Protein AF-A0A498K0Y7-F1 (afdb_monomer_lite)

InterPro domains:
  IPR000209 Peptidase S8/S53 domain [PF00082] (403-867)
  IPR002902 Gnk2-homologous domain [PF01657] (31-124)
  IPR002902 Gnk2-homologous domain [PF01657] (146-235)
  IPR002902 Gnk2-homologous domain [PS51473] (25-127)
  IPR002902 Gnk2-homologous domain [PS51473] (133-243)
  IPR010259 Peptidase S8 propeptide/proteinase inhibitor I9 [PF05922] (298-377)
  IPR015500 Peptidase S8, subtilisin-related [PR00723] (402-421)
  IPR015500 Peptidase S8, subtilisin-related [PR00723] (482-495)
  IPR015500 Peptidase S8, subtilisin-related [PR00723] (827-843)
  IPR023828 Peptidase S8, subtilisin, Ser-active site [PS00138] (828-838)
  IPR034197 Cucumisin-like catalytic domain [cd04852] (374-864)
  IPR036852 Peptidase S8/S53 domain superfamily [G3DSA:3.40.50.200] (405-912)
  IPR036852 Peptidase S8/S53 domain superfamily [SSF52743] (376-903)
  IPR037045 Peptidase S8 propeptide/proteinase inhibitor I9 superfamily [G3DSA:3.30.70.80] (294-377)
  IPR038408 Gnk2-homologous domain superfamily [G3DSA:3.30.430.20] (24-127)
  IPR038408 Gnk2-homologous domain superfamily [G3DSA:3.30.430.20] (133-245)
  IPR041469 Subtilisin-like protease, fibronectin type-III domain [PF17766] (945-1033)
  IPR045051 Subtilisin-like protease [PTHR10795] (299-1032)

Foldseek 3Di:
DDDDDDDDPPPPPPVPDDDDDDADDFPDKDQDDPDFADCPDLLVVQLVVQLVQCLVPCLVQQWDWDWGDDDQSIKTKIKGFAPPDHSVVSSRNSVVQSVVQCVVRPRGQWMKIHDPTMIMTMHPDDQFQAAAFDDKDKDFAPDFDPCLPLVLVVLLVVLLVQLCVLLPDDQQSKDKDWDASDQWKIKIKIFHAHNRYHSVSSSVQSVFCSVVCCVPHGRTQWMWIAFYGHDDDDDDDDDDDDDDDDDDDDDDDDDDDGTTMTMHMGTHHDDDDDDDDDDDDCPVVVVVVVVQFPDWFKKKFFQWAAPDQDQVVLQVVQLVLLCVLVVHSVVSVVQFPAADRHGGHITIGTGTPVSLVVSQPTPRGPHMGTDDDDDFAELFFCVLLVLDPVPCQFLCNLLVLLALAEEEEEEQAAALPFQQQDQPPADAHPPQFDAAADDWFVGDRVSQDRAAPHAEEFCPLVCVPPNDDDCPPQVWIPHSHHSPWLSHFLSQQQAGAWDAQFAFLNASGGIGGHLRPNYHYHYYRQATPVDDGGLVSLLVSLVNVLSRPHQEYFAADFDWPPADDLLPGSLSLSLLVCLQSQHAAFYEQFQADPDEQGGTPQAQRYQYEFAWAAQKFWFKWKAKPVRDIQPPDPPDLPDPDSGWGAQAPDDPQPDKFFEDAQLVFFDPPAHSQCSLQQAAPGGALVVQARHEYEHEHDPVDPDCARSLVSSVVSNHQEYEYAYDDFRAHDHRPDNHTYTYGHVVVSVVLVVQVVVDPGIIMGIHRIHMDGPSHWDTAGGGSTHFDDHPLQSFRFPNAFYGHFGQDKGATDQSVPPPPPDGRRIGGHGGSSSRSSNLSSLLSSLCSSPVPDRSQQLSFLFLFPADQATPVRHGHWYDYVVTGRDDCRRGNSHYGNSRLSSALQKGLDAHSVLSLLLCLQSPDDQVSSCVSVVHRDDRDHDVLSSQARQHLEGEDEEQAFKDKYKHKMFGPHDQWFKWAKDKDAWPQKDKDKPPRMDTGHPVRGMDMMMIMIGGNDQAWADKTKMWIFIDRPPDTRTIYIYIYTYHHDPPPD

pLDDT: mean 77.14, std 20.38, range [18.56, 98.62]

Secondary structure (DSSP, 8-state):
----------STTSSSS-----PPPPSEEE---S-B--TTSHHHHHHHHHHHHHHHHSTTTTEEEEEES-GGG-EEEEEEE-TTS-HHHHHHHHHHHHHHHHHHSTTBS-EEEE-SSEEEEEESS---S--------EEE-SPBPTTHHHHHHHHHHHHHHHHHHHHHT-TT-EEEEEEEEETTEEEEEEEE--TTS-HHHHHHHHHHHHTTHHHHSTTBS-EEEE---------------------------------EEEEEEEE-----------SSSHHHHHHHHTTTTT--EEEEEE--S-S-SSHHHHHHHHHHHHHHHHSSTTHHHHTEEEEE-SSS-EEEEEE-HHHHHHHHTSTT--EEEE----PPPB-SHHHHTT--SSSTTSHHHHTGGGTT-EEEEEES-B-TTSGGG--TT--PPPTT----B--BTTB-GGG--SSEEEEEE--HHHHHHH-S--SSSS---SSSB-SSSHHHHHHHHHH---EEEEEETTEEEEEE--S-TTSEEEEEE-EETTTEE-HHHHHHHHHHHHHHT-SEEEE---PPSSPPPTTT-HHHHHHHHHHHTT-EEEEE--S--SSTT---S--TTSEEEEEE--SEE-EE-EEETTS-BS---S--TTS--SSEE-----S-TT--EEEEESGGGB-TTS-HHHHHTT-TT-B-HHHHTTSEEEEE--SS--SSHHHHHHHHHTT-SEEEEEES--S--PPPSSS--EEEEEHHHHHHHHHHHHH-SS-EEEEPPP--EESSS----B-TTS-----SS-TTS-SS-EEEE-SSEEEE--GGGGTTSSS---EEEE-SHHHHHHHHHHHHHHHHHH-TT--HHHHHHHHHHT-BSB-TTSPBPEE-SSS-EE--HHHHTT-B--TTGGG--SEE----HHHHHHHHHHHT--HHHHHHHTTS-------TTHHHHS--SSEEEEEE-SEEEEEEEEEE-S-SS-EEEEEEEPPTTEEEEEESSEEE--SS--EEEEEEEEEE--SS---EEEEEEEEE-SS-EEEEEEEEEEE---S---

Radius of gyration: 35.61 Å; chains: 1; bounding box: 75×100×107 Å

Structure (mmCIF, N/CA/C/O backbone):
data_AF-A0A498K0Y7-F1
#
_entry.id   AF-A0A498K0Y7-F1
#
loop_
_atom_site.group_PDB
_atom_site.id
_atom_site.type_symbol
_atom_site.label_atom_id
_atom_site.label_alt_id
_atom_site.label_comp_id
_atom_site.label_asym_id
_atom_site.label_entity_id
_atom_site.label_seq_id
_atom_site.pdbx_PDB_ins_code
_atom_site.Cartn_x
_atom_site.Cartn_y
_atom_site.Cartn_z
_atom_site.occupancy
_atom_site.B_iso_or_equiv
_atom_site.auth_seq_id
_atom_site.auth_comp_id
_atom_site.auth_asym_id
_atom_site.auth_atom_id
_atom_site.pdbx_PDB_model_num
ATOM 1 N N . MET A 1 1 ? 33.750 -39.625 -64.091 1.00 29.88 1 MET A N 1
ATOM 2 C CA . MET A 1 1 ? 34.997 -39.099 -63.482 1.00 29.88 1 MET A CA 1
ATOM 3 C C . MET A 1 1 ? 34.675 -38.848 -62.012 1.00 29.88 1 MET A C 1
ATOM 5 O O . MET A 1 1 ? 33.605 -38.325 -61.750 1.00 29.88 1 MET A O 1
ATOM 9 N N . PHE A 1 2 ? 35.334 -39.535 -61.072 1.00 26.09 2 PHE A N 1
ATOM 10 C CA . PHE A 1 2 ? 36.527 -39.044 -60.348 1.00 26.09 2 PHE A CA 1
ATOM 11 C C . PHE A 1 2 ? 36.270 -37.694 -59.649 1.00 26.09 2 PHE A C 1
ATOM 13 O O . PHE A 1 2 ? 36.005 -36.724 -60.343 1.00 26.09 2 PHE A O 1
ATOM 20 N N . PHE A 1 3 ? 36.364 -37.548 -58.323 1.00 25.59 3 PHE A N 1
ATOM 21 C CA . PHE A 1 3 ? 36.657 -38.496 -57.231 1.00 25.59 3 PHE A CA 1
ATOM 22 C C . PHE A 1 3 ? 35.920 -38.017 -55.966 1.00 25.59 3 PHE A C 1
ATOM 24 O O . PHE A 1 3 ? 35.870 -36.817 -55.726 1.00 25.59 3 PHE A O 1
ATOM 31 N N . PHE A 1 4 ? 35.496 -38.934 -55.094 1.00 26.14 4 PHE A N 1
ATOM 32 C CA . PHE A 1 4 ? 35.422 -38.662 -53.654 1.00 26.14 4 PHE A CA 1
ATOM 33 C C . PHE A 1 4 ? 36.081 -39.826 -52.908 1.00 26.14 4 PHE A C 1
ATOM 35 O O . PHE A 1 4 ? 35.745 -40.987 -53.138 1.00 26.14 4 PHE A O 1
ATOM 42 N N . LYS A 1 5 ? 37.080 -39.514 -52.076 1.00 30.06 5 LYS A N 1
ATOM 43 C CA . LYS A 1 5 ? 37.794 -40.468 -51.214 1.00 30.06 5 LYS A CA 1
ATOM 44 C C . LYS A 1 5 ? 37.426 -40.210 -49.752 1.00 30.06 5 LYS A C 1
ATOM 46 O O . LYS A 1 5 ? 37.139 -39.080 -49.373 1.00 30.06 5 LYS A O 1
ATOM 51 N N . SER A 1 6 ? 37.452 -41.275 -48.960 1.00 37.88 6 SER A N 1
ATOM 52 C CA . SER A 1 6 ? 37.119 -41.310 -47.533 1.00 37.88 6 SER A CA 1
ATOM 53 C C . SER A 1 6 ? 38.068 -40.480 -46.660 1.00 37.88 6 SER A C 1
ATOM 55 O O . SER A 1 6 ? 39.248 -40.413 -46.991 1.00 37.88 6 SER A O 1
ATOM 57 N N . ILE A 1 7 ? 37.568 -39.971 -45.520 1.00 33.25 7 ILE A N 1
ATOM 58 C CA . ILE A 1 7 ? 38.236 -39.775 -44.202 1.00 33.25 7 ILE A CA 1
ATOM 59 C C . ILE A 1 7 ? 37.309 -38.924 -43.293 1.00 33.25 7 ILE A C 1
ATOM 61 O O . ILE A 1 7 ? 36.809 -37.911 -43.775 1.00 33.25 7 ILE A O 1
ATOM 65 N N . PRO A 1 8 ? 37.124 -39.222 -41.985 1.00 34.16 8 PRO A N 1
ATOM 66 C CA . PRO A 1 8 ? 37.206 -40.508 -41.286 1.00 34.16 8 PRO A CA 1
ATOM 67 C C . PRO A 1 8 ? 35.927 -40.834 -40.463 1.00 34.16 8 PRO A C 1
ATOM 69 O O . PRO A 1 8 ? 34.994 -40.040 -40.350 1.00 34.16 8 PRO A O 1
ATOM 72 N N . LEU A 1 9 ? 35.900 -42.008 -39.826 1.00 39.91 9 LEU A N 1
ATOM 73 C CA . LEU A 1 9 ? 34.802 -42.500 -38.979 1.00 39.91 9 LEU A CA 1
ATOM 74 C C . LEU A 1 9 ? 34.799 -41.841 -37.573 1.00 39.91 9 LEU A C 1
ATOM 76 O O . LEU A 1 9 ? 35.062 -42.509 -36.579 1.00 39.91 9 LEU A O 1
ATOM 80 N N . GLY A 1 10 ? 34.574 -40.521 -37.492 1.00 37.38 10 GLY A N 1
ATOM 81 C CA . GLY A 1 10 ? 34.816 -39.732 -36.264 1.00 37.38 10 GLY A CA 1
ATOM 82 C C . GLY A 1 10 ? 33.599 -39.209 -35.482 1.00 37.38 10 GLY A C 1
ATOM 83 O O . GLY A 1 10 ? 33.723 -38.968 -34.287 1.00 37.38 10 GLY A O 1
ATOM 84 N N . LEU A 1 11 ? 32.434 -39.020 -36.115 1.00 33.66 11 LEU A N 1
ATOM 85 C CA . LEU A 1 11 ? 31.285 -38.304 -35.512 1.00 33.66 11 LEU A CA 1
ATOM 86 C C . LEU A 1 11 ? 30.051 -39.175 -35.213 1.00 33.66 11 LEU A C 1
ATOM 88 O O . LEU A 1 11 ? 29.025 -38.673 -34.767 1.00 33.66 11 LEU A O 1
ATOM 92 N N . LEU A 1 12 ? 30.160 -40.495 -35.373 1.00 31.75 12 LEU A N 1
ATOM 93 C CA . LEU A 1 12 ? 29.065 -41.459 -35.169 1.00 31.75 12 LEU A CA 1
ATOM 94 C C . LEU A 1 12 ? 28.855 -41.857 -33.684 1.00 31.75 12 LEU A C 1
ATOM 96 O O . LEU A 1 12 ? 28.314 -42.918 -33.396 1.00 31.75 12 LEU A O 1
ATOM 100 N N . VAL A 1 13 ? 29.327 -41.032 -32.739 1.00 36.72 13 VAL A N 1
ATOM 101 C CA . VAL A 1 13 ? 29.420 -41.362 -31.297 1.00 36.72 13 VAL A CA 1
ATOM 102 C C . VAL A 1 13 ? 28.811 -40.279 -30.382 1.00 36.72 13 VAL A C 1
ATOM 104 O O . VAL A 1 13 ? 28.588 -40.533 -29.205 1.00 36.72 13 VAL A O 1
ATOM 107 N N . LEU A 1 14 ? 28.482 -39.085 -30.898 1.00 31.36 14 LEU A N 1
ATOM 108 C CA . LEU A 1 14 ? 28.089 -37.919 -30.078 1.00 31.36 14 LEU A CA 1
ATOM 109 C C . LEU A 1 14 ? 26.620 -37.467 -30.217 1.00 31.36 14 LEU A C 1
ATOM 111 O O . LEU A 1 14 ? 26.250 -36.424 -29.689 1.00 31.36 14 LEU A O 1
ATOM 115 N N . CYS A 1 15 ? 25.765 -38.279 -30.849 1.00 28.17 15 CYS A N 1
ATOM 116 C CA . CYS A 1 15 ? 24.301 -38.098 -30.854 1.00 28.17 15 CYS A CA 1
ATOM 117 C C . CYS A 1 15 ? 23.550 -39.146 -30.003 1.00 28.17 15 CYS A C 1
ATOM 119 O O . CYS A 1 15 ? 22.348 -39.334 -30.165 1.00 28.17 15 CYS A O 1
ATOM 121 N N . LEU A 1 16 ? 24.251 -39.811 -29.077 1.00 32.88 16 LEU A N 1
ATOM 122 C CA . LEU A 1 16 ? 23.660 -40.604 -27.996 1.00 32.88 16 LEU A CA 1
ATOM 123 C C . LEU A 1 16 ? 24.097 -40.038 -26.640 1.00 32.88 16 LEU A C 1
ATOM 125 O O . LEU A 1 16 ? 24.936 -40.628 -25.970 1.00 32.88 16 LEU A O 1
ATOM 129 N N . LEU A 1 17 ? 23.544 -38.879 -26.264 1.00 30.31 17 LEU A N 1
ATOM 130 C CA . LEU A 1 17 ? 23.423 -38.370 -24.887 1.00 30.31 17 LEU A CA 1
ATOM 131 C C . LEU A 1 17 ? 22.598 -37.064 -24.885 1.00 30.31 17 LEU A C 1
ATOM 133 O O . LEU A 1 17 ? 22.541 -36.372 -25.897 1.00 30.31 17 LEU A O 1
ATOM 137 N N . HIS A 1 18 ? 21.990 -36.731 -23.742 1.00 27.86 18 HIS A N 1
ATOM 138 C CA . HIS A 1 18 ? 21.143 -35.544 -23.505 1.00 27.86 18 HIS A CA 1
ATOM 139 C C . HIS A 1 18 ? 19.787 -35.505 -24.236 1.00 27.86 18 HIS A C 1
ATOM 141 O O . HIS A 1 18 ? 19.483 -34.618 -25.031 1.00 27.86 18 HIS A O 1
ATOM 147 N N . HIS A 1 19 ? 18.909 -36.425 -23.830 1.00 28.73 19 HIS A N 1
ATOM 148 C CA . HIS A 1 19 ? 17.475 -36.148 -23.736 1.00 28.73 19 HIS A CA 1
ATOM 149 C C . HIS A 1 19 ? 17.040 -36.366 -22.278 1.00 28.73 19 HIS A C 1
ATOM 151 O O . HIS A 1 19 ? 17.062 -37.491 -21.785 1.00 28.73 19 HIS A O 1
ATOM 157 N N . SER A 1 20 ? 16.689 -35.284 -21.586 1.00 28.64 20 SER A N 1
ATOM 158 C CA . SER A 1 20 ? 16.148 -35.273 -20.219 1.00 28.64 20 SER A CA 1
ATOM 159 C C . SER A 1 20 ? 15.420 -33.934 -20.037 1.00 28.64 20 SER A C 1
ATOM 161 O O . SER A 1 20 ? 16.067 -32.892 -20.048 1.00 28.64 20 SER A O 1
ATOM 163 N N . ALA A 1 21 ? 14.096 -33.886 -20.175 1.00 29.91 21 ALA A N 1
ATOM 164 C CA . ALA A 1 21 ? 13.083 -34.340 -19.210 1.00 29.91 21 ALA A CA 1
ATOM 165 C C . ALA A 1 21 ? 12.764 -33.242 -18.180 1.00 29.91 21 ALA A C 1
ATOM 167 O O . ALA A 1 21 ? 13.532 -32.994 -17.255 1.00 29.91 21 ALA A O 1
ATOM 168 N N . ILE A 1 22 ? 11.609 -32.599 -18.369 1.00 34.94 22 ILE A N 1
ATOM 169 C CA . ILE A 1 22 ? 10.950 -31.765 -17.362 1.00 34.94 22 ILE A CA 1
ATOM 170 C C . ILE A 1 22 ? 9.987 -32.700 -16.628 1.00 34.94 22 ILE A C 1
ATOM 172 O O . ILE A 1 22 ? 9.025 -33.170 -17.235 1.00 34.94 22 ILE A O 1
ATOM 176 N N . GLY A 1 23 ? 10.291 -33.014 -15.371 1.00 41.38 23 GLY A N 1
ATOM 177 C CA . GLY A 1 23 ? 9.438 -33.856 -14.534 1.00 41.38 23 GLY A CA 1
ATOM 178 C C . GLY A 1 23 ? 8.201 -33.111 -14.032 1.00 41.38 23 GLY A C 1
ATOM 179 O O . GLY A 1 23 ? 8.179 -31.879 -13.976 1.00 41.38 23 GLY A O 1
ATOM 180 N N . ALA A 1 24 ? 7.168 -33.863 -13.659 1.00 55.28 24 ALA A N 1
ATOM 181 C CA . ALA A 1 24 ? 6.011 -33.314 -12.954 1.00 55.28 24 ALA A CA 1
ATOM 182 C C . ALA A 1 24 ? 6.334 -33.057 -11.467 1.00 55.28 24 ALA A C 1
ATOM 184 O O . ALA A 1 24 ? 7.291 -33.608 -10.921 1.00 55.28 24 ALA A O 1
ATOM 185 N N . SER A 1 25 ? 5.503 -32.264 -10.788 1.00 63.34 25 SER A N 1
ATOM 186 C CA . SER A 1 25 ? 5.531 -32.167 -9.321 1.00 63.34 25 SER A CA 1
ATOM 187 C C . SER A 1 25 ? 4.765 -33.338 -8.687 1.00 63.34 25 SER A C 1
ATOM 189 O O . SER A 1 25 ? 3.727 -33.728 -9.226 1.00 63.34 25 SER A O 1
ATOM 191 N N . PRO A 1 26 ? 5.207 -33.876 -7.536 1.00 74.25 26 PRO A N 1
ATOM 192 C CA . PRO A 1 26 ? 4.404 -34.817 -6.761 1.00 74.25 26 PRO A CA 1
ATOM 193 C C . PRO A 1 26 ? 3.184 -34.122 -6.141 1.00 74.25 26 PRO A C 1
ATOM 195 O O . PRO A 1 26 ? 3.250 -32.949 -5.769 1.00 74.25 26 PRO A O 1
ATOM 198 N N . LEU A 1 27 ? 2.098 -34.875 -5.968 1.00 68.44 27 LEU A N 1
ATOM 199 C CA . LEU A 1 27 ? 0.889 -34.440 -5.261 1.00 68.44 27 LEU A CA 1
ATOM 200 C C . LEU A 1 27 ? 1.128 -34.388 -3.749 1.00 68.44 27 LEU A C 1
ATOM 202 O O . LEU A 1 27 ? 0.809 -33.398 -3.093 1.00 68.44 27 LEU A O 1
ATOM 206 N N . TYR A 1 28 ? 1.716 -35.455 -3.199 1.00 76.62 28 TYR A N 1
ATOM 207 C CA . TYR A 1 28 ? 2.037 -35.564 -1.778 1.00 76.62 28 TYR A CA 1
ATOM 208 C C . TYR A 1 28 ? 3.153 -36.581 -1.512 1.00 76.62 28 TYR A C 1
ATOM 210 O O . TYR A 1 28 ? 3.575 -37.314 -2.409 1.00 76.62 28 TYR A O 1
ATOM 218 N N . HIS A 1 29 ? 3.642 -36.625 -0.270 1.00 83.94 29 HIS A N 1
ATOM 219 C CA . HIS A 1 29 ? 4.622 -37.607 0.201 1.00 83.94 29 HIS A CA 1
ATOM 220 C C . HIS A 1 29 ? 4.586 -37.753 1.732 1.00 83.94 29 HIS A C 1
ATOM 222 O O . HIS A 1 29 ? 4.242 -36.807 2.434 1.00 83.94 29 HIS A O 1
ATOM 228 N N . PHE A 1 30 ? 5.010 -38.909 2.249 1.00 82.31 30 PHE A N 1
ATOM 229 C CA . PHE A 1 30 ? 5.313 -39.113 3.672 1.00 82.31 30 PHE A CA 1
ATOM 230 C C . PHE A 1 30 ? 6.666 -39.801 3.847 1.00 82.31 30 PHE A C 1
ATOM 232 O O . PHE A 1 30 ? 7.024 -40.694 3.079 1.00 82.31 30 PHE A O 1
ATOM 239 N N . CYS A 1 31 ? 7.377 -39.449 4.919 1.00 89.94 31 CYS A N 1
ATOM 240 C CA . CYS A 1 31 ? 8.630 -40.083 5.320 1.00 89.94 31 CYS A CA 1
ATOM 241 C C . CYS A 1 31 ? 8.420 -40.884 6.620 1.00 89.94 31 CYS A C 1
ATOM 243 O O . CYS A 1 31 ? 8.503 -40.326 7.714 1.00 89.94 31 CYS A O 1
ATOM 245 N N . PHE A 1 32 ? 8.142 -42.186 6.515 1.00 72.75 32 PHE A N 1
ATOM 246 C CA . PHE A 1 32 ? 7.728 -43.042 7.633 1.00 72.75 32 PHE A CA 1
ATOM 247 C C . PHE A 1 32 ? 8.776 -44.118 7.992 1.00 72.75 32 PHE A C 1
ATOM 249 O O . PHE A 1 32 ? 8.643 -45.298 7.684 1.00 72.75 32 PHE A O 1
ATOM 256 N N . SER A 1 33 ? 9.834 -43.727 8.705 1.00 75.62 33 SER A N 1
ATOM 257 C CA . SER A 1 33 ? 10.588 -44.651 9.572 1.00 75.62 33 SER A CA 1
ATOM 258 C C . SER A 1 33 ? 11.322 -43.864 10.667 1.00 75.62 33 SER A C 1
ATOM 260 O O . SER A 1 33 ? 11.847 -42.778 10.376 1.00 75.62 33 SER A O 1
ATOM 262 N N . PRO A 1 34 ? 11.358 -44.361 11.923 1.00 64.31 34 PRO A N 1
ATOM 263 C CA . PRO A 1 34 ? 12.116 -43.730 13.003 1.00 64.31 34 PRO A CA 1
ATOM 264 C C . PRO A 1 34 ? 13.631 -43.864 12.799 1.00 64.31 34 PRO A C 1
ATOM 266 O O . PRO A 1 34 ? 14.384 -43.026 13.292 1.00 64.31 34 PRO A O 1
ATOM 269 N N . GLU A 1 35 ? 14.080 -44.884 12.062 1.00 76.06 35 GLU A N 1
ATOM 270 C CA . GLU A 1 35 ? 15.493 -45.092 11.761 1.00 76.06 35 GLU A CA 1
ATOM 271 C C . GLU A 1 35 ? 15.915 -44.415 10.450 1.00 76.06 35 GLU A C 1
ATOM 273 O O . GLU A 1 35 ? 15.239 -44.493 9.418 1.00 76.06 35 GLU A O 1
ATOM 278 N N . ASN A 1 36 ? 17.104 -43.811 10.489 1.00 86.50 36 ASN A N 1
ATOM 279 C CA . ASN A 1 36 ? 17.774 -43.265 9.316 1.00 86.50 36 ASN A CA 1
ATOM 280 C C . ASN A 1 36 ? 18.911 -44.190 8.842 1.00 86.50 36 ASN A C 1
ATOM 282 O O . ASN A 1 36 ? 19.478 -44.960 9.619 1.00 86.50 36 ASN A O 1
ATOM 286 N N . TYR A 1 37 ? 19.275 -44.084 7.566 1.00 88.94 37 TYR A N 1
ATOM 287 C CA . TYR A 1 37 ? 20.422 -44.746 6.945 1.00 88.94 37 TYR A CA 1
ATOM 288 C C . TYR A 1 37 ? 21.415 -43.698 6.414 1.00 88.94 37 TYR A C 1
ATOM 290 O O . TYR A 1 37 ? 21.006 -42.666 5.892 1.00 88.94 37 TYR A O 1
ATOM 298 N N . THR A 1 38 ? 22.727 -43.931 6.516 1.00 86.19 38 THR A N 1
ATOM 299 C CA . THR A 1 38 ? 23.733 -43.025 5.922 1.00 86.19 38 THR A CA 1
ATOM 300 C C . THR A 1 38 ? 23.900 -43.294 4.425 1.00 86.19 38 THR A C 1
ATOM 302 O O . THR A 1 38 ? 23.662 -44.419 3.981 1.00 86.19 38 THR A O 1
ATOM 305 N N . ALA A 1 39 ? 24.326 -42.291 3.645 1.00 75.06 39 ALA A N 1
ATOM 306 C CA . ALA A 1 39 ? 24.490 -42.395 2.187 1.00 75.06 39 ALA A CA 1
ATOM 307 C C . ALA A 1 39 ? 25.242 -43.671 1.756 1.00 75.06 39 ALA A C 1
ATOM 309 O O . ALA A 1 39 ? 24.734 -44.451 0.952 1.00 75.06 39 ALA A O 1
ATOM 310 N N . ASP A 1 40 ? 26.395 -43.918 2.380 1.00 84.19 40 ASP A N 1
ATOM 311 C CA . ASP A 1 40 ? 27.311 -45.027 2.079 1.00 84.19 40 ASP A CA 1
ATOM 312 C C . ASP A 1 40 ? 26.958 -46.341 2.803 1.00 84.19 40 ASP A C 1
ATOM 314 O O . ASP A 1 40 ? 27.718 -47.310 2.775 1.00 84.19 40 ASP A O 1
ATOM 318 N N . SER A 1 41 ? 25.816 -46.398 3.499 1.00 89.06 41 SER A N 1
ATOM 319 C CA . SER A 1 41 ? 25.379 -47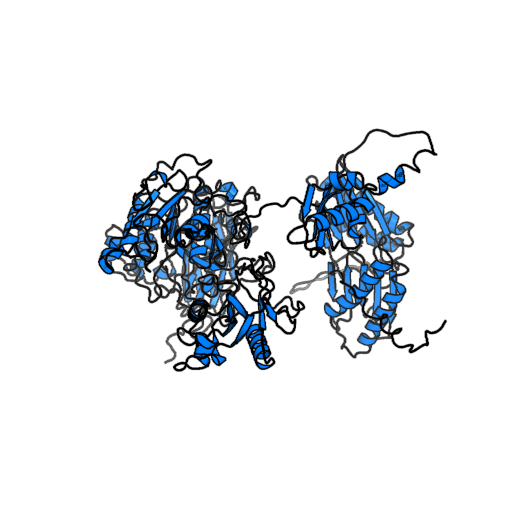.624 4.170 1.00 89.06 41 SER A CA 1
ATOM 320 C C . SER A 1 41 ? 24.922 -48.693 3.166 1.00 89.06 41 SER A C 1
ATOM 322 O O . SER A 1 41 ? 24.378 -48.367 2.105 1.00 89.06 41 SER A O 1
ATOM 324 N N . PRO A 1 42 ? 25.010 -49.992 3.521 1.00 89.88 42 PRO A N 1
ATOM 325 C CA . PRO A 1 42 ? 24.453 -51.058 2.691 1.00 89.88 42 PRO A CA 1
ATOM 326 C C . PRO A 1 42 ? 22.949 -50.888 2.421 1.00 89.88 42 PRO A C 1
ATOM 328 O O . PRO A 1 42 ? 22.475 -51.293 1.365 1.00 89.88 42 PRO A O 1
ATOM 331 N N . TYR A 1 43 ? 22.204 -50.249 3.332 1.00 91.31 43 TYR A N 1
ATOM 332 C CA . TYR A 1 43 ? 20.796 -49.902 3.118 1.00 91.31 43 TYR A CA 1
ATOM 333 C C . TYR A 1 43 ? 20.617 -48.919 1.949 1.00 91.31 43 TYR A C 1
ATOM 335 O O . TYR A 1 43 ? 19.789 -49.156 1.073 1.00 91.31 43 TYR A O 1
ATOM 343 N N . GLY A 1 44 ? 21.430 -47.858 1.881 1.00 89.88 44 GLY A N 1
ATOM 344 C CA . GLY A 1 44 ? 21.402 -46.889 0.778 1.00 89.88 44 GLY A CA 1
ATOM 345 C C . GLY A 1 44 ? 21.751 -47.520 -0.574 1.00 89.88 44 GLY A C 1
ATOM 346 O O . GLY A 1 44 ? 21.071 -47.278 -1.574 1.00 89.88 44 GLY A O 1
ATOM 347 N N . ALA A 1 45 ? 22.750 -48.408 -0.600 1.00 90.50 45 ALA A N 1
ATOM 348 C CA . ALA A 1 45 ? 23.100 -49.186 -1.790 1.00 90.50 45 ALA A CA 1
ATOM 349 C C . ALA A 1 45 ? 21.957 -50.122 -2.243 1.00 90.50 45 ALA A C 1
ATOM 351 O O . ALA A 1 45 ? 21.646 -50.203 -3.437 1.00 90.50 45 ALA A O 1
ATOM 352 N N . ASN A 1 46 ? 21.286 -50.784 -1.296 1.00 93.19 46 ASN A N 1
ATOM 353 C CA . ASN A 1 46 ? 20.143 -51.654 -1.575 1.00 93.19 46 ASN A CA 1
ATOM 354 C C . ASN A 1 46 ? 18.906 -50.866 -2.043 1.00 93.19 46 ASN A C 1
ATOM 356 O O . ASN A 1 46 ? 18.211 -51.335 -2.941 1.00 93.19 46 ASN A O 1
ATOM 360 N N . LEU A 1 47 ? 18.664 -49.658 -1.517 1.00 93.44 47 LEU A N 1
ATOM 361 C CA . LEU A 1 47 ? 17.573 -48.768 -1.940 1.00 93.44 47 LEU A CA 1
ATOM 362 C C . LEU A 1 47 ? 17.761 -48.280 -3.386 1.00 93.44 47 LEU A C 1
ATOM 364 O O . LEU A 1 47 ? 16.837 -48.365 -4.192 1.00 93.44 47 LEU A O 1
ATOM 368 N N . ASN A 1 48 ? 18.972 -47.849 -3.752 1.00 90.56 48 ASN A N 1
ATOM 369 C CA . ASN A 1 48 ? 19.285 -47.487 -5.140 1.00 90.56 48 ASN A CA 1
ATOM 370 C C . ASN A 1 48 ? 19.100 -48.687 -6.090 1.00 90.56 48 ASN A C 1
ATOM 372 O O . ASN A 1 48 ? 18.526 -48.553 -7.169 1.00 90.56 48 ASN A O 1
ATOM 376 N N . SER A 1 49 ? 19.528 -49.878 -5.664 1.00 91.12 49 SER A N 1
ATOM 377 C CA . SER A 1 49 ? 19.364 -51.124 -6.426 1.00 91.12 49 SER A CA 1
ATOM 378 C C . SER A 1 49 ? 17.890 -51.537 -6.577 1.00 91.12 49 SER A C 1
ATOM 380 O O . SER A 1 49 ? 17.480 -52.022 -7.630 1.00 91.12 49 SER A O 1
ATOM 382 N N . LEU A 1 50 ? 17.073 -51.308 -5.545 1.00 93.62 50 LEU A N 1
ATOM 383 C CA . LEU A 1 50 ? 15.623 -51.508 -5.559 1.00 93.62 50 LEU A CA 1
ATOM 384 C C . LEU A 1 50 ? 14.915 -50.556 -6.535 1.00 93.62 50 LEU A C 1
ATOM 386 O O . LEU A 1 50 ? 14.041 -51.002 -7.273 1.00 93.62 50 LEU A O 1
ATOM 390 N N . PHE A 1 51 ? 15.298 -49.280 -6.605 1.00 94.31 51 PHE A N 1
ATOM 391 C CA . PHE A 1 51 ? 14.715 -48.360 -7.589 1.00 94.31 51 PHE A CA 1
ATOM 392 C C . PHE A 1 51 ? 15.054 -48.759 -9.031 1.00 94.31 51 PHE A C 1
ATOM 394 O O . PHE A 1 51 ? 14.166 -48.743 -9.879 1.00 94.31 51 PHE A O 1
ATOM 401 N N . SER A 1 52 ? 16.266 -49.253 -9.304 1.00 89.56 52 SER A N 1
ATOM 402 C CA . SER A 1 52 ? 16.606 -49.862 -10.604 1.00 89.56 52 SER A CA 1
ATOM 403 C C . SER A 1 52 ? 15.759 -51.110 -10.926 1.00 89.56 52 SER A C 1
ATOM 405 O O . SER A 1 52 ? 15.403 -51.355 -12.083 1.00 89.56 52 SER A O 1
ATOM 407 N N . LEU A 1 53 ? 15.392 -51.895 -9.907 1.00 88.25 53 LEU A N 1
ATOM 408 C CA . LEU A 1 53 ? 14.511 -53.061 -10.044 1.00 88.25 53 LEU A CA 1
ATOM 409 C C . LEU A 1 53 ? 13.041 -52.667 -10.289 1.00 88.25 53 LEU A C 1
ATOM 411 O O . LEU A 1 53 ? 12.351 -53.333 -11.056 1.00 88.25 53 LEU A O 1
ATOM 415 N N . LEU A 1 54 ? 12.553 -51.586 -9.674 1.00 88.94 54 LEU A N 1
ATOM 416 C CA . LEU A 1 54 ? 11.213 -51.051 -9.941 1.00 88.94 54 LEU A CA 1
ATOM 417 C C . LEU A 1 54 ? 11.144 -50.399 -11.330 1.00 88.94 54 LEU A C 1
ATOM 419 O O . LEU A 1 54 ? 10.243 -50.723 -12.100 1.00 88.94 54 LEU A O 1
ATOM 423 N N . TYR A 1 55 ? 12.138 -49.587 -11.696 1.00 84.19 55 TYR A N 1
ATOM 424 C CA . TYR A 1 55 ? 12.272 -48.976 -13.025 1.00 84.19 55 TYR A CA 1
ATOM 425 C C . TYR A 1 55 ? 12.172 -49.996 -14.170 1.00 84.19 55 TYR A C 1
ATOM 427 O O . TYR A 1 55 ? 11.538 -49.732 -15.185 1.00 84.19 55 TYR A O 1
ATOM 435 N N . THR A 1 56 ? 12.746 -51.190 -14.005 1.00 82.06 56 THR A N 1
ATOM 436 C CA . THR A 1 56 ? 12.683 -52.248 -15.029 1.00 82.06 56 THR A CA 1
ATOM 437 C C . THR A 1 56 ? 11.387 -53.066 -15.001 1.00 82.06 56 THR A C 1
ATOM 439 O O . THR A 1 56 ? 10.970 -53.568 -16.045 1.00 82.06 56 THR A O 1
ATOM 442 N N . LYS A 1 57 ? 10.723 -53.201 -13.844 1.00 83.94 57 LYS A N 1
ATOM 443 C CA . LYS A 1 57 ? 9.488 -53.997 -13.697 1.00 83.94 57 LYS A CA 1
ATOM 444 C C . LYS A 1 57 ? 8.195 -53.242 -13.998 1.00 83.94 57 LYS A C 1
ATOM 446 O O . LYS A 1 57 ? 7.256 -53.855 -14.495 1.00 83.94 57 LYS A O 1
ATOM 451 N N . VAL A 1 58 ? 8.111 -51.962 -13.637 1.00 84.12 58 VAL A N 1
ATOM 452 C CA . VAL A 1 58 ? 6.838 -51.219 -13.583 1.00 84.12 58 VAL A CA 1
ATOM 453 C C . VAL A 1 58 ? 6.339 -50.750 -14.964 1.00 84.12 58 VAL A C 1
ATOM 455 O O . VAL A 1 58 ? 5.150 -50.920 -15.220 1.00 84.12 58 VAL A O 1
ATOM 458 N N . PRO A 1 59 ? 7.165 -50.224 -15.894 1.00 76.75 59 PRO A N 1
ATOM 459 C CA . PRO A 1 59 ? 6.681 -49.697 -17.178 1.00 76.75 59 PRO A CA 1
ATOM 460 C C . PRO A 1 59 ? 5.893 -50.666 -18.086 1.00 76.75 59 PRO A C 1
ATOM 462 O O . PRO A 1 59 ? 4.872 -50.240 -18.632 1.00 76.75 59 PRO A O 1
ATOM 465 N N . PRO A 1 60 ? 6.290 -51.944 -18.285 1.00 73.19 60 PRO A N 1
ATOM 466 C CA . PRO A 1 60 ? 5.584 -52.838 -19.212 1.00 73.19 60 PRO A CA 1
ATOM 467 C C . PRO A 1 60 ? 4.233 -53.344 -18.678 1.00 73.19 60 PRO A C 1
ATOM 469 O O . PRO A 1 60 ? 3.425 -53.859 -19.445 1.00 73.19 60 PRO A O 1
ATOM 472 N N . THR A 1 61 ? 3.979 -53.217 -17.374 1.00 76.19 61 THR A N 1
ATOM 473 C CA . THR A 1 61 ? 2.780 -53.734 -16.689 1.00 76.19 61 THR A CA 1
ATOM 474 C C . THR A 1 61 ? 1.911 -52.625 -16.085 1.00 76.19 61 THR A C 1
ATOM 476 O O . THR A 1 61 ? 0.712 -52.822 -15.871 1.00 76.19 61 THR A O 1
ATOM 479 N N . GLY A 1 62 ? 2.503 -51.478 -15.752 1.00 81.44 62 GLY A N 1
ATOM 480 C CA . GLY A 1 62 ? 1.959 -50.469 -14.843 1.00 81.44 62 GLY A CA 1
ATOM 481 C C . GLY A 1 62 ? 2.067 -50.830 -13.352 1.00 81.44 62 GLY A C 1
ATOM 482 O O . GLY A 1 62 ? 1.423 -50.173 -12.540 1.00 81.44 62 GLY A O 1
ATOM 483 N N . PHE A 1 63 ? 2.807 -51.880 -12.969 1.00 86.56 63 PHE A N 1
ATOM 484 C CA . PHE A 1 63 ? 2.978 -52.297 -11.567 1.00 86.56 63 PHE A CA 1
ATOM 485 C C . PHE A 1 63 ? 4.245 -53.133 -11.335 1.00 86.56 63 PHE A C 1
ATOM 487 O O . PHE A 1 63 ? 4.537 -54.057 -12.095 1.00 86.56 63 PHE A O 1
ATOM 494 N N . GLY A 1 64 ? 4.957 -52.885 -10.237 1.00 86.19 64 GLY A N 1
ATOM 495 C CA . GLY A 1 64 ? 6.107 -53.696 -9.847 1.00 86.19 64 GLY A CA 1
ATOM 496 C C . GLY A 1 64 ? 6.411 -53.642 -8.355 1.00 86.19 64 GLY A C 1
ATOM 497 O O . GLY A 1 64 ? 6.180 -52.633 -7.695 1.00 86.19 64 GLY A O 1
ATOM 498 N N . LEU A 1 65 ? 6.971 -54.742 -7.848 1.00 91.38 65 LEU A N 1
ATOM 499 C CA . LEU A 1 65 ? 7.461 -54.888 -6.477 1.00 91.38 65 LEU A CA 1
ATOM 500 C C . LEU A 1 65 ? 8.836 -55.568 -6.446 1.00 91.38 65 LEU A C 1
ATOM 502 O O . LEU A 1 65 ? 9.212 -56.298 -7.377 1.00 91.38 65 LEU A O 1
ATOM 506 N N . GLY A 1 66 ? 9.587 -55.368 -5.368 1.00 89.94 66 GLY A N 1
ATOM 507 C CA . GLY A 1 66 ? 10.865 -56.042 -5.151 1.00 89.94 66 GLY A CA 1
ATOM 508 C C . GLY A 1 66 ? 11.450 -55.827 -3.760 1.00 89.94 66 GLY A C 1
ATOM 509 O O . GLY A 1 66 ? 11.168 -54.832 -3.099 1.00 89.94 66 GLY A O 1
ATOM 510 N N . SER A 1 67 ? 12.307 -56.758 -3.346 1.00 92.88 67 SER A N 1
ATOM 511 C CA . SER A 1 67 ? 13.151 -56.627 -2.157 1.00 92.88 67 SER A CA 1
ATOM 512 C C . SER A 1 67 ? 14.617 -56.698 -2.569 1.00 92.88 67 SER A C 1
ATOM 514 O O . SER A 1 67 ? 14.968 -57.504 -3.432 1.00 92.88 67 SER A O 1
ATOM 516 N N . THR A 1 68 ? 15.472 -55.908 -1.923 1.00 91.88 68 THR A N 1
ATOM 517 C CA . THR A 1 68 ? 16.925 -55.930 -2.135 1.00 91.88 68 THR A CA 1
ATOM 518 C C . THR A 1 68 ? 17.655 -55.876 -0.798 1.00 91.88 68 THR A C 1
ATOM 520 O O . THR A 1 68 ? 17.247 -55.150 0.105 1.00 91.88 68 THR A O 1
ATOM 523 N N . GLY A 1 69 ? 18.748 -56.628 -0.660 1.00 89.75 69 GLY A N 1
ATOM 524 C CA . GLY A 1 69 ? 19.469 -56.778 0.607 1.00 89.75 69 GLY A CA 1
ATOM 525 C C . GLY A 1 69 ? 18.950 -57.923 1.479 1.00 89.75 69 GLY A C 1
ATOM 526 O O . GLY A 1 69 ? 18.095 -58.703 1.068 1.00 89.75 69 GLY A O 1
ATOM 527 N N . GLN A 1 70 ? 19.505 -58.037 2.687 1.00 83.06 70 GLN A N 1
ATOM 528 C CA . GLN A 1 70 ? 19.166 -59.072 3.670 1.00 83.06 70 GLN A CA 1
ATOM 529 C C . GLN A 1 70 ? 19.206 -58.504 5.097 1.00 83.06 70 GLN A C 1
ATOM 531 O O . GLN A 1 70 ? 19.981 -57.584 5.390 1.00 83.06 70 GLN A O 1
ATOM 536 N N . ALA A 1 71 ? 18.404 -59.095 5.991 1.00 81.81 71 ALA A N 1
ATOM 537 C CA . ALA A 1 71 ? 18.311 -58.739 7.410 1.00 81.81 71 ALA A CA 1
ATOM 538 C C . ALA A 1 71 ? 18.150 -57.215 7.618 1.00 81.81 71 ALA A C 1
ATOM 540 O O . ALA A 1 71 ? 17.391 -56.572 6.900 1.00 81.81 71 ALA A O 1
ATOM 541 N N . LYS A 1 72 ? 18.891 -56.608 8.557 1.00 78.88 72 LYS A N 1
ATOM 542 C CA . LYS A 1 72 ? 18.808 -55.171 8.907 1.00 78.88 72 LYS A CA 1
ATOM 543 C C . LYS A 1 72 ? 19.118 -54.171 7.775 1.00 78.88 72 LYS A C 1
ATOM 545 O O . LYS A 1 72 ? 19.019 -52.967 7.994 1.00 78.88 72 LYS A O 1
ATOM 550 N N . ASN A 1 73 ? 19.550 -54.656 6.608 1.00 87.19 73 ASN A N 1
ATOM 551 C CA . ASN A 1 73 ? 19.827 -53.855 5.414 1.00 87.19 73 ASN A CA 1
ATOM 552 C C . ASN A 1 73 ? 18.853 -54.159 4.258 1.00 87.19 73 ASN A C 1
ATOM 554 O O . ASN A 1 73 ? 19.088 -53.691 3.145 1.00 87.19 73 ASN A O 1
ATOM 558 N N . GLN A 1 74 ? 17.823 -54.981 4.480 1.00 90.69 74 GLN A N 1
ATOM 559 C CA . GLN A 1 74 ? 16.812 -55.287 3.474 1.00 90.69 74 GLN A CA 1
ATOM 560 C C . GLN A 1 74 ? 15.897 -54.080 3.251 1.00 90.69 74 GLN A C 1
ATOM 562 O O . GLN A 1 74 ? 15.439 -53.455 4.202 1.00 90.69 74 GLN A O 1
ATOM 567 N N . VAL A 1 75 ? 15.624 -53.785 1.985 1.00 93.56 75 VAL A N 1
ATOM 568 C CA . VAL A 1 75 ? 14.724 -52.726 1.530 1.00 93.56 75 VAL A CA 1
ATOM 569 C C . VAL A 1 75 ? 13.646 -53.375 0.678 1.00 93.56 75 VAL A C 1
ATOM 571 O O . VAL A 1 75 ? 13.964 -54.162 -0.213 1.00 93.56 75 VAL A O 1
ATOM 574 N N . ASN A 1 76 ? 12.385 -53.049 0.928 1.00 92.50 76 ASN A N 1
ATOM 575 C CA . ASN A 1 76 ? 11.231 -53.534 0.178 1.00 92.50 76 ASN A CA 1
ATOM 576 C C . ASN A 1 76 ? 10.569 -52.329 -0.495 1.00 92.50 76 ASN A C 1
ATOM 578 O O . ASN A 1 76 ? 10.433 -51.281 0.133 1.00 92.50 76 ASN A O 1
ATOM 582 N N . GLY A 1 77 ? 10.173 -52.450 -1.761 1.00 92.44 77 GLY A N 1
ATOM 583 C CA . GLY A 1 77 ? 9.544 -51.356 -2.498 1.00 92.44 77 GLY A CA 1
ATOM 584 C C . GLY A 1 77 ? 8.527 -51.810 -3.529 1.00 92.44 77 GLY A C 1
ATOM 585 O O . GLY A 1 77 ? 8.577 -52.933 -4.033 1.00 92.44 77 GLY A O 1
ATOM 586 N N . LEU A 1 78 ? 7.612 -50.896 -3.831 1.00 91.81 78 LEU A N 1
ATOM 587 C CA . LEU A 1 78 ? 6.483 -51.065 -4.734 1.00 91.81 78 LEU A CA 1
ATOM 588 C C . LEU A 1 78 ? 6.267 -49.756 -5.491 1.00 91.81 78 LEU A C 1
ATOM 590 O O . LEU A 1 78 ? 6.335 -48.681 -4.896 1.00 91.81 78 LEU A O 1
ATOM 594 N N . ALA A 1 79 ? 5.953 -49.848 -6.780 1.00 90.06 79 ALA A N 1
ATOM 595 C CA . ALA A 1 79 ? 5.416 -48.726 -7.538 1.00 90.06 79 ALA A CA 1
ATOM 596 C C . ALA A 1 79 ? 4.251 -49.178 -8.428 1.00 90.06 79 ALA A C 1
ATOM 598 O O . ALA A 1 79 ? 4.246 -50.286 -8.976 1.00 90.06 79 ALA A O 1
ATOM 599 N N . LEU A 1 80 ? 3.249 -48.311 -8.542 1.00 85.31 80 LEU A N 1
ATOM 600 C CA . LEU A 1 80 ? 1.992 -48.546 -9.248 1.00 85.31 80 LEU A CA 1
ATOM 601 C C . LEU A 1 80 ? 1.695 -47.325 -10.117 1.00 85.31 80 LEU A C 1
ATOM 603 O O . LEU A 1 80 ? 1.704 -46.207 -9.615 1.00 85.31 80 LEU A O 1
ATOM 607 N N . CYS A 1 81 ? 1.392 -47.544 -11.392 1.00 83.56 81 CYS A N 1
ATOM 608 C CA . CYS A 1 81 ? 0.863 -46.519 -12.286 1.00 83.56 81 CYS A CA 1
ATOM 609 C C . CYS A 1 81 ? -0.666 -46.613 -12.363 1.00 83.56 81 CYS A C 1
ATOM 611 O O . CYS A 1 81 ? -1.244 -47.699 -12.206 1.00 83.56 81 CYS A O 1
ATOM 613 N N . ARG A 1 82 ? -1.326 -45.480 -12.619 1.00 82.38 82 ARG A N 1
ATOM 614 C CA . ARG A 1 82 ? -2.784 -45.422 -12.786 1.00 82.38 82 ARG A CA 1
ATOM 615 C C . ARG A 1 82 ? -3.207 -46.271 -13.995 1.00 82.38 82 ARG A C 1
ATOM 617 O O . ARG A 1 82 ? -2.473 -46.350 -14.980 1.00 82.38 82 ARG A O 1
ATOM 624 N N . GLY A 1 83 ? -4.329 -46.986 -13.904 1.00 69.00 83 GLY A N 1
ATOM 625 C CA . GLY A 1 83 ? -4.646 -48.086 -14.831 1.00 69.00 83 GLY A CA 1
ATOM 626 C C . GLY A 1 83 ? -4.813 -47.710 -16.313 1.00 69.00 83 GLY A C 1
ATOM 627 O O . GLY A 1 83 ? -4.693 -48.585 -17.175 1.00 69.00 83 GLY A O 1
ATOM 628 N N . ASP A 1 84 ? -5.043 -46.436 -16.611 1.00 74.12 84 ASP A N 1
ATOM 629 C CA . ASP A 1 84 ? -5.178 -45.808 -17.931 1.00 74.12 84 ASP A CA 1
ATOM 630 C C . ASP A 1 84 ? -3.870 -45.217 -18.498 1.00 74.12 84 ASP A C 1
ATOM 632 O O . ASP A 1 84 ? -3.784 -44.952 -19.696 1.00 74.12 84 ASP A O 1
ATOM 636 N N . VAL A 1 85 ? -2.842 -45.023 -17.667 1.00 76.00 85 VAL A N 1
ATOM 637 C CA . VAL A 1 85 ? -1.594 -44.336 -18.042 1.00 76.00 85 VAL A CA 1
ATOM 638 C C . VAL A 1 85 ? -0.747 -45.180 -19.002 1.00 76.00 85 VAL A C 1
ATOM 640 O O . VAL A 1 85 ? -0.601 -46.394 -18.838 1.00 76.00 85 VAL A O 1
ATOM 643 N N . SER A 1 86 ? -0.139 -44.529 -20.002 1.00 84.31 86 SER A N 1
ATOM 644 C CA . SER A 1 86 ? 0.722 -45.207 -20.977 1.00 84.31 86 SER A CA 1
ATOM 645 C C . SER A 1 86 ? 2.022 -45.716 -20.338 1.00 84.31 86 SER A C 1
ATOM 647 O O . SER A 1 86 ? 2.577 -45.089 -19.435 1.00 84.31 86 SER A O 1
ATOM 649 N N . SER A 1 87 ? 2.585 -46.813 -20.857 1.00 80.88 87 SER A N 1
ATOM 650 C CA . SER A 1 87 ? 3.883 -47.336 -20.397 1.00 80.88 87 SER A CA 1
ATOM 651 C C . SER A 1 87 ? 5.028 -46.320 -20.482 1.00 80.88 87 SER A C 1
ATOM 653 O O . SER A 1 87 ? 5.984 -46.428 -19.718 1.00 80.88 87 SER A O 1
ATOM 655 N N . LYS A 1 88 ? 4.945 -45.324 -21.377 1.00 83.44 88 LYS A N 1
ATOM 656 C CA . LYS A 1 88 ? 5.945 -44.253 -21.488 1.00 83.44 88 LYS A CA 1
ATOM 657 C C . LYS A 1 88 ? 5.839 -43.280 -20.313 1.00 83.44 88 LYS A C 1
ATOM 659 O O . LYS A 1 88 ? 6.840 -43.006 -19.661 1.00 83.44 88 LYS A O 1
ATOM 664 N N . ASP A 1 89 ? 4.634 -42.804 -20.024 1.00 79.50 89 ASP A N 1
ATOM 665 C CA . ASP A 1 89 ? 4.406 -41.772 -19.005 1.00 79.50 89 ASP A CA 1
ATOM 666 C C . ASP A 1 89 ? 4.474 -42.371 -17.591 1.00 79.50 89 ASP A C 1
ATOM 668 O O . ASP A 1 89 ? 4.983 -41.743 -16.664 1.00 79.50 89 ASP A O 1
ATOM 672 N N . CYS A 1 90 ? 4.079 -43.642 -17.454 1.00 80.69 90 CYS A N 1
ATOM 673 C CA . CYS A 1 90 ? 4.347 -44.483 -16.291 1.00 80.69 90 CYS A CA 1
ATOM 674 C C . CYS A 1 90 ? 5.857 -44.612 -16.014 1.00 80.69 90 CYS A C 1
ATOM 676 O O . CYS A 1 90 ? 6.284 -44.460 -14.872 1.00 80.69 90 CYS A O 1
ATOM 678 N N . ASN A 1 91 ? 6.681 -44.829 -17.049 1.00 85.12 91 ASN A N 1
ATOM 679 C CA . ASN A 1 91 ? 8.137 -44.897 -16.896 1.00 85.12 91 ASN A CA 1
ATOM 680 C C . ASN A 1 91 ? 8.722 -43.576 -16.379 1.00 85.12 91 ASN A C 1
ATOM 682 O O . ASN A 1 91 ? 9.456 -43.579 -15.394 1.00 85.12 91 ASN A O 1
ATOM 686 N N . THR A 1 92 ? 8.359 -42.451 -17.005 1.00 87.44 92 THR A N 1
ATOM 687 C CA . THR A 1 92 ? 8.781 -41.112 -16.562 1.00 87.44 92 THR A CA 1
ATOM 688 C C . THR A 1 92 ? 8.378 -40.861 -15.110 1.00 87.44 92 THR A C 1
ATOM 690 O O . THR A 1 92 ? 9.232 -40.540 -14.290 1.00 87.44 92 THR A O 1
ATOM 693 N N . CYS A 1 93 ? 7.114 -41.118 -14.763 1.00 82.62 93 CYS A N 1
ATOM 694 C CA . CYS A 1 93 ? 6.601 -40.921 -13.409 1.00 82.62 93 CYS A CA 1
ATOM 695 C C . CYS A 1 93 ? 7.367 -41.743 -12.355 1.00 82.62 93 CYS A C 1
ATOM 697 O O . CYS A 1 93 ? 7.724 -41.217 -11.304 1.00 82.62 93 CYS A O 1
ATOM 699 N N . VAL A 1 94 ? 7.682 -43.014 -12.633 1.00 86.69 94 VAL A N 1
ATOM 700 C CA . VAL A 1 94 ? 8.418 -43.881 -11.693 1.00 86.69 94 VAL A CA 1
ATOM 701 C C . VAL A 1 94 ? 9.888 -43.461 -11.549 1.00 86.69 94 VAL A C 1
ATOM 703 O O . VAL A 1 94 ? 10.443 -43.579 -10.453 1.00 86.69 94 VAL A O 1
ATOM 706 N N . VAL A 1 95 ? 10.520 -42.939 -12.608 1.00 89.12 95 VAL A N 1
ATOM 707 C CA . VAL A 1 95 ? 11.869 -42.341 -12.535 1.00 89.12 95 VAL A CA 1
ATOM 708 C C . VAL A 1 95 ? 11.857 -41.085 -11.668 1.00 89.12 95 VAL A C 1
ATOM 710 O O . VAL A 1 95 ? 12.650 -40.994 -10.728 1.00 89.12 95 VAL A O 1
ATOM 713 N N . ASP A 1 96 ? 10.943 -40.156 -11.951 1.00 90.69 96 ASP A N 1
ATOM 714 C CA . ASP A 1 96 ? 10.829 -38.884 -11.237 1.00 90.69 96 ASP A CA 1
ATOM 715 C C . ASP A 1 96 ? 10.520 -39.133 -9.755 1.00 90.69 96 ASP A C 1
ATOM 717 O O . ASP A 1 96 ? 11.260 -38.667 -8.891 1.00 90.69 96 ASP A O 1
ATOM 721 N N . ALA A 1 97 ? 9.543 -39.993 -9.449 1.00 86.50 97 ALA A N 1
ATOM 722 C CA . ALA A 1 97 ? 9.228 -40.424 -8.088 1.00 86.50 97 ALA A CA 1
ATOM 723 C C . ALA A 1 97 ? 10.434 -41.050 -7.361 1.00 86.50 97 ALA A C 1
ATOM 725 O O . ALA A 1 97 ? 10.674 -40.745 -6.193 1.00 86.50 97 ALA A O 1
ATOM 726 N N . SER A 1 98 ? 11.238 -41.878 -8.043 1.00 88.81 98 SER A N 1
ATOM 727 C CA . SER A 1 98 ? 12.457 -42.487 -7.474 1.00 88.81 98 SER A CA 1
ATOM 728 C C . SER A 1 98 ? 13.578 -41.471 -7.209 1.00 88.81 98 SER A C 1
ATOM 730 O O . SER A 1 98 ? 14.477 -41.726 -6.401 1.00 88.81 98 SER A O 1
ATOM 732 N N . LYS A 1 99 ? 13.587 -40.327 -7.899 1.00 89.06 99 LYS A N 1
ATOM 733 C CA . LYS A 1 99 ? 14.503 -39.206 -7.640 1.00 89.06 99 LYS A CA 1
ATOM 734 C C . LYS A 1 99 ? 13.963 -38.340 -6.500 1.00 89.06 99 LYS A C 1
ATOM 736 O O . LYS A 1 99 ? 14.587 -38.264 -5.443 1.00 89.06 99 LYS A O 1
ATOM 741 N N . GLU A 1 100 ? 12.771 -37.793 -6.690 1.00 91.06 100 GLU A N 1
ATOM 742 C CA . GLU A 1 100 ? 12.106 -36.831 -5.812 1.00 91.06 100 GLU A CA 1
ATOM 743 C C . GLU A 1 100 ? 11.940 -37.354 -4.375 1.00 91.06 100 GLU A C 1
ATOM 745 O O . GLU A 1 100 ? 12.193 -36.627 -3.415 1.00 91.06 100 GLU A O 1
ATOM 750 N N . ILE A 1 101 ? 11.611 -38.641 -4.192 1.00 89.06 101 ILE A N 1
ATOM 751 C CA . ILE A 1 101 ? 11.448 -39.228 -2.852 1.00 89.06 101 ILE A CA 1
ATOM 752 C C . ILE A 1 101 ? 12.748 -39.236 -2.031 1.00 89.06 101 ILE A C 1
ATOM 754 O O . ILE A 1 101 ? 12.692 -39.156 -0.807 1.00 89.06 101 ILE A O 1
ATOM 758 N N . ARG A 1 102 ? 13.927 -39.287 -2.672 1.00 87.12 102 ARG A N 1
ATOM 759 C CA . ARG A 1 102 ? 15.232 -39.213 -1.980 1.00 87.12 102 ARG A CA 1
ATOM 760 C C . ARG A 1 102 ? 15.614 -37.783 -1.617 1.00 87.12 102 ARG A C 1
ATOM 762 O O . ARG A 1 102 ? 16.301 -37.581 -0.622 1.00 87.12 102 ARG A O 1
ATOM 769 N N . GLU A 1 103 ? 15.163 -36.815 -2.408 1.00 87.88 103 GLU A N 1
ATOM 770 C CA . GLU A 1 103 ? 15.380 -35.386 -2.163 1.00 87.88 103 GLU A CA 1
ATOM 771 C C . GLU A 1 103 ? 14.436 -34.866 -1.063 1.00 87.88 103 GLU A C 1
ATOM 773 O O . GLU A 1 103 ? 14.856 -34.068 -0.228 1.00 87.88 103 GLU A O 1
ATOM 778 N N . ARG A 1 104 ? 13.202 -35.392 -0.985 1.00 87.38 104 ARG A N 1
ATOM 779 C CA . ARG A 1 104 ? 12.209 -35.034 0.048 1.00 87.38 104 ARG A CA 1
ATOM 780 C C . ARG A 1 104 ? 12.288 -35.850 1.340 1.00 87.38 104 ARG A C 1
ATOM 782 O O . ARG A 1 104 ? 12.077 -35.295 2.414 1.00 87.38 104 ARG A O 1
ATOM 789 N N . CYS A 1 105 ? 12.629 -37.139 1.268 1.00 88.50 105 CYS A N 1
ATOM 790 C CA . CYS A 1 105 ? 12.830 -38.010 2.434 1.00 88.50 105 CYS A CA 1
ATOM 791 C C . CYS A 1 105 ? 14.301 -38.457 2.581 1.00 88.50 105 CYS A C 1
ATOM 793 O O . CYS A 1 105 ? 14.575 -39.663 2.634 1.00 88.50 105 CYS A O 1
ATOM 795 N N . PRO A 1 106 ? 15.273 -37.524 2.662 1.00 90.00 106 PRO A N 1
ATOM 796 C CA . PRO A 1 106 ? 16.685 -37.874 2.714 1.00 90.00 106 PRO A CA 1
ATOM 797 C C . PRO A 1 106 ? 16.984 -38.748 3.934 1.00 90.00 106 PRO A C 1
ATOM 799 O O . PRO A 1 106 ? 16.534 -38.472 5.048 1.00 90.00 106 PRO A O 1
ATOM 802 N N . TYR A 1 107 ? 17.762 -39.809 3.715 1.00 89.81 107 TYR A N 1
ATOM 803 C CA . TYR A 1 107 ? 18.240 -40.735 4.751 1.00 89.81 107 TYR A CA 1
ATOM 804 C C . TYR A 1 107 ? 17.155 -41.535 5.492 1.00 89.81 107 TYR A C 1
ATOM 806 O O . TYR A 1 107 ? 17.483 -42.257 6.429 1.00 89.81 107 TYR A O 1
ATOM 814 N N . ARG A 1 108 ? 15.878 -41.475 5.093 1.00 91.50 108 ARG A N 1
ATOM 815 C CA . ARG A 1 108 ? 14.771 -42.180 5.768 1.00 91.50 108 ARG A CA 1
ATOM 816 C C . ARG A 1 108 ? 14.634 -43.618 5.282 1.00 91.50 108 ARG A C 1
ATOM 818 O O . ARG A 1 108 ? 14.555 -43.847 4.075 1.00 91.50 108 ARG A O 1
ATOM 825 N N . LYS A 1 109 ? 14.545 -44.596 6.194 1.00 90.50 109 LYS A N 1
ATOM 826 C CA . LYS A 1 109 ? 14.384 -46.009 5.795 1.00 90.50 109 LYS A CA 1
ATOM 827 C C . LYS A 1 109 ? 13.024 -46.347 5.170 1.00 90.50 109 LYS A C 1
ATOM 829 O O . LYS A 1 109 ? 12.963 -47.305 4.404 1.00 90.50 109 LYS A O 1
ATOM 834 N N . GLY A 1 110 ? 11.977 -45.564 5.423 1.00 89.75 110 GLY A N 1
ATOM 835 C CA . GLY A 1 110 ? 10.666 -45.729 4.791 1.00 89.75 110 GLY A CA 1
ATOM 836 C C . GLY A 1 110 ? 10.097 -44.405 4.293 1.00 89.75 110 GLY A C 1
ATOM 837 O O . GLY A 1 110 ? 10.247 -43.381 4.964 1.00 89.75 110 GLY A O 1
ATOM 838 N N . ALA A 1 111 ? 9.470 -44.425 3.116 1.00 91.56 111 ALA A N 1
ATOM 839 C CA . ALA A 1 111 ? 8.790 -43.277 2.519 1.00 91.56 111 ALA A CA 1
ATOM 840 C C . ALA A 1 111 ? 7.784 -43.695 1.429 1.00 91.56 111 ALA A C 1
ATOM 842 O O . ALA A 1 111 ? 7.859 -44.795 0.876 1.00 91.56 111 ALA A O 1
ATOM 843 N N . ILE A 1 112 ? 6.845 -42.802 1.114 1.00 87.50 112 ILE A N 1
ATOM 844 C CA . ILE A 1 112 ? 5.898 -42.908 -0.005 1.00 87.50 112 ILE A CA 1
ATOM 845 C C . ILE A 1 112 ? 5.746 -41.550 -0.699 1.00 87.50 112 ILE A C 1
ATOM 847 O O . ILE A 1 112 ? 5.819 -40.513 -0.042 1.00 87.50 112 ILE A O 1
ATOM 851 N N . ILE A 1 113 ? 5.540 -41.561 -2.017 1.00 83.81 113 ILE A N 1
ATOM 852 C CA . ILE A 1 113 ? 5.273 -40.386 -2.855 1.00 83.81 113 ILE A CA 1
ATOM 853 C C . ILE A 1 113 ? 4.162 -40.696 -3.869 1.00 83.81 113 ILE A C 1
ATOM 855 O O . ILE A 1 113 ? 4.075 -41.825 -4.362 1.00 83.81 113 ILE A O 1
ATOM 859 N N . TRP A 1 114 ? 3.346 -39.691 -4.194 1.00 81.19 114 TRP A N 1
ATOM 860 C CA . TRP A 1 114 ? 2.236 -39.780 -5.150 1.00 81.19 114 TRP A CA 1
ATOM 861 C C . TRP A 1 114 ? 2.330 -38.708 -6.236 1.00 81.19 114 TRP A C 1
ATOM 863 O O . TRP A 1 114 ? 2.792 -37.595 -5.993 1.00 81.19 114 TRP A O 1
ATOM 873 N N . TYR A 1 115 ? 1.845 -39.051 -7.424 1.00 79.38 115 TYR A N 1
ATOM 874 C CA . TYR A 1 115 ? 1.751 -38.238 -8.634 1.00 79.38 115 TYR A CA 1
ATOM 875 C C . TYR A 1 115 ? 0.424 -38.553 -9.341 1.00 79.38 115 TYR A C 1
ATOM 877 O O . TYR A 1 115 ? -0.149 -39.623 -9.148 1.00 79.38 115 TYR A O 1
ATOM 885 N N . ASP A 1 116 ? -0.021 -37.697 -10.265 1.00 64.12 116 ASP A N 1
ATOM 886 C CA . ASP A 1 116 ? -1.225 -37.962 -11.070 1.00 64.12 116 ASP A CA 1
ATOM 887 C C . ASP A 1 116 ? -1.194 -39.274 -11.865 1.00 64.12 116 ASP A C 1
ATOM 889 O O . ASP A 1 116 ? -2.246 -39.848 -12.158 1.00 64.12 116 ASP A O 1
ATOM 893 N N . HIS A 1 117 ? 0.002 -39.751 -12.212 1.00 78.75 117 HIS A N 1
ATOM 894 C CA . HIS A 1 117 ? 0.203 -40.932 -13.048 1.00 78.75 117 HIS A CA 1
ATOM 895 C C . HIS A 1 117 ? 0.689 -42.176 -12.289 1.00 78.75 117 HIS A C 1
ATOM 897 O O . HIS A 1 117 ? 0.565 -43.282 -12.823 1.00 78.75 117 HIS A O 1
ATOM 903 N N . CYS A 1 118 ? 1.251 -42.035 -11.084 1.00 80.62 118 CYS A N 1
ATOM 904 C CA . CYS A 1 118 ? 1.827 -43.151 -10.331 1.00 80.62 118 CYS A CA 1
ATOM 905 C C . CYS A 1 118 ? 2.035 -42.849 -8.838 1.00 80.62 118 CYS A C 1
ATOM 907 O O . CYS A 1 118 ? 2.022 -41.701 -8.405 1.00 80.62 118 CYS A O 1
ATOM 909 N N . LEU A 1 119 ? 2.307 -43.896 -8.060 1.00 87.44 119 LEU A N 1
ATOM 910 C CA . LEU A 1 119 ? 2.842 -43.812 -6.702 1.00 87.44 119 LEU A CA 1
ATOM 911 C C . LEU A 1 119 ? 4.054 -44.735 -6.533 1.00 87.44 119 LEU A C 1
ATOM 913 O O . LEU A 1 119 ? 4.217 -45.708 -7.279 1.00 87.44 119 LEU A O 1
ATOM 917 N N . LEU A 1 120 ? 4.884 -44.449 -5.530 1.00 90.81 120 LEU A N 1
ATOM 918 C CA . LEU A 1 120 ? 6.042 -45.261 -5.151 1.00 90.81 120 LEU A CA 1
ATOM 919 C C . LEU A 1 120 ? 6.201 -45.278 -3.622 1.00 90.81 120 LEU A C 1
ATOM 921 O O . LEU A 1 120 ? 6.252 -44.223 -2.996 1.00 90.81 120 LEU A O 1
ATOM 925 N N . LYS A 1 121 ? 6.297 -46.476 -3.028 1.00 90.88 121 LYS A N 1
ATOM 926 C CA . LYS A 1 121 ? 6.457 -46.742 -1.580 1.00 90.88 121 LYS A CA 1
ATOM 927 C C . LYS A 1 121 ? 7.710 -47.597 -1.366 1.00 90.88 121 LYS A C 1
ATOM 929 O O . LYS A 1 121 ? 7.930 -48.550 -2.114 1.00 90.88 121 LYS A O 1
ATOM 934 N N . TYR A 1 122 ? 8.503 -47.313 -0.334 1.00 93.88 122 TYR A N 1
ATOM 935 C CA . TYR A 1 122 ? 9.554 -48.215 0.154 1.00 93.88 122 TYR A CA 1
ATOM 936 C C . TYR A 1 122 ? 9.625 -48.244 1.687 1.00 93.88 122 TYR A C 1
ATOM 938 O O . TYR A 1 122 ? 9.221 -47.290 2.350 1.00 93.88 122 TYR A O 1
ATOM 946 N N . SER A 1 123 ? 10.119 -49.348 2.254 1.00 91.06 123 SER A N 1
ATOM 947 C CA . SER A 1 123 ? 10.367 -49.523 3.692 1.00 91.06 123 SER A CA 1
ATOM 948 C C . SER A 1 123 ? 11.328 -50.687 3.963 1.00 91.06 123 SER A C 1
ATOM 950 O O . SER A 1 123 ? 11.416 -51.656 3.205 1.00 91.06 123 SER A O 1
ATOM 952 N N . ASP A 1 124 ? 12.022 -50.592 5.089 1.00 89.75 124 ASP A N 1
ATOM 953 C CA . ASP A 1 124 ? 12.779 -51.647 5.760 1.00 89.75 124 ASP A CA 1
ATOM 954 C C . ASP A 1 124 ? 11.896 -52.828 6.201 1.00 89.75 124 ASP A C 1
ATOM 956 O O . ASP A 1 124 ? 12.336 -53.979 6.206 1.00 89.75 124 ASP A O 1
ATOM 960 N N . VAL A 1 125 ? 10.620 -52.568 6.496 1.00 86.31 125 VAL A N 1
ATOM 961 C CA . VAL A 1 125 ? 9.603 -53.590 6.774 1.00 86.31 125 VAL A CA 1
ATOM 962 C C . VAL A 1 125 ? 8.956 -54.049 5.460 1.00 86.31 125 VAL A C 1
ATOM 964 O O . VAL A 1 125 ? 8.743 -53.250 4.548 1.00 86.31 125 VAL A O 1
ATOM 967 N N . SER A 1 126 ? 8.642 -55.342 5.332 1.00 83.94 126 SER A N 1
ATOM 968 C CA . SER A 1 126 ? 7.942 -55.867 4.148 1.00 83.94 126 SER A CA 1
ATOM 969 C C . SER A 1 126 ? 6.448 -55.548 4.200 1.00 83.94 126 SER A C 1
ATOM 971 O O . SER A 1 126 ? 5.815 -55.755 5.234 1.00 83.94 126 SER A O 1
ATOM 973 N N . PHE A 1 127 ? 5.893 -55.080 3.078 1.00 82.94 127 PHE A N 1
ATOM 974 C CA . PHE A 1 127 ? 4.494 -54.663 2.957 1.00 82.94 127 PHE A CA 1
ATOM 975 C C . PHE A 1 127 ? 3.782 -55.225 1.703 1.00 82.94 127 PHE A C 1
ATOM 977 O O . PHE A 1 127 ? 2.866 -54.594 1.192 1.00 82.94 127 PHE A O 1
ATOM 984 N N . PHE A 1 128 ? 4.171 -56.410 1.195 1.00 83.81 128 PHE A N 1
ATOM 985 C CA . PHE A 1 128 ? 3.574 -57.026 -0.019 1.00 83.81 128 PHE A CA 1
ATOM 986 C C . PHE A 1 128 ? 2.452 -58.052 0.250 1.00 83.81 128 PHE A C 1
ATOM 988 O O . PHE A 1 128 ? 2.622 -58.939 1.093 1.00 83.81 128 PHE A O 1
ATOM 995 N N . GLY A 1 129 ? 1.309 -57.900 -0.436 1.00 73.12 129 GLY A N 1
ATOM 996 C CA . GLY A 1 129 ? 0.101 -58.746 -0.368 1.00 73.12 129 GLY A CA 1
ATOM 997 C C . GLY A 1 129 ? -0.863 -58.445 0.791 1.00 73.12 129 GLY A C 1
ATOM 998 O O . GLY A 1 129 ? -1.070 -59.309 1.648 1.00 73.12 129 GLY A O 1
ATOM 999 N N . GLN A 1 130 ? -1.312 -57.189 0.937 1.00 72.12 130 GLN A N 1
ATOM 1000 C CA . GLN A 1 130 ? -1.567 -56.578 2.256 1.00 72.12 130 GLN A CA 1
ATOM 1001 C C . GLN A 1 130 ? -2.772 -55.527 2.237 1.00 72.12 130 GLN A C 1
ATOM 1003 O O . GLN A 1 130 ? -2.920 -54.834 1.238 1.00 72.12 130 GLN A O 1
ATOM 1008 N N . ILE A 1 131 ? -3.592 -55.351 3.334 1.00 65.75 131 ILE A N 1
ATOM 1009 C CA . ILE A 1 131 ? -4.409 -54.139 3.808 1.00 65.75 131 ILE A CA 1
ATOM 1010 C C . ILE A 1 131 ? -4.213 -53.144 5.203 1.00 65.75 131 ILE A C 1
ATOM 1012 O O . ILE A 1 131 ? -5.159 -53.217 5.973 1.00 65.75 131 ILE A O 1
ATOM 1016 N N . ASP A 1 132 ? -3.286 -52.306 5.912 1.00 63.06 132 ASP A N 1
ATOM 1017 C CA . ASP A 1 132 ? -2.041 -51.306 6.069 1.00 63.06 132 ASP A CA 1
ATOM 1018 C C . ASP A 1 132 ? -2.172 -49.783 5.872 1.00 63.06 132 ASP A C 1
ATOM 1020 O O . ASP A 1 132 ? -1.776 -49.180 4.882 1.00 63.06 132 ASP A O 1
ATOM 1024 N N . SER A 1 133 ? -2.516 -49.107 6.937 1.00 56.88 133 SER A N 1
ATOM 1025 C CA . SER A 1 133 ? -3.173 -47.821 6.904 1.00 56.88 133 SER A CA 1
ATOM 1026 C C . SER A 1 133 ? -2.304 -46.564 7.060 1.00 56.88 133 SER A C 1
ATOM 1028 O O . SER A 1 133 ? -2.802 -45.450 6.998 1.00 56.88 133 SER A O 1
ATOM 1030 N N . ARG A 1 134 ? -0.992 -46.690 7.273 1.00 56.84 134 ARG A N 1
ATOM 1031 C CA . ARG A 1 134 ? -0.215 -45.679 8.032 1.00 56.84 134 ARG A CA 1
ATOM 1032 C C . ARG A 1 134 ? 0.077 -44.293 7.402 1.00 56.84 134 ARG A C 1
ATOM 1034 O O . ARG A 1 134 ? 0.782 -43.517 8.037 1.00 56.84 134 ARG A O 1
ATOM 1041 N N . ASN A 1 135 ? -0.341 -43.965 6.176 1.00 65.00 135 ASN A N 1
ATOM 1042 C CA . ASN A 1 135 ? 0.166 -42.780 5.435 1.00 65.00 135 ASN A CA 1
ATOM 1043 C C . ASN A 1 135 ? -0.909 -42.082 4.570 1.00 65.00 135 ASN A C 1
ATOM 1045 O O . ASN A 1 135 ? -0.888 -42.218 3.346 1.00 65.00 135 ASN A O 1
ATOM 1049 N N . ARG A 1 136 ? -1.895 -41.405 5.174 1.00 63.19 136 ARG A N 1
ATOM 1050 C CA . ARG A 1 136 ? -3.119 -40.990 4.456 1.00 63.19 136 ARG A CA 1
ATOM 1051 C C . ARG A 1 136 ? -3.053 -39.591 3.867 1.00 63.19 136 ARG A C 1
ATOM 1053 O O . ARG A 1 136 ? -2.670 -38.652 4.555 1.00 63.19 136 ARG A O 1
ATOM 1060 N N . PHE A 1 137 ? -3.498 -39.447 2.622 1.00 57.75 137 PHE A N 1
ATOM 1061 C CA . PHE A 1 137 ? -3.658 -38.152 1.973 1.00 57.75 137 PHE A CA 1
ATOM 1062 C C . PHE A 1 137 ? -5.012 -38.056 1.268 1.00 57.75 137 PHE A C 1
ATOM 1064 O O . PHE A 1 137 ? -5.454 -39.002 0.618 1.00 57.75 137 PHE A O 1
ATOM 1071 N N . TYR A 1 138 ? -5.642 -36.891 1.409 1.00 58.81 138 TYR A N 1
ATOM 1072 C CA . TYR A 1 138 ? -6.924 -36.545 0.810 1.00 58.81 138 TYR A CA 1
ATOM 1073 C C . TYR A 1 138 ? -6.789 -35.204 0.079 1.00 58.81 138 TYR A C 1
ATOM 1075 O O . TYR A 1 138 ? -6.133 -34.288 0.578 1.00 58.81 138 TYR A O 1
ATOM 1083 N N . MET A 1 139 ? -7.481 -35.053 -1.047 1.00 50.91 139 MET A N 1
ATOM 1084 C CA . MET A 1 139 ? -7.716 -33.766 -1.703 1.00 50.91 139 MET A CA 1
ATOM 1085 C C . MET A 1 139 ? -9.214 -33.593 -1.931 1.00 50.91 139 MET A C 1
ATOM 1087 O O . MET A 1 139 ? -9.891 -34.537 -2.330 1.00 50.91 139 MET A O 1
ATOM 1091 N N . TRP A 1 140 ? -9.734 -32.383 -1.754 1.00 51.59 140 TRP A N 1
ATOM 1092 C CA . TRP A 1 140 ? -11.128 -32.064 -2.055 1.00 51.59 140 TRP A CA 1
ATOM 1093 C C . TRP A 1 140 ? -11.257 -30.690 -2.704 1.00 51.59 140 TRP A C 1
ATOM 1095 O O . TRP A 1 140 ? -10.429 -29.799 -2.509 1.00 51.59 140 TRP A O 1
ATOM 1105 N N . ASN A 1 141 ? -12.316 -30.513 -3.488 1.00 50.44 141 ASN A N 1
ATOM 1106 C CA . ASN A 1 141 ? -12.683 -29.212 -4.025 1.00 50.44 141 ASN A CA 1
ATOM 1107 C C . ASN A 1 141 ? -13.178 -28.310 -2.881 1.00 50.44 141 ASN A C 1
ATOM 1109 O O . ASN A 1 141 ? -13.964 -28.741 -2.039 1.00 50.44 141 ASN A O 1
ATOM 1113 N N . VAL A 1 142 ? -12.747 -27.048 -2.854 1.00 45.53 142 VAL A N 1
ATOM 1114 C CA . VAL A 1 142 ? -13.216 -26.060 -1.865 1.00 45.53 142 VAL A CA 1
ATOM 1115 C C . VAL A 1 142 ? -14.691 -25.678 -2.053 1.00 45.53 142 VAL A C 1
ATOM 1117 O O . VAL A 1 142 ? -15.304 -25.155 -1.128 1.00 45.53 142 VAL A O 1
ATOM 1120 N N . GLN A 1 143 ? -15.270 -25.938 -3.230 1.00 45.91 143 GLN A N 1
ATOM 1121 C CA . GLN A 1 143 ? -16.679 -25.675 -3.530 1.00 45.91 143 GLN A CA 1
ATOM 1122 C C . GLN A 1 143 ? -17.595 -26.841 -3.133 1.00 45.91 143 GLN A C 1
ATOM 1124 O O . GLN A 1 143 ? -17.288 -28.005 -3.396 1.00 45.91 143 GLN A O 1
ATOM 1129 N N . GLU A 1 144 ? -18.776 -26.510 -2.613 1.00 53.28 144 GLU A N 1
ATOM 1130 C CA . GLU A 1 144 ? -19.841 -27.455 -2.252 1.00 53.28 144 GLU A CA 1
ATOM 1131 C C . GLU A 1 144 ? -20.943 -27.558 -3.323 1.00 53.28 144 GLU A C 1
ATOM 1133 O O . GLU A 1 144 ? -21.125 -26.666 -4.161 1.00 53.28 144 GLU A O 1
ATOM 1138 N N . VAL A 1 145 ? -21.678 -28.670 -3.322 1.00 58.69 145 VAL A N 1
ATOM 1139 C CA . VAL A 1 145 ? -22.905 -28.869 -4.106 1.00 58.69 145 VAL A CA 1
ATOM 1140 C C . VAL A 1 145 ? -24.149 -28.445 -3.327 1.00 58.69 145 VAL A C 1
ATOM 1142 O O . VAL A 1 145 ? -24.209 -28.549 -2.107 1.00 58.69 145 VAL A O 1
ATOM 1145 N N . GLU A 1 146 ? -25.183 -28.010 -4.046 1.00 65.94 146 GLU A N 1
ATOM 1146 C CA . GLU A 1 146 ? -26.417 -27.481 -3.442 1.00 65.94 146 GLU A CA 1
ATOM 1147 C C . GLU A 1 146 ? -27.290 -28.566 -2.781 1.00 65.94 146 GLU A C 1
ATOM 1149 O O . GLU A 1 146 ? -28.083 -28.266 -1.893 1.00 65.94 146 GLU A O 1
ATOM 1154 N N . ASN A 1 147 ? -27.122 -29.835 -3.174 1.00 71.75 147 ASN A N 1
ATOM 1155 C CA . ASN A 1 147 ? -27.780 -30.991 -2.561 1.00 71.75 147 ASN A CA 1
ATOM 1156 C C . ASN A 1 147 ? -26.739 -32.057 -2.185 1.00 71.75 147 ASN A C 1
ATOM 1158 O O . ASN A 1 147 ? -26.571 -33.062 -2.879 1.00 71.75 147 ASN A O 1
ATOM 1162 N N . GLY A 1 148 ? -26.025 -31.805 -1.082 1.00 68.69 148 GLY A N 1
ATOM 1163 C CA . GLY A 1 148 ? -24.995 -32.699 -0.548 1.00 68.69 148 GLY A CA 1
ATOM 1164 C C . GLY A 1 148 ? -25.481 -34.132 -0.328 1.00 68.69 148 GLY A C 1
ATOM 1165 O O . GLY A 1 148 ? -24.791 -35.066 -0.716 1.00 68.69 148 GLY A O 1
ATOM 1166 N N . THR A 1 149 ? -26.695 -34.326 0.198 1.00 77.00 149 THR A N 1
ATOM 1167 C CA . THR A 1 149 ? -27.249 -35.662 0.475 1.00 77.00 149 THR A CA 1
ATOM 1168 C C . THR A 1 149 ? -27.364 -36.514 -0.791 1.00 77.00 149 THR A C 1
ATOM 1170 O O . THR A 1 149 ? -26.784 -37.596 -0.849 1.00 77.00 149 THR A O 1
ATOM 1173 N N . LEU A 1 150 ? -28.039 -36.007 -1.832 1.00 72.19 150 LEU A N 1
ATOM 1174 C CA . LEU A 1 150 ? -28.208 -36.726 -3.103 1.00 72.19 150 LEU A CA 1
ATOM 1175 C C . LEU A 1 150 ? -26.864 -36.966 -3.808 1.00 72.19 150 LEU A C 1
ATOM 1177 O O . LEU A 1 150 ? -26.645 -38.017 -4.411 1.00 72.19 150 LEU A O 1
ATOM 1181 N N . PHE A 1 151 ? -25.955 -35.996 -3.721 1.00 71.00 151 PHE A N 1
ATOM 1182 C CA . PHE A 1 151 ? -24.613 -36.106 -4.280 1.00 71.00 151 PHE A CA 1
ATOM 1183 C C . PHE A 1 151 ? -23.792 -37.191 -3.583 1.00 71.00 151 PHE A C 1
ATOM 1185 O O . PHE A 1 151 ? -23.237 -38.051 -4.258 1.00 71.00 151 PHE A O 1
ATOM 1192 N N . ASN A 1 152 ? -23.769 -37.211 -2.249 1.00 71.44 152 ASN A N 1
ATOM 1193 C CA . ASN A 1 152 ? -23.075 -38.225 -1.457 1.00 71.44 152 ASN A CA 1
ATOM 1194 C C . ASN A 1 152 ? -23.656 -39.630 -1.698 1.00 71.44 152 ASN A C 1
ATOM 1196 O O . ASN A 1 152 ? -22.900 -40.597 -1.791 1.00 71.44 152 ASN A O 1
ATOM 1200 N N . GLU A 1 153 ? -24.980 -39.752 -1.841 1.00 79.31 153 GLU A N 1
ATOM 1201 C CA . GLU A 1 153 ? -25.642 -41.005 -2.224 1.00 79.31 153 GLU A CA 1
ATOM 1202 C C . GLU A 1 153 ? -25.176 -41.487 -3.607 1.00 79.31 153 GLU A C 1
ATOM 1204 O O . GLU A 1 153 ? -24.750 -42.635 -3.737 1.00 79.31 153 GLU A O 1
ATOM 1209 N N . LYS A 1 154 ? -25.162 -40.606 -4.618 1.00 72.56 154 LYS A N 1
ATOM 1210 C CA . LYS A 1 154 ? -24.714 -40.936 -5.984 1.00 72.56 154 LYS A CA 1
ATOM 1211 C C . LYS A 1 154 ? -23.210 -41.203 -6.091 1.00 72.56 154 LYS A C 1
ATOM 1213 O O . LYS A 1 154 ? -22.801 -42.098 -6.827 1.00 72.56 154 LYS A O 1
ATOM 1218 N N . VAL A 1 155 ? -22.392 -40.490 -5.318 1.00 71.81 155 VAL A N 1
ATOM 1219 C CA . VAL A 1 155 ? -20.957 -40.758 -5.135 1.00 71.81 155 VAL A CA 1
ATOM 1220 C C . VAL A 1 155 ? -20.746 -42.156 -4.560 1.00 71.81 155 VAL A C 1
ATOM 1222 O O . VAL A 1 155 ? -19.961 -42.933 -5.101 1.00 71.81 155 VAL A O 1
ATOM 1225 N N . LYS A 1 156 ? -21.478 -42.511 -3.499 1.00 77.81 156 LYS A N 1
ATOM 1226 C CA . LYS A 1 156 ? -21.387 -43.829 -2.866 1.00 77.81 156 LYS A CA 1
ATOM 1227 C C . LYS A 1 156 ? -21.853 -44.946 -3.801 1.00 77.81 156 LYS A C 1
ATOM 1229 O O . LYS A 1 156 ? -21.183 -45.968 -3.887 1.00 77.81 156 LYS A O 1
ATOM 1234 N N . GLU A 1 157 ? -22.949 -44.744 -4.529 1.00 81.50 157 GLU A N 1
ATOM 1235 C CA . GLU A 1 157 ? -23.461 -45.675 -5.545 1.00 81.50 157 GLU A CA 1
ATOM 1236 C C . GLU A 1 157 ? -22.417 -45.956 -6.637 1.00 81.50 157 GLU A C 1
ATOM 1238 O O . GLU A 1 157 ? -22.068 -47.116 -6.866 1.00 81.50 157 GLU A O 1
ATOM 1243 N N . LEU A 1 158 ? -21.862 -44.902 -7.252 1.00 75.88 158 LEU A N 1
ATOM 1244 C CA . LEU A 1 158 ? -20.842 -45.017 -8.297 1.00 75.88 158 LEU A CA 1
ATOM 1245 C C . LEU A 1 158 ? -19.593 -45.744 -7.787 1.00 75.88 158 LEU A C 1
ATOM 1247 O O . LEU A 1 158 ? -19.146 -46.715 -8.397 1.00 75.88 158 LEU A O 1
ATOM 1251 N N . LEU A 1 159 ? -19.038 -45.308 -6.655 1.00 77.12 159 LEU A N 1
ATOM 1252 C CA . LEU A 1 159 ? -17.796 -45.878 -6.139 1.00 77.12 159 LEU A CA 1
ATOM 1253 C C . LEU A 1 159 ? -17.972 -47.301 -5.606 1.00 77.12 159 LEU A C 1
ATOM 1255 O O . LEU A 1 159 ? -17.073 -48.115 -5.795 1.00 77.12 159 LEU A O 1
ATOM 1259 N N . SER A 1 160 ? -19.113 -47.649 -5.002 1.00 81.19 160 SER A N 1
ATOM 1260 C CA . SER A 1 160 ? -19.401 -49.046 -4.650 1.00 81.19 160 SER A CA 1
ATOM 1261 C C . SER A 1 160 ? -19.538 -49.921 -5.899 1.00 81.19 160 SER A C 1
ATOM 1263 O O . SER A 1 160 ? -19.084 -51.062 -5.882 1.00 81.19 160 SER A O 1
ATOM 1265 N N . GLY A 1 161 ? -20.076 -49.396 -7.007 1.00 81.62 161 GLY A N 1
ATOM 1266 C CA . GLY A 1 161 ? -20.033 -50.059 -8.315 1.00 81.62 161 GLY A CA 1
ATOM 1267 C C . GLY A 1 161 ? -18.599 -50.358 -8.767 1.00 81.62 161 GLY A C 1
ATOM 1268 O O . GLY A 1 161 ? -18.257 -51.515 -9.019 1.00 81.62 161 GLY A O 1
ATOM 1269 N N . LEU A 1 162 ? -17.742 -49.333 -8.776 1.00 79.75 162 LEU A N 1
ATOM 1270 C CA . LEU A 1 162 ? -16.332 -49.447 -9.168 1.00 79.75 162 LEU A CA 1
ATOM 1271 C C . LEU A 1 162 ? -15.497 -50.300 -8.195 1.00 79.75 162 LEU A C 1
ATOM 1273 O O . LEU A 1 162 ? -14.542 -50.943 -8.627 1.00 79.75 162 LEU A O 1
ATOM 1277 N N . SER A 1 163 ? -15.878 -50.372 -6.914 1.00 81.19 163 SER A N 1
ATOM 1278 C CA . SER A 1 163 ? -15.297 -51.291 -5.924 1.00 81.19 163 SER A CA 1
ATOM 1279 C C . SER A 1 163 ? -15.496 -52.751 -6.334 1.00 81.19 163 SER A C 1
ATOM 1281 O O . SER A 1 163 ? -14.533 -53.521 -6.365 1.00 81.19 163 SER A O 1
ATOM 1283 N N . ASN A 1 164 ? -16.717 -53.128 -6.740 1.00 84.06 164 ASN A N 1
ATOM 1284 C CA . ASN A 1 164 ? -16.994 -54.467 -7.272 1.00 84.06 164 ASN A CA 1
ATOM 1285 C C . ASN A 1 164 ? -16.175 -54.729 -8.551 1.00 84.06 164 ASN A C 1
ATOM 1287 O O . ASN A 1 164 ? -15.456 -55.721 -8.632 1.00 84.06 164 ASN A O 1
ATOM 1291 N N . GLU A 1 165 ? -16.224 -53.823 -9.533 1.00 82.94 165 GLU A N 1
ATOM 1292 C CA . GLU A 1 165 ? -15.568 -54.025 -10.835 1.00 82.94 165 GLU A CA 1
ATOM 1293 C C . GLU A 1 165 ? -14.036 -54.153 -10.722 1.00 82.94 165 GLU A C 1
ATOM 1295 O O . GLU A 1 165 ? -13.435 -55.068 -11.296 1.00 82.94 165 GLU A O 1
ATOM 1300 N N . ALA A 1 166 ? -13.398 -53.279 -9.935 1.00 73.81 166 ALA A N 1
ATOM 1301 C CA . ALA A 1 166 ? -11.954 -53.307 -9.723 1.00 73.81 166 ALA A CA 1
ATOM 1302 C C . ALA A 1 166 ? -11.488 -54.548 -8.941 1.00 73.81 166 ALA A C 1
ATOM 1304 O O . ALA A 1 166 ? -10.335 -54.950 -9.100 1.00 73.81 166 ALA A O 1
ATOM 1305 N N . SER A 1 167 ? -12.354 -55.162 -8.125 1.00 77.94 167 SER A N 1
ATOM 1306 C CA . SER A 1 167 ? -12.009 -56.319 -7.288 1.00 77.94 167 SER A CA 1
ATOM 1307 C C . SER A 1 167 ? -12.363 -57.686 -7.886 1.00 77.94 167 SER A C 1
ATOM 1309 O O . SER A 1 167 ? -11.716 -58.674 -7.532 1.00 77.94 167 SER A O 1
ATOM 1311 N N . GLU A 1 168 ? -13.346 -57.771 -8.789 1.00 71.06 168 GLU A N 1
ATOM 1312 C CA . GLU A 1 168 ? -13.916 -59.058 -9.225 1.00 71.06 168 GLU A CA 1
ATOM 1313 C C . GLU A 1 168 ? -13.382 -59.594 -10.567 1.00 71.06 168 GLU A C 1
ATOM 1315 O O . GLU A 1 168 ? -13.416 -60.810 -10.766 1.00 71.06 168 GLU A O 1
ATOM 1320 N N . ALA A 1 169 ? -12.868 -58.751 -11.480 1.00 54.31 169 ALA A N 1
ATOM 1321 C CA . ALA A 1 169 ? -12.567 -59.200 -12.855 1.00 54.31 169 ALA A CA 1
ATOM 1322 C C . ALA A 1 169 ? -11.272 -58.686 -13.528 1.00 54.31 169 ALA A C 1
ATOM 1324 O O . ALA A 1 169 ? -10.830 -59.289 -14.510 1.00 54.31 169 ALA A O 1
ATOM 1325 N N . ASN A 1 170 ? -10.645 -57.595 -13.070 1.00 61.06 170 ASN A N 1
ATOM 1326 C CA . ASN A 1 170 ? -9.594 -56.922 -13.854 1.00 61.06 170 ASN A CA 1
ATOM 1327 C C . ASN A 1 170 ? -8.153 -57.272 -13.417 1.00 61.06 170 ASN A C 1
ATOM 1329 O O . ASN A 1 170 ? -7.754 -56.983 -12.293 1.00 61.06 170 ASN A O 1
ATOM 1333 N N . GLN A 1 171 ? -7.303 -57.748 -14.341 1.00 66.44 171 GLN A N 1
ATOM 1334 C CA . GLN A 1 171 ? -5.854 -57.939 -14.110 1.00 66.44 171 GLN A CA 1
ATOM 1335 C C . GLN A 1 171 ? -5.097 -56.654 -13.710 1.00 66.44 171 GLN A C 1
ATOM 1337 O O . GLN A 1 171 ? -3.969 -56.732 -13.222 1.00 66.44 171 GLN A O 1
ATOM 1342 N N . LYS A 1 172 ? -5.677 -55.465 -13.928 1.00 70.56 172 LYS A N 1
ATOM 1343 C CA . LYS A 1 172 ? -5.127 -54.182 -13.466 1.00 70.56 172 LYS A CA 1
ATOM 1344 C C . LYS A 1 172 ? -5.559 -53.778 -12.046 1.00 70.56 172 LYS A C 1
ATOM 1346 O O . LYS A 1 172 ? -4.960 -52.841 -11.525 1.00 70.56 172 LYS A O 1
ATOM 1351 N N . LEU A 1 173 ? -6.562 -54.450 -11.463 1.00 75.94 173 LEU A N 1
ATOM 1352 C CA . LEU A 1 173 ? -7.341 -54.025 -10.285 1.00 75.94 173 LEU A CA 1
ATOM 1353 C C . LEU A 1 173 ? -7.725 -52.533 -10.334 1.00 75.94 173 LEU A C 1
ATOM 1355 O O . LEU A 1 173 ? -7.369 -51.746 -9.458 1.00 75.94 173 LEU A O 1
ATOM 1359 N N . TYR A 1 174 ? -8.385 -52.145 -11.425 1.00 78.06 174 TYR A N 1
ATOM 1360 C CA . TYR A 1 174 ? -8.705 -50.765 -11.795 1.00 78.06 174 TYR A CA 1
ATOM 1361 C C . TYR A 1 174 ? -10.085 -50.712 -12.451 1.00 78.06 174 TYR A C 1
ATOM 1363 O O . TYR A 1 174 ? -10.373 -51.556 -13.304 1.00 78.06 174 TYR A O 1
ATOM 1371 N N . ALA A 1 175 ? -10.898 -49.720 -12.100 1.00 73.00 175 ALA A N 1
ATOM 1372 C CA . ALA A 1 175 ? -12.190 -49.459 -12.727 1.00 73.00 175 ALA A CA 1
ATOM 1373 C C . ALA A 1 175 ? -12.439 -47.950 -12.863 1.00 73.00 175 ALA A C 1
ATOM 1375 O O . ALA A 1 175 ? -11.970 -47.151 -12.047 1.00 73.00 175 ALA A O 1
ATOM 1376 N N . THR A 1 176 ? -13.195 -47.573 -13.892 1.00 76.56 176 THR A N 1
ATOM 1377 C CA . THR A 1 176 ? -13.602 -46.190 -14.179 1.00 76.56 176 THR A CA 1
ATOM 1378 C C . THR A 1 176 ? -15.039 -46.174 -14.663 1.00 76.56 176 THR A C 1
ATOM 1380 O O . THR A 1 176 ? -15.391 -46.985 -15.516 1.00 76.56 176 THR A O 1
ATOM 1383 N N . GLY A 1 177 ? -15.840 -45.220 -14.206 1.00 67.56 177 GLY A N 1
ATOM 1384 C CA . GLY A 1 177 ? -17.229 -45.108 -14.638 1.00 67.56 177 GLY A CA 1
ATOM 1385 C C . GLY A 1 177 ? -17.815 -43.733 -14.378 1.00 67.56 177 GLY A C 1
ATOM 1386 O O . GLY A 1 177 ? -17.168 -42.854 -13.809 1.00 67.56 177 GLY A O 1
ATOM 1387 N N . GLU A 1 178 ? -19.064 -43.567 -14.789 1.00 74.25 178 GLU A N 1
ATOM 1388 C CA . GLU A 1 178 ? -19.821 -42.333 -14.637 1.00 74.25 178 GLU A CA 1
ATOM 1389 C C . GLU A 1 178 ? -21.239 -42.623 -14.127 1.00 74.25 178 GLU A C 1
ATOM 1391 O O . GLU A 1 178 ? -21.802 -43.685 -14.396 1.00 74.25 178 GLU A O 1
ATOM 1396 N N . VAL A 1 179 ? -21.827 -41.682 -13.384 1.00 67.38 179 VAL A N 1
ATOM 1397 C CA . VAL A 1 179 ? -23.262 -41.695 -13.068 1.00 67.38 179 VAL A CA 1
ATOM 1398 C C . VAL A 1 179 ? -23.841 -40.297 -13.233 1.00 67.38 179 VAL A C 1
ATOM 1400 O O . VAL A 1 179 ? -23.258 -39.302 -12.800 1.00 67.38 179 VAL A O 1
ATOM 1403 N N . GLN A 1 180 ? -25.006 -40.214 -13.868 1.00 66.62 180 GLN A N 1
ATOM 1404 C CA . GLN A 1 180 ? -25.708 -38.952 -14.045 1.00 66.62 180 GLN A CA 1
ATOM 1405 C C . GLN A 1 180 ? -26.378 -38.534 -12.722 1.00 66.62 180 GLN A C 1
ATOM 1407 O O . GLN A 1 180 ? -27.128 -39.305 -12.121 1.00 66.62 180 GLN A O 1
ATOM 1412 N N . LEU A 1 181 ? -26.067 -37.321 -12.260 1.00 61.28 181 LEU A N 1
ATOM 1413 C CA . LEU A 1 181 ? -26.594 -36.701 -11.041 1.00 61.28 181 LEU A CA 1
ATOM 1414 C C . LEU A 1 181 ? -27.940 -36.009 -11.317 1.00 61.28 181 LEU A C 1
ATOM 1416 O O . LEU A 1 181 ? -28.881 -36.153 -10.540 1.00 61.28 181 LEU A O 1
ATOM 1420 N N . ASP A 1 182 ? -28.033 -35.290 -12.440 1.00 59.81 182 ASP A N 1
ATOM 1421 C CA . ASP A 1 182 ? -29.241 -34.609 -12.917 1.00 59.81 182 ASP A CA 1
ATOM 1422 C C . ASP A 1 182 ? -29.224 -34.455 -14.457 1.00 59.81 182 ASP A C 1
ATOM 1424 O O . ASP A 1 182 ? -28.281 -34.880 -15.126 1.00 59.81 182 ASP A O 1
ATOM 1428 N N . THR A 1 183 ? -30.267 -33.858 -15.047 1.00 49.53 183 THR A N 1
ATOM 1429 C CA . THR A 1 183 ? -30.430 -33.710 -16.512 1.00 49.53 183 THR A CA 1
ATOM 1430 C C . THR A 1 183 ? -29.333 -32.911 -17.217 1.00 49.53 183 THR A C 1
ATOM 1432 O O . THR A 1 183 ? -29.285 -32.938 -18.452 1.00 49.53 183 THR A O 1
ATOM 1435 N N . PHE A 1 184 ? -28.486 -32.221 -16.454 1.00 47.22 184 PHE A N 1
ATOM 1436 C CA . PHE A 1 184 ? -27.324 -31.485 -16.911 1.00 47.22 184 PHE A CA 1
ATOM 1437 C C . PHE A 1 184 ? -26.004 -31.978 -16.305 1.00 47.22 184 PHE A C 1
ATOM 1439 O O . PHE A 1 184 ? -24.994 -31.471 -16.758 1.00 47.22 184 PHE A O 1
ATOM 1446 N N . THR A 1 185 ? -25.940 -32.899 -15.334 1.00 53.50 185 THR A N 1
ATOM 1447 C CA . THR A 1 185 ? -24.705 -33.145 -14.545 1.00 53.50 185 THR A CA 1
ATOM 1448 C C . THR A 1 185 ? -24.283 -34.612 -14.486 1.00 53.50 185 THR A C 1
ATOM 1450 O O . THR A 1 185 ? -25.072 -35.465 -14.085 1.00 53.50 185 THR A O 1
ATOM 1453 N N . THR A 1 186 ? -23.004 -34.897 -14.754 1.00 55.00 186 THR A N 1
ATOM 1454 C CA . THR A 1 186 ? -22.403 -36.242 -14.681 1.00 55.00 186 THR A CA 1
ATOM 1455 C C . THR A 1 186 ? -21.236 -36.287 -13.689 1.00 55.00 186 THR A C 1
ATOM 1457 O O . THR A 1 186 ? -20.287 -35.506 -13.794 1.00 55.00 186 THR A O 1
ATOM 1460 N N . LEU A 1 187 ? -21.302 -37.225 -12.736 1.00 59.38 187 LEU A N 1
ATOM 1461 C CA . LEU A 1 187 ? -20.188 -37.634 -11.876 1.00 59.38 187 LEU A CA 1
ATOM 1462 C C . LEU A 1 187 ? -19.300 -38.632 -12.624 1.00 59.38 187 LEU A C 1
ATOM 1464 O O . LEU A 1 187 ? -19.816 -39.582 -13.205 1.00 59.38 187 LEU A O 1
ATOM 1468 N N . TYR A 1 188 ? -17.986 -38.479 -12.515 1.00 59.41 188 TYR A N 1
ATOM 1469 C CA . TYR A 1 188 ? -16.964 -39.406 -13.004 1.00 59.41 188 TYR A CA 1
ATOM 1470 C C . TYR A 1 188 ? -16.183 -39.964 -11.820 1.00 59.41 188 TYR A C 1
ATOM 1472 O O . TYR A 1 188 ? -15.774 -39.194 -10.952 1.00 59.41 188 TYR A O 1
ATOM 1480 N N . GLY A 1 189 ? -15.950 -41.275 -11.795 1.00 63.06 189 GLY A N 1
ATOM 1481 C CA . GLY A 1 189 ? -15.289 -41.982 -10.701 1.00 63.06 189 GLY A CA 1
ATOM 1482 C C . GLY A 1 189 ? -14.187 -42.919 -11.188 1.00 63.06 189 GLY A C 1
ATOM 1483 O O . GLY A 1 189 ? -14.288 -43.517 -12.261 1.00 63.06 189 GLY A O 1
ATOM 1484 N N . ILE A 1 190 ? -13.143 -43.069 -10.373 1.00 73.31 190 ILE A N 1
ATOM 1485 C CA . ILE A 1 190 ? -12.041 -44.022 -10.563 1.00 73.31 190 ILE A CA 1
ATOM 1486 C C . ILE A 1 190 ? -11.799 -44.762 -9.244 1.00 73.31 190 ILE A C 1
ATOM 1488 O O . ILE A 1 190 ? -11.755 -44.114 -8.198 1.00 73.31 190 ILE A O 1
ATOM 1492 N N . ALA A 1 191 ? -11.584 -46.079 -9.298 1.00 72.69 191 ALA A N 1
ATOM 1493 C CA . ALA A 1 191 ? -11.143 -46.898 -8.164 1.00 72.69 191 ALA A CA 1
ATOM 1494 C C . ALA A 1 191 ? -9.939 -47.776 -8.555 1.00 72.69 191 ALA A C 1
ATOM 1496 O O . ALA A 1 191 ? -9.910 -48.331 -9.659 1.00 72.69 191 ALA A O 1
ATOM 1497 N N . GLN A 1 192 ? -8.937 -47.911 -7.674 1.00 78.19 192 GLN A N 1
ATOM 1498 C CA . GLN A 1 192 ? -7.746 -48.728 -7.952 1.00 78.19 192 GLN A CA 1
ATOM 1499 C C . GLN A 1 192 ? -7.125 -49.383 -6.704 1.00 78.19 192 GLN A C 1
ATOM 1501 O O . GLN A 1 192 ? -7.053 -48.779 -5.637 1.00 78.19 192 GLN A O 1
ATOM 1506 N N . CYS A 1 193 ? -6.596 -50.598 -6.867 1.00 74.81 193 CYS A N 1
ATOM 1507 C CA . CYS A 1 193 ? -5.773 -51.301 -5.876 1.00 74.81 193 CYS A CA 1
ATOM 1508 C C . CYS A 1 193 ? -4.334 -51.517 -6.378 1.00 74.81 193 CYS A C 1
ATOM 1510 O O . CYS A 1 193 ? -4.062 -51.515 -7.583 1.00 74.81 193 CYS A O 1
ATOM 1512 N N . THR A 1 194 ? -3.395 -51.783 -5.464 1.00 80.12 194 THR A N 1
ATOM 1513 C CA . THR A 1 194 ? -2.108 -52.392 -5.837 1.00 80.12 194 THR A CA 1
ATOM 1514 C C . THR A 1 194 ? -2.303 -53.863 -6.185 1.00 80.12 194 THR A C 1
ATOM 1516 O O . THR A 1 194 ? -3.130 -54.550 -5.595 1.00 80.12 194 THR A O 1
ATOM 1519 N N . ARG A 1 195 ? -1.559 -54.365 -7.176 1.00 82.00 195 ARG A N 1
ATOM 1520 C CA . ARG A 1 195 ? -1.837 -55.676 -7.798 1.00 82.00 195 ARG A CA 1
ATOM 1521 C C . ARG A 1 195 ? -1.174 -56.863 -7.099 1.00 82.00 195 ARG A C 1
ATOM 1523 O O . ARG A 1 195 ? -1.083 -57.947 -7.662 1.00 82.00 195 ARG A O 1
ATOM 1530 N N . ASP A 1 196 ? -0.683 -56.636 -5.889 1.00 79.88 196 ASP A N 1
ATOM 1531 C CA . ASP A 1 196 ? -0.299 -57.655 -4.920 1.00 79.88 196 ASP A CA 1
ATOM 1532 C C . ASP A 1 196 ? -1.456 -58.029 -3.971 1.00 79.88 196 ASP A C 1
ATOM 1534 O O . ASP A 1 196 ? -1.400 -59.082 -3.340 1.00 79.88 196 ASP A O 1
ATOM 1538 N N . LEU A 1 197 ? -2.518 -57.216 -3.896 1.00 77.94 197 LEU A N 1
ATOM 1539 C CA . LEU A 1 197 ? -3.757 -57.547 -3.186 1.00 77.94 197 LEU A CA 1
ATOM 1540 C C . LEU A 1 197 ? -4.517 -58.707 -3.849 1.00 77.94 197 LEU A C 1
ATOM 1542 O O . LEU A 1 197 ? -4.580 -58.811 -5.074 1.00 77.94 197 LEU A O 1
ATOM 1546 N N . SER A 1 198 ? -5.181 -59.536 -3.035 1.00 81.94 198 SER A N 1
ATOM 1547 C CA . SER A 1 198 ? -6.230 -60.434 -3.535 1.00 81.94 198 SER A CA 1
ATOM 1548 C C . SER A 1 198 ? -7.468 -59.620 -3.938 1.00 81.94 198 SER A C 1
ATOM 1550 O O . SER A 1 198 ? -7.675 -58.528 -3.414 1.00 81.94 198 SER A O 1
ATOM 1552 N N . GLY A 1 199 ? -8.339 -60.141 -4.810 1.00 78.50 199 GLY A N 1
ATOM 1553 C CA . GLY A 1 199 ? -9.598 -59.456 -5.152 1.00 78.50 199 GLY A CA 1
ATOM 1554 C C . GLY A 1 199 ? -10.467 -59.170 -3.919 1.00 78.50 199 GLY A C 1
ATOM 1555 O O . GLY A 1 199 ? -10.955 -58.061 -3.733 1.00 78.50 199 GLY A O 1
ATOM 1556 N N . VAL A 1 200 ? -10.556 -60.128 -2.991 1.00 80.69 200 VAL A N 1
ATOM 1557 C CA . VAL A 1 200 ? -11.291 -59.982 -1.722 1.00 80.69 200 VAL A CA 1
ATOM 1558 C C . VAL A 1 200 ? -10.696 -58.878 -0.838 1.00 80.69 200 VAL A C 1
ATOM 1560 O O . VAL A 1 200 ? -11.430 -58.148 -0.175 1.00 80.69 200 VAL A O 1
ATOM 1563 N N . ASP A 1 201 ? -9.373 -58.740 -0.826 1.00 77.25 201 ASP A N 1
ATOM 1564 C CA . ASP A 1 201 ? -8.668 -57.749 -0.011 1.00 77.25 201 ASP A CA 1
ATOM 1565 C C . ASP A 1 201 ? -8.621 -56.371 -0.679 1.00 77.25 201 ASP A C 1
ATOM 1567 O O . ASP A 1 201 ? -8.702 -55.354 0.003 1.00 77.25 201 ASP A O 1
ATOM 1571 N N . CYS A 1 202 ? -8.606 -56.333 -2.011 1.00 75.94 202 CYS A N 1
ATOM 1572 C CA . CYS A 1 202 ? -8.889 -55.145 -2.802 1.00 75.94 202 CYS A CA 1
ATOM 1573 C C . CYS A 1 202 ? -10.313 -54.642 -2.525 1.00 75.94 202 CYS A C 1
ATOM 1575 O O . CYS A 1 202 ? -10.485 -53.469 -2.236 1.00 75.94 202 CYS A O 1
ATOM 1577 N N . LYS A 1 203 ? -11.326 -55.513 -2.472 1.00 80.00 203 LYS A N 1
ATOM 1578 C CA . LYS A 1 203 ? -12.699 -55.103 -2.135 1.00 80.00 203 LYS A CA 1
ATOM 1579 C C . LYS A 1 203 ? -12.818 -54.526 -0.718 1.00 80.00 203 LYS A C 1
ATOM 1581 O O . LYS A 1 203 ? -13.297 -53.413 -0.540 1.00 80.00 203 LYS A O 1
ATOM 1586 N N . LYS A 1 204 ? -12.283 -55.241 0.285 1.00 75.31 204 LYS A N 1
ATOM 1587 C CA . LYS A 1 204 ? -12.189 -54.767 1.685 1.00 75.31 204 LYS A CA 1
ATOM 1588 C C . LYS A 1 204 ? -11.436 -53.438 1.812 1.00 75.31 204 LYS A C 1
ATOM 1590 O O . LYS A 1 204 ? -11.775 -52.648 2.684 1.00 75.31 204 LYS A O 1
ATOM 1595 N N . CYS A 1 205 ? -10.396 -53.241 0.997 1.00 65.62 205 CYS A N 1
ATOM 1596 C CA . CYS A 1 205 ? -9.711 -51.966 0.833 1.00 65.62 205 CYS A CA 1
ATOM 1597 C C . CYS A 1 205 ? -10.723 -50.936 0.318 1.00 65.62 205 CYS A C 1
ATOM 1599 O O . CYS A 1 205 ? -11.177 -50.123 1.117 1.00 65.62 205 CYS A O 1
ATOM 1601 N N . LEU A 1 206 ? -11.138 -51.025 -0.955 1.00 72.00 206 LEU A N 1
ATOM 1602 C CA . LEU A 1 206 ? -11.968 -50.039 -1.664 1.00 72.00 206 LEU A CA 1
ATOM 1603 C C . LEU A 1 206 ? -13.229 -49.619 -0.882 1.00 72.00 206 LEU A C 1
ATOM 1605 O O . LEU A 1 206 ? -13.508 -48.426 -0.765 1.00 72.00 206 LEU A O 1
ATOM 1609 N N . ASP A 1 207 ? -13.944 -50.562 -0.266 1.00 75.62 207 ASP A N 1
ATOM 1610 C CA . ASP A 1 207 ? -15.140 -50.272 0.537 1.00 75.62 207 ASP A CA 1
ATOM 1611 C C . ASP A 1 207 ? -14.837 -49.435 1.802 1.00 75.62 207 ASP A C 1
ATOM 1613 O O . ASP A 1 207 ? -15.681 -48.654 2.252 1.00 75.62 207 ASP A O 1
ATOM 1617 N N . SER A 1 208 ? -13.629 -49.552 2.369 1.00 66.88 208 SER A N 1
ATOM 1618 C CA . SER A 1 208 ? -13.243 -48.885 3.620 1.00 66.88 208 SER A CA 1
ATOM 1619 C C . SER A 1 208 ? -13.146 -47.364 3.467 1.00 66.88 208 SER A C 1
ATOM 1621 O O . SER A 1 208 ? -13.723 -46.639 4.277 1.00 66.88 208 SER A O 1
ATOM 1623 N N . ALA A 1 209 ? -12.519 -46.832 2.409 1.00 65.38 209 ALA A N 1
ATOM 1624 C CA . ALA A 1 209 ? -12.522 -45.376 2.213 1.00 65.38 209 ALA A CA 1
ATOM 1625 C C . ALA A 1 209 ? -13.809 -44.831 1.598 1.00 65.38 209 ALA A C 1
ATOM 1627 O O . ALA A 1 209 ? -14.136 -43.677 1.858 1.00 65.38 209 ALA A O 1
ATOM 1628 N N . ILE A 1 210 ? -14.588 -45.632 0.861 1.00 69.50 210 ILE A N 1
ATOM 1629 C CA . ILE A 1 210 ? -15.952 -45.219 0.480 1.00 69.50 210 ILE A CA 1
ATOM 1630 C C . ILE A 1 210 ? -16.773 -44.904 1.746 1.00 69.50 210 ILE A C 1
ATOM 1632 O O . ILE A 1 210 ? -17.605 -43.997 1.730 1.00 69.50 210 ILE A O 1
ATOM 1636 N N . SER A 1 211 ? -16.494 -45.581 2.869 1.00 68.75 211 SER A N 1
ATOM 1637 C CA . SER A 1 211 ? -17.082 -45.252 4.177 1.00 68.75 211 SER A CA 1
ATOM 1638 C C . SER A 1 211 ? -16.508 -43.991 4.854 1.00 68.75 211 SER A C 1
ATOM 1640 O O . SER A 1 211 ? -17.147 -43.447 5.751 1.00 68.75 211 SER A O 1
ATOM 1642 N N . GLU A 1 212 ? -15.350 -43.496 4.407 1.00 61.97 212 GLU A N 1
ATOM 1643 C CA . GLU A 1 212 ? -14.628 -42.343 4.973 1.00 61.97 212 GLU A CA 1
ATOM 1644 C C . GLU A 1 212 ? -14.832 -41.040 4.196 1.00 61.97 212 GLU A C 1
ATOM 1646 O O . GLU A 1 212 ? -14.644 -39.967 4.764 1.00 61.97 212 GLU A O 1
ATOM 1651 N N . LEU A 1 213 ? -15.254 -41.099 2.928 1.00 63.41 213 LEU A N 1
ATOM 1652 C CA . LEU A 1 213 ? -15.558 -39.905 2.127 1.00 63.41 213 LEU A CA 1
ATOM 1653 C C . LEU A 1 213 ? -16.507 -38.905 2.822 1.00 63.41 213 LEU A C 1
ATOM 1655 O O . LEU A 1 213 ? -16.237 -37.709 2.715 1.00 63.41 213 LEU A O 1
ATOM 1659 N N . PRO A 1 214 ? -17.544 -39.313 3.587 1.00 64.69 214 PRO A N 1
ATOM 1660 C CA . PRO A 1 214 ? -18.369 -38.371 4.352 1.00 64.69 214 PRO A CA 1
ATOM 1661 C C . PRO A 1 214 ? -17.623 -37.625 5.474 1.00 64.69 214 PRO A C 1
ATOM 1663 O O . PRO A 1 214 ? -18.129 -36.628 5.969 1.00 64.69 214 PRO A O 1
ATOM 1666 N N . ASN A 1 215 ? -16.434 -38.079 5.886 1.00 59.53 215 ASN A N 1
ATOM 1667 C CA . ASN A 1 215 ? -15.631 -37.428 6.927 1.00 59.53 215 ASN A CA 1
ATOM 1668 C C . ASN A 1 215 ? -14.658 -36.373 6.364 1.00 59.53 215 ASN A C 1
ATOM 1670 O O . ASN A 1 215 ? -14.213 -35.506 7.114 1.00 59.53 215 ASN A O 1
ATOM 1674 N N . CYS A 1 216 ? -14.296 -36.446 5.075 1.00 52.56 216 CYS A N 1
ATOM 1675 C CA . CYS A 1 216 ? -13.294 -35.564 4.451 1.00 52.56 216 CYS A CA 1
ATOM 1676 C C . CYS A 1 216 ? -13.791 -34.796 3.213 1.00 52.56 216 CYS A C 1
ATOM 1678 O O . CYS A 1 216 ? -13.268 -33.727 2.912 1.00 52.56 216 CYS A O 1
ATOM 1680 N N . CYS A 1 217 ? -14.793 -35.314 2.500 1.00 55.41 217 CYS A N 1
ATOM 1681 C CA . CYS A 1 217 ? -15.272 -34.803 1.211 1.00 55.41 217 CYS A CA 1
ATOM 1682 C C . CYS A 1 217 ? -16.786 -34.510 1.195 1.00 55.41 217 CYS A C 1
ATOM 1684 O O . CYS A 1 217 ? -17.366 -34.414 0.112 1.00 55.41 217 CYS A O 1
ATOM 1686 N N . ASP A 1 218 ? -17.427 -34.364 2.363 1.00 70.19 218 ASP A N 1
ATOM 1687 C CA . ASP A 1 218 ? -18.875 -34.128 2.473 1.00 70.19 218 ASP A CA 1
ATOM 1688 C C . ASP A 1 218 ? -19.343 -32.964 1.584 1.00 70.19 218 ASP A C 1
ATOM 1690 O O . ASP A 1 218 ? -18.815 -31.849 1.662 1.00 70.19 218 ASP A O 1
ATOM 1694 N N . ALA A 1 219 ? -20.303 -33.254 0.701 1.00 58.50 219 ALA A N 1
ATOM 1695 C CA . ALA A 1 219 ? -20.900 -32.327 -0.255 1.00 58.50 219 ALA A CA 1
ATOM 1696 C C . ALA A 1 219 ? -19.913 -31.579 -1.184 1.00 58.50 219 ALA A C 1
ATOM 1698 O O . ALA A 1 219 ? -20.313 -30.612 -1.834 1.00 58.50 219 ALA A O 1
ATOM 1699 N N . LYS A 1 220 ? -18.638 -31.979 -1.299 1.00 57.38 220 LYS A N 1
ATOM 1700 C CA . LYS A 1 220 ? -17.646 -31.267 -2.132 1.00 57.38 220 LYS A CA 1
ATOM 1701 C C . LYS A 1 220 ? -17.792 -31.615 -3.614 1.00 57.38 220 LYS A C 1
ATOM 1703 O O . LYS A 1 220 ? -17.932 -32.778 -3.969 1.00 57.38 220 LYS A O 1
ATOM 1708 N N . ARG A 1 221 ? -17.646 -30.628 -4.511 1.00 52.94 221 ARG A N 1
ATOM 1709 C CA . ARG A 1 221 ? -17.762 -30.761 -5.991 1.00 52.94 221 ARG A CA 1
ATOM 1710 C C . ARG A 1 221 ? -16.698 -31.649 -6.673 1.00 52.94 221 ARG A C 1
ATOM 1712 O O . ARG A 1 221 ? -16.536 -31.594 -7.889 1.00 52.94 221 ARG A O 1
ATOM 1719 N N . GLY A 1 222 ? -15.933 -32.419 -5.911 1.00 46.06 222 GLY A N 1
ATOM 1720 C CA . GLY A 1 222 ? -14.858 -33.298 -6.364 1.00 46.06 222 GLY A CA 1
ATOM 1721 C C . GLY A 1 222 ? -13.955 -33.669 -5.190 1.00 46.06 222 GLY A C 1
ATOM 1722 O O . GLY A 1 222 ? -13.775 -32.863 -4.273 1.00 46.06 222 GLY A O 1
ATOM 1723 N N . GLY A 1 223 ? -13.394 -34.876 -5.210 1.00 40.28 223 GLY A N 1
ATOM 1724 C CA . GLY A 1 223 ? -12.603 -35.420 -4.103 1.00 40.28 223 GLY A CA 1
ATOM 1725 C C . GLY A 1 223 ? -11.714 -36.586 -4.528 1.00 40.28 223 GLY A C 1
ATOM 1726 O O . GLY A 1 223 ? -11.985 -37.243 -5.534 1.00 40.28 223 GLY A O 1
ATOM 1727 N N . ARG A 1 224 ? -10.634 -36.818 -3.779 1.00 40.75 224 ARG A N 1
ATOM 1728 C CA . ARG A 1 224 ? -9.608 -37.833 -4.048 1.00 40.75 224 ARG A CA 1
ATOM 1729 C C . ARG A 1 224 ? -9.005 -38.345 -2.732 1.00 40.75 224 ARG A C 1
ATOM 1731 O O . ARG A 1 224 ? -8.606 -37.537 -1.900 1.00 40.75 224 ARG A O 1
ATOM 1738 N N . ASP A 1 225 ? -8.925 -39.663 -2.563 1.00 37.25 225 ASP A N 1
ATOM 1739 C CA . ASP A 1 225 ? -8.205 -40.376 -1.483 1.00 37.25 225 ASP A CA 1
ATOM 1740 C C . ASP A 1 225 ? -7.208 -41.327 -2.171 1.00 37.25 225 ASP A C 1
ATOM 1742 O O . ASP A 1 225 ? -7.541 -41.887 -3.215 1.00 37.25 225 ASP A O 1
ATOM 1746 N N . GLU A 1 226 ? -5.976 -41.472 -1.673 1.00 41.09 226 GLU A N 1
ATOM 1747 C CA . GLU A 1 226 ? -4.895 -42.169 -2.399 1.00 41.09 226 GLU A CA 1
ATOM 1748 C C . GLU A 1 226 ? -4.079 -43.152 -1.541 1.00 41.09 226 GLU A C 1
ATOM 1750 O O . GLU A 1 226 ? -2.972 -42.837 -1.107 1.00 41.09 226 GLU A O 1
ATOM 1755 N N . THR A 1 227 ? -4.573 -44.365 -1.276 1.00 36.78 227 THR A N 1
ATOM 1756 C CA . THR A 1 227 ? -4.033 -45.162 -0.157 1.00 36.78 227 THR A CA 1
ATOM 1757 C C . THR A 1 227 ? -3.947 -46.728 -0.327 1.00 36.78 227 THR A C 1
ATOM 1759 O O . THR A 1 227 ? -4.527 -47.281 -1.260 1.00 36.78 227 THR A O 1
ATOM 1762 N N . LEU A 1 228 ? -3.077 -47.432 0.463 1.00 32.84 228 LEU A N 1
ATOM 1763 C CA . LEU A 1 228 ? -2.268 -48.669 0.120 1.00 32.84 228 LEU A CA 1
ATOM 1764 C C . LEU A 1 228 ? -1.691 -49.579 1.316 1.00 32.84 228 LEU A C 1
ATOM 1766 O O . LEU A 1 228 ? -0.793 -49.114 2.022 1.00 32.84 228 LEU A O 1
ATOM 1770 N N . VAL A 1 229 ? -2.054 -50.884 1.512 1.00 29.55 229 VAL A N 1
ATOM 1771 C CA . VAL A 1 229 ? -2.441 -51.505 2.849 1.00 29.55 229 VAL A CA 1
ATOM 1772 C C . VAL A 1 229 ? -1.723 -52.980 3.239 1.00 29.55 229 VAL A C 1
ATOM 1774 O O . VAL A 1 229 ? -0.989 -53.361 2.348 1.00 29.55 229 VAL A O 1
ATOM 1777 N N . ARG A 1 230 ? -1.638 -53.683 4.501 1.00 27.16 230 ARG A N 1
ATOM 1778 C CA . ARG A 1 230 ? -1.777 -55.069 5.309 1.00 27.16 230 ARG A CA 1
ATOM 1779 C C . ARG A 1 230 ? -2.982 -55.336 6.324 1.00 27.16 230 ARG A C 1
ATOM 1781 O O . ARG A 1 230 ? -2.998 -54.731 7.391 1.00 27.16 230 ARG A O 1
ATOM 1788 N N . LYS A 1 231 ? -3.866 -56.356 6.117 1.00 25.12 231 LYS A N 1
ATOM 1789 C CA . LYS A 1 231 ? -4.817 -56.948 7.113 1.00 25.12 231 LYS A CA 1
ATOM 1790 C C . LYS A 1 231 ? -4.630 -58.469 7.226 1.00 25.12 231 LYS A C 1
ATOM 1792 O O . LYS A 1 231 ? -4.537 -59.125 6.199 1.00 25.12 231 LYS A O 1
ATOM 1797 N N . GLU A 1 232 ? -4.653 -58.968 8.462 1.00 26.22 232 GLU A N 1
ATOM 1798 C CA . GLU A 1 232 ? -5.028 -60.300 9.001 1.00 26.22 232 GLU A CA 1
ATOM 1799 C C . GLU A 1 232 ? -4.811 -60.174 10.535 1.00 26.22 232 GLU A C 1
ATOM 1801 O O . GLU A 1 232 ? -3.965 -59.383 10.945 1.00 26.22 232 GLU A O 1
ATOM 1806 N N . ASP A 1 233 ? -5.543 -60.802 11.457 1.00 23.81 233 ASP A N 1
ATOM 1807 C CA . ASP A 1 233 ? -6.534 -61.883 11.354 1.00 23.81 233 ASP A CA 1
ATOM 1808 C C . ASP A 1 233 ? -7.704 -61.674 12.362 1.00 23.81 233 ASP A C 1
ATOM 1810 O O . ASP A 1 233 ? -7.809 -60.604 12.968 1.00 23.81 233 ASP A O 1
ATOM 1814 N N . CYS A 1 234 ? -8.618 -62.642 12.539 1.00 19.42 234 CYS A N 1
ATOM 1815 C CA . CYS A 1 234 ? -9.833 -62.479 13.367 1.00 19.42 234 CYS A CA 1
ATOM 1816 C C . CYS A 1 234 ? -9.920 -63.318 14.668 1.00 19.42 234 CYS A C 1
ATOM 1818 O O . CYS A 1 234 ? -9.611 -64.502 14.676 1.00 19.42 234 CYS A O 1
ATOM 1820 N N . LEU A 1 235 ? -10.587 -62.712 15.671 1.00 21.41 235 LEU A N 1
ATOM 1821 C CA . LEU A 1 235 ? -11.358 -63.307 16.789 1.00 21.41 235 LEU A CA 1
ATOM 1822 C C . LEU A 1 235 ? -10.644 -63.937 18.010 1.00 21.41 235 LEU A C 1
ATOM 1824 O O . LEU A 1 235 ? -9.686 -64.690 17.899 1.00 21.41 235 LEU A O 1
ATOM 1828 N N . ASN A 1 236 ? -11.306 -63.723 19.162 1.00 21.00 236 ASN A N 1
ATOM 1829 C CA . ASN A 1 236 ? -11.103 -64.306 20.502 1.00 21.00 236 ASN A CA 1
ATOM 1830 C C . ASN A 1 236 ? -9.841 -63.825 21.264 1.00 21.00 236 ASN A C 1
ATOM 1832 O O . ASN A 1 236 ? -8.832 -63.495 20.661 1.00 21.00 236 ASN A O 1
ATOM 1836 N N . GLU A 1 237 ? -9.848 -63.701 22.599 1.00 20.97 237 GLU A N 1
ATOM 1837 C CA . GLU A 1 237 ? -10.797 -64.225 23.604 1.00 20.97 237 GLU A CA 1
ATOM 1838 C C . GLU A 1 237 ? -11.536 -63.153 24.441 1.00 20.97 237 GLU A C 1
ATOM 1840 O O . GLU A 1 237 ? -11.130 -61.999 24.539 1.00 20.97 237 GLU A O 1
ATOM 1845 N N . PHE A 1 238 ? -12.625 -63.577 25.096 1.00 23.59 238 PHE A N 1
ATOM 1846 C CA . PHE A 1 238 ? -13.409 -62.812 26.075 1.00 23.59 238 PHE A CA 1
ATOM 1847 C C . PHE A 1 238 ? -13.154 -63.365 27.490 1.00 23.59 238 PHE A C 1
ATOM 1849 O O . PHE A 1 238 ? -13.517 -64.507 27.761 1.00 23.59 238 PHE A O 1
ATOM 1856 N N . THR A 1 239 ? -12.653 -62.559 28.431 1.00 22.02 239 THR A N 1
ATOM 1857 C CA . THR A 1 239 ? -12.798 -62.812 29.884 1.00 22.02 239 THR A CA 1
ATOM 1858 C C . THR A 1 239 ? -12.996 -61.503 30.660 1.00 22.02 239 THR A C 1
ATOM 1860 O O . THR A 1 239 ? -12.663 -60.422 30.177 1.00 22.02 239 THR A O 1
ATOM 1863 N N . LYS A 1 240 ? -13.611 -61.591 31.847 1.00 25.47 240 LYS A N 1
ATOM 1864 C CA . LYS A 1 240 ? -13.897 -60.467 32.758 1.00 25.47 240 LYS A CA 1
ATOM 1865 C C . LYS A 1 240 ? -12.985 -60.549 33.987 1.00 25.47 240 LYS A C 1
ATOM 1867 O O . LYS A 1 240 ? -12.774 -61.659 34.463 1.00 25.47 240 LYS A O 1
ATOM 1872 N N . ASP A 1 241 ? -12.547 -59.415 34.542 1.00 23.64 241 ASP A N 1
ATOM 1873 C CA . ASP A 1 241 ? -13.037 -58.890 35.840 1.00 23.64 241 ASP A CA 1
ATOM 1874 C C . ASP A 1 241 ? -12.259 -57.632 36.329 1.00 23.64 241 ASP A C 1
ATOM 1876 O O . ASP A 1 241 ? -11.320 -57.163 35.692 1.00 23.64 241 ASP A O 1
ATOM 1880 N N . TYR A 1 242 ? -12.744 -57.028 37.423 1.00 22.33 242 TYR A N 1
ATOM 1881 C CA . TYR A 1 242 ? -12.287 -55.792 38.110 1.00 22.33 242 TYR A CA 1
ATOM 1882 C C . TYR A 1 242 ? -10.990 -55.993 38.965 1.00 22.33 242 TYR A C 1
ATOM 1884 O O . TYR A 1 242 ? -10.603 -57.151 39.114 1.00 22.33 242 TYR A O 1
ATOM 1892 N N . PRO A 1 243 ? -10.340 -54.968 39.614 1.00 32.41 243 PRO A N 1
ATOM 1893 C CA . PRO A 1 243 ? -10.799 -53.598 39.944 1.00 32.41 243 PRO A CA 1
ATOM 1894 C C . PRO A 1 243 ? -9.791 -52.403 39.825 1.00 32.41 243 PRO A C 1
ATOM 1896 O O . PRO A 1 243 ? -8.610 -52.544 39.541 1.00 32.41 243 PRO A O 1
ATOM 1899 N N . LYS A 1 244 ? -10.322 -51.204 40.137 1.00 31.30 244 LYS A N 1
ATOM 1900 C CA . LYS A 1 244 ? -9.724 -49.864 40.405 1.00 31.30 244 LYS A CA 1
ATOM 1901 C C . LYS A 1 244 ? -8.228 -49.750 40.804 1.00 31.30 244 LYS A C 1
ATOM 1903 O O . LYS A 1 244 ? -7.827 -50.348 41.799 1.00 31.30 244 LYS A O 1
ATOM 1908 N N . ASN A 1 245 ? -7.520 -48.761 40.226 1.00 24.39 245 ASN A N 1
ATOM 1909 C CA . ASN A 1 245 ? -6.966 -47.567 40.924 1.00 24.39 245 ASN A CA 1
ATOM 1910 C C . ASN A 1 245 ? -6.327 -46.539 39.942 1.00 24.39 245 ASN A C 1
ATOM 1912 O O . ASN A 1 245 ? -5.982 -46.886 38.821 1.00 24.39 245 ASN A O 1
ATOM 1916 N N . THR A 1 246 ? -6.215 -45.270 40.362 1.00 22.80 246 THR A N 1
ATOM 1917 C CA . THR A 1 246 ? -5.709 -44.071 39.623 1.00 22.80 246 THR A CA 1
ATOM 1918 C C . THR A 1 246 ? -4.245 -43.715 40.001 1.00 22.80 246 THR A C 1
ATOM 1920 O O . THR A 1 246 ? -3.782 -44.323 40.971 1.00 22.80 246 THR A O 1
ATOM 1923 N N . PRO A 1 247 ? -3.520 -42.728 39.386 1.00 32.72 247 PRO A N 1
ATOM 1924 C CA . PRO A 1 247 ? -3.960 -41.635 38.477 1.00 32.72 247 PRO A CA 1
ATOM 1925 C C . PRO A 1 247 ? -3.028 -41.260 37.274 1.00 32.72 247 PRO A C 1
ATOM 1927 O O . PRO A 1 247 ? -1.922 -41.777 37.188 1.00 32.72 247 PRO A O 1
ATOM 1930 N N . LEU A 1 248 ? -3.454 -40.256 36.473 1.00 22.80 248 LEU A N 1
ATOM 1931 C CA . LEU A 1 248 ? -2.707 -39.400 35.506 1.00 22.80 248 LEU A CA 1
ATOM 1932 C C . LEU A 1 248 ? -1.937 -40.071 34.334 1.00 22.80 248 LEU A C 1
ATOM 1934 O O . LEU A 1 248 ? -1.172 -41.000 34.556 1.00 22.80 248 LEU A O 1
ATOM 1938 N N . ASP A 1 249 ? -1.922 -39.555 33.096 1.00 21.20 249 ASP A N 1
ATOM 1939 C CA . ASP A 1 249 ? -2.883 -38.779 32.270 1.00 21.20 249 ASP A CA 1
ATOM 1940 C C . ASP A 1 249 ? -2.363 -38.775 30.797 1.00 21.20 249 ASP A C 1
ATOM 1942 O O . ASP A 1 249 ? -1.189 -39.060 30.567 1.00 21.20 249 ASP A O 1
ATOM 1946 N N . ASP A 1 250 ? -3.225 -38.406 29.836 1.00 21.14 250 ASP A N 1
ATOM 1947 C CA . ASP A 1 250 ? -2.941 -37.963 28.444 1.00 21.14 250 ASP A CA 1
ATOM 1948 C C . ASP A 1 250 ? -2.424 -38.917 27.312 1.00 21.14 250 ASP A C 1
ATOM 1950 O O . ASP A 1 250 ? -1.349 -39.506 27.373 1.00 21.14 250 ASP A O 1
ATOM 1954 N N . ILE A 1 251 ? -3.149 -38.837 26.170 1.00 20.61 251 ILE A N 1
ATOM 1955 C CA . ILE A 1 251 ? -2.711 -38.898 24.740 1.00 20.61 251 ILE A CA 1
ATOM 1956 C C . ILE A 1 251 ? -2.572 -40.255 23.972 1.00 20.61 251 ILE A C 1
ATOM 1958 O O . ILE A 1 251 ? -2.087 -41.257 24.479 1.00 20.61 251 ILE A O 1
ATOM 1962 N N . ALA A 1 252 ? -2.937 -40.180 22.669 1.00 19.14 252 ALA A N 1
ATOM 1963 C CA . ALA A 1 252 ? -2.822 -41.129 21.528 1.00 19.14 252 ALA A CA 1
ATOM 1964 C C . ALA A 1 252 ? -3.781 -42.356 21.504 1.00 19.14 252 ALA A C 1
ATOM 1966 O O . ALA A 1 252 ? -3.901 -43.045 22.508 1.00 19.14 252 ALA A O 1
ATOM 1967 N N . VAL A 1 253 ? -4.577 -42.696 20.464 1.00 23.12 253 VAL A N 1
ATOM 1968 C CA . VAL A 1 253 ? -4.588 -42.577 18.966 1.00 23.12 253 VAL A CA 1
ATOM 1969 C C . VAL A 1 253 ? -4.184 -43.876 18.235 1.00 23.12 253 VAL A C 1
ATOM 1971 O O . VAL A 1 253 ? -3.100 -44.393 18.478 1.00 23.12 253 VAL A O 1
ATOM 1974 N N . CYS A 1 254 ? -5.073 -44.342 17.337 1.00 18.56 254 CYS A N 1
ATOM 1975 C CA . CYS A 1 254 ? -4.933 -45.205 16.132 1.00 18.56 254 CYS A CA 1
ATOM 1976 C C . CYS A 1 254 ? -6.380 -45.395 15.595 1.00 18.56 254 CYS A C 1
ATOM 1978 O O . CYS A 1 254 ? -7.195 -45.974 16.310 1.00 18.56 254 CYS A O 1
ATOM 1980 N N . ASP A 1 255 ? -6.869 -44.792 14.503 1.00 20.41 255 ASP A N 1
ATOM 1981 C CA . ASP A 1 255 ? -6.485 -44.876 13.072 1.00 20.41 255 ASP A CA 1
ATOM 1982 C C . ASP A 1 255 ? -6.430 -46.331 12.547 1.00 20.41 255 ASP A C 1
ATOM 1984 O O . ASP A 1 255 ? -5.594 -47.106 13.007 1.00 20.41 255 ASP A O 1
ATOM 1988 N N . LYS A 1 256 ? -7.441 -46.846 11.806 1.00 27.80 256 LYS A N 1
ATOM 1989 C CA . LYS A 1 256 ? -7.940 -46.566 10.414 1.00 27.80 256 LYS A CA 1
ATOM 1990 C C . LYS A 1 256 ? -7.201 -47.450 9.356 1.00 27.80 256 LYS A C 1
ATOM 1992 O O . LYS A 1 256 ? -6.501 -48.358 9.802 1.00 27.80 256 LYS A O 1
ATOM 1997 N N . ASP A 1 257 ? -7.372 -47.483 8.010 1.00 25.53 257 ASP A N 1
ATOM 1998 C CA . ASP A 1 257 ? -7.808 -46.547 6.929 1.00 25.53 257 ASP A CA 1
ATOM 1999 C C . ASP A 1 257 ? -8.441 -47.291 5.682 1.00 25.53 257 ASP A C 1
ATOM 2001 O O . ASP A 1 257 ? -9.405 -48.003 5.938 1.00 25.53 257 ASP A O 1
ATOM 2005 N N . PHE A 1 258 ? -8.109 -47.308 4.355 1.00 28.52 258 PHE A N 1
ATOM 2006 C CA . PHE A 1 258 ? -7.125 -46.734 3.372 1.00 28.52 258 PHE A CA 1
ATOM 2007 C C . PHE A 1 258 ? -7.525 -47.255 1.912 1.00 28.52 258 PHE A C 1
ATOM 2009 O O . PHE A 1 258 ? -7.790 -48.453 1.824 1.00 28.52 258 PHE A O 1
ATOM 2016 N N . VAL A 1 259 ? -7.571 -46.464 0.802 1.00 27.17 259 VAL A N 1
ATOM 2017 C CA . VAL A 1 259 ? -7.982 -46.754 -0.635 1.00 27.17 259 VAL A CA 1
ATOM 2018 C C . VAL A 1 259 ? -7.498 -45.732 -1.709 1.00 27.17 259 VAL A C 1
ATOM 2020 O O . VAL A 1 259 ? -7.359 -44.560 -1.389 1.00 27.17 259 VAL A O 1
ATOM 2023 N N . PHE A 1 260 ? -7.404 -46.076 -3.015 1.00 29.22 260 PHE A N 1
ATOM 2024 C CA . PHE A 1 260 ? -7.396 -45.085 -4.130 1.00 29.22 260 PHE A CA 1
ATOM 2025 C C . PHE A 1 260 ? -8.787 -44.809 -4.764 1.00 29.22 260 PHE A C 1
ATOM 2027 O O . PHE A 1 260 ? -9.362 -45.697 -5.402 1.00 29.22 260 PHE A O 1
ATOM 2034 N N . ILE A 1 261 ? -9.284 -43.567 -4.662 1.00 34.12 261 ILE A N 1
ATOM 2035 C CA . ILE A 1 261 ? -10.528 -43.028 -5.260 1.00 34.12 261 ILE A CA 1
ATOM 2036 C C . ILE A 1 261 ? -10.256 -41.652 -5.887 1.00 34.12 261 ILE A C 1
ATOM 2038 O O . ILE A 1 261 ? -9.563 -40.834 -5.290 1.00 34.12 261 ILE A O 1
ATOM 2042 N N . SER A 1 262 ? -10.865 -41.346 -7.039 1.00 34.22 262 SER A N 1
ATOM 2043 C CA . SER A 1 262 ? -10.894 -39.984 -7.608 1.00 34.22 262 SER A CA 1
ATOM 2044 C C . SER A 1 262 ? -12.258 -39.654 -8.218 1.00 34.22 262 SER A C 1
ATOM 2046 O O . SER A 1 262 ? -12.852 -40.517 -8.867 1.00 34.22 262 SER A O 1
ATOM 2048 N N . LEU A 1 263 ? -12.745 -38.423 -8.013 1.00 31.81 263 LEU A N 1
ATOM 2049 C CA . LEU A 1 263 ? -14.080 -37.965 -8.412 1.00 31.81 263 LEU A CA 1
ATOM 2050 C C . LEU A 1 263 ? -14.072 -36.570 -9.052 1.00 31.81 263 LEU A C 1
ATOM 2052 O O . LEU A 1 263 ? -13.611 -35.599 -8.450 1.00 31.81 263 LEU A O 1
ATOM 2056 N N . THR A 1 264 ? -14.617 -36.472 -10.267 1.00 30.72 264 THR A N 1
ATOM 2057 C CA . THR A 1 264 ? -14.705 -35.242 -11.084 1.00 30.72 264 THR A CA 1
ATOM 2058 C C . THR A 1 264 ? -16.131 -35.065 -11.614 1.00 30.72 264 THR A C 1
ATOM 2060 O O . THR A 1 264 ? -16.846 -36.050 -11.765 1.00 30.72 264 THR A O 1
ATOM 2063 N N . VAL A 1 265 ? -16.577 -33.833 -11.885 1.00 27.12 265 VAL A N 1
ATOM 2064 C CA . VAL A 1 265 ? -17.978 -33.541 -12.243 1.00 27.12 265 VAL A CA 1
ATOM 2065 C C . VAL A 1 265 ? -18.053 -32.553 -13.410 1.00 27.12 265 VAL A C 1
ATOM 2067 O O . VAL A 1 265 ? -17.461 -31.477 -13.334 1.00 27.12 265 VAL A O 1
ATOM 2070 N N . TYR A 1 266 ? -18.801 -32.890 -14.465 1.00 27.56 266 TYR A N 1
ATOM 2071 C CA . TYR A 1 266 ? -19.000 -32.035 -15.647 1.00 27.56 266 TYR A CA 1
ATOM 2072 C C . TYR A 1 266 ? -20.469 -31.963 -16.067 1.00 27.56 266 TYR A C 1
ATOM 2074 O O . TYR A 1 266 ? -21.252 -32.855 -15.747 1.00 27.56 266 TYR A O 1
ATOM 2082 N N . TRP A 1 267 ? -20.836 -30.885 -16.774 1.00 23.52 267 TRP A N 1
ATOM 2083 C CA . TRP A 1 267 ? -22.227 -30.583 -17.117 1.00 23.52 267 TRP A CA 1
ATOM 2084 C C . TRP A 1 267 ? -22.510 -30.737 -18.630 1.00 23.52 267 TRP A C 1
ATOM 2086 O O . TRP A 1 267 ? -21.839 -30.098 -19.441 1.00 23.52 267 TRP A O 1
ATOM 2096 N N . VAL A 1 268 ? -23.493 -31.566 -19.019 1.00 25.83 268 VAL A N 1
ATOM 2097 C CA . VAL A 1 268 ? -23.905 -31.875 -20.409 1.00 25.83 268 VAL A CA 1
ATOM 2098 C C . VAL A 1 268 ? -25.429 -32.082 -20.521 1.00 25.83 268 VAL A C 1
ATOM 2100 O O . VAL A 1 268 ? -26.029 -32.790 -19.717 1.00 25.83 268 VAL A O 1
ATOM 2103 N N . LEU A 1 269 ? -26.053 -31.488 -21.549 1.00 23.95 269 LEU A N 1
ATOM 2104 C CA . LEU A 1 269 ? -27.496 -31.574 -21.847 1.00 23.95 269 LEU A CA 1
ATOM 2105 C C . LEU A 1 269 ? -27.925 -32.880 -22.553 1.00 23.95 269 LEU A C 1
ATOM 2107 O O . LEU A 1 269 ? -27.121 -33.565 -23.180 1.00 23.95 269 LEU A O 1
ATOM 2111 N N . SER A 1 270 ? -29.223 -33.192 -22.475 1.00 25.45 270 SER A N 1
ATOM 2112 C CA . SER A 1 270 ? -29.828 -34.504 -22.779 1.00 25.45 270 SER A CA 1
ATOM 2113 C C . SER A 1 270 ? -30.799 -34.489 -24.004 1.00 25.45 270 SER A C 1
ATOM 2115 O O . SER A 1 270 ? -30.999 -33.423 -24.594 1.00 25.45 270 SER A O 1
ATOM 2117 N N . PRO A 1 271 ? -31.306 -35.650 -24.503 1.00 34.44 271 PRO A N 1
ATOM 2118 C CA . PRO A 1 271 ? -31.391 -35.905 -25.957 1.00 34.44 271 PRO A CA 1
ATOM 2119 C C . PRO A 1 271 ? -32.795 -36.202 -26.539 1.00 34.44 271 PRO A C 1
ATOM 2121 O O . PRO A 1 271 ? -33.761 -36.380 -25.802 1.00 34.44 271 PRO A O 1
ATOM 2124 N N . VAL A 1 272 ? -32.869 -36.403 -27.869 1.00 24.02 272 VAL A N 1
ATOM 2125 C CA . VAL A 1 272 ? -33.946 -37.162 -28.549 1.00 24.02 272 VAL A CA 1
ATOM 2126 C C . VAL A 1 272 ? -33.369 -38.108 -29.623 1.00 24.02 272 VAL A C 1
ATOM 2128 O O . VAL A 1 272 ? -32.454 -37.740 -30.351 1.00 24.02 272 VAL A O 1
ATOM 2131 N N . ASP A 1 273 ? -33.920 -39.324 -29.640 1.00 23.17 273 ASP A N 1
ATOM 2132 C CA . ASP A 1 273 ? -33.799 -40.516 -30.508 1.00 23.17 273 ASP A CA 1
ATOM 2133 C C . ASP A 1 273 ? -32.929 -40.501 -31.789 1.00 23.17 273 ASP A C 1
ATOM 2135 O O . ASP A 1 273 ? -32.968 -39.572 -32.587 1.00 23.17 273 ASP A O 1
ATOM 2139 N N . ARG A 1 274 ? -32.071 -41.499 -32.080 1.00 25.88 274 ARG A N 1
ATOM 2140 C CA . ARG A 1 274 ? -32.102 -42.991 -31.976 1.00 25.88 274 ARG A CA 1
ATOM 2141 C C . ARG A 1 274 ? -32.773 -43.731 -33.152 1.00 25.88 274 ARG A C 1
ATOM 2143 O O . ARG A 1 274 ? -33.988 -43.779 -33.236 1.00 25.88 274 ARG A O 1
ATOM 2150 N N . TYR A 1 275 ? -31.934 -44.507 -33.859 1.00 23.78 275 TYR A N 1
ATOM 2151 C CA . TYR A 1 275 ? -32.234 -45.766 -34.578 1.00 23.78 275 TYR A CA 1
ATOM 2152 C C . TYR A 1 275 ? -33.186 -45.688 -35.806 1.00 23.78 275 TYR A C 1
ATOM 2154 O O . TYR A 1 275 ? -34.227 -45.055 -35.770 1.00 23.78 275 TYR A O 1
ATOM 2162 N N . ALA A 1 276 ? -32.935 -46.381 -36.926 1.00 22.42 276 ALA A N 1
ATOM 2163 C CA . ALA A 1 276 ? -31.753 -47.147 -37.342 1.00 22.42 276 ALA A CA 1
ATOM 2164 C C . ALA A 1 276 ? -31.784 -47.464 -38.860 1.00 22.42 276 ALA A C 1
ATOM 2166 O O . ALA A 1 276 ? -32.794 -47.249 -39.525 1.00 22.42 276 ALA A O 1
ATOM 2167 N N . VAL A 1 277 ? -30.697 -48.125 -39.295 1.00 27.14 277 VAL A N 1
ATOM 2168 C CA . VAL A 1 277 ? -30.564 -49.155 -40.357 1.00 27.14 277 VAL A CA 1
ATOM 2169 C C . VAL A 1 277 ? -29.837 -48.677 -41.626 1.00 27.14 277 VAL A C 1
ATOM 2171 O O . VAL A 1 277 ? -30.356 -47.837 -42.344 1.00 27.14 277 VAL A O 1
ATOM 2174 N N . TRP A 1 278 ? -28.682 -49.232 -42.028 1.00 30.05 278 TRP A N 1
ATOM 2175 C CA . TRP A 1 278 ? -27.616 -49.969 -41.310 1.00 30.05 278 TRP A CA 1
ATOM 2176 C C . TRP A 1 278 ? -26.400 -50.085 -42.262 1.00 30.05 278 TRP A C 1
ATOM 2178 O O . TRP A 1 278 ? -26.570 -50.554 -43.384 1.00 30.05 278 TRP A O 1
ATOM 2188 N N . VAL A 1 279 ? -25.181 -49.778 -41.792 1.00 34.19 279 VAL A N 1
ATOM 2189 C CA . VAL A 1 279 ? -23.889 -50.086 -42.465 1.00 34.19 279 VAL A CA 1
ATOM 2190 C C . VAL A 1 279 ? -23.601 -49.304 -43.782 1.00 34.19 279 VAL A C 1
ATOM 2192 O O . VAL A 1 279 ? -24.472 -48.709 -44.405 1.00 34.19 279 VAL A O 1
ATOM 2195 N N . MET A 1 280 ? -22.325 -49.282 -44.192 1.00 28.72 280 MET A N 1
ATOM 2196 C CA . MET A 1 280 ? -21.747 -48.782 -45.463 1.00 28.72 280 MET A CA 1
ATOM 2197 C C . MET A 1 280 ? -21.613 -47.265 -45.714 1.00 28.72 280 MET A C 1
ATOM 2199 O O . MET A 1 280 ? -20.772 -46.905 -46.534 1.00 28.72 280 MET A O 1
ATOM 2203 N N . ALA A 1 281 ? -22.339 -46.368 -45.036 1.00 31.67 281 ALA A N 1
ATOM 2204 C CA . ALA A 1 281 ? -22.258 -44.923 -45.334 1.00 31.67 281 ALA A CA 1
ATOM 2205 C C . ALA A 1 281 ? -21.206 -44.123 -44.525 1.00 31.67 281 ALA A C 1
ATOM 2207 O O . ALA A 1 281 ? -20.618 -43.176 -45.045 1.00 31.67 281 ALA A O 1
ATOM 2208 N N . GLU A 1 282 ? -20.951 -44.467 -43.258 1.00 33.44 282 GLU A N 1
ATOM 2209 C CA . GLU A 1 282 ? -20.235 -43.557 -42.339 1.00 33.44 282 GLU A CA 1
ATOM 2210 C C . GLU A 1 282 ? -18.702 -43.553 -42.466 1.00 33.44 282 GLU A C 1
ATOM 2212 O O . GLU A 1 282 ? -18.057 -42.606 -42.016 1.00 33.44 282 GLU A O 1
ATOM 2217 N N . PHE A 1 283 ? -18.093 -44.557 -43.106 1.00 33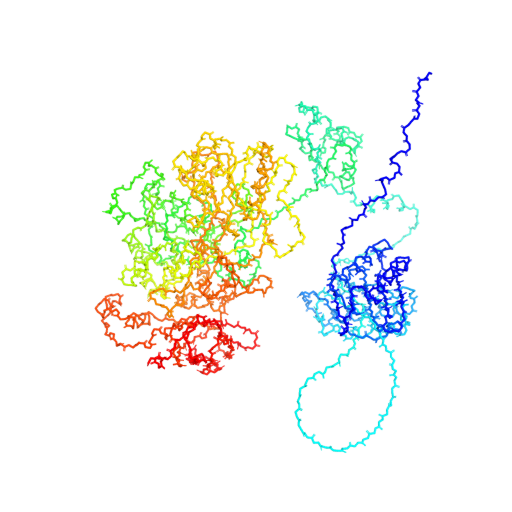.50 283 PHE A N 1
ATOM 2218 C CA . PHE A 1 283 ? -16.632 -44.743 -43.062 1.00 33.50 283 PHE A CA 1
ATOM 2219 C C . PHE A 1 283 ? -15.821 -43.650 -43.788 1.00 33.50 283 PHE A C 1
ATOM 2221 O O . PHE A 1 283 ? -14.628 -43.509 -43.540 1.00 33.50 283 PHE A O 1
ATOM 2228 N N . VAL A 1 284 ? -16.459 -42.859 -44.660 1.00 37.44 284 VAL A N 1
ATOM 2229 C CA . VAL A 1 284 ? -15.825 -41.719 -45.352 1.00 37.44 284 VAL A CA 1
ATOM 2230 C C . VAL A 1 284 ? -16.057 -40.399 -44.602 1.00 37.44 284 VAL A C 1
ATOM 2232 O O . VAL A 1 284 ? -15.172 -39.553 -44.573 1.00 37.44 284 VAL A O 1
ATOM 2235 N N . GLY A 1 285 ? -17.211 -40.225 -43.946 1.00 34.69 285 GLY A N 1
ATOM 2236 C CA . GLY A 1 285 ? -17.548 -38.990 -43.221 1.00 34.69 285 GLY A CA 1
ATOM 2237 C C . GLY A 1 285 ? -16.990 -38.906 -41.794 1.00 34.69 285 GLY A C 1
ATOM 2238 O O . GLY A 1 285 ? -16.839 -37.808 -41.257 1.00 34.69 285 GLY A O 1
ATOM 2239 N N . LEU A 1 286 ? -16.677 -40.046 -41.167 1.00 35.75 286 LEU A N 1
ATOM 2240 C CA . LEU A 1 286 ? -16.199 -40.079 -39.781 1.00 35.75 286 LEU A CA 1
ATOM 2241 C C . LEU A 1 286 ? -14.752 -39.568 -39.636 1.00 35.75 286 LEU A C 1
ATOM 2243 O O . LEU A 1 286 ? -14.413 -38.988 -38.608 1.00 35.75 286 LEU A O 1
ATOM 2247 N N . VAL A 1 287 ? -13.915 -39.739 -40.668 1.00 40.53 287 VAL A N 1
ATOM 2248 C CA . VAL A 1 287 ? -12.496 -39.331 -40.649 1.00 40.53 287 VAL A CA 1
ATOM 2249 C C . VAL A 1 287 ? -12.347 -37.806 -40.588 1.00 40.53 287 VAL A C 1
ATOM 2251 O O . VAL A 1 287 ? -11.590 -37.312 -39.756 1.00 40.53 287 VAL A O 1
ATOM 2254 N N . ASP A 1 288 ? -13.119 -37.059 -41.386 1.00 35.47 288 ASP A N 1
ATOM 2255 C CA . ASP A 1 288 ? -13.123 -35.585 -41.356 1.00 35.47 288 ASP A CA 1
ATOM 2256 C C . ASP A 1 288 ? -13.626 -35.039 -40.009 1.00 35.47 288 ASP A C 1
ATOM 2258 O O . ASP A 1 288 ? -13.048 -34.113 -39.434 1.00 35.47 288 ASP A O 1
ATOM 2262 N N . ARG A 1 289 ? -14.698 -35.632 -39.462 1.00 34.28 289 ARG A N 1
ATOM 2263 C CA . ARG A 1 289 ? -15.337 -35.122 -38.237 1.00 34.28 289 ARG A CA 1
ATOM 2264 C C . ARG A 1 289 ? -14.581 -35.455 -36.952 1.00 34.28 289 ARG A C 1
ATOM 2266 O O . ARG A 1 289 ? -14.696 -34.693 -35.995 1.00 34.28 289 ARG A O 1
ATOM 2273 N N . LEU A 1 290 ? -13.769 -36.514 -36.929 1.00 38.91 290 LEU A N 1
ATOM 2274 C CA . LEU A 1 290 ? -12.904 -36.845 -35.787 1.00 38.91 290 LEU A CA 1
ATOM 2275 C C . LEU A 1 290 ? -11.705 -35.889 -35.610 1.00 38.91 290 LEU A C 1
ATOM 2277 O O . LEU A 1 290 ? -11.043 -35.951 -34.576 1.00 38.91 290 LEU A O 1
ATOM 2281 N N . LEU A 1 291 ? -11.427 -35.000 -36.574 1.00 39.66 291 LEU A N 1
ATOM 2282 C CA . LEU A 1 291 ? -10.295 -34.060 -36.524 1.00 39.66 291 LEU A CA 1
ATOM 2283 C C . LEU A 1 291 ? -10.665 -32.615 -36.140 1.00 39.66 291 LEU A C 1
ATOM 2285 O O . LEU A 1 291 ? -9.770 -31.821 -35.862 1.00 39.66 291 LEU A O 1
ATOM 2289 N N . GLY A 1 292 ? -11.954 -32.256 -36.087 1.00 42.94 292 GLY A N 1
ATOM 2290 C CA . GLY A 1 292 ? -12.404 -30.957 -35.555 1.00 42.94 292 GLY A CA 1
ATOM 2291 C C . GLY A 1 292 ? -12.016 -29.715 -36.379 1.00 42.94 292 GLY A C 1
ATOM 2292 O O . GLY A 1 292 ? -12.008 -28.606 -35.851 1.00 42.94 292 GLY A O 1
ATOM 2293 N N . CYS A 1 293 ? -11.701 -29.870 -37.667 1.00 44.06 293 CYS A N 1
ATOM 2294 C CA . CYS A 1 293 ? -11.083 -28.823 -38.494 1.00 44.06 293 CYS A CA 1
ATOM 2295 C C . CYS A 1 293 ? -12.046 -28.009 -39.386 1.00 44.06 293 CYS A C 1
ATOM 2297 O O . CYS A 1 293 ? -11.629 -27.516 -40.428 1.00 44.06 293 CYS A O 1
ATOM 2299 N N . HIS A 1 294 ? -13.317 -27.843 -39.004 1.00 41.88 294 HIS A N 1
ATOM 2300 C CA . HIS A 1 294 ? -14.308 -27.089 -39.803 1.00 41.88 294 HIS A CA 1
ATOM 2301 C C . HIS A 1 294 ? -14.618 -25.669 -39.296 1.00 41.88 294 HIS A C 1
ATOM 2303 O O . HIS A 1 294 ? -15.366 -24.947 -39.949 1.00 41.88 294 HIS A O 1
ATOM 2309 N N . LEU A 1 295 ? -14.086 -25.260 -38.141 1.00 43.66 295 LEU A N 1
ATOM 2310 C CA . LEU A 1 295 ? -14.250 -23.897 -37.628 1.00 43.66 295 LEU A CA 1
ATOM 2311 C C . LEU A 1 295 ? -13.069 -23.030 -38.061 1.00 43.66 295 LEU A C 1
ATOM 2313 O O . LEU A 1 295 ? -11.924 -23.322 -37.728 1.00 43.66 295 LEU A O 1
ATOM 2317 N N . GLU A 1 296 ? -13.356 -21.963 -38.795 1.00 54.75 296 GLU A N 1
ATOM 2318 C CA . GLU A 1 296 ? -12.369 -20.956 -39.169 1.00 54.75 296 GLU A CA 1
ATOM 2319 C C . GLU A 1 296 ? -12.135 -19.967 -38.020 1.00 54.75 296 GLU A C 1
ATOM 2321 O O . GLU A 1 296 ? -13.070 -19.424 -37.422 1.00 54.75 296 GLU A O 1
ATOM 2326 N N . HIS A 1 297 ? -10.865 -19.720 -37.710 1.00 57.84 297 HIS A N 1
ATOM 2327 C CA . HIS A 1 297 ? -10.429 -18.761 -36.701 1.00 57.84 297 HIS A CA 1
ATOM 2328 C C . HIS A 1 297 ? -9.290 -17.900 -37.257 1.00 57.84 297 HIS A C 1
ATOM 2330 O O . HIS A 1 297 ? -8.612 -18.269 -38.214 1.00 57.84 297 HIS A O 1
ATOM 2336 N N . VAL A 1 298 ? -9.054 -16.735 -36.652 1.00 60.97 298 VAL A N 1
ATOM 2337 C CA . VAL A 1 298 ? -7.898 -15.907 -37.020 1.00 60.97 298 VAL A CA 1
ATOM 2338 C C . VAL A 1 298 ? -6.643 -16.470 -36.358 1.00 60.97 298 VAL A C 1
ATOM 2340 O O . VAL A 1 298 ? -6.596 -16.633 -35.136 1.00 60.97 298 VAL A O 1
ATOM 2343 N N . TYR A 1 299 ? -5.614 -16.719 -37.160 1.00 64.88 299 TYR A N 1
ATOM 2344 C CA . TYR A 1 299 ? -4.286 -17.122 -36.708 1.00 64.88 299 TYR A CA 1
ATOM 2345 C C . TYR A 1 299 ? -3.232 -16.146 -37.235 1.00 64.88 299 TYR A C 1
ATOM 2347 O O . TYR A 1 299 ? -3.314 -15.656 -38.361 1.00 64.88 299 TYR A O 1
ATOM 2355 N N . ILE A 1 300 ? -2.219 -15.879 -36.413 1.00 69.25 300 ILE A N 1
ATOM 2356 C CA . ILE A 1 300 ? -1.062 -15.056 -36.767 1.00 69.25 300 ILE A CA 1
ATOM 2357 C C . ILE A 1 300 ? 0.095 -15.997 -37.104 1.00 69.25 300 ILE A C 1
ATOM 2359 O O . ILE A 1 300 ? 0.560 -16.742 -36.242 1.00 69.25 300 ILE A O 1
ATOM 2363 N N . VAL A 1 301 ? 0.548 -15.962 -38.354 1.00 79.62 301 VAL A N 1
ATOM 2364 C CA . VAL A 1 301 ? 1.682 -16.725 -38.885 1.00 79.62 301 VAL A CA 1
ATOM 2365 C C . VAL A 1 301 ? 2.909 -15.813 -38.870 1.00 79.62 301 VAL A C 1
ATOM 2367 O O . VAL A 1 301 ? 3.053 -14.923 -39.708 1.00 79.62 301 VAL A O 1
ATOM 2370 N N . TYR A 1 302 ? 3.787 -15.997 -37.888 1.00 68.94 302 TYR A N 1
ATOM 2371 C CA . TYR A 1 302 ? 5.033 -15.245 -37.754 1.00 68.94 302 TYR A CA 1
ATOM 2372 C C . TYR A 1 302 ? 6.181 -15.986 -38.447 1.00 68.94 302 TYR A C 1
ATOM 2374 O O . TYR A 1 302 ? 6.374 -17.179 -38.218 1.00 68.94 302 TYR A O 1
ATOM 2382 N N . MET A 1 303 ? 6.951 -15.281 -39.279 1.00 74.62 303 MET A N 1
ATOM 2383 C CA . MET A 1 303 ? 7.983 -15.850 -40.160 1.00 74.62 303 MET A CA 1
ATOM 2384 C C . MET A 1 303 ? 9.392 -15.273 -39.912 1.00 74.62 303 MET A C 1
ATOM 2386 O O . MET A 1 303 ? 10.294 -15.442 -40.728 1.00 74.62 303 MET A O 1
ATOM 2390 N N . GLY A 1 304 ? 9.608 -14.607 -38.773 1.00 57.41 304 GLY A N 1
ATOM 2391 C CA . GLY A 1 304 ? 10.920 -14.071 -38.397 1.00 57.41 304 GLY A CA 1
ATOM 2392 C C . GLY A 1 304 ? 11.286 -12.773 -39.121 1.00 57.41 304 GLY A C 1
ATOM 2393 O O . GLY A 1 304 ? 10.421 -11.971 -39.464 1.00 57.41 304 GLY A O 1
ATOM 2394 N N . GLU A 1 305 ? 12.581 -12.529 -39.320 1.00 61.44 305 GLU A N 1
ATOM 2395 C CA . GLU A 1 305 ? 13.067 -11.338 -40.024 1.00 61.44 305 GLU A CA 1
ATOM 2396 C C . GLU A 1 305 ? 12.834 -11.437 -41.544 1.00 61.44 305 GLU A C 1
ATOM 2398 O O . GLU A 1 305 ? 12.813 -12.523 -42.125 1.00 61.44 305 GLU A O 1
ATOM 2403 N N . ARG A 1 306 ? 12.626 -10.292 -42.206 1.00 67.62 306 ARG A N 1
ATOM 2404 C CA . ARG A 1 306 ? 12.306 -10.246 -43.639 1.00 67.62 306 ARG A CA 1
ATOM 2405 C C . ARG A 1 306 ? 13.491 -10.700 -44.499 1.00 67.62 306 ARG A C 1
ATOM 2407 O O . ARG A 1 306 ? 14.557 -10.095 -44.477 1.00 67.62 306 ARG A O 1
ATOM 2414 N N . GLN A 1 307 ? 13.282 -11.734 -45.312 1.00 58.69 307 GLN A N 1
ATOM 2415 C CA . GLN A 1 307 ? 14.327 -12.290 -46.188 1.00 58.69 307 GLN A CA 1
ATOM 2416 C C . GLN A 1 307 ? 14.598 -11.436 -47.443 1.00 58.69 307 GLN A C 1
ATOM 2418 O O . GLN A 1 307 ? 15.589 -11.654 -48.142 1.00 58.69 307 GLN A O 1
ATOM 2423 N N . HIS A 1 308 ? 13.742 -10.449 -47.730 1.00 70.56 308 HIS A N 1
ATOM 2424 C CA . HIS A 1 308 ? 13.891 -9.508 -48.841 1.00 70.56 308 HIS A CA 1
ATOM 2425 C C . HIS A 1 308 ? 13.690 -8.063 -48.357 1.00 70.56 308 HIS A C 1
ATOM 2427 O O . HIS A 1 308 ? 12.901 -7.797 -47.447 1.00 70.56 308 HIS A O 1
ATOM 2433 N N . GLY A 1 309 ? 14.410 -7.118 -48.969 1.00 59.16 309 GLY A N 1
ATOM 2434 C CA . GLY A 1 309 ? 14.311 -5.691 -48.639 1.00 59.16 309 GLY A CA 1
ATOM 2435 C C . GLY A 1 309 ? 13.082 -4.994 -49.235 1.00 59.16 309 GLY A C 1
ATOM 2436 O O . GLY A 1 309 ? 12.635 -3.982 -48.692 1.00 59.16 309 GLY A O 1
ATOM 2437 N N . GLU A 1 310 ? 12.533 -5.545 -50.319 1.00 78.81 310 GLU A N 1
ATOM 2438 C CA . GLU A 1 310 ? 11.409 -4.998 -51.085 1.00 78.81 310 GLU A CA 1
ATOM 2439 C C . GLU A 1 310 ? 10.076 -5.583 -50.575 1.00 78.81 310 GLU A C 1
ATOM 2441 O O . GLU A 1 310 ? 9.909 -6.809 -50.587 1.00 78.81 310 GLU A O 1
ATOM 2446 N N . PRO A 1 311 ? 9.123 -4.756 -50.098 1.00 70.44 311 PRO A N 1
ATOM 2447 C CA . PRO A 1 311 ? 7.920 -5.254 -49.423 1.00 70.44 311 PRO A CA 1
ATOM 2448 C C . PRO A 1 311 ? 6.997 -6.103 -50.316 1.00 70.44 311 PRO A C 1
ATOM 2450 O O . PRO A 1 311 ? 6.280 -6.970 -49.817 1.00 70.44 311 PRO A O 1
ATOM 2453 N N . GLU A 1 312 ? 7.007 -5.882 -51.628 1.00 79.00 312 GLU A N 1
ATOM 2454 C CA . GLU A 1 312 ? 6.216 -6.622 -52.617 1.00 79.00 312 GLU A CA 1
ATOM 2455 C C . GLU A 1 312 ? 6.640 -8.094 -52.670 1.00 79.00 312 GLU A C 1
ATOM 2457 O O . GLU A 1 312 ? 5.787 -8.978 -52.582 1.00 79.00 312 GLU A O 1
ATOM 2462 N N . LEU A 1 313 ? 7.952 -8.357 -52.713 1.00 77.44 313 LEU A N 1
ATOM 2463 C CA . LEU A 1 313 ? 8.519 -9.710 -52.726 1.00 77.44 313 LEU A CA 1
ATOM 2464 C C . LEU A 1 313 ? 8.273 -10.447 -51.403 1.00 77.44 313 LEU A C 1
ATOM 2466 O O . LEU A 1 313 ? 8.016 -11.648 -51.405 1.00 77.44 313 LEU A O 1
ATOM 2470 N N . VAL A 1 314 ? 8.287 -9.727 -50.275 1.00 73.69 314 VAL A N 1
ATOM 2471 C CA . VAL A 1 314 ? 7.913 -10.281 -48.961 1.00 73.69 314 VAL A CA 1
ATOM 2472 C C . VAL A 1 314 ? 6.416 -10.621 -48.912 1.00 73.69 314 VAL A C 1
ATOM 2474 O O . VAL A 1 314 ? 6.038 -11.681 -48.426 1.00 73.69 314 VAL A O 1
ATOM 2477 N N . SER A 1 315 ? 5.539 -9.784 -49.481 1.00 79.81 315 SER A N 1
ATOM 2478 C CA . SER A 1 315 ? 4.129 -10.159 -49.665 1.00 79.81 315 SER A CA 1
ATOM 2479 C C . SER A 1 315 ? 3.964 -11.377 -50.578 1.00 79.81 315 SER A C 1
ATOM 2481 O O . SER A 1 315 ? 3.116 -12.221 -50.303 1.00 79.81 315 SER A O 1
ATOM 2483 N N . GLU A 1 316 ? 4.727 -11.484 -51.666 1.00 81.06 316 GLU A N 1
ATOM 2484 C CA . GLU A 1 316 ? 4.622 -12.614 -52.593 1.00 81.06 316 GLU A CA 1
ATOM 2485 C C . GLU A 1 316 ? 5.097 -13.935 -51.974 1.00 81.06 316 GLU A C 1
ATOM 2487 O O . GLU A 1 316 ? 4.405 -14.943 -52.144 1.00 81.06 316 GLU A O 1
ATOM 2492 N N . SER A 1 317 ? 6.177 -13.936 -51.184 1.00 80.69 317 SER A N 1
ATOM 2493 C CA . SER A 1 317 ? 6.595 -15.135 -50.447 1.00 80.69 317 SER A CA 1
ATOM 2494 C C . SER A 1 317 ? 5.544 -15.569 -49.419 1.00 80.69 317 SER A C 1
ATOM 2496 O O . SER A 1 317 ? 5.245 -16.758 -49.342 1.00 80.69 317 SER A O 1
ATOM 2498 N N . HIS A 1 318 ? 4.877 -14.638 -48.724 1.00 85.19 318 HIS A N 1
ATOM 2499 C CA . HIS A 1 318 ? 3.738 -14.961 -47.851 1.00 85.19 318 HIS A CA 1
ATOM 2500 C C . HIS A 1 318 ? 2.582 -15.633 -48.609 1.00 85.19 318 HIS A C 1
ATOM 2502 O O . HIS A 1 318 ? 2.103 -16.686 -48.188 1.00 85.19 318 HIS A O 1
ATOM 2508 N N . HIS A 1 319 ? 2.163 -15.077 -49.754 1.00 85.12 319 HIS A N 1
ATOM 2509 C CA . HIS A 1 319 ? 1.122 -15.696 -50.587 1.00 85.12 319 HIS A CA 1
ATOM 2510 C C . HIS A 1 319 ? 1.549 -17.080 -51.094 1.00 85.12 319 HIS A C 1
ATOM 2512 O O . HIS A 1 319 ? 0.716 -17.976 -51.201 1.00 85.12 319 HIS A O 1
ATOM 2518 N N . GLN A 1 320 ? 2.837 -17.278 -51.390 1.00 79.75 320 GLN A N 1
ATOM 2519 C CA . GLN A 1 320 ? 3.368 -18.564 -51.833 1.00 79.75 320 GLN A CA 1
ATOM 2520 C C . GLN A 1 320 ? 3.362 -19.604 -50.698 1.00 79.75 320 GLN A C 1
ATOM 2522 O O . GLN A 1 320 ? 2.838 -20.699 -50.903 1.00 79.75 320 GLN A O 1
ATOM 2527 N N . THR A 1 321 ? 3.832 -19.247 -49.498 1.00 79.81 321 THR A N 1
ATOM 2528 C CA . THR A 1 321 ? 3.803 -20.104 -48.296 1.00 79.81 321 THR A CA 1
ATOM 2529 C C . THR A 1 321 ? 2.383 -20.448 -47.844 1.00 79.81 321 THR A C 1
ATOM 2531 O O . THR A 1 321 ? 2.162 -21.529 -47.311 1.00 79.81 321 THR A O 1
ATOM 2534 N N . LEU A 1 322 ? 1.401 -19.574 -48.078 1.00 80.00 322 LEU A N 1
ATOM 2535 C CA . LEU A 1 322 ? -0.002 -19.866 -47.773 1.00 80.00 322 LEU A CA 1
ATOM 2536 C C . LEU A 1 322 ? -0.703 -20.666 -48.892 1.00 80.00 322 LEU A C 1
ATOM 2538 O O . LEU A 1 322 ? -1.582 -21.485 -48.616 1.00 80.00 322 LEU A O 1
ATOM 2542 N N . SER A 1 323 ? -0.284 -20.503 -50.153 1.00 79.62 323 SER A N 1
ATOM 2543 C CA . SER A 1 323 ? -0.851 -21.234 -51.301 1.00 79.62 323 SER A CA 1
ATOM 2544 C C . SER A 1 323 ? -0.589 -22.742 -51.281 1.00 79.62 323 SER A C 1
ATOM 2546 O O . SER A 1 323 ? -1.396 -23.496 -51.819 1.00 79.62 323 SER A O 1
ATOM 2548 N N . SER A 1 324 ? 0.467 -23.213 -50.608 1.00 71.38 324 SER A N 1
ATOM 2549 C CA . SER A 1 324 ? 0.697 -24.651 -50.385 1.00 71.38 324 SER A CA 1
ATOM 2550 C C . SER A 1 324 ? -0.326 -25.283 -49.432 1.00 71.38 324 SER A C 1
ATOM 2552 O O . SER A 1 324 ? -0.517 -26.495 -49.469 1.00 71.38 324 SER A O 1
ATOM 2554 N N . VAL A 1 325 ? -0.999 -24.470 -48.608 1.00 75.25 325 VAL A N 1
ATOM 2555 C CA . VAL A 1 325 ? -1.991 -24.900 -47.608 1.00 75.25 325 VAL A CA 1
ATOM 2556 C C . VAL A 1 325 ? -3.433 -24.700 -48.103 1.00 75.25 325 VAL A C 1
ATOM 2558 O O . VAL A 1 325 ? -4.323 -25.450 -47.708 1.00 75.25 325 VAL A O 1
ATOM 2561 N N . PHE A 1 326 ? -3.671 -23.738 -49.005 1.00 72.88 326 PHE A N 1
ATOM 2562 C CA . PHE A 1 326 ? -4.977 -23.502 -49.650 1.00 72.88 326 PHE A CA 1
ATOM 2563 C C . PHE A 1 326 ? -5.121 -24.093 -51.065 1.00 72.88 326 PHE A C 1
ATOM 2565 O O . PHE A 1 326 ? -6.217 -24.088 -51.620 1.00 72.88 326 PHE A O 1
ATOM 2572 N N . GLY A 1 327 ? -4.041 -24.574 -51.686 1.00 68.62 327 GLY A N 1
ATOM 2573 C CA . GLY A 1 327 ? -4.053 -25.169 -53.030 1.00 68.62 327 GLY A CA 1
ATOM 2574 C C . GLY A 1 327 ? -4.184 -24.179 -54.200 1.00 68.62 327 GLY A C 1
ATOM 2575 O O . GLY A 1 327 ? -3.984 -24.576 -55.346 1.00 68.62 327 GLY A O 1
ATOM 2576 N N . SER A 1 328 ? -4.469 -22.896 -53.946 1.00 77.00 328 SER A N 1
ATOM 2577 C CA . SER A 1 328 ? -4.422 -21.814 -54.942 1.00 77.00 328 SER A CA 1
ATOM 2578 C C . SER A 1 328 ? -3.784 -20.547 -54.366 1.00 77.00 328 SER A C 1
ATOM 2580 O O . SER A 1 328 ? -3.753 -20.344 -53.150 1.00 77.00 328 SER A O 1
ATOM 2582 N N . LYS A 1 329 ? -3.257 -19.679 -55.240 1.00 72.69 329 LYS A N 1
ATOM 2583 C CA . LYS A 1 329 ? -2.612 -18.412 -54.846 1.00 72.69 329 LYS A CA 1
ATOM 2584 C C . LYS A 1 329 ? -3.633 -17.281 -54.654 1.00 72.69 329 LYS A C 1
ATOM 2586 O O . LYS A 1 329 ? -3.302 -16.223 -54.126 1.00 72.69 329 LYS A O 1
ATOM 2591 N N . GLU A 1 330 ? -4.870 -17.533 -55.062 1.00 76.69 330 GLU A N 1
ATOM 2592 C CA . GLU A 1 330 ? -6.020 -16.636 -55.038 1.00 76.69 330 GLU A CA 1
ATOM 2593 C C . GLU A 1 330 ? -6.752 -16.772 -53.696 1.00 76.69 330 GLU A C 1
ATOM 2595 O O . GLU A 1 330 ? -6.840 -15.793 -52.959 1.00 76.69 330 GLU A O 1
ATOM 2600 N N . ALA A 1 331 ? -7.117 -17.994 -53.281 1.00 73.31 331 ALA A N 1
ATOM 2601 C CA . ALA A 1 331 ? -7.673 -18.240 -51.942 1.00 73.31 331 ALA A CA 1
ATOM 2602 C C . ALA A 1 331 ? -6.662 -17.916 -50.818 1.00 73.31 331 ALA A C 1
ATOM 2604 O O . ALA A 1 331 ? -7.034 -17.485 -49.727 1.00 73.31 331 ALA A O 1
ATOM 2605 N N . ALA A 1 332 ? -5.360 -18.047 -51.101 1.00 76.69 332 ALA A N 1
ATOM 2606 C CA . ALA A 1 332 ? -4.278 -17.596 -50.223 1.00 76.69 332 ALA A CA 1
ATOM 2607 C C . ALA A 1 332 ? -4.084 -16.062 -50.183 1.00 76.69 332 ALA A C 1
ATOM 2609 O O . ALA A 1 332 ? -3.312 -15.568 -49.367 1.00 76.69 332 ALA A O 1
ATOM 2610 N N . LYS A 1 333 ? -4.746 -15.287 -51.050 1.00 78.56 333 LYS A N 1
ATOM 2611 C CA . LYS A 1 333 ? -4.843 -13.822 -50.913 1.00 78.56 333 LYS A CA 1
ATOM 2612 C C . LYS A 1 333 ? -6.103 -13.431 -50.153 1.00 78.56 333 LYS A C 1
ATOM 2614 O O . LYS A 1 333 ? -6.030 -12.573 -49.285 1.00 78.56 333 LYS A O 1
ATOM 2619 N N . GLU A 1 334 ? -7.227 -14.081 -50.448 1.00 78.62 334 GLU A N 1
ATOM 2620 C CA . GLU A 1 334 ? -8.525 -13.789 -49.822 1.00 78.62 334 GLU A CA 1
ATOM 2621 C C . GLU A 1 334 ? -8.574 -14.161 -48.330 1.00 78.62 334 GLU A C 1
ATOM 2623 O O . GLU A 1 334 ? -9.244 -13.483 -47.556 1.00 78.62 334 GLU A O 1
ATOM 2628 N N . SER A 1 335 ? -7.822 -15.180 -47.899 1.00 77.81 335 SER A N 1
ATOM 2629 C CA . SER A 1 335 ? -7.728 -15.567 -46.482 1.00 77.81 335 SER A CA 1
ATOM 2630 C C . SER A 1 335 ? -6.783 -14.695 -45.638 1.00 77.81 335 SER A C 1
ATOM 2632 O O . SER A 1 335 ? -6.860 -14.757 -44.409 1.00 77.81 335 SER A O 1
ATOM 2634 N N . ILE A 1 336 ? -5.913 -13.863 -46.236 1.00 79.62 336 ILE A N 1
ATOM 2635 C CA . ILE A 1 336 ? -5.028 -12.952 -45.485 1.00 79.62 336 ILE A CA 1
ATOM 2636 C C . ILE A 1 336 ? -5.776 -11.668 -45.121 1.00 79.62 336 ILE A C 1
ATOM 2638 O O . ILE A 1 336 ? -6.148 -10.876 -45.981 1.00 79.62 336 ILE A O 1
ATOM 2642 N N . LEU A 1 337 ? -5.889 -11.411 -43.818 1.00 64.75 337 LEU A N 1
ATOM 2643 C CA . LEU A 1 337 ? -6.422 -10.163 -43.273 1.00 64.75 337 LEU A CA 1
ATOM 2644 C C . LEU A 1 337 ? -5.357 -9.057 -43.258 1.00 64.75 337 LEU A C 1
ATOM 2646 O O . LEU A 1 337 ? -5.636 -7.916 -43.616 1.00 64.75 337 LEU A O 1
ATOM 2650 N N . TYR A 1 338 ? -4.125 -9.395 -42.856 1.00 61.12 338 TYR A N 1
ATOM 2651 C CA . TYR A 1 338 ? -3.011 -8.446 -42.752 1.00 61.12 338 TYR A CA 1
ATOM 2652 C C . TYR A 1 338 ? -1.681 -9.097 -43.133 1.00 61.12 338 TYR A C 1
ATOM 2654 O O . TYR A 1 338 ? -1.377 -10.202 -42.695 1.00 61.12 338 TYR A O 1
ATOM 2662 N N . ASN A 1 339 ? -0.865 -8.398 -43.923 1.00 73.12 339 ASN A N 1
ATOM 2663 C CA . ASN A 1 339 ? 0.396 -8.903 -44.472 1.00 73.12 339 ASN A CA 1
ATOM 2664 C C . ASN A 1 339 ? 1.565 -8.060 -43.919 1.00 73.12 339 ASN A C 1
ATOM 2666 O O . ASN A 1 339 ? 1.742 -6.903 -44.304 1.00 73.12 339 ASN A O 1
ATOM 2670 N N . TYR A 1 340 ? 2.324 -8.608 -42.966 1.00 66.31 340 TYR A N 1
ATOM 2671 C CA . TYR A 1 340 ? 3.377 -7.905 -42.228 1.00 66.31 340 TYR A CA 1
ATOM 2672 C C . TYR A 1 340 ? 4.708 -8.038 -42.976 1.00 66.31 340 TYR A C 1
ATOM 2674 O O . TYR A 1 340 ? 5.360 -9.073 -42.910 1.00 66.31 340 TYR A O 1
ATOM 2682 N N . LYS A 1 341 ? 5.082 -6.996 -43.728 1.00 68.81 341 LYS A N 1
ATOM 2683 C CA . LYS A 1 341 ? 6.174 -7.047 -44.725 1.00 68.81 341 LYS A CA 1
ATOM 2684 C C . LYS A 1 341 ? 7.270 -5.983 -44.596 1.00 68.81 341 LYS A C 1
ATOM 2686 O O . LYS A 1 341 ? 8.199 -5.955 -45.400 1.00 68.81 341 LYS A O 1
ATOM 2691 N N . HIS A 1 342 ? 7.154 -5.078 -43.623 1.00 54.22 342 HIS A N 1
ATOM 2692 C CA . HIS A 1 342 ? 8.018 -3.892 -43.530 1.00 54.22 342 HIS A CA 1
ATOM 2693 C C . HIS A 1 342 ? 9.117 -4.010 -42.460 1.00 54.22 342 HIS A C 1
ATOM 2695 O O . HIS A 1 342 ? 10.276 -3.744 -42.766 1.00 54.22 342 HIS A O 1
ATOM 2701 N N . GLY A 1 343 ? 8.776 -4.420 -41.230 1.00 45.84 343 GLY A N 1
ATOM 2702 C CA . GLY A 1 343 ? 9.741 -4.579 -40.125 1.00 45.84 343 GLY A CA 1
ATOM 2703 C C . GLY A 1 343 ? 10.173 -6.026 -39.858 1.00 45.84 343 GLY A C 1
ATOM 2704 O O . GLY A 1 343 ? 11.302 -6.271 -39.456 1.00 45.84 343 GLY A O 1
ATOM 2705 N N . PHE A 1 344 ? 9.285 -6.984 -40.114 1.00 58.75 344 PHE A N 1
ATOM 2706 C CA . PHE A 1 344 ? 9.501 -8.427 -39.995 1.00 58.75 344 PHE A CA 1
ATOM 2707 C C . PHE A 1 344 ? 8.640 -9.144 -41.049 1.00 58.75 344 PHE A C 1
ATOM 2709 O O . PHE A 1 344 ? 7.907 -8.477 -41.782 1.00 58.75 344 PHE A O 1
ATOM 2716 N N . SER A 1 345 ? 8.756 -10.468 -41.140 1.00 72.88 345 SER A N 1
ATOM 2717 C CA . SER A 1 345 ? 8.025 -11.340 -42.062 1.00 72.88 345 SER A CA 1
ATOM 2718 C C . SER A 1 345 ? 6.879 -12.048 -41.324 1.00 72.88 345 SER A C 1
ATOM 2720 O O . SER A 1 345 ? 7.056 -12.551 -40.211 1.00 72.88 345 SER A O 1
ATOM 2722 N N . GLY A 1 346 ? 5.699 -12.114 -41.933 1.00 78.56 346 GLY A N 1
ATOM 2723 C CA . GLY A 1 346 ? 4.531 -12.828 -41.417 1.00 78.56 346 GLY A CA 1
ATOM 2724 C C . GLY A 1 346 ? 3.202 -12.254 -41.908 1.00 78.56 346 GLY A C 1
ATOM 2725 O O . GLY A 1 346 ? 3.154 -11.266 -42.638 1.00 78.56 346 GLY A O 1
ATOM 2726 N N . PHE A 1 347 ? 2.095 -12.858 -41.490 1.00 86.19 347 PHE A N 1
ATOM 2727 C CA . PHE A 1 347 ? 0.741 -12.415 -41.833 1.00 86.19 347 PHE A CA 1
ATOM 2728 C C . PHE A 1 347 ? -0.295 -12.926 -40.823 1.00 86.19 347 PHE A C 1
ATOM 2730 O O . PHE A 1 347 ? -0.072 -13.920 -40.139 1.00 86.19 347 PHE A O 1
ATOM 2737 N N . ALA A 1 348 ? -1.441 -12.255 -40.732 1.00 79.31 348 ALA A N 1
ATOM 2738 C CA . ALA A 1 348 ? -2.626 -12.765 -40.048 1.00 79.31 348 ALA A CA 1
ATOM 2739 C C . ALA A 1 348 ? -3.640 -13.242 -41.090 1.00 79.31 348 ALA A C 1
ATOM 2741 O O . ALA A 1 348 ? -3.960 -12.499 -42.021 1.00 79.31 348 ALA A O 1
ATOM 2742 N N . ALA A 1 349 ? -4.141 -14.465 -40.928 1.00 83.94 349 ALA A N 1
ATOM 2743 C CA . ALA A 1 349 ? -5.062 -15.102 -41.860 1.00 83.94 349 ALA A CA 1
ATOM 2744 C C . ALA A 1 349 ? -6.209 -15.817 -41.137 1.00 83.94 349 ALA A C 1
ATOM 2746 O O . ALA A 1 349 ? -6.082 -16.222 -39.979 1.00 83.94 349 ALA A O 1
ATOM 2747 N N . VAL A 1 350 ? -7.325 -15.980 -41.842 1.00 80.94 350 VAL A N 1
ATOM 2748 C CA . VAL A 1 350 ? -8.433 -16.851 -41.442 1.00 80.94 350 VAL A CA 1
ATOM 2749 C C . VAL A 1 350 ? -8.066 -18.281 -41.841 1.00 80.94 350 VAL A C 1
ATOM 2751 O O . VAL A 1 350 ? -7.949 -18.575 -43.027 1.00 80.94 350 VAL A O 1
ATOM 2754 N N . LEU A 1 351 ? -7.834 -19.151 -40.855 1.00 78.81 351 LEU A N 1
ATOM 2755 C CA . LEU A 1 351 ? -7.437 -20.550 -41.049 1.00 78.81 351 LEU A CA 1
ATOM 2756 C C . LEU A 1 351 ? -8.325 -21.474 -40.209 1.00 78.81 351 LEU A C 1
ATOM 2758 O O . LEU A 1 351 ? -8.728 -21.133 -39.096 1.00 78.81 351 LEU A O 1
ATOM 2762 N N . THR A 1 352 ? -8.540 -22.698 -40.678 1.00 81.56 352 THR A N 1
ATOM 2763 C CA . THR A 1 352 ? -8.975 -23.800 -39.804 1.00 81.56 352 THR A CA 1
ATOM 2764 C C . THR A 1 352 ? -7.811 -24.298 -38.927 1.00 81.56 352 THR A C 1
ATOM 2766 O O . THR A 1 352 ? -6.646 -24.159 -39.318 1.00 81.56 352 THR A O 1
ATOM 2769 N N . PRO A 1 353 ? -8.069 -24.953 -37.776 1.00 69.75 353 PRO A N 1
ATOM 2770 C CA . PRO A 1 353 ? -7.029 -25.553 -36.935 1.00 69.75 353 PRO A CA 1
ATOM 2771 C C . PRO A 1 353 ? -6.062 -26.493 -37.675 1.00 69.75 353 PRO A C 1
ATOM 2773 O O . PRO A 1 353 ? -4.870 -26.509 -37.365 1.00 69.75 353 PRO A O 1
ATOM 2776 N N . CYS A 1 354 ? -6.535 -27.239 -38.682 1.00 76.62 354 CYS A N 1
ATOM 2777 C CA . CYS A 1 354 ? -5.673 -28.089 -39.512 1.00 76.62 354 CYS A CA 1
ATOM 2778 C C . CYS A 1 354 ? -4.731 -27.259 -40.394 1.00 76.62 354 CYS A C 1
ATOM 2780 O O . CYS A 1 354 ? -3.534 -27.535 -40.429 1.00 76.62 354 CYS A O 1
ATOM 2782 N N . GLN A 1 355 ? -5.237 -26.222 -41.068 1.00 79.19 355 GLN A N 1
ATOM 2783 C CA . GLN A 1 355 ? -4.417 -25.327 -41.895 1.00 79.19 355 GLN A CA 1
ATOM 2784 C C . GLN A 1 355 ? -3.407 -24.545 -41.044 1.00 79.19 355 GLN A C 1
ATOM 2786 O O . GLN A 1 355 ? -2.244 -24.426 -41.423 1.00 79.19 355 GLN A O 1
ATOM 2791 N N . ALA A 1 356 ? -3.816 -24.089 -39.856 1.00 71.50 356 ALA A N 1
ATOM 2792 C CA . ALA A 1 356 ? -2.937 -23.447 -38.882 1.00 71.50 356 ALA A CA 1
ATOM 2793 C C . ALA A 1 356 ? -1.801 -24.370 -38.403 1.00 71.50 356 ALA A C 1
ATOM 2795 O O . ALA A 1 356 ? -0.693 -23.898 -38.159 1.00 71.50 356 ALA A O 1
ATOM 2796 N N . LYS A 1 357 ? -2.044 -25.684 -38.307 1.00 76.56 357 LYS A N 1
ATOM 2797 C CA . LYS A 1 357 ? -1.007 -26.668 -37.973 1.00 76.56 357 LYS A CA 1
ATOM 2798 C C . LYS A 1 357 ? -0.090 -26.974 -39.163 1.00 76.56 357 LYS A C 1
ATOM 2800 O O . LYS A 1 357 ? 1.123 -26.894 -39.017 1.00 76.56 357 LYS A O 1
ATOM 2805 N N . LEU A 1 358 ? -0.653 -27.221 -40.348 1.00 81.12 358 LEU A N 1
ATOM 2806 C CA . LEU A 1 358 ? 0.109 -27.443 -41.588 1.00 81.12 358 LEU A CA 1
ATOM 2807 C C . LEU A 1 358 ? 1.046 -26.271 -41.917 1.00 81.12 358 LEU A C 1
ATOM 2809 O O . LEU A 1 358 ? 2.164 -26.483 -42.389 1.00 81.12 358 LEU A O 1
ATOM 2813 N N . ILE A 1 359 ? 0.618 -25.035 -41.641 1.00 81.38 359 ILE A N 1
ATOM 2814 C CA . ILE A 1 359 ? 1.466 -23.861 -41.852 1.00 81.38 359 ILE A CA 1
ATOM 2815 C C . ILE A 1 359 ? 2.463 -23.615 -40.712 1.00 81.38 359 ILE A C 1
ATOM 2817 O O . ILE A 1 359 ? 3.492 -22.998 -40.953 1.00 81.38 359 ILE A O 1
ATOM 2821 N N . ALA A 1 360 ? 2.243 -24.152 -39.506 1.00 70.56 360 ALA A N 1
ATOM 2822 C CA . ALA A 1 360 ? 3.253 -24.138 -38.442 1.00 70.56 360 ALA A CA 1
ATOM 2823 C C . ALA A 1 360 ? 4.455 -25.036 -38.769 1.00 70.56 360 ALA A C 1
ATOM 2825 O O . ALA A 1 360 ? 5.585 -24.676 -38.455 1.00 70.56 360 ALA A O 1
ATOM 2826 N N . ASP A 1 361 ? 4.213 -26.154 -39.458 1.00 76.88 361 ASP A N 1
ATOM 2827 C CA . ASP A 1 361 ? 5.251 -27.081 -39.923 1.00 76.88 361 ASP A CA 1
ATOM 2828 C C . ASP A 1 361 ? 5.913 -26.631 -41.255 1.00 76.88 361 ASP A C 1
ATOM 2830 O O . ASP A 1 361 ? 6.758 -27.339 -41.809 1.00 76.88 361 ASP A O 1
ATOM 2834 N N . SER A 1 362 ? 5.541 -25.463 -41.804 1.00 77.88 362 SER A N 1
ATOM 2835 C CA . SER A 1 362 ? 6.018 -24.989 -43.114 1.00 77.88 362 SER A CA 1
ATOM 2836 C C . SER A 1 362 ? 7.358 -24.227 -43.040 1.00 77.88 362 SER A C 1
ATOM 2838 O O . SER A 1 362 ? 7.514 -23.337 -42.201 1.00 77.88 362 SER A O 1
ATOM 2840 N N . PRO A 1 363 ? 8.331 -24.492 -43.942 1.00 67.81 363 PRO A N 1
ATOM 2841 C CA . PRO A 1 363 ? 9.641 -23.839 -43.913 1.00 67.81 363 PRO A CA 1
ATOM 2842 C C . PRO A 1 363 ? 9.572 -22.306 -43.948 1.00 67.81 363 PRO A C 1
ATOM 2844 O O . PRO A 1 363 ? 8.932 -21.714 -44.815 1.00 67.81 363 PRO A O 1
ATOM 2847 N N . GLY A 1 364 ? 10.276 -21.665 -43.014 1.00 64.19 364 GLY A N 1
ATOM 2848 C CA . GLY A 1 364 ? 10.286 -20.208 -42.849 1.00 64.19 364 GLY A CA 1
ATOM 2849 C C . GLY A 1 364 ? 9.197 -19.669 -41.917 1.00 64.19 364 GLY A C 1
ATOM 2850 O O . GLY A 1 364 ? 9.274 -18.506 -41.533 1.00 64.19 364 GLY A O 1
ATOM 2851 N N . VAL A 1 365 ? 8.228 -20.485 -41.493 1.00 69.38 365 VAL A N 1
ATOM 2852 C CA . VAL A 1 365 ? 7.339 -20.133 -40.379 1.00 69.38 365 VAL A CA 1
ATOM 2853 C C . VAL A 1 365 ? 8.061 -20.405 -39.059 1.00 69.38 365 VAL A C 1
ATOM 2855 O O . VAL A 1 365 ? 8.654 -21.460 -38.857 1.00 69.38 365 VAL A O 1
ATOM 2858 N N . VAL A 1 366 ? 8.051 -19.411 -38.172 1.00 66.69 366 VAL A N 1
ATOM 2859 C CA . VAL A 1 366 ? 8.692 -19.448 -36.848 1.00 66.69 366 VAL A CA 1
ATOM 2860 C C . VAL A 1 366 ? 7.674 -19.797 -35.766 1.00 66.69 366 VAL A C 1
ATOM 2862 O O . VAL A 1 366 ? 8.009 -20.489 -34.810 1.00 66.69 366 VAL A O 1
ATOM 2865 N N . HIS A 1 367 ? 6.433 -19.320 -35.899 1.00 58.31 367 HIS A N 1
ATOM 2866 C CA . HIS A 1 367 ? 5.325 -19.714 -35.031 1.00 58.31 367 HIS A CA 1
ATOM 2867 C C . HIS A 1 367 ? 3.971 -19.403 -35.671 1.00 58.31 367 HIS A C 1
ATOM 2869 O O . HIS A 1 367 ? 3.808 -18.369 -36.319 1.00 58.31 367 HIS A O 1
ATOM 2875 N N . VAL A 1 368 ? 2.972 -20.243 -35.395 1.00 61.75 368 VAL A N 1
ATOM 2876 C CA . VAL A 1 368 ? 1.556 -19.925 -35.627 1.00 61.75 368 VAL A CA 1
ATOM 2877 C C . VAL A 1 368 ? 0.874 -19.737 -34.280 1.00 61.75 368 VAL A C 1
ATOM 2879 O O . VAL A 1 368 ? 1.049 -20.546 -33.367 1.00 61.75 368 VAL A O 1
ATOM 2882 N N . ILE A 1 369 ? 0.138 -18.638 -34.138 1.00 65.56 369 ILE A N 1
ATOM 2883 C CA . ILE A 1 369 ? -0.425 -18.176 -32.868 1.00 65.56 369 ILE A CA 1
ATOM 2884 C C . ILE A 1 369 ? -1.943 -18.008 -33.036 1.00 65.56 369 ILE A C 1
ATOM 2886 O O . ILE A 1 369 ? -2.362 -17.238 -33.904 1.00 65.56 369 ILE A O 1
ATOM 2890 N N . PRO A 1 370 ? -2.790 -18.695 -32.245 1.00 49.50 370 PRO A N 1
ATOM 2891 C CA . PRO A 1 370 ? -4.234 -18.474 -32.272 1.00 49.50 370 PRO A CA 1
ATOM 2892 C C . PRO A 1 370 ? -4.573 -17.088 -31.716 1.00 49.50 370 PRO A C 1
ATOM 2894 O O . PRO A 1 370 ? -4.058 -16.701 -30.664 1.00 49.50 370 PRO A O 1
ATOM 2897 N N . ASN A 1 371 ? -5.468 -16.360 -32.387 1.00 44.81 371 ASN A N 1
ATOM 2898 C CA . ASN A 1 371 ? -5.993 -15.101 -31.866 1.00 44.81 371 ASN A CA 1
ATOM 2899 C C . ASN A 1 371 ? -6.719 -15.319 -30.522 1.00 44.81 371 ASN A C 1
ATOM 2901 O O . ASN A 1 371 ? -7.401 -16.328 -30.328 1.00 44.81 371 ASN A O 1
ATOM 2905 N N . ARG A 1 372 ? -6.582 -14.371 -29.589 1.00 38.12 372 ARG A N 1
ATOM 2906 C CA . ARG A 1 372 ? -7.213 -14.403 -28.262 1.00 38.12 372 ARG A CA 1
ATOM 2907 C C . ARG A 1 372 ? -7.679 -13.010 -27.859 1.00 38.12 372 ARG A C 1
ATOM 2909 O O . ARG A 1 372 ? -6.944 -12.042 -28.015 1.00 38.12 372 ARG A O 1
ATOM 2916 N N . ILE A 1 373 ? -8.865 -12.942 -27.265 1.00 30.34 373 ILE A N 1
ATOM 2917 C CA . ILE A 1 373 ? -9.352 -11.756 -26.552 1.00 30.34 373 ILE A CA 1
ATOM 2918 C C . ILE A 1 373 ? -8.828 -11.833 -25.110 1.00 30.34 373 ILE A C 1
ATOM 2920 O O . ILE A 1 373 ? -8.789 -12.918 -24.526 1.00 30.34 373 ILE A O 1
ATOM 2924 N N . LEU A 1 374 ? -8.389 -10.702 -24.553 1.00 28.58 374 LEU A N 1
ATOM 2925 C CA . LEU A 1 374 ? -7.799 -10.601 -23.214 1.00 28.58 374 LEU A CA 1
ATOM 2926 C C . LEU A 1 374 ? -8.622 -9.647 -22.337 1.00 28.58 374 LEU A C 1
ATOM 2928 O O . LEU A 1 374 ? -9.121 -8.636 -22.825 1.00 28.58 374 LEU A O 1
ATOM 2932 N N . ASN A 1 375 ? -8.734 -9.963 -21.045 1.00 25.94 375 ASN A N 1
ATOM 2933 C CA . ASN A 1 375 ? -9.445 -9.142 -20.063 1.00 25.94 375 ASN A CA 1
ATOM 2934 C C . ASN A 1 375 ? -8.512 -8.112 -19.410 1.00 25.94 375 ASN A C 1
ATOM 2936 O O . ASN A 1 375 ? -7.310 -8.345 -19.273 1.00 25.94 375 ASN A O 1
ATOM 2940 N N . LEU A 1 376 ? -9.082 -6.997 -18.947 1.00 22.12 376 LEU A N 1
ATOM 2941 C CA . LEU A 1 376 ? -8.342 -5.896 -18.330 1.00 22.12 376 LEU A CA 1
ATOM 2942 C C . LEU A 1 376 ? -8.424 -5.984 -16.796 1.00 22.12 376 LEU A C 1
ATOM 2944 O O . LEU A 1 376 ? -9.498 -5.901 -16.205 1.00 22.12 376 LEU A O 1
ATOM 2948 N N . HIS A 1 377 ? -7.281 -6.180 -16.136 1.00 27.62 377 HIS A N 1
ATOM 2949 C CA . HIS A 1 377 ? -7.169 -6.255 -14.672 1.00 27.62 377 HIS A CA 1
ATOM 2950 C C . HIS A 1 377 ? -6.860 -4.887 -14.072 1.00 27.62 377 HIS A C 1
ATOM 2952 O O . HIS A 1 377 ? -6.117 -4.136 -14.692 1.00 27.62 377 HIS A O 1
ATOM 2958 N N . THR A 1 378 ? -7.324 -4.569 -12.854 1.00 38.50 378 THR A N 1
ATOM 2959 C CA . THR A 1 378 ? -6.922 -3.305 -12.199 1.00 38.50 378 THR A CA 1
ATOM 2960 C C . THR A 1 378 ? -5.406 -3.225 -11.978 1.00 38.50 378 THR A C 1
ATOM 2962 O O . THR A 1 378 ? -4.730 -4.257 -12.008 1.00 38.50 378 THR A O 1
ATOM 2965 N N . THR A 1 379 ? -4.846 -2.027 -11.755 1.00 67.00 379 THR A N 1
ATOM 2966 C CA . THR A 1 379 ? -3.387 -1.754 -11.650 1.00 67.00 379 THR A CA 1
ATOM 2967 C C . THR A 1 379 ? -2.723 -2.270 -10.350 1.00 67.00 379 THR A C 1
ATOM 2969 O O . THR A 1 379 ? -1.860 -1.636 -9.738 1.00 67.00 379 THR A O 1
ATOM 2972 N N . ARG A 1 380 ? -3.082 -3.505 -9.991 1.00 86.31 380 ARG A N 1
ATOM 2973 C CA . ARG A 1 380 ? -2.708 -4.411 -8.897 1.00 86.31 380 ARG A CA 1
ATOM 2974 C C . ARG A 1 380 ? -3.052 -4.003 -7.469 1.00 86.31 380 ARG A C 1
ATOM 2976 O O . ARG A 1 380 ? -3.664 -4.837 -6.813 1.00 86.31 380 ARG A O 1
ATOM 2983 N N . SER A 1 381 ? -2.715 -2.811 -6.972 1.00 91.56 381 SER A N 1
ATOM 2984 C CA . SER A 1 381 ? -2.766 -2.549 -5.513 1.00 91.56 381 SER A CA 1
ATOM 2985 C C . SER A 1 381 ? -4.143 -2.803 -4.879 1.00 91.56 381 SER A C 1
ATOM 2987 O O . SER A 1 381 ? -4.239 -3.485 -3.862 1.00 91.56 381 SER A O 1
ATOM 2989 N N . TRP A 1 382 ? -5.227 -2.367 -5.525 1.00 93.31 382 TRP A N 1
ATOM 2990 C CA . TRP A 1 382 ? -6.589 -2.615 -5.039 1.00 93.31 382 TRP A CA 1
ATOM 2991 C C . TRP A 1 382 ? -7.045 -4.071 -5.163 1.00 93.31 382 TRP A C 1
ATOM 2993 O O . TRP A 1 382 ? -7.768 -4.547 -4.293 1.00 93.31 382 TRP A O 1
ATOM 3003 N N . ASN A 1 383 ? -6.590 -4.798 -6.188 1.00 88.25 383 ASN A N 1
ATOM 3004 C CA . ASN A 1 383 ? -6.854 -6.234 -6.310 1.00 88.25 383 ASN A CA 1
ATOM 3005 C C . ASN A 1 383 ? -6.031 -7.062 -5.306 1.00 88.25 383 ASN A C 1
ATOM 3007 O O . ASN A 1 383 ? -6.497 -8.116 -4.892 1.00 88.25 383 ASN A O 1
ATOM 3011 N N . PHE A 1 384 ? -4.832 -6.603 -4.933 1.00 90.44 384 PHE A N 1
ATOM 3012 C CA . PHE A 1 384 ? -3.984 -7.202 -3.896 1.00 90.44 384 PHE A CA 1
ATOM 3013 C C . PHE A 1 384 ? -4.610 -7.039 -2.499 1.00 90.44 384 PHE A C 1
ATOM 3015 O O . PHE A 1 384 ? -4.629 -7.985 -1.726 1.00 90.44 384 PHE A O 1
ATOM 3022 N N . LEU A 1 385 ? -5.240 -5.891 -2.222 1.00 92.31 385 LEU A N 1
ATOM 3023 C CA . LEU A 1 385 ? -6.036 -5.642 -1.007 1.00 92.31 385 LEU A CA 1
ATOM 3024 C C . LEU A 1 385 ? -7.441 -6.290 -1.004 1.00 92.31 385 LEU A C 1
ATOM 3026 O O . LEU A 1 385 ? -8.294 -5.900 -0.207 1.00 92.31 385 LEU A O 1
ATOM 3030 N N . GLU A 1 386 ? -7.739 -7.185 -1.950 1.00 90.44 386 GLU A N 1
ATOM 3031 C CA . GLU A 1 386 ? -9.076 -7.755 -2.195 1.00 90.44 386 GLU A CA 1
ATOM 3032 C C . GLU A 1 386 ? -10.231 -6.731 -2.323 1.00 90.44 386 GLU A C 1
ATOM 3034 O O . GLU A 1 386 ? -11.413 -7.075 -2.227 1.00 90.44 386 GLU A O 1
ATOM 3039 N N . VAL A 1 387 ? -9.934 -5.462 -2.616 1.00 89.19 387 VAL A N 1
ATOM 3040 C CA . VAL A 1 387 ? -10.950 -4.446 -2.901 1.00 89.19 387 VAL A CA 1
ATOM 3041 C C . VAL A 1 387 ? -11.339 -4.572 -4.370 1.00 89.19 387 VAL A C 1
ATOM 3043 O O . VAL A 1 387 ? -10.722 -3.983 -5.259 1.00 89.19 387 VAL A O 1
ATOM 3046 N N . ASN A 1 388 ? -12.389 -5.338 -4.647 1.00 81.00 388 ASN A N 1
ATOM 3047 C CA . ASN A 1 388 ? -12.921 -5.517 -5.996 1.00 81.00 388 ASN A CA 1
ATOM 3048 C C . ASN A 1 388 ? -14.460 -5.560 -6.008 1.00 81.00 388 ASN A C 1
ATOM 3050 O O . ASN A 1 388 ? -15.106 -5.671 -4.969 1.00 81.00 388 ASN A O 1
ATOM 3054 N N . SER A 1 389 ? -15.044 -5.441 -7.201 1.00 71.94 389 SER A N 1
ATOM 3055 C CA . SER A 1 389 ? -16.495 -5.434 -7.432 1.00 71.94 389 SER A CA 1
ATOM 3056 C C . SER A 1 389 ? -17.122 -6.832 -7.531 1.00 71.94 389 SER A C 1
ATOM 3058 O O . SER A 1 389 ? -18.346 -6.948 -7.522 1.00 71.94 389 SER A O 1
ATOM 3060 N N . HIS A 1 390 ? -16.316 -7.895 -7.621 1.00 71.81 390 HIS A N 1
ATOM 3061 C CA . HIS A 1 390 ? -16.796 -9.272 -7.772 1.00 71.81 390 HIS A CA 1
ATOM 3062 C C . HIS A 1 390 ? -17.150 -9.925 -6.426 1.00 71.81 390 HIS A C 1
ATOM 3064 O O . HIS A 1 390 ? -18.080 -10.734 -6.363 1.00 71.81 390 HIS A O 1
ATOM 3070 N N . ILE A 1 391 ? -16.475 -9.548 -5.332 1.00 77.38 391 ILE A N 1
ATOM 3071 C CA . ILE A 1 391 ? -16.841 -9.972 -3.973 1.00 77.38 391 ILE A CA 1
ATOM 3072 C C . ILE A 1 391 ? -18.150 -9.271 -3.577 1.00 77.38 391 ILE A C 1
ATOM 3074 O O . ILE A 1 391 ? -18.153 -8.150 -3.072 1.00 77.38 391 ILE A O 1
ATOM 3078 N N . ARG A 1 392 ? -19.286 -9.959 -3.771 1.00 70.62 392 ARG A N 1
ATOM 3079 C CA . ARG A 1 392 ? -20.647 -9.424 -3.538 1.00 70.62 392 ARG A CA 1
ATOM 3080 C C . ARG A 1 392 ? -20.852 -8.777 -2.161 1.00 70.62 392 ARG A C 1
ATOM 3082 O O . ARG A 1 392 ? -21.629 -7.833 -2.058 1.00 70.62 392 ARG A O 1
ATOM 3089 N N . ASN A 1 393 ? -20.146 -9.248 -1.131 1.00 80.38 393 ASN A N 1
ATOM 3090 C CA . ASN A 1 393 ? -20.223 -8.758 0.253 1.00 80.38 393 ASN A CA 1
ATOM 3091 C C . ASN A 1 393 ? -18.979 -7.965 0.715 1.00 80.38 393 ASN A C 1
ATOM 3093 O O . ASN A 1 393 ? -18.844 -7.712 1.917 1.00 80.38 393 ASN A O 1
ATOM 3097 N N . GLY A 1 394 ? -18.071 -7.613 -0.198 1.00 86.38 394 GLY A N 1
ATOM 3098 C CA . GLY A 1 394 ? -16.827 -6.903 0.102 1.00 86.38 394 GLY A CA 1
ATOM 3099 C C . GLY A 1 394 ? -17.040 -5.415 0.378 1.00 86.38 394 GLY A C 1
ATOM 3100 O O . GLY A 1 394 ? -18.143 -4.879 0.232 1.00 86.38 394 GLY A O 1
ATOM 3101 N N . ILE A 1 395 ? -15.972 -4.723 0.776 1.00 93.56 395 ILE A N 1
ATOM 3102 C CA . ILE A 1 395 ? -16.065 -3.317 1.190 1.00 93.56 395 ILE A CA 1
ATOM 3103 C C . ILE A 1 395 ? -16.565 -2.412 0.054 1.00 93.56 395 ILE A C 1
ATOM 3105 O O . ILE A 1 395 ? -17.385 -1.525 0.291 1.00 93.56 395 ILE A O 1
ATOM 3109 N N . LEU A 1 396 ? -16.143 -2.668 -1.189 1.00 90.62 396 LEU A N 1
ATOM 3110 C CA . LEU A 1 396 ? -16.503 -1.855 -2.353 1.00 90.62 396 LEU A CA 1
ATOM 3111 C C . LEU A 1 396 ? -17.999 -1.955 -2.701 1.00 90.62 396 LEU A C 1
ATOM 3113 O O . LEU A 1 396 ? -18.616 -0.942 -3.018 1.00 90.62 396 LEU A O 1
ATOM 3117 N N . SER A 1 397 ? -18.607 -3.144 -2.598 1.00 88.19 397 SER A N 1
ATOM 3118 C CA . SER A 1 397 ? -20.038 -3.316 -2.883 1.00 88.19 397 SER A CA 1
ATOM 3119 C C . SER A 1 397 ? -20.913 -2.742 -1.766 1.00 88.19 397 SER A C 1
ATOM 3121 O O . SER A 1 397 ? -21.843 -1.987 -2.044 1.00 88.19 397 SER A O 1
ATOM 3123 N N . LYS A 1 398 ? -20.588 -3.029 -0.496 1.00 90.88 398 LYS A N 1
ATOM 3124 C CA . LYS A 1 398 ? -21.354 -2.553 0.672 1.00 90.88 398 LYS A CA 1
ATOM 3125 C C . LYS A 1 398 ? -21.344 -1.031 0.826 1.00 90.88 398 LYS A C 1
ATOM 3127 O O . LYS A 1 398 ? -22.348 -0.459 1.232 1.00 90.88 398 LYS A O 1
ATOM 3132 N N . SER A 1 399 ? -20.232 -0.381 0.486 1.00 90.50 399 SER A N 1
ATOM 3133 C CA . SER A 1 399 ? -20.088 1.085 0.496 1.00 90.50 399 SER A CA 1
ATOM 3134 C C . SER A 1 399 ? -20.628 1.779 -0.759 1.00 90.50 399 SER A C 1
ATOM 3136 O O . SER A 1 399 ? -20.543 3.003 -0.849 1.00 90.50 399 SER A O 1
ATOM 3138 N N . GLN A 1 400 ? -21.118 1.021 -1.751 1.00 90.19 400 GLN A N 1
ATOM 3139 C CA . GLN A 1 400 ? -21.471 1.529 -3.083 1.00 90.19 400 GLN A CA 1
ATOM 3140 C C . GLN A 1 400 ? -20.326 2.375 -3.681 1.00 90.19 400 GLN A C 1
ATOM 3142 O O . GLN A 1 400 ? -20.510 3.524 -4.078 1.00 90.19 400 GLN A O 1
ATOM 3147 N N . SER A 1 401 ? -19.107 1.820 -3.672 1.00 90.62 401 SER A N 1
ATOM 3148 C CA . SER A 1 401 ? -17.863 2.467 -4.124 1.00 90.62 401 SER A CA 1
ATOM 3149 C C . SER A 1 401 ? -17.498 3.782 -3.407 1.00 90.62 401 SER A C 1
ATOM 3151 O O . SER A 1 401 ? -16.709 4.574 -3.932 1.00 90.62 401 SER A O 1
ATOM 3153 N N . GLY A 1 402 ? -18.032 4.013 -2.202 1.00 90.56 402 GLY A N 1
ATOM 3154 C CA . GLY A 1 402 ? -17.796 5.218 -1.396 1.00 90.56 402 GLY A CA 1
ATOM 3155 C C . GLY A 1 402 ? -18.761 6.371 -1.688 1.00 90.56 402 GLY A C 1
ATOM 3156 O O . GLY A 1 402 ? -18.379 7.538 -1.572 1.00 90.56 402 GLY A O 1
ATOM 3157 N N . ILE A 1 403 ? -19.984 6.068 -2.139 1.00 91.06 403 ILE A N 1
ATOM 3158 C CA . ILE A 1 403 ? -20.959 7.089 -2.535 1.00 91.06 403 ILE A CA 1
ATOM 3159 C C . ILE A 1 403 ? -21.283 8.056 -1.385 1.00 91.06 403 ILE A C 1
ATOM 3161 O O . ILE A 1 403 ? -21.504 7.677 -0.238 1.00 91.06 403 ILE A O 1
ATOM 3165 N N . GLY A 1 404 ? -21.347 9.348 -1.705 1.00 88.06 404 GLY A N 1
ATOM 3166 C CA . GLY A 1 404 ? -21.741 10.391 -0.754 1.00 88.06 404 GLY A CA 1
ATOM 3167 C C . GLY A 1 404 ? -20.658 10.812 0.246 1.00 88.06 404 GLY A C 1
ATOM 3168 O O . GLY A 1 404 ? -20.860 11.829 0.916 1.00 88.06 404 GLY A O 1
ATOM 3169 N N . SER A 1 405 ? -19.522 10.108 0.321 1.00 95.62 405 SER A N 1
ATOM 3170 C CA . SER A 1 405 ? -18.327 10.542 1.057 1.00 95.62 405 SER A CA 1
ATOM 3171 C C . SER A 1 405 ? -17.490 11.558 0.270 1.00 95.62 405 SER A C 1
ATOM 3173 O O . SER A 1 405 ? -17.461 11.549 -0.962 1.00 95.62 405 SER A O 1
ATOM 3175 N N . ILE A 1 406 ? -16.799 12.434 0.998 1.00 98.25 406 ILE A N 1
ATOM 3176 C CA . ILE A 1 406 ? -15.967 13.528 0.495 1.00 98.25 406 ILE A CA 1
ATOM 3177 C C . ILE A 1 406 ? -14.572 13.404 1.120 1.00 98.25 406 ILE A C 1
ATOM 3179 O O . ILE A 1 406 ? -14.424 13.483 2.343 1.00 98.25 406 ILE A O 1
ATOM 3183 N N . ILE A 1 407 ? -13.553 13.237 0.277 1.00 98.62 407 ILE A N 1
ATOM 3184 C CA . ILE A 1 407 ? -12.142 13.196 0.670 1.00 98.62 407 ILE A CA 1
ATOM 3185 C C . ILE A 1 407 ? -11.505 14.550 0.345 1.00 98.62 407 ILE A C 1
ATOM 3187 O O . ILE A 1 407 ? -11.438 14.955 -0.817 1.00 98.62 407 ILE A O 1
ATOM 3191 N N . GLY A 1 408 ? -11.029 15.244 1.375 1.00 98.44 408 GLY A N 1
ATOM 3192 C CA . GLY A 1 408 ? -10.148 16.394 1.237 1.00 98.44 408 GLY A CA 1
ATOM 3193 C C . GLY A 1 408 ? -8.700 15.949 1.009 1.00 98.44 408 GLY A C 1
ATOM 3194 O O . GLY A 1 408 ? -8.202 15.100 1.747 1.00 98.44 408 GLY A O 1
ATOM 3195 N N . ILE A 1 409 ? -8.021 16.514 0.011 1.00 98.06 409 ILE A N 1
ATOM 3196 C CA . ILE A 1 409 ? -6.617 16.222 -0.318 1.00 98.06 409 ILE A CA 1
ATOM 3197 C C . ILE A 1 409 ? -5.768 17.474 -0.070 1.00 98.06 409 ILE A C 1
ATOM 3199 O O . ILE A 1 409 ? -6.031 18.513 -0.676 1.00 98.06 409 ILE A O 1
ATOM 3203 N N . MET A 1 410 ? -4.762 17.377 0.804 1.00 96.38 410 MET A N 1
ATOM 3204 C CA . MET A 1 410 ? -3.795 18.447 1.101 1.00 96.38 410 MET A CA 1
ATOM 3205 C C . MET A 1 410 ? -2.432 18.090 0.507 1.00 96.38 410 MET A C 1
ATOM 3207 O O . MET A 1 410 ? -1.731 17.228 1.039 1.00 96.38 410 MET A O 1
ATOM 3211 N N . ASP A 1 411 ? -2.096 18.707 -0.627 1.00 93.56 411 ASP A N 1
ATOM 3212 C CA . ASP A 1 411 ? -0.995 18.259 -1.492 1.00 93.56 411 ASP A CA 1
ATOM 3213 C C . ASP A 1 411 ? -0.541 19.379 -2.470 1.00 93.56 411 ASP A C 1
ATOM 3215 O O . ASP A 1 411 ? -0.812 20.562 -2.235 1.00 93.56 411 ASP A O 1
ATOM 3219 N N . THR A 1 412 ? 0.130 19.034 -3.578 1.00 92.06 412 THR A N 1
ATOM 3220 C CA . THR A 1 412 ? 0.587 19.950 -4.650 1.00 92.06 412 THR A CA 1
ATOM 3221 C C . THR A 1 412 ? -0.514 20.427 -5.610 1.00 92.06 412 THR A C 1
ATOM 3223 O O . THR A 1 412 ? -0.232 21.148 -6.568 1.00 92.06 412 THR A O 1
ATOM 3226 N N . GLY A 1 413 ? -1.777 20.069 -5.355 1.00 94.38 413 GLY A N 1
ATOM 3227 C CA . GLY A 1 413 ? -2.943 20.426 -6.172 1.00 94.38 413 GLY A CA 1
ATOM 3228 C C . GLY A 1 413 ? -3.551 19.224 -6.897 1.00 94.38 413 GLY A C 1
ATOM 3229 O O . GLY A 1 413 ? -3.409 18.088 -6.451 1.00 94.38 413 GLY A O 1
ATOM 3230 N N . ILE A 1 414 ? -4.234 19.466 -8.019 1.00 96.56 414 ILE A N 1
ATOM 3231 C CA . ILE A 1 414 ? -4.762 18.410 -8.900 1.00 96.56 414 ILE A CA 1
ATOM 3232 C C . ILE A 1 414 ? -4.583 18.753 -10.385 1.00 96.56 414 ILE A C 1
ATOM 3234 O O . ILE A 1 414 ? -4.597 19.926 -10.758 1.00 96.56 414 ILE A O 1
ATOM 3238 N N . TRP A 1 415 ? -4.446 17.748 -11.251 1.00 96.50 415 TRP A N 1
ATOM 3239 C CA . TRP A 1 415 ? -4.595 17.908 -12.701 1.00 96.50 415 TRP A CA 1
ATOM 3240 C C . TRP A 1 415 ? -6.024 17.516 -13.136 1.00 96.50 415 TRP A C 1
ATOM 3242 O O . TRP A 1 415 ? -6.291 16.329 -13.340 1.00 96.50 415 TRP A O 1
ATOM 3252 N N . PRO A 1 416 ? -6.972 18.471 -13.227 1.00 96.25 416 PRO A N 1
ATOM 3253 C CA . PRO A 1 416 ? -8.407 18.182 -13.323 1.00 96.25 416 PRO A CA 1
ATOM 3254 C C . PRO A 1 416 ? -8.832 17.505 -14.635 1.00 96.25 416 PRO A C 1
ATOM 3256 O O . PRO A 1 416 ? -9.831 16.796 -14.642 1.00 96.25 416 PRO A O 1
ATOM 3259 N N . GLU A 1 417 ? -8.079 17.665 -15.727 1.00 95.00 417 GLU A N 1
ATOM 3260 C CA . GLU A 1 417 ? -8.343 16.997 -17.012 1.00 95.00 417 GLU A CA 1
ATOM 3261 C C . GLU A 1 417 ? -7.890 15.530 -17.041 1.00 95.00 417 GLU A C 1
ATOM 3263 O O . GLU A 1 417 ? -8.021 14.868 -18.070 1.00 95.00 417 GLU A O 1
ATOM 3268 N N . SER A 1 418 ? -7.323 15.005 -15.949 1.00 95.00 418 SER A N 1
ATOM 3269 C CA . SER A 1 418 ? -7.018 13.579 -15.865 1.00 95.00 418 SER A CA 1
ATOM 3270 C C . SER A 1 418 ? -8.307 12.762 -15.933 1.00 95.00 418 SER A C 1
ATOM 3272 O O . SER A 1 418 ? -9.274 13.031 -15.220 1.00 95.00 418 SER A O 1
ATOM 3274 N N . GLU A 1 419 ? -8.285 11.690 -16.724 1.00 93.94 419 GLU A N 1
ATOM 3275 C CA . GLU A 1 419 ? -9.393 10.739 -16.835 1.00 93.94 419 GLU A CA 1
ATOM 3276 C C . GLU A 1 419 ? -9.824 10.126 -15.487 1.00 93.94 419 GLU A C 1
ATOM 3278 O O . GLU A 1 419 ? -10.959 9.673 -15.359 1.00 93.94 419 GLU A O 1
ATOM 3283 N N . SER A 1 420 ? -8.971 10.182 -14.452 1.00 95.81 420 SER A N 1
ATOM 3284 C CA . SER A 1 420 ? -9.310 9.767 -13.081 1.00 95.81 420 SER A CA 1
ATOM 3285 C C . SER A 1 420 ? -10.367 10.650 -12.423 1.00 95.81 420 SER A C 1
ATOM 3287 O O . SER A 1 420 ? -10.877 10.284 -11.363 1.00 95.81 420 SER A O 1
ATOM 3289 N N . PHE A 1 421 ? -10.667 11.816 -12.994 1.00 96.88 421 PHE A N 1
ATOM 3290 C CA . PHE A 1 421 ? -11.565 12.806 -12.409 1.00 96.88 421 PHE A CA 1
ATOM 3291 C C . PHE A 1 421 ? -12.795 13.097 -13.282 1.00 96.88 421 PHE A C 1
ATOM 3293 O O . PHE A 1 421 ? -13.464 14.118 -13.094 1.00 96.88 421 PHE A O 1
ATOM 3300 N N . ARG A 1 422 ? -13.136 12.173 -14.195 1.00 94.81 422 ARG A N 1
ATOM 3301 C CA . ARG A 1 422 ? -14.463 12.118 -14.828 1.00 94.81 422 ARG A CA 1
ATOM 3302 C C . ARG A 1 422 ? -15.565 11.994 -13.768 1.00 94.81 422 ARG A C 1
ATOM 3304 O O . ARG A 1 422 ? -15.348 11.475 -12.674 1.00 94.81 422 ARG A O 1
ATOM 3311 N N . ASP A 1 423 ? -16.745 12.516 -14.098 1.00 93.62 423 ASP A N 1
ATOM 3312 C CA . ASP A 1 423 ? -17.904 12.595 -13.198 1.00 93.62 423 ASP A CA 1
ATOM 3313 C C . ASP A 1 423 ? -19.165 11.913 -13.763 1.00 93.62 423 ASP A C 1
ATOM 3315 O O . ASP A 1 423 ? -20.290 12.143 -13.306 1.00 93.62 423 ASP A O 1
ATOM 3319 N N . GLU A 1 424 ? -18.973 11.059 -14.767 1.00 90.56 424 GLU A N 1
ATOM 3320 C CA . GLU A 1 424 ? -20.033 10.290 -15.409 1.00 90.56 424 GLU A CA 1
ATOM 3321 C C . GLU A 1 424 ? -20.727 9.366 -14.396 1.00 90.56 424 GLU A C 1
ATOM 3323 O O . GLU A 1 424 ? -20.118 8.830 -13.473 1.00 90.56 424 GLU A O 1
ATOM 3328 N N . GLY A 1 425 ? -22.053 9.248 -14.500 1.00 85.44 425 GLY A N 1
ATOM 3329 C CA . GLY A 1 425 ? -22.872 8.523 -13.521 1.00 85.44 425 GLY A CA 1
ATOM 3330 C C . GLY A 1 425 ? -22.979 9.163 -12.124 1.00 85.44 425 GLY A C 1
ATOM 3331 O O . GLY A 1 425 ? -23.807 8.716 -11.331 1.00 85.44 425 GLY A O 1
ATOM 3332 N N . MET A 1 426 ? -22.219 10.218 -11.796 1.00 92.88 426 MET A N 1
ATOM 3333 C CA . MET A 1 426 ? -22.323 10.876 -10.490 1.00 92.88 426 MET A CA 1
ATOM 3334 C C . MET A 1 426 ? -23.561 11.781 -10.401 1.00 92.88 426 MET A C 1
ATOM 3336 O O . MET A 1 426 ? -23.828 12.600 -11.281 1.00 92.88 426 MET A O 1
ATOM 3340 N N . GLY A 1 427 ? -24.299 11.688 -9.292 1.00 90.06 427 GLY A N 1
ATOM 3341 C CA . GLY A 1 427 ? -25.302 12.696 -8.924 1.00 90.06 427 GLY A CA 1
ATOM 3342 C C . GLY A 1 427 ? -24.661 14.010 -8.458 1.00 90.06 427 GLY A C 1
ATOM 3343 O O . GLY A 1 427 ? -23.435 14.126 -8.381 1.00 90.06 427 GLY A O 1
ATOM 3344 N N . ASP A 1 428 ? -25.477 14.987 -8.072 1.00 90.06 428 ASP A N 1
ATOM 3345 C CA . ASP A 1 428 ? -24.996 16.279 -7.561 1.00 90.06 428 ASP A CA 1
ATOM 3346 C C . ASP A 1 428 ? -24.096 16.146 -6.318 1.00 90.06 428 ASP A C 1
ATOM 3348 O O . ASP A 1 428 ? -24.043 15.099 -5.658 1.00 90.06 428 ASP A O 1
ATOM 3352 N N . ALA A 1 429 ? -23.345 17.206 -6.010 1.00 89.44 429 ALA A N 1
ATOM 3353 C CA . ALA A 1 429 ? -22.521 17.268 -4.806 1.00 89.44 429 ALA A CA 1
ATOM 3354 C C . ALA A 1 429 ? -23.405 17.229 -3.536 1.00 89.44 429 ALA A C 1
ATOM 3356 O O . ALA A 1 429 ? -24.494 17.809 -3.535 1.00 89.44 429 ALA A O 1
ATOM 3357 N N . PRO A 1 430 ? -22.973 16.580 -2.434 1.00 91.50 430 PRO A N 1
ATOM 3358 C CA . PRO A 1 430 ? -23.776 16.522 -1.216 1.00 91.50 430 PRO A CA 1
ATOM 3359 C C . PRO A 1 430 ? -24.060 17.921 -0.656 1.00 91.50 430 PRO A C 1
ATOM 3361 O O . PRO A 1 430 ? -23.130 18.668 -0.372 1.00 91.50 430 PRO A O 1
ATOM 3364 N N . SER A 1 431 ? -25.328 18.247 -0.398 1.00 91.94 431 SER A N 1
ATOM 3365 C CA . SER A 1 431 ? -25.782 19.584 0.040 1.00 91.94 431 SER A CA 1
ATOM 3366 C C . SER A 1 431 ? -25.238 20.067 1.396 1.00 91.94 431 SER A C 1
ATOM 3368 O O . SER A 1 431 ? -25.485 21.206 1.788 1.00 91.94 431 SER A O 1
ATOM 3370 N N . ARG A 1 432 ? -24.493 19.218 2.118 1.00 93.44 432 ARG A N 1
ATOM 3371 C CA . ARG A 1 432 ? -23.718 19.603 3.309 1.00 93.44 432 ARG A CA 1
ATOM 3372 C C . ARG A 1 432 ? -22.404 20.320 2.975 1.00 93.44 432 ARG A C 1
ATOM 3374 O O . ARG A 1 432 ? -21.894 21.028 3.840 1.00 93.44 432 ARG A O 1
ATOM 3381 N N . PHE A 1 433 ? -21.868 20.113 1.770 1.00 96.25 433 PHE A N 1
ATOM 3382 C CA . PHE A 1 433 ? -20.577 20.639 1.335 1.00 96.25 433 PHE A CA 1
ATOM 3383 C C . PHE A 1 433 ? -20.645 22.148 1.080 1.00 96.25 433 PHE A C 1
ATOM 3385 O O . PHE A 1 433 ? -21.628 22.639 0.524 1.00 96.25 433 PHE A O 1
ATOM 3392 N N . ARG A 1 434 ? -19.604 22.882 1.488 1.00 94.69 434 ARG A N 1
ATOM 3393 C CA . ARG A 1 434 ? -19.550 24.358 1.403 1.00 94.69 434 ARG A CA 1
ATOM 3394 C C . ARG A 1 434 ? -18.346 24.906 0.639 1.00 94.69 434 ARG A C 1
ATOM 3396 O O . ARG A 1 434 ? -18.216 26.124 0.525 1.00 94.69 434 ARG A O 1
ATOM 3403 N N . GLY A 1 435 ? -17.498 24.020 0.119 1.00 93.56 435 GLY A N 1
ATOM 3404 C CA . GLY A 1 435 ? -16.306 24.408 -0.620 1.00 93.56 435 GLY A CA 1
ATOM 3405 C C . GLY A 1 435 ? -16.600 25.077 -1.953 1.00 93.56 435 GLY A C 1
ATOM 3406 O O . GLY A 1 435 ? -17.683 24.962 -2.528 1.00 93.56 435 GLY A O 1
ATOM 3407 N N . ILE A 1 436 ? -15.591 25.793 -2.436 1.00 94.88 436 ILE A N 1
ATOM 3408 C CA . ILE A 1 436 ? -15.640 26.584 -3.664 1.00 94.88 436 ILE A CA 1
ATOM 3409 C C . ILE A 1 436 ? -14.696 26.010 -4.719 1.00 94.88 436 ILE A C 1
ATOM 3411 O O . ILE A 1 436 ? -13.741 25.304 -4.401 1.00 94.88 436 ILE A O 1
ATOM 3415 N N . CYS A 1 437 ? -14.925 26.376 -5.979 1.00 96.56 437 CYS A N 1
ATOM 3416 C CA . CYS A 1 437 ? -13.914 26.266 -7.025 1.00 96.56 437 CYS A CA 1
ATOM 3417 C C . CYS A 1 437 ? -13.170 27.607 -7.122 1.00 96.56 437 CYS A C 1
ATOM 3419 O O . CYS A 1 437 ? -13.690 28.567 -7.696 1.00 96.56 437 CYS A O 1
ATOM 3421 N N . GLN A 1 438 ? -11.999 27.702 -6.491 1.00 96.94 438 GLN A N 1
ATOM 3422 C CA . GLN A 1 438 ? -11.149 28.891 -6.491 1.00 96.94 438 GLN A CA 1
ATOM 3423 C C . GLN A 1 438 ? -10.402 28.990 -7.823 1.00 96.94 438 GLN A C 1
ATOM 3425 O O . GLN A 1 438 ? -9.654 28.094 -8.210 1.00 96.94 438 GLN A O 1
ATOM 3430 N N . GLU A 1 439 ? -10.605 30.099 -8.522 1.00 95.81 439 GLU A N 1
ATOM 3431 C CA . GLU A 1 439 ? -9.999 30.348 -9.829 1.00 95.81 439 GLU A CA 1
ATOM 3432 C C . GLU A 1 439 ? -8.550 30.850 -9.680 1.00 95.81 439 GLU A C 1
ATOM 3434 O O . GLU A 1 439 ? -8.124 31.288 -8.605 1.00 95.81 439 GLU A O 1
ATOM 3439 N N . GLY A 1 440 ? -7.773 30.755 -10.758 1.00 93.31 440 GLY A N 1
ATOM 3440 C CA . GLY A 1 440 ? -6.368 31.154 -10.801 1.00 93.31 440 GLY A CA 1
ATOM 3441 C C . GLY A 1 440 ? -5.737 30.886 -12.168 1.00 93.31 440 GLY A C 1
ATOM 3442 O O . GLY A 1 440 ? -6.431 30.673 -13.165 1.00 93.31 440 GLY A O 1
ATOM 3443 N N . GLU A 1 441 ? -4.407 30.873 -12.232 1.00 91.88 441 GLU A N 1
ATOM 3444 C CA . GLU A 1 441 ? -3.689 30.567 -13.469 1.00 91.88 441 GLU A CA 1
ATOM 3445 C C . GLU A 1 441 ? -4.082 29.193 -14.046 1.00 91.88 441 GLU A C 1
ATOM 3447 O O . GLU A 1 441 ? -3.971 28.158 -13.385 1.00 91.88 441 GLU A O 1
ATOM 3452 N N . LYS A 1 442 ? -4.538 29.193 -15.309 1.00 90.62 442 LYS A N 1
ATOM 3453 C CA . LYS A 1 442 ? -4.977 28.002 -16.062 1.00 90.62 442 LYS A CA 1
ATOM 3454 C C . LYS A 1 442 ? -6.016 27.145 -15.315 1.00 90.62 442 LYS A C 1
ATOM 3456 O O . LYS A 1 442 ? -6.110 25.949 -15.572 1.00 90.62 442 LYS A O 1
ATOM 3461 N N . PHE A 1 443 ? -6.798 27.724 -14.402 1.00 95.12 443 PHE A N 1
ATOM 3462 C CA . PHE A 1 443 ? -7.828 27.009 -13.646 1.00 95.12 443 PHE A CA 1
ATOM 3463 C C . PHE A 1 443 ? -9.020 27.938 -13.385 1.00 95.12 443 PHE A C 1
ATOM 3465 O O . PHE A 1 443 ? -8.902 28.962 -12.715 1.00 95.12 443 PHE A O 1
ATOM 3472 N N . ASN A 1 444 ? -10.178 27.581 -13.928 1.00 94.75 444 ASN A N 1
ATOM 3473 C CA . ASN A 1 444 ? -11.437 28.316 -13.782 1.00 94.75 444 ASN A CA 1
ATOM 3474 C C . ASN A 1 444 ? -12.518 27.399 -13.177 1.00 94.75 444 ASN A C 1
ATOM 3476 O O . ASN A 1 444 ? -12.304 26.192 -13.042 1.00 94.75 444 ASN A O 1
ATOM 3480 N N . ARG A 1 445 ? -13.704 27.939 -12.878 1.00 92.06 445 ARG A N 1
ATOM 3481 C CA . ARG A 1 445 ? -14.810 27.173 -12.262 1.00 92.06 445 ARG A CA 1
ATOM 3482 C C . ARG A 1 445 ? -15.203 25.872 -12.969 1.00 92.06 445 ARG A C 1
ATOM 3484 O O . ARG A 1 445 ? -15.650 24.965 -12.278 1.00 92.06 445 ARG A O 1
ATOM 3491 N N . SER A 1 446 ? -15.049 25.746 -14.292 1.00 92.69 446 SER A N 1
ATOM 3492 C CA . SER A 1 446 ? -15.441 24.524 -15.019 1.00 92.69 446 SER A CA 1
ATOM 3493 C C . SER A 1 446 ? -14.425 23.381 -14.920 1.00 92.69 446 SER A C 1
ATOM 3495 O O . SER A 1 446 ? -14.635 22.339 -15.530 1.00 92.69 446 SER A O 1
ATOM 3497 N N . HIS A 1 447 ? -13.331 23.563 -14.171 1.00 95.62 447 HIS A N 1
ATOM 3498 C CA . HIS A 1 447 ? -12.407 22.483 -13.806 1.00 95.62 447 HIS A CA 1
ATOM 3499 C C . HIS A 1 447 ? -12.861 21.736 -12.539 1.00 95.62 447 HIS A C 1
ATOM 3501 O O . HIS A 1 447 ? -12.359 20.651 -12.255 1.00 95.62 447 HIS A O 1
ATOM 3507 N N . CYS A 1 448 ? -13.825 22.292 -11.795 1.00 96.69 448 CYS A N 1
ATOM 3508 C CA . CYS A 1 448 ? -14.601 21.545 -10.814 1.00 96.69 448 CYS A CA 1
ATOM 3509 C C . CYS A 1 448 ? -15.855 20.974 -11.487 1.00 96.69 448 CYS A C 1
ATOM 3511 O O . CYS A 1 448 ? -16.502 21.631 -12.304 1.00 96.69 448 CYS A O 1
ATOM 3513 N N . ASN A 1 449 ? -16.201 19.744 -11.130 1.00 95.69 449 ASN A N 1
ATOM 3514 C CA . ASN A 1 449 ? -17.316 18.975 -11.677 1.00 95.69 449 ASN A CA 1
ATOM 3515 C C . ASN A 1 449 ? -17.974 18.177 -10.530 1.00 95.69 449 ASN A C 1
ATOM 3517 O O . ASN A 1 449 ? -17.733 18.454 -9.354 1.00 95.69 449 ASN A O 1
ATOM 3521 N N . ARG A 1 450 ? -18.815 17.174 -10.807 1.00 96.00 450 ARG A N 1
ATOM 3522 C CA . ARG A 1 450 ? -19.403 16.353 -9.730 1.00 96.00 450 ARG A CA 1
ATOM 3523 C C . ARG A 1 450 ? -18.378 15.418 -9.075 1.00 96.00 450 ARG A C 1
ATOM 3525 O O . ARG A 1 450 ? -18.696 14.857 -8.029 1.00 96.00 450 ARG A O 1
ATOM 3532 N N . LYS A 1 451 ? -17.162 15.277 -9.612 1.00 97.00 451 LYS A N 1
ATOM 3533 C CA . LYS A 1 451 ? -16.073 14.481 -9.033 1.00 97.00 451 LYS A CA 1
ATOM 3534 C C . LYS A 1 451 ? -15.150 15.325 -8.152 1.00 97.00 451 LYS A C 1
ATOM 3536 O O . LYS A 1 451 ? -15.038 15.039 -6.960 1.00 97.00 451 LYS A O 1
ATOM 3541 N N . ILE A 1 452 ? -14.545 16.372 -8.714 1.00 97.88 452 ILE A N 1
ATOM 3542 C CA . ILE A 1 452 ? -13.807 17.425 -8.001 1.00 97.88 452 ILE A CA 1
ATOM 3543 C C . ILE A 1 452 ? -14.817 18.516 -7.638 1.00 97.88 452 ILE A C 1
ATOM 3545 O O . ILE A 1 452 ? -15.069 19.423 -8.428 1.00 97.88 452 ILE A O 1
ATOM 3549 N N . ILE A 1 453 ? -15.426 18.413 -6.456 1.00 97.75 453 ILE A N 1
ATOM 3550 C CA . ILE A 1 453 ? -16.531 19.298 -6.044 1.00 97.75 453 ILE A CA 1
ATOM 3551 C C . ILE A 1 453 ? -16.054 20.636 -5.459 1.00 97.75 453 ILE A C 1
ATOM 3553 O O . ILE A 1 453 ? -16.841 21.571 -5.343 1.00 97.75 453 ILE A O 1
ATOM 3557 N N . GLY A 1 454 ? -14.771 20.743 -5.108 1.00 97.75 454 GLY A N 1
ATOM 3558 C CA . GLY A 1 454 ? -14.137 21.980 -4.660 1.00 97.75 454 GLY A CA 1
ATOM 3559 C C . GLY A 1 454 ? -12.622 21.930 -4.840 1.00 97.75 454 GLY A C 1
ATOM 3560 O O . GLY A 1 454 ? -12.017 20.856 -4.810 1.00 97.75 454 GLY A O 1
ATOM 3561 N N . ALA A 1 455 ? -12.010 23.092 -5.040 1.00 98.25 455 ALA A N 1
ATOM 3562 C CA . ALA A 1 455 ? -10.577 23.239 -5.250 1.00 98.25 455 ALA A CA 1
ATOM 3563 C C . ALA A 1 455 ? -10.120 24.614 -4.744 1.00 98.25 455 ALA A C 1
ATOM 3565 O O . ALA A 1 455 ? -10.663 25.635 -5.160 1.00 98.25 455 ALA A O 1
ATOM 3566 N N . ARG A 1 456 ? -9.128 24.640 -3.854 1.00 96.81 456 ARG A N 1
ATOM 3567 C CA . ARG A 1 456 ? -8.566 25.833 -3.208 1.00 96.81 456 ARG A CA 1
ATOM 3568 C C . ARG A 1 456 ? -7.038 25.810 -3.261 1.00 96.81 456 ARG A C 1
ATOM 3570 O O . ARG A 1 456 ? -6.437 24.744 -3.411 1.00 96.81 456 ARG A O 1
ATOM 3577 N N . TRP A 1 457 ? -6.406 26.976 -3.141 1.00 94.69 457 TRP A N 1
ATOM 3578 C CA . TRP A 1 457 ? -4.947 27.115 -3.161 1.00 94.69 457 TRP A CA 1
ATOM 3579 C C . TRP A 1 457 ? -4.443 28.210 -2.216 1.00 94.69 457 TRP A C 1
ATOM 3581 O O . TRP A 1 457 ? -5.076 29.261 -2.072 1.00 94.69 457 TRP A O 1
ATOM 3591 N N . TYR A 1 458 ? -3.298 27.942 -1.584 1.00 88.50 458 TYR A N 1
ATOM 3592 C CA . TYR A 1 458 ? -2.748 28.717 -0.473 1.00 88.50 458 TYR A CA 1
ATOM 3593 C C . TYR A 1 458 ? -1.243 28.947 -0.676 1.00 88.50 458 TYR A C 1
ATOM 3595 O O . TYR A 1 458 ? -0.450 28.004 -0.639 1.00 88.50 458 TYR A O 1
ATOM 3603 N N . SER A 1 459 ? -0.860 30.200 -0.925 1.00 84.69 459 SER A N 1
ATOM 3604 C CA . SER A 1 459 ? 0.529 30.622 -1.160 1.00 84.69 459 SER A CA 1
ATOM 3605 C C . SER A 1 459 ? 1.024 31.707 -0.202 1.00 84.69 459 SER A C 1
ATOM 3607 O O . SER A 1 459 ? 2.201 32.046 -0.228 1.00 84.69 459 SER A O 1
ATOM 3609 N N . LYS A 1 460 ? 0.157 32.290 0.634 1.00 80.19 460 LYS A N 1
ATOM 3610 C CA . LYS A 1 460 ? 0.455 33.533 1.371 1.00 80.19 460 LYS A CA 1
ATOM 3611 C C . LYS A 1 460 ? 1.516 33.334 2.448 1.00 80.19 460 LYS A C 1
ATOM 3613 O O . LYS A 1 460 ? 2.296 34.242 2.714 1.00 80.19 460 LYS A O 1
ATOM 3618 N N . GLY A 1 461 ? 1.520 32.166 3.083 1.00 73.56 461 GLY A N 1
ATOM 3619 C CA . GLY A 1 461 ? 2.534 31.773 4.054 1.00 73.56 461 GLY A CA 1
ATOM 3620 C C . GLY A 1 461 ? 3.863 31.380 3.409 1.00 73.56 461 GLY A C 1
ATOM 3621 O O . GLY A 1 461 ? 4.888 31.453 4.077 1.00 73.56 461 GLY A O 1
ATOM 3622 N N . TYR A 1 462 ? 3.863 30.953 2.146 1.00 76.19 462 TYR A N 1
ATOM 3623 C CA . TYR A 1 462 ? 5.077 30.706 1.364 1.00 76.19 462 TYR A CA 1
ATOM 3624 C C . TYR A 1 462 ? 5.669 32.021 0.824 1.00 76.19 462 TYR A C 1
ATOM 3626 O O . TYR A 1 462 ? 6.843 32.310 1.044 1.00 76.19 462 TYR A O 1
ATOM 3634 N N . GLU A 1 463 ? 4.843 32.854 0.184 1.00 79.50 463 GLU A N 1
ATOM 3635 C CA . GLU A 1 463 ? 5.221 34.142 -0.417 1.00 79.50 463 GLU A CA 1
ATOM 3636 C C . GLU A 1 463 ? 5.799 35.133 0.605 1.00 79.50 463 GLU A C 1
ATOM 3638 O O . GLU A 1 463 ? 6.696 35.908 0.276 1.00 79.50 463 GLU A O 1
ATOM 3643 N N . ALA A 1 464 ? 5.315 35.102 1.851 1.00 72.81 464 ALA A N 1
ATOM 3644 C CA . ALA A 1 464 ? 5.813 35.962 2.924 1.00 72.81 464 ALA A CA 1
ATOM 3645 C C . ALA A 1 464 ? 7.215 35.575 3.437 1.00 72.81 464 ALA A C 1
ATOM 3647 O O . ALA A 1 464 ? 7.925 36.445 3.939 1.00 72.81 464 ALA A O 1
ATOM 3648 N N . GLU A 1 465 ? 7.605 34.301 3.318 1.00 70.38 465 GLU A N 1
ATOM 3649 C CA . GLU A 1 465 ? 8.879 33.766 3.827 1.00 70.38 465 GLU A CA 1
ATOM 3650 C C . GLU A 1 465 ? 9.950 33.712 2.722 1.00 70.38 465 GLU A C 1
ATOM 3652 O O . GLU A 1 465 ? 11.093 34.116 2.931 1.00 70.38 465 GLU A O 1
ATOM 3657 N N . PHE A 1 466 ? 9.572 33.253 1.523 1.00 69.44 466 PHE A N 1
ATOM 3658 C CA . PHE A 1 466 ? 10.490 32.999 0.403 1.00 69.44 466 PHE A CA 1
ATOM 3659 C C . PHE A 1 466 ? 10.385 34.023 -0.740 1.00 69.44 466 PHE A C 1
ATOM 3661 O O . PHE A 1 466 ? 11.170 33.969 -1.688 1.00 69.44 466 PHE A O 1
ATOM 3668 N N . GLY A 1 467 ? 9.447 34.971 -0.657 1.00 73.06 467 GLY A N 1
ATOM 3669 C CA . GLY A 1 467 ? 9.125 35.901 -1.739 1.00 73.06 467 GLY A CA 1
ATOM 3670 C C . GLY A 1 467 ? 8.193 35.295 -2.794 1.00 73.06 467 GLY A C 1
ATOM 3671 O O . GLY A 1 467 ? 7.766 34.144 -2.700 1.00 73.06 467 GLY A O 1
ATOM 3672 N N . ASN A 1 468 ? 7.849 36.093 -3.809 1.00 76.06 468 ASN A N 1
ATOM 3673 C CA . ASN A 1 468 ? 6.904 35.697 -4.856 1.00 76.06 468 ASN A CA 1
ATOM 3674 C C . ASN A 1 468 ? 7.329 34.392 -5.556 1.00 76.06 468 ASN A C 1
ATOM 3676 O O . ASN A 1 468 ? 8.451 34.284 -6.051 1.00 76.06 468 ASN A O 1
ATOM 3680 N N . LEU A 1 469 ? 6.393 33.447 -5.674 1.00 72.12 469 LEU A N 1
ATOM 3681 C CA . LEU A 1 469 ? 6.556 32.212 -6.446 1.00 72.12 469 LEU A CA 1
ATOM 3682 C C . LEU A 1 469 ? 6.922 32.519 -7.909 1.00 72.12 469 LEU A C 1
ATOM 3684 O O . LEU A 1 469 ? 6.171 33.203 -8.609 1.00 72.12 469 LEU A O 1
ATOM 3688 N N . SER A 1 470 ? 8.051 31.983 -8.385 1.00 65.69 470 SER A N 1
ATOM 3689 C CA . SER A 1 470 ? 8.414 32.068 -9.803 1.00 65.69 470 SER A CA 1
ATOM 3690 C C . SER A 1 470 ? 7.623 31.049 -10.622 1.00 65.69 470 SER A C 1
ATOM 3692 O O . SER A 1 470 ? 7.812 29.840 -10.481 1.00 65.69 470 SER A O 1
ATOM 3694 N N . THR A 1 471 ? 6.759 31.530 -11.516 1.00 65.31 471 THR A N 1
ATOM 3695 C CA . THR A 1 471 ? 6.046 30.682 -12.485 1.00 65.31 471 THR A CA 1
ATOM 3696 C C . THR A 1 471 ? 6.852 30.431 -13.767 1.00 65.31 471 THR A C 1
ATOM 3698 O O . THR A 1 471 ? 6.479 29.566 -14.559 1.00 65.31 471 THR A O 1
ATOM 3701 N N . SER A 1 472 ? 7.972 31.138 -13.986 1.00 58.09 472 SER A N 1
ATOM 3702 C CA . SER A 1 472 ? 8.770 31.037 -15.219 1.00 58.09 472 SER A CA 1
ATOM 3703 C C . SER A 1 472 ? 9.670 29.804 -15.300 1.00 58.09 472 SER A C 1
ATOM 3705 O O . SER A 1 472 ? 9.880 29.295 -16.398 1.00 58.09 472 SER A O 1
ATOM 3707 N N . ASP A 1 473 ? 10.200 29.329 -14.171 1.00 53.25 473 ASP A N 1
ATOM 3708 C CA . ASP A 1 473 ? 11.363 28.426 -14.175 1.00 53.25 473 ASP A CA 1
ATOM 3709 C C . ASP A 1 473 ? 11.011 26.947 -13.914 1.00 53.25 473 ASP A C 1
ATOM 3711 O O . ASP A 1 473 ? 11.733 26.055 -14.354 1.00 53.25 473 ASP A O 1
ATOM 3715 N N . GLU A 1 474 ? 9.884 26.664 -13.245 1.00 58.44 474 GLU A N 1
ATOM 3716 C CA . GLU A 1 474 ? 9.514 25.305 -12.794 1.00 58.44 474 GLU A CA 1
ATOM 3717 C C . GLU A 1 474 ? 8.174 24.757 -13.331 1.00 58.44 474 GLU A C 1
ATOM 3719 O O . GLU A 1 474 ? 7.773 23.647 -12.955 1.00 58.44 474 GLU A O 1
ATOM 3724 N N . PHE A 1 475 ? 7.514 25.495 -14.236 1.00 71.38 475 PHE A N 1
ATOM 3725 C CA . PHE A 1 475 ? 6.154 25.237 -14.757 1.00 71.38 475 PHE A CA 1
ATOM 3726 C C . PHE A 1 475 ? 5.036 25.285 -13.692 1.00 71.38 475 PHE A C 1
ATOM 3728 O O . PHE A 1 475 ? 4.005 24.631 -13.849 1.00 71.38 475 PHE A O 1
ATOM 3735 N N . GLU A 1 476 ? 5.235 26.050 -12.617 1.00 84.19 476 GLU A N 1
ATOM 3736 C CA . GLU A 1 476 ? 4.273 26.207 -11.517 1.00 84.19 476 GLU A CA 1
ATOM 3737 C C . GLU A 1 476 ? 3.099 27.142 -11.875 1.00 84.19 476 GLU A C 1
ATOM 3739 O O . GLU A 1 476 ? 3.244 28.046 -12.697 1.00 84.19 476 GLU A O 1
ATOM 3744 N N . TYR A 1 477 ? 1.935 26.931 -11.248 1.00 87.94 477 TYR A N 1
ATOM 3745 C CA . TYR A 1 477 ? 0.697 27.682 -11.484 1.00 87.94 477 TYR A CA 1
ATOM 3746 C C . TYR A 1 477 ? 0.124 28.266 -10.190 1.00 87.94 477 TYR A C 1
ATOM 3748 O O . TYR A 1 477 ? -0.138 27.532 -9.230 1.00 87.94 477 TYR A O 1
ATOM 3756 N N . LEU A 1 478 ? -0.187 29.567 -10.201 1.00 90.25 478 LEU A N 1
ATOM 3757 C CA . LEU A 1 478 ? -0.920 30.256 -9.126 1.00 90.25 478 LEU A CA 1
ATOM 3758 C C . LEU A 1 478 ? -2.423 29.919 -9.173 1.00 90.25 478 LEU A C 1
ATOM 3760 O O . LEU A 1 478 ? -3.269 30.738 -9.544 1.00 90.25 478 LEU A O 1
ATOM 3764 N N . SER A 1 479 ? -2.739 28.654 -8.887 1.00 93.69 479 SER A N 1
ATOM 3765 C CA . SER A 1 479 ? -4.082 28.064 -8.859 1.00 93.69 479 SER A CA 1
ATOM 3766 C C . SER A 1 479 ? -4.070 26.683 -8.180 1.00 93.69 479 SER A C 1
ATOM 3768 O O . SER A 1 479 ? -2.991 26.191 -7.852 1.00 93.69 479 SER A O 1
ATOM 3770 N N . PRO A 1 480 ? -5.217 25.986 -8.016 1.00 95.50 480 PRO A N 1
ATOM 3771 C CA . PRO A 1 480 ? -5.244 24.605 -7.517 1.00 95.50 480 PRO A CA 1
ATOM 3772 C C . PRO A 1 480 ? -4.611 23.569 -8.465 1.00 95.50 480 PRO A C 1
ATOM 3774 O O . PRO A 1 480 ? -4.598 22.381 -8.137 1.00 95.50 480 PRO A O 1
ATOM 3777 N N . ARG A 1 481 ? -4.123 23.981 -9.645 1.00 94.62 481 ARG A N 1
ATOM 3778 C CA . ARG A 1 481 ? -3.527 23.088 -10.643 1.00 94.62 481 ARG A CA 1
ATOM 3779 C C . ARG A 1 481 ? -2.185 22.528 -10.166 1.00 94.62 481 ARG A C 1
ATOM 3781 O O . ARG A 1 481 ? -1.319 23.268 -9.703 1.00 94.62 481 ARG A O 1
ATOM 3788 N N . ASP A 1 482 ? -2.009 21.224 -10.338 1.00 92.50 482 ASP A N 1
ATOM 3789 C CA . ASP A 1 482 ? -0.791 20.498 -9.977 1.00 92.50 482 ASP A CA 1
ATOM 3790 C C . ASP A 1 482 ? 0.303 20.636 -11.047 1.00 92.50 482 ASP A C 1
ATOM 3792 O O . ASP A 1 482 ? 0.139 20.173 -12.178 1.00 92.50 482 ASP A O 1
ATOM 3796 N N . ALA A 1 483 ? 1.434 21.240 -10.685 1.00 88.50 483 ALA A N 1
ATOM 3797 C CA . ALA A 1 483 ? 2.634 21.300 -11.523 1.00 88.50 483 ALA A CA 1
ATOM 3798 C C . ALA A 1 483 ? 3.644 20.175 -11.224 1.00 88.50 483 ALA A C 1
ATOM 3800 O O . ALA A 1 483 ? 4.474 19.842 -12.072 1.00 88.50 483 ALA A O 1
ATOM 3801 N N . ALA A 1 484 ? 3.575 19.578 -10.030 1.00 84.00 484 ALA A N 1
ATOM 3802 C CA . ALA A 1 484 ? 4.530 18.576 -9.566 1.00 84.00 484 ALA A CA 1
ATOM 3803 C C . ALA A 1 484 ? 4.117 17.147 -9.952 1.00 84.00 484 ALA A C 1
ATOM 3805 O O . ALA A 1 484 ? 4.973 16.348 -10.322 1.00 84.00 484 ALA A O 1
ATOM 3806 N N . GLY A 1 485 ? 2.817 16.841 -9.885 1.00 89.38 485 GLY A N 1
ATOM 3807 C CA . GLY A 1 485 ? 2.200 15.541 -10.178 1.00 89.38 485 GLY A CA 1
ATOM 3808 C C . GLY A 1 485 ? 1.829 14.707 -8.945 1.00 89.38 485 GLY A C 1
ATOM 3809 O O . GLY A 1 485 ? 1.024 13.781 -9.060 1.00 89.38 485 GLY A O 1
ATOM 3810 N N . HIS A 1 486 ? 2.369 15.043 -7.770 1.00 90.62 486 HIS A N 1
ATOM 3811 C CA . HIS A 1 486 ? 2.177 14.281 -6.532 1.00 90.62 486 HIS A CA 1
ATOM 3812 C C . HIS A 1 486 ? 0.714 14.317 -6.056 1.00 90.62 486 HIS A C 1
ATOM 3814 O O . HIS A 1 486 ? 0.120 13.259 -5.854 1.00 90.62 486 HIS A O 1
ATOM 3820 N N . GLY A 1 487 ? 0.088 15.497 -5.996 1.00 93.25 487 GLY A N 1
ATOM 3821 C CA . GLY A 1 487 ? -1.326 15.646 -5.629 1.00 93.25 487 GLY A CA 1
ATOM 3822 C C . GLY A 1 487 ? -2.301 14.981 -6.604 1.00 93.25 487 GLY A C 1
ATOM 3823 O O . GLY A 1 487 ? -3.327 14.435 -6.191 1.00 93.25 487 GLY A O 1
ATOM 3824 N N . THR A 1 488 ? -1.958 14.925 -7.892 1.00 96.56 488 THR A N 1
ATOM 3825 C CA . THR A 1 488 ? -2.700 14.144 -8.898 1.00 96.56 488 THR A CA 1
ATOM 3826 C C . THR A 1 488 ? -2.610 12.638 -8.618 1.00 96.56 488 THR A C 1
ATOM 3828 O O . THR A 1 488 ? -3.622 11.930 -8.693 1.00 96.56 488 THR A O 1
ATOM 3831 N N . HIS A 1 489 ? -1.427 12.150 -8.234 1.00 95.12 489 HIS A N 1
ATOM 3832 C CA . HIS A 1 489 ? -1.164 10.741 -7.915 1.00 95.12 489 HIS A CA 1
ATOM 3833 C C . HIS A 1 489 ? -1.866 10.299 -6.626 1.00 95.12 489 HIS A C 1
ATOM 3835 O O . HIS A 1 489 ? -2.551 9.272 -6.609 1.00 95.12 489 HIS A O 1
ATOM 3841 N N . THR A 1 490 ? -1.803 11.111 -5.567 1.00 95.81 490 THR A N 1
ATOM 3842 C CA . THR A 1 490 ? -2.478 10.819 -4.293 1.00 95.81 490 THR A CA 1
ATOM 3843 C C . THR A 1 490 ? -4.003 10.905 -4.424 1.00 95.81 490 THR A C 1
ATOM 3845 O O . THR A 1 490 ? -4.702 9.992 -3.974 1.00 95.81 490 THR A O 1
ATOM 3848 N N . SER A 1 491 ? -4.533 11.912 -5.131 1.00 97.75 491 SER A N 1
ATOM 3849 C CA . SER A 1 491 ? -5.974 12.048 -5.414 1.00 97.75 491 SER A CA 1
ATOM 3850 C C . SER A 1 491 ? -6.530 10.864 -6.211 1.00 97.75 491 SER A C 1
ATOM 3852 O O . SER A 1 491 ? -7.571 10.303 -5.855 1.00 97.75 491 SER A O 1
ATOM 3854 N N . SER A 1 492 ? -5.835 10.452 -7.279 1.00 97.69 492 SER A N 1
ATOM 3855 C CA . SER A 1 492 ? -6.258 9.315 -8.110 1.00 97.69 492 SER A CA 1
ATOM 3856 C C . SER A 1 492 ? -6.073 7.965 -7.405 1.00 97.69 492 SER A C 1
ATOM 3858 O O . SER A 1 492 ? -6.903 7.075 -7.584 1.00 97.69 492 SER A O 1
ATOM 3860 N N . THR A 1 493 ? -5.090 7.827 -6.510 1.00 97.81 493 THR A N 1
ATOM 3861 C CA . THR A 1 493 ? -4.965 6.649 -5.633 1.00 97.81 493 THR A CA 1
ATOM 3862 C C . THR A 1 493 ? -6.120 6.557 -4.625 1.00 97.81 493 THR A C 1
ATOM 3864 O O . THR A 1 493 ? -6.682 5.479 -4.431 1.00 97.81 493 THR A O 1
ATOM 3867 N N . ALA A 1 494 ? -6.534 7.668 -4.005 1.00 97.50 494 ALA A N 1
ATOM 3868 C CA . ALA A 1 494 ? -7.622 7.662 -3.022 1.00 97.50 494 ALA A CA 1
ATOM 3869 C C . ALA A 1 494 ? -8.995 7.410 -3.665 1.00 97.50 494 ALA A C 1
ATOM 3871 O O . ALA A 1 494 ? -9.760 6.554 -3.210 1.00 97.50 494 ALA A O 1
ATOM 3872 N N . ALA A 1 495 ? -9.306 8.149 -4.733 1.00 97.12 495 ALA A N 1
ATOM 3873 C CA . ALA A 1 495 ? -10.637 8.178 -5.330 1.00 97.12 495 ALA A CA 1
ATOM 3874 C C . ALA A 1 495 ? -10.629 8.412 -6.850 1.00 97.12 495 ALA A C 1
ATOM 3876 O O . ALA A 1 495 ? -11.588 8.967 -7.370 1.00 97.12 495 ALA A O 1
ATOM 3877 N N . GLY A 1 496 ? -9.597 8.006 -7.590 1.00 96.06 496 GLY A N 1
ATOM 3878 C CA . GLY A 1 496 ? -9.653 8.009 -9.054 1.00 96.06 496 GLY A CA 1
ATOM 3879 C C . GLY A 1 496 ? -10.799 7.146 -9.591 1.00 96.06 496 GLY A C 1
ATOM 3880 O O . GLY A 1 496 ? -11.108 6.088 -9.036 1.00 96.06 496 GLY A O 1
ATOM 3881 N N . ASP A 1 497 ? -11.431 7.601 -10.666 1.00 94.19 497 ASP A N 1
ATOM 3882 C CA . ASP A 1 497 ? -12.368 6.800 -11.448 1.00 94.19 497 ASP A CA 1
ATOM 3883 C C . ASP A 1 497 ? -11.643 5.696 -12.251 1.00 94.19 497 ASP A C 1
ATOM 3885 O O . ASP A 1 497 ? -10.412 5.623 -12.282 1.00 94.19 497 ASP A O 1
ATOM 3889 N N . SER A 1 498 ? -12.427 4.806 -12.853 1.00 91.50 498 SER A N 1
ATOM 3890 C CA . SER A 1 498 ? -12.016 3.589 -13.550 1.00 91.50 498 SER A CA 1
ATOM 3891 C C . SER A 1 498 ? -11.518 3.886 -14.973 1.00 91.50 498 SER A C 1
ATOM 3893 O O . SER A 1 498 ? -12.306 4.214 -15.856 1.00 91.50 498 SER A O 1
ATOM 3895 N N . ILE A 1 499 ? -10.211 3.742 -15.215 1.00 90.94 499 ILE A N 1
ATOM 3896 C CA . ILE A 1 499 ? -9.567 3.968 -16.522 1.00 90.94 499 ILE A CA 1
ATOM 3897 C C . ILE A 1 499 ? -8.933 2.678 -17.037 1.00 90.94 499 ILE A C 1
ATOM 3899 O O . ILE A 1 499 ? -7.907 2.228 -16.523 1.00 90.94 499 ILE A O 1
ATOM 3903 N N . GLU A 1 500 ? -9.520 2.093 -18.074 1.00 86.62 500 GLU A N 1
ATOM 3904 C CA . GLU A 1 500 ? -8.976 0.920 -18.758 1.00 86.62 500 GLU A CA 1
ATOM 3905 C C . GLU A 1 500 ? -7.680 1.228 -19.533 1.00 86.62 500 GLU A C 1
ATOM 3907 O O . GLU A 1 500 ? -7.479 2.332 -20.031 1.00 86.62 500 GLU A O 1
ATOM 3912 N N . ASN A 1 501 ? -6.802 0.228 -19.667 1.00 83.38 501 ASN A N 1
ATOM 3913 C CA . ASN A 1 501 ? -5.511 0.296 -20.377 1.00 83.38 501 ASN A CA 1
ATOM 3914 C C . ASN A 1 501 ? -4.493 1.341 -19.857 1.00 83.38 501 ASN A C 1
ATOM 3916 O O . ASN A 1 501 ? -3.473 1.594 -20.503 1.00 83.38 501 ASN A O 1
ATOM 3920 N N . ALA A 1 502 ? -4.711 1.890 -18.661 1.00 88.44 502 ALA A N 1
ATOM 3921 C CA . ALA A 1 502 ? -3.749 2.708 -17.935 1.00 88.44 502 ALA A CA 1
ATOM 3922 C C . ALA A 1 502 ? -2.402 1.980 -17.763 1.00 88.44 502 ALA A C 1
ATOM 3924 O O . ALA A 1 502 ? -2.349 0.850 -17.276 1.00 88.44 502 ALA A O 1
ATOM 3925 N N . SER A 1 503 ? -1.299 2.627 -18.149 1.00 88.75 503 SER A N 1
ATOM 3926 C CA . SER A 1 503 ? 0.060 2.078 -18.038 1.00 88.75 503 SER A CA 1
ATOM 3927 C C . SER A 1 503 ? 1.105 3.189 -17.928 1.00 88.75 503 SER A C 1
ATOM 3929 O O . SER A 1 503 ? 0.875 4.312 -18.376 1.00 88.75 503 SER A O 1
ATOM 3931 N N . TYR A 1 504 ? 2.283 2.867 -17.390 1.00 86.62 504 TYR A N 1
ATOM 3932 C CA . TYR A 1 504 ? 3.470 3.712 -17.511 1.00 86.62 504 TYR A CA 1
ATOM 3933 C C . TYR A 1 504 ? 4.343 3.198 -18.656 1.00 86.62 504 TYR A C 1
ATOM 3935 O O . TYR A 1 504 ? 5.095 2.242 -18.481 1.00 86.62 504 TYR A O 1
ATOM 3943 N N . LYS A 1 505 ? 4.217 3.790 -19.851 1.00 81.81 505 LYS A N 1
ATOM 3944 C CA . LYS A 1 505 ? 4.973 3.382 -21.059 1.00 81.81 505 LYS A CA 1
ATOM 3945 C C . LYS A 1 505 ? 4.816 1.882 -21.389 1.00 81.81 505 LYS A C 1
ATOM 3947 O O . LYS A 1 505 ? 5.754 1.231 -21.838 1.00 81.81 505 LYS A O 1
ATOM 3952 N N . GLY A 1 506 ? 3.628 1.323 -21.133 1.00 81.19 506 GLY A N 1
ATOM 3953 C CA . GLY A 1 506 ? 3.324 -0.108 -21.267 1.00 81.19 506 GLY A CA 1
ATOM 3954 C C . GLY A 1 506 ? 3.620 -0.960 -20.023 1.00 81.19 506 GLY A C 1
ATOM 3955 O O . GLY A 1 506 ? 3.102 -2.070 -19.915 1.00 81.19 506 GLY A O 1
ATOM 3956 N N . LEU A 1 507 ? 4.382 -0.457 -19.045 1.00 83.94 507 LEU A N 1
ATOM 3957 C CA . LEU A 1 507 ? 4.572 -1.118 -17.750 1.00 83.94 507 LEU A CA 1
ATOM 3958 C C . LEU A 1 507 ? 3.332 -0.950 -16.866 1.00 83.94 507 LEU A C 1
ATOM 3960 O O . LEU A 1 507 ? 2.661 0.082 -16.891 1.00 83.94 507 LEU A O 1
ATOM 3964 N N . SER A 1 508 ? 3.043 -1.960 -16.042 1.00 86.56 508 SER A N 1
ATOM 3965 C CA . SER A 1 508 ? 1.887 -1.982 -15.136 1.00 86.56 508 SER A CA 1
ATOM 3966 C C . SER A 1 508 ? 0.530 -1.777 -15.843 1.00 86.56 508 SER A C 1
ATOM 3968 O O . SER A 1 508 ? -0.412 -1.279 -15.225 1.00 86.56 508 SER A O 1
ATOM 3970 N N . ALA A 1 509 ? 0.426 -2.172 -17.117 1.00 86.88 509 ALA A N 1
ATOM 3971 C CA . ALA A 1 509 ? -0.790 -2.036 -17.914 1.00 86.88 509 ALA A CA 1
ATOM 3972 C C . ALA A 1 509 ? -2.008 -2.711 -17.257 1.00 86.88 509 ALA A C 1
ATOM 3974 O O . ALA A 1 509 ? -1.947 -3.880 -16.868 1.00 86.88 509 ALA A O 1
ATOM 3975 N N . GLY A 1 510 ? -3.109 -1.969 -17.139 1.00 85.81 510 GLY A N 1
ATOM 3976 C CA . GLY A 1 510 ? -4.334 -2.434 -16.500 1.00 85.81 510 GLY A CA 1
ATOM 3977 C C . GLY A 1 510 ? -5.403 -1.349 -16.379 1.00 85.81 510 GLY A C 1
ATOM 3978 O O . GLY A 1 510 ? -5.411 -0.372 -17.114 1.00 85.81 510 GLY A O 1
ATOM 3979 N N . LEU A 1 511 ? -6.322 -1.537 -15.440 1.00 87.56 511 LEU A N 1
ATOM 3980 C CA . LEU A 1 511 ? -7.435 -0.656 -15.116 1.00 87.56 511 LEU A CA 1
ATOM 3981 C C . LEU A 1 511 ? -7.076 0.187 -13.875 1.00 87.56 511 LEU A C 1
ATOM 3983 O O . LEU A 1 511 ? -7.117 -0.296 -12.740 1.00 87.56 511 LEU A O 1
ATOM 3987 N N . ALA A 1 512 ? -6.659 1.436 -14.072 1.00 91.12 512 ALA A N 1
ATOM 3988 C CA . ALA A 1 512 ? -6.380 2.330 -12.950 1.00 91.12 512 ALA A CA 1
ATOM 3989 C C . ALA A 1 512 ? -7.695 2.728 -12.273 1.00 91.12 512 ALA A C 1
ATOM 3991 O O . ALA A 1 512 ? -8.675 3.024 -12.950 1.00 91.12 512 ALA A O 1
ATOM 3992 N N . ARG A 1 513 ? -7.721 2.726 -10.938 1.00 93.62 513 ARG A N 1
ATOM 3993 C CA . ARG A 1 513 ? -8.826 3.254 -10.128 1.00 93.62 513 ARG A CA 1
ATOM 3994 C C . ARG A 1 513 ? -8.332 3.596 -8.727 1.00 93.62 513 ARG A C 1
ATOM 3996 O O . ARG A 1 513 ? -7.365 2.998 -8.256 1.00 93.62 513 ARG A O 1
ATOM 4003 N N . GLY A 1 514 ? -9.030 4.492 -8.042 1.00 94.94 514 GLY A N 1
ATOM 4004 C CA . GLY A 1 514 ? -8.829 4.739 -6.618 1.00 94.94 514 GLY A CA 1
ATOM 4005 C C . GLY A 1 514 ? -9.583 3.751 -5.734 1.00 94.94 514 GLY A C 1
ATOM 4006 O O . GLY A 1 514 ? -10.400 2.963 -6.215 1.00 94.94 514 GLY A O 1
ATOM 4007 N N . GLY A 1 515 ? -9.345 3.823 -4.424 1.00 94.69 515 GLY A N 1
ATOM 4008 C CA . GLY A 1 515 ? -10.013 2.981 -3.426 1.00 94.69 515 GLY A CA 1
ATOM 4009 C C . GLY A 1 515 ? -11.523 3.183 -3.397 1.00 94.69 515 GLY A C 1
ATOM 4010 O O . GLY A 1 515 ? -12.268 2.201 -3.423 1.00 94.69 515 GLY A O 1
ATOM 4011 N N . ALA A 1 516 ? -11.953 4.448 -3.451 1.00 96.31 516 ALA A N 1
ATOM 4012 C CA . ALA A 1 516 ? -13.351 4.872 -3.485 1.00 96.31 516 ALA A CA 1
ATOM 4013 C C . ALA A 1 516 ? -13.709 5.638 -4.781 1.00 96.31 516 ALA A C 1
ATOM 4015 O O . ALA A 1 516 ? -13.801 6.869 -4.763 1.00 96.31 516 ALA A O 1
ATOM 4016 N N . PRO A 1 517 ? -13.936 4.948 -5.921 1.00 94.88 517 PRO A N 1
ATOM 4017 C CA . PRO A 1 517 ? -14.230 5.592 -7.206 1.00 94.88 517 PRO A CA 1
ATOM 4018 C C . PRO A 1 517 ? -15.479 6.485 -7.206 1.00 94.88 517 PRO A C 1
ATOM 4020 O O . PRO A 1 517 ? -15.555 7.417 -8.000 1.00 94.88 517 PRO A O 1
ATOM 4023 N N . SER A 1 518 ? -16.439 6.269 -6.301 1.00 95.25 518 SER A N 1
ATOM 4024 C CA . SER A 1 518 ? -17.669 7.074 -6.205 1.00 95.25 518 SER A CA 1
ATOM 4025 C C . SER A 1 518 ? -17.639 8.138 -5.097 1.00 95.25 518 SER A C 1
ATOM 4027 O O . SER A 1 518 ? -18.596 8.910 -4.967 1.00 95.25 518 SER A O 1
ATOM 4029 N N . ALA A 1 519 ? -16.539 8.237 -4.342 1.00 96.56 519 ALA A N 1
ATOM 4030 C CA . ALA A 1 519 ? -16.303 9.345 -3.419 1.00 96.56 519 ALA A CA 1
ATOM 4031 C C . ALA A 1 519 ? -15.957 10.642 -4.172 1.00 96.56 519 ALA A C 1
ATOM 4033 O O . ALA A 1 519 ? -15.453 10.625 -5.301 1.00 96.56 519 ALA A O 1
ATOM 4034 N N . ARG A 1 520 ? -16.234 11.781 -3.536 1.00 97.44 520 ARG A N 1
ATOM 4035 C CA . ARG A 1 520 ? -15.960 13.130 -4.051 1.00 97.44 520 ARG A CA 1
ATOM 4036 C C . ARG A 1 520 ? -14.585 13.612 -3.594 1.00 97.44 520 ARG A C 1
ATOM 4038 O O . ARG A 1 520 ? -14.148 13.260 -2.501 1.00 97.44 520 ARG A O 1
ATOM 4045 N N . LEU A 1 521 ? -13.944 14.453 -4.398 1.00 98.38 521 LEU A N 1
ATOM 4046 C CA . LEU A 1 521 ? -12.672 15.100 -4.082 1.00 98.38 521 LEU A CA 1
ATOM 4047 C C . LEU A 1 521 ? -12.883 16.585 -3.774 1.00 98.38 521 LEU A C 1
ATOM 4049 O O . LEU A 1 521 ? -13.578 17.287 -4.510 1.00 98.38 521 LEU A O 1
ATOM 4053 N N . ALA A 1 522 ? -12.240 17.060 -2.709 1.00 98.44 522 ALA A N 1
ATOM 4054 C CA . ALA A 1 522 ? -12.044 18.476 -2.424 1.00 98.44 522 ALA A CA 1
ATOM 4055 C C . ALA A 1 522 ? -10.535 18.738 -2.299 1.00 98.44 522 ALA A C 1
ATOM 4057 O O . ALA A 1 522 ? -9.859 18.086 -1.507 1.00 98.44 522 ALA A O 1
ATOM 4058 N N . VAL A 1 523 ? -9.982 19.637 -3.109 1.00 98.38 523 VAL A N 1
ATOM 4059 C CA . VAL A 1 523 ? -8.523 19.786 -3.262 1.00 98.38 523 VAL A CA 1
ATOM 4060 C C . VAL A 1 523 ? -8.034 21.059 -2.585 1.00 98.38 523 VAL A C 1
ATOM 4062 O O . VAL A 1 523 ? -8.604 22.125 -2.793 1.00 98.38 523 VAL A O 1
ATOM 4065 N N . TYR A 1 524 ? -6.955 20.956 -1.812 1.00 97.69 524 TYR A N 1
ATOM 4066 C CA . TYR A 1 524 ? -6.359 22.057 -1.061 1.00 97.69 524 TYR A CA 1
ATOM 4067 C C . TYR A 1 524 ? -4.857 22.105 -1.375 1.00 97.69 524 TYR A C 1
ATOM 4069 O O . TYR A 1 524 ? -4.057 21.394 -0.762 1.00 97.69 524 TYR A O 1
ATOM 4077 N N . LYS A 1 525 ? -4.464 22.915 -2.369 1.00 95.31 525 LYS A N 1
ATOM 4078 C CA . LYS A 1 525 ? -3.053 23.079 -2.751 1.00 95.31 525 LYS A CA 1
ATOM 4079 C C . LYS A 1 525 ? -2.316 23.901 -1.696 1.00 95.31 525 LYS A C 1
ATOM 4081 O O . LYS A 1 525 ? -2.541 25.105 -1.589 1.00 95.31 525 LYS A O 1
ATOM 4086 N N . VAL A 1 526 ? -1.445 23.235 -0.945 1.00 87.81 526 VAL A N 1
ATOM 4087 C CA . VAL A 1 526 ? -0.635 23.811 0.149 1.00 87.81 526 VAL A CA 1
ATOM 4088 C C . VAL A 1 526 ? 0.868 23.613 -0.056 1.00 87.81 526 VAL A C 1
ATOM 4090 O O . VAL A 1 526 ? 1.668 24.200 0.670 1.00 87.81 526 VAL A O 1
ATOM 4093 N N . CYS A 1 527 ? 1.243 22.787 -1.034 1.00 86.12 527 CYS A N 1
ATOM 4094 C CA . CYS A 1 527 ? 2.618 22.496 -1.419 1.00 86.12 527 CYS A CA 1
ATOM 4095 C C . CYS A 1 527 ? 2.915 23.048 -2.818 1.00 86.12 527 CYS A C 1
ATOM 4097 O O . CYS A 1 527 ? 2.058 23.006 -3.704 1.00 86.12 527 CYS A O 1
ATOM 4099 N N . TRP A 1 528 ? 4.145 23.514 -3.011 1.00 83.19 528 TRP A N 1
ATOM 4100 C CA . TRP A 1 528 ? 4.614 24.191 -4.217 1.00 83.19 528 TRP A CA 1
ATOM 4101 C C . TRP A 1 528 ? 5.831 23.469 -4.798 1.00 83.19 528 TRP A C 1
ATOM 4103 O O . TRP A 1 528 ? 6.676 22.964 -4.053 1.00 83.19 528 TRP A O 1
ATOM 4113 N N . ALA A 1 529 ? 5.915 23.405 -6.128 1.00 72.12 529 ALA A N 1
ATOM 4114 C CA . ALA A 1 529 ? 6.947 22.666 -6.854 1.00 72.12 529 ALA A CA 1
ATOM 4115 C C . ALA A 1 529 ? 8.370 23.132 -6.496 1.00 72.12 529 ALA A C 1
ATOM 4117 O O . ALA A 1 529 ? 9.263 22.299 -6.356 1.00 72.12 529 ALA A O 1
ATOM 4118 N N . THR A 1 530 ? 8.516 24.429 -6.205 1.00 64.94 530 THR A N 1
ATOM 4119 C CA . THR A 1 530 ? 9.733 25.116 -5.740 1.00 64.94 530 THR A CA 1
ATOM 4120 C C . THR A 1 530 ? 10.192 24.726 -4.321 1.00 64.94 530 THR A C 1
ATOM 4122 O O . THR A 1 530 ? 10.996 25.431 -3.716 1.00 64.94 530 THR A O 1
ATOM 4125 N N . GLY A 1 531 ? 9.708 23.604 -3.773 1.00 55.94 531 GLY A N 1
ATOM 4126 C CA . GLY A 1 531 ? 10.394 22.881 -2.697 1.00 55.94 531 GLY A CA 1
ATOM 4127 C C . GLY A 1 531 ? 9.782 22.940 -1.296 1.00 55.94 531 GLY A C 1
ATOM 4128 O O . GLY A 1 531 ? 10.491 22.634 -0.338 1.00 55.94 531 GLY A O 1
ATOM 4129 N N . GLY A 1 532 ? 8.501 23.291 -1.120 1.00 70.31 532 GLY A N 1
ATOM 4130 C CA . GLY A 1 532 ? 7.926 23.320 0.232 1.00 70.31 532 GLY A CA 1
ATOM 4131 C C . GLY A 1 532 ? 6.410 23.468 0.346 1.00 70.31 532 GLY A C 1
ATOM 4132 O O . GLY A 1 532 ? 5.713 23.800 -0.610 1.00 70.31 532 GLY A O 1
ATOM 4133 N N . CYS A 1 533 ? 5.915 23.245 1.566 1.00 78.94 533 CYS A N 1
ATOM 4134 C CA . CYS A 1 533 ? 4.537 23.502 1.985 1.00 78.94 533 CYS A CA 1
ATOM 4135 C C . CYS A 1 533 ? 4.584 24.383 3.243 1.00 78.94 533 CYS A C 1
ATOM 4137 O O . CYS A 1 533 ? 5.245 24.008 4.212 1.00 78.94 533 CYS A O 1
ATOM 4139 N N . SER A 1 534 ? 3.927 25.548 3.256 1.00 78.25 534 SER A N 1
ATOM 4140 C CA . SER A 1 534 ? 3.999 26.451 4.418 1.00 78.25 534 SER A CA 1
ATOM 4141 C C . SER A 1 534 ? 3.032 26.027 5.524 1.00 78.25 534 SER A C 1
ATOM 4143 O O . SER A 1 534 ? 1.850 25.790 5.275 1.00 78.25 534 SER A O 1
ATOM 4145 N N . SER A 1 535 ? 3.505 25.997 6.773 1.00 73.75 535 SER A N 1
ATOM 4146 C CA . SER A 1 535 ? 2.693 25.682 7.959 1.00 73.75 535 SER A CA 1
ATOM 4147 C C . SER A 1 535 ? 1.480 26.607 8.134 1.00 73.75 535 SER A C 1
ATOM 4149 O O . SER A 1 535 ? 0.454 26.179 8.661 1.00 73.75 535 SER A O 1
ATOM 4151 N N . ALA A 1 536 ? 1.578 27.865 7.690 1.00 71.69 536 ALA A N 1
ATOM 4152 C CA . ALA A 1 536 ? 0.476 28.825 7.754 1.00 71.69 536 ALA A CA 1
ATOM 4153 C C . ALA A 1 536 ? -0.592 28.543 6.682 1.00 71.69 536 ALA A C 1
ATOM 4155 O O . ALA A 1 536 ? -1.784 28.518 6.991 1.00 71.69 536 ALA A O 1
ATOM 4156 N N . ASP A 1 537 ? -0.163 28.265 5.448 1.00 79.12 537 ASP A N 1
ATOM 4157 C CA . ASP A 1 537 ? -1.042 27.874 4.340 1.00 79.12 537 ASP A CA 1
ATOM 4158 C C . ASP A 1 537 ? -1.730 26.522 4.620 1.00 79.12 537 ASP A C 1
ATOM 4160 O O . ASP A 1 537 ? -2.924 26.360 4.366 1.00 79.12 537 ASP A O 1
ATOM 4164 N N . LEU A 1 538 ? -1.017 25.581 5.249 1.00 78.25 538 LEU A N 1
ATOM 4165 C CA . LEU A 1 538 ? -1.560 24.302 5.713 1.00 78.25 538 LEU A CA 1
ATOM 4166 C C . LEU A 1 538 ? -2.652 24.474 6.782 1.00 78.25 538 LEU A C 1
ATOM 4168 O O . LEU A 1 538 ? -3.696 23.829 6.697 1.00 78.25 538 LEU A O 1
ATOM 4172 N N . LEU A 1 539 ? -2.450 25.338 7.784 1.00 74.50 539 LEU A N 1
ATOM 4173 C CA . LEU A 1 539 ? -3.475 25.599 8.806 1.00 74.50 539 LEU A CA 1
ATOM 4174 C C . LEU A 1 539 ? -4.707 26.310 8.230 1.00 74.50 539 LEU A C 1
ATOM 4176 O O . LEU A 1 539 ? -5.826 25.994 8.638 1.00 74.50 539 LEU A O 1
ATOM 4180 N N . ALA A 1 540 ? -4.524 27.209 7.257 1.00 73.31 540 ALA A N 1
ATOM 4181 C CA . ALA A 1 540 ? -5.634 27.817 6.525 1.00 73.31 540 ALA A CA 1
ATOM 4182 C C . ALA A 1 540 ? -6.446 26.762 5.752 1.00 73.31 540 ALA A C 1
ATOM 4184 O O . ALA A 1 540 ? -7.673 26.746 5.844 1.00 73.31 540 ALA A O 1
ATOM 4185 N N . ALA A 1 541 ? -5.769 25.830 5.073 1.00 85.38 541 ALA A N 1
ATOM 4186 C CA . ALA A 1 541 ? -6.413 24.701 4.410 1.00 85.38 541 ALA A CA 1
ATOM 4187 C C . ALA A 1 541 ? -7.154 23.770 5.381 1.00 85.38 541 ALA A C 1
ATOM 4189 O O . ALA A 1 541 ? -8.211 23.254 5.026 1.00 85.38 541 ALA A O 1
ATOM 4190 N N . PHE A 1 542 ? -6.642 23.553 6.601 1.00 88.81 542 PHE A N 1
ATOM 4191 C CA . PHE A 1 542 ? -7.375 22.798 7.621 1.00 88.81 542 PHE A CA 1
ATOM 4192 C C . PHE A 1 542 ? -8.682 23.498 8.007 1.00 88.81 542 PHE A C 1
ATOM 4194 O O . PHE A 1 542 ? -9.723 22.850 7.955 1.00 88.81 542 PHE A O 1
ATOM 4201 N N . ASP A 1 543 ? -8.677 24.788 8.358 1.00 85.81 543 ASP A N 1
ATOM 4202 C CA . ASP A 1 543 ? -9.919 25.462 8.773 1.00 85.81 543 ASP A CA 1
ATOM 4203 C C . ASP A 1 543 ? -10.956 25.520 7.636 1.00 85.81 543 ASP A C 1
ATOM 4205 O O . ASP A 1 543 ? -12.116 25.157 7.850 1.00 85.81 543 ASP A O 1
ATOM 4209 N N . ASP A 1 544 ? -10.526 25.843 6.408 1.00 93.62 544 ASP A N 1
ATOM 4210 C CA . ASP A 1 544 ? -11.382 25.794 5.215 1.00 93.62 544 ASP A CA 1
ATOM 4211 C C . ASP A 1 544 ? -11.929 24.381 4.955 1.00 93.62 544 ASP A C 1
ATOM 4213 O O . ASP A 1 544 ? -13.134 24.229 4.791 1.00 93.62 544 ASP A O 1
ATOM 4217 N N . ALA A 1 545 ? -11.104 23.326 4.966 1.00 94.75 545 ALA A N 1
ATOM 4218 C CA . ALA A 1 545 ? -11.578 21.964 4.687 1.00 94.75 545 ALA A CA 1
ATOM 4219 C C . ALA A 1 545 ? -12.574 21.451 5.738 1.00 94.75 545 ALA A C 1
ATOM 4221 O O . ALA A 1 545 ? -13.515 20.711 5.427 1.00 94.75 545 ALA A O 1
ATOM 4222 N N . ILE A 1 546 ? -12.383 21.860 6.993 1.00 92.81 546 ILE A N 1
ATOM 4223 C CA . ILE A 1 546 ? -13.285 21.533 8.093 1.00 92.81 546 ILE A CA 1
ATOM 4224 C C . ILE A 1 546 ? -14.595 22.341 7.989 1.00 92.81 546 ILE A C 1
ATOM 4226 O O . ILE A 1 546 ? -15.658 21.810 8.316 1.00 92.81 546 ILE A O 1
ATOM 4230 N N . TYR A 1 547 ? -14.552 23.597 7.528 1.00 93.12 547 TYR A N 1
ATOM 4231 C CA . TYR A 1 547 ? -15.747 24.397 7.224 1.00 93.12 547 TYR A CA 1
ATOM 4232 C C . TYR A 1 547 ? -16.510 23.861 6.000 1.00 93.12 547 TYR A C 1
ATOM 4234 O O . TYR A 1 547 ? -17.743 23.796 6.015 1.00 93.12 547 TYR A O 1
ATOM 4242 N N . ASP A 1 548 ? -15.774 23.438 4.972 1.00 96.06 548 ASP A N 1
ATOM 4243 C CA . ASP A 1 548 ? -16.281 22.883 3.717 1.00 96.06 548 ASP A CA 1
ATOM 4244 C C . ASP A 1 548 ? -17.004 21.548 3.925 1.00 96.06 548 ASP A C 1
ATOM 4246 O O . ASP A 1 548 ? -17.880 21.205 3.132 1.00 96.06 548 ASP A O 1
ATOM 4250 N N . GLY A 1 549 ? -16.710 20.837 5.019 1.00 94.88 549 GLY A N 1
ATOM 4251 C CA . GLY A 1 549 ? -17.470 19.670 5.469 1.00 94.88 549 GLY A CA 1
ATOM 4252 C C . GLY A 1 549 ? -17.035 18.351 4.829 1.00 94.88 549 GLY A C 1
ATOM 4253 O O . GLY A 1 549 ? -17.888 17.521 4.508 1.00 94.88 549 GLY A O 1
ATOM 4254 N N . VAL A 1 550 ? -15.726 18.160 4.626 1.00 97.75 550 VAL A N 1
ATOM 4255 C CA . VAL A 1 550 ? -15.155 16.872 4.186 1.00 97.75 550 VAL A CA 1
ATOM 4256 C C . VAL A 1 550 ? -15.292 15.799 5.279 1.00 97.75 550 VAL A C 1
ATOM 4258 O O . VAL A 1 550 ? -15.264 16.117 6.465 1.00 97.75 550 VAL A O 1
ATOM 4261 N N . ASP A 1 551 ? -15.413 14.517 4.917 1.00 97.69 551 ASP A N 1
ATOM 4262 C CA . ASP A 1 551 ? -15.525 13.420 5.903 1.00 97.69 551 ASP A CA 1
ATOM 4263 C C . ASP A 1 551 ? -14.156 12.807 6.257 1.00 97.69 551 ASP A C 1
ATOM 4265 O O . ASP A 1 551 ? -13.967 12.225 7.334 1.00 97.69 551 ASP A O 1
ATOM 4269 N N . VAL A 1 552 ? -13.200 12.938 5.331 1.00 98.50 552 VAL A N 1
ATOM 4270 C CA . VAL A 1 552 ? -11.847 12.371 5.378 1.00 98.50 552 VAL A CA 1
ATOM 4271 C C . VAL A 1 552 ? -10.845 13.418 4.887 1.00 98.50 552 VAL A C 1
ATOM 4273 O O . VAL A 1 552 ? -11.142 14.148 3.945 1.00 98.50 552 VAL A O 1
ATOM 4276 N N . LEU A 1 553 ? -9.657 13.475 5.487 1.00 98.56 553 LEU A N 1
ATOM 4277 C CA . LEU A 1 553 ? -8.519 14.285 5.048 1.00 98.56 553 LEU A CA 1
ATOM 4278 C C . LEU A 1 553 ? -7.303 13.392 4.789 1.00 98.56 553 LEU A C 1
ATOM 4280 O O . LEU A 1 553 ? -6.864 12.678 5.690 1.00 98.56 553 LEU A O 1
ATOM 4284 N N . SER A 1 554 ? -6.757 13.463 3.575 1.00 98.25 554 SER A N 1
ATOM 4285 C CA . SER A 1 554 ? -5.514 12.804 3.165 1.00 98.25 554 SER A CA 1
ATOM 4286 C C . SER A 1 554 ? -4.389 13.837 3.120 1.00 98.25 554 SER A C 1
ATOM 4288 O O . SER A 1 554 ? -4.467 14.801 2.356 1.00 98.25 554 SER A O 1
ATOM 4290 N N . VAL A 1 555 ? -3.361 13.643 3.945 1.00 94.62 555 VAL A N 1
ATOM 4291 C CA . VAL A 1 555 ? -2.292 14.622 4.191 1.00 94.62 555 VAL A CA 1
ATOM 4292 C C . VAL A 1 555 ? -0.934 13.935 4.004 1.00 94.62 555 VAL A C 1
ATOM 4294 O O . VAL A 1 555 ? -0.300 13.470 4.953 1.00 94.62 555 VAL A O 1
ATOM 4297 N N . SER A 1 556 ? -0.489 13.831 2.751 1.00 91.00 556 SER A N 1
ATOM 4298 C CA . SER A 1 556 ? 0.728 13.101 2.354 1.00 91.00 556 SER A CA 1
ATOM 4299 C C . SER A 1 556 ? 2.021 13.916 2.549 1.00 91.00 556 SER A C 1
ATOM 4301 O O . SER A 1 556 ? 2.924 13.873 1.717 1.00 91.00 556 SER A O 1
ATOM 4303 N N . LEU A 1 557 ? 2.117 14.659 3.656 1.00 84.06 557 LEU A N 1
ATOM 4304 C CA . LEU A 1 557 ? 3.206 15.589 3.980 1.00 84.06 557 LEU A CA 1
ATOM 4305 C C . LEU A 1 557 ? 3.572 15.554 5.474 1.00 84.06 557 LEU A C 1
ATOM 4307 O O . LEU A 1 557 ? 2.840 14.994 6.291 1.00 84.06 557 LEU A O 1
ATOM 4311 N N . GLY A 1 558 ? 4.698 16.167 5.840 1.00 81.81 558 GLY A N 1
ATOM 4312 C CA . GLY A 1 558 ? 5.105 16.387 7.232 1.00 81.81 558 GLY A CA 1
ATOM 4313 C C . GLY A 1 558 ? 6.605 16.659 7.383 1.00 81.81 558 GLY A C 1
ATOM 4314 O O . GLY A 1 558 ? 7.389 16.402 6.470 1.00 81.81 558 GLY A O 1
ATOM 4315 N N . SER A 1 559 ? 7.006 17.169 8.548 1.00 72.88 559 SER A N 1
ATOM 4316 C CA . SER A 1 559 ? 8.395 17.556 8.841 1.00 72.88 559 SER A CA 1
ATOM 4317 C C . SER A 1 559 ? 9.237 16.385 9.374 1.00 72.88 559 SER A C 1
ATOM 4319 O O . SER A 1 559 ? 8.742 15.634 10.220 1.00 72.88 559 SER A O 1
ATOM 4321 N N . PRO A 1 560 ? 10.509 16.229 8.952 1.00 71.75 560 PRO A N 1
ATOM 4322 C CA . PRO A 1 560 ? 11.418 15.223 9.506 1.00 71.75 560 PRO A CA 1
ATOM 4323 C C . PRO A 1 560 ? 11.788 15.522 10.975 1.00 71.75 560 PRO A C 1
ATOM 4325 O O . PRO A 1 560 ? 11.650 16.662 11.420 1.00 71.75 560 PRO A O 1
ATOM 4328 N N . PRO A 1 561 ? 12.291 14.533 11.744 1.00 72.31 561 PRO A N 1
ATOM 4329 C CA . PRO A 1 561 ? 12.766 14.762 13.110 1.00 72.31 561 PRO A CA 1
ATOM 4330 C C . PRO A 1 561 ? 13.915 15.794 13.186 1.00 72.31 561 PRO A C 1
ATOM 4332 O O . PRO A 1 561 ? 14.743 15.832 12.274 1.00 72.31 561 PRO A O 1
ATOM 4335 N N . PRO A 1 562 ? 14.048 16.567 14.285 1.00 79.25 562 PRO A N 1
ATOM 4336 C CA . PRO A 1 562 ? 13.292 16.478 15.538 1.00 79.25 562 PRO A CA 1
ATOM 4337 C C . PRO A 1 562 ? 11.845 16.971 15.407 1.00 79.25 562 PRO A C 1
ATOM 4339 O O . PRO A 1 562 ? 11.570 17.971 14.756 1.00 79.25 562 PRO A O 1
ATOM 4342 N N . LEU A 1 563 ? 10.914 16.263 16.050 1.00 80.44 563 LEU A N 1
ATOM 4343 C CA . LEU A 1 563 ? 9.492 16.605 15.992 1.00 80.44 563 LEU A CA 1
ATOM 4344 C C . LEU A 1 563 ? 9.174 17.790 16.921 1.00 80.44 563 LEU A C 1
ATOM 4346 O O . LEU A 1 563 ? 9.505 17.748 18.108 1.00 80.44 563 LEU A O 1
ATOM 4350 N N . SER A 1 564 ? 8.474 18.797 16.395 1.00 75.94 564 SER A N 1
ATOM 4351 C CA . SER A 1 564 ? 7.852 19.877 17.176 1.00 75.94 564 SER A CA 1
ATOM 4352 C C . SER A 1 564 ? 6.777 19.337 18.124 1.00 75.94 564 SER A C 1
ATOM 4354 O O . SER A 1 564 ? 6.188 18.285 17.875 1.00 75.94 564 SER A O 1
ATOM 4356 N N . SER A 1 565 ? 6.480 20.041 19.220 1.00 80.19 565 SER A N 1
ATOM 4357 C CA . SER A 1 565 ? 5.470 19.560 20.167 1.00 80.19 565 SER A CA 1
ATOM 4358 C C . SER A 1 565 ? 4.046 19.669 19.585 1.00 80.19 565 SER A C 1
ATOM 4360 O O . SER A 1 565 ? 3.780 20.492 18.712 1.00 80.19 565 SER A O 1
ATOM 4362 N N . TYR A 1 566 ? 3.090 18.871 20.081 1.00 82.25 566 TYR A N 1
ATOM 4363 C CA . TYR A 1 566 ? 1.721 18.796 19.530 1.00 82.25 566 TYR A CA 1
ATOM 4364 C C . TYR A 1 566 ? 0.886 20.094 19.608 1.00 82.25 566 TYR A C 1
ATOM 4366 O O . TYR A 1 566 ? -0.249 20.104 19.140 1.00 82.25 566 TYR A O 1
ATOM 4374 N N . VAL A 1 567 ? 1.410 21.164 20.218 1.00 73.25 567 VAL A N 1
ATOM 4375 C CA . VAL A 1 567 ? 0.783 22.502 20.267 1.00 73.25 567 VAL A CA 1
ATOM 4376 C C . VAL A 1 567 ? 1.561 23.559 19.467 1.00 73.25 567 VAL A C 1
ATOM 4378 O O . VAL A 1 567 ? 1.213 24.735 19.508 1.00 73.25 567 VAL A O 1
ATOM 4381 N N . GLU A 1 568 ? 2.604 23.134 18.751 1.00 70.19 568 GLU A N 1
ATOM 4382 C CA . GLU A 1 568 ? 3.456 23.939 17.861 1.00 70.19 568 GLU A CA 1
ATOM 4383 C C . GLU A 1 568 ? 3.487 23.348 16.437 1.00 70.19 568 GLU A C 1
ATOM 4385 O O . GLU A 1 568 ? 3.681 24.075 15.468 1.00 70.19 568 GLU A O 1
ATOM 4390 N N . ASP A 1 569 ? 3.272 22.035 16.297 1.00 77.50 569 ASP A N 1
ATOM 4391 C CA . ASP A 1 569 ? 3.165 21.346 15.011 1.00 77.50 569 ASP A CA 1
ATOM 4392 C C . ASP A 1 569 ? 1.828 21.630 14.298 1.00 77.50 569 ASP A C 1
ATOM 4394 O O . ASP A 1 569 ? 0.745 21.314 14.800 1.00 77.50 569 ASP A O 1
ATOM 4398 N N . ALA A 1 570 ? 1.909 22.189 13.089 1.00 76.56 570 ALA A N 1
ATOM 4399 C CA . ALA A 1 570 ? 0.750 22.584 12.290 1.00 76.56 570 ALA A CA 1
ATOM 4400 C C . ALA A 1 570 ? -0.152 21.398 11.904 1.00 76.56 570 ALA A C 1
ATOM 4402 O O . ALA A 1 570 ? -1.380 21.529 11.935 1.00 76.56 570 ALA A O 1
ATOM 4403 N N . VAL A 1 571 ? 0.431 20.229 11.596 1.00 83.62 571 VAL A N 1
ATOM 4404 C CA . VAL A 1 571 ? -0.342 19.021 11.263 1.00 83.62 571 VAL A CA 1
ATOM 4405 C C . VAL A 1 571 ? -1.123 18.550 12.491 1.00 83.62 571 VAL A C 1
ATOM 4407 O O . VAL A 1 571 ? -2.323 18.293 12.393 1.00 83.62 571 VAL A O 1
ATOM 4410 N N . ALA A 1 572 ? -0.490 18.479 13.665 1.00 85.81 572 ALA A N 1
ATOM 4411 C CA . ALA A 1 572 ? -1.127 18.093 14.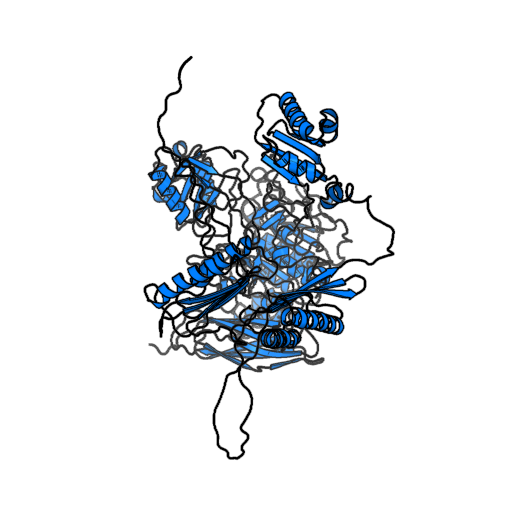922 1.00 85.81 572 ALA A CA 1
ATOM 4412 C C . ALA A 1 572 ? -2.271 19.040 15.320 1.00 85.81 572 ALA A C 1
ATOM 4414 O O . ALA A 1 572 ? -3.345 18.557 15.682 1.00 85.81 572 ALA A O 1
ATOM 4415 N N . ILE A 1 573 ? -2.080 20.360 15.203 1.00 80.12 573 ILE A N 1
ATOM 4416 C CA . ILE A 1 573 ? -3.103 21.369 15.526 1.00 80.12 573 ILE A CA 1
ATOM 4417 C C . ILE A 1 573 ? -4.303 21.259 14.572 1.00 80.12 573 ILE A C 1
ATOM 4419 O O . ILE A 1 573 ? -5.437 21.082 15.024 1.00 80.12 573 ILE A O 1
ATOM 4423 N N . GLY A 1 574 ? -4.072 21.317 13.256 1.00 83.12 574 GLY A N 1
ATOM 4424 C CA . GLY A 1 574 ? -5.146 21.251 12.260 1.00 83.12 574 GLY A CA 1
ATOM 4425 C C . GLY A 1 574 ? -5.924 19.933 12.327 1.00 83.12 574 GLY A C 1
ATOM 4426 O O . GLY A 1 574 ? -7.159 19.920 12.362 1.00 83.12 574 GLY A O 1
ATOM 4427 N N . SER A 1 575 ? -5.206 18.814 12.462 1.00 92.88 575 SER A N 1
ATOM 4428 C CA . SER A 1 575 ? -5.822 17.491 12.598 1.00 92.88 575 SER A CA 1
ATOM 4429 C C . SER A 1 575 ? -6.601 17.306 13.902 1.00 92.88 575 SER A C 1
ATOM 4431 O O . SER A 1 575 ? -7.616 16.611 13.891 1.00 92.88 575 SER A O 1
ATOM 4433 N N . PHE A 1 576 ? -6.199 17.948 15.007 1.00 89.31 576 PHE A N 1
ATOM 4434 C CA . PHE A 1 576 ? -6.962 17.916 16.258 1.00 89.31 576 PHE A CA 1
ATOM 4435 C C . PHE A 1 576 ? -8.352 18.534 16.065 1.00 89.31 576 PHE A C 1
ATOM 4437 O O . PHE A 1 576 ? -9.357 17.927 16.440 1.00 89.31 576 PHE A O 1
ATOM 4444 N N . HIS A 1 577 ? -8.428 19.707 15.429 1.00 86.00 577 HIS A N 1
ATOM 4445 C CA . HIS A 1 577 ? -9.699 20.388 15.172 1.00 86.00 577 HIS A CA 1
ATOM 4446 C C . HIS A 1 577 ? -10.583 19.645 14.156 1.00 86.00 577 HIS A C 1
ATOM 4448 O O . HIS A 1 577 ? -11.807 19.629 14.317 1.00 86.00 577 HIS A O 1
ATOM 4454 N N . ALA A 1 578 ? -9.986 18.976 13.164 1.00 92.75 578 ALA A N 1
ATOM 4455 C CA . ALA A 1 578 ? -10.703 18.108 12.229 1.00 92.75 578 ALA A CA 1
ATOM 4456 C C . ALA A 1 578 ? -11.300 16.872 12.932 1.00 92.75 578 ALA A C 1
ATOM 4458 O O . ALA A 1 578 ? -12.508 16.631 12.853 1.00 92.75 578 ALA A O 1
ATOM 4459 N N . VAL A 1 579 ? -10.486 16.135 13.700 1.00 94.75 579 VAL A N 1
ATOM 4460 C CA . VAL A 1 579 ? -10.932 14.949 14.454 1.00 94.75 579 VAL A CA 1
ATOM 4461 C C . VAL A 1 579 ? -11.982 15.317 15.503 1.00 94.75 579 VAL A C 1
ATOM 4463 O O . VAL A 1 579 ? -12.971 14.599 15.655 1.00 94.75 579 VAL A O 1
ATOM 4466 N N . ALA A 1 580 ? -11.846 16.473 16.159 1.00 88.19 580 ALA A N 1
ATOM 4467 C CA . ALA A 1 580 ? -12.835 16.979 17.110 1.00 88.19 580 ALA A CA 1
ATOM 4468 C C . ALA A 1 580 ? -14.202 17.318 16.478 1.00 88.19 580 ALA A C 1
ATOM 4470 O O . ALA A 1 580 ? -15.195 17.388 17.202 1.00 88.19 580 ALA A O 1
ATOM 4471 N N . ARG A 1 581 ? -14.269 17.493 15.150 1.00 91.25 581 ARG A N 1
ATOM 4472 C CA . ARG A 1 581 ? -15.504 17.664 14.362 1.00 91.25 581 ARG A CA 1
ATOM 4473 C C . ARG A 1 581 ? -15.913 16.386 13.598 1.00 91.25 581 ARG A C 1
ATOM 4475 O O . ARG A 1 581 ? -16.838 16.427 12.796 1.00 91.25 581 ARG A O 1
ATOM 4482 N N . GLY A 1 582 ? -15.281 15.239 13.879 1.00 94.12 582 GLY A N 1
ATOM 4483 C CA . GLY A 1 582 ? -15.658 13.916 13.348 1.00 94.12 582 GLY A CA 1
ATOM 4484 C C . GLY A 1 582 ? -15.010 13.517 12.014 1.00 94.12 582 GLY A C 1
ATOM 4485 O O . GLY A 1 582 ? -15.316 12.436 11.490 1.00 94.12 582 GLY A O 1
ATOM 4486 N N . ILE A 1 583 ? -14.108 14.357 11.496 1.00 97.19 583 ILE A N 1
ATOM 4487 C CA . ILE A 1 583 ? -13.372 14.169 10.240 1.00 97.19 583 ILE A CA 1
ATOM 4488 C C . ILE A 1 583 ? -12.159 13.272 10.498 1.00 97.19 583 ILE A C 1
ATOM 4490 O O . ILE A 1 583 ? -11.428 13.467 11.468 1.00 97.19 583 ILE A O 1
ATOM 4494 N N . SER A 1 584 ? -11.937 12.272 9.648 1.00 98.25 584 SER A N 1
ATOM 4495 C CA . SER A 1 584 ? -10.813 11.337 9.820 1.00 98.25 584 SER A CA 1
ATOM 4496 C C . SER A 1 584 ? -9.567 11.860 9.112 1.00 98.25 584 SER A C 1
ATOM 4498 O O . SER A 1 584 ? -9.625 12.084 7.909 1.00 98.25 584 SER A O 1
ATOM 4500 N N . VAL A 1 585 ? -8.452 12.047 9.827 1.00 98.31 585 VAL A N 1
ATOM 4501 C CA . VAL A 1 585 ? -7.206 12.590 9.250 1.00 98.31 585 VAL A CA 1
ATOM 4502 C C . VAL A 1 585 ? -6.148 11.501 9.128 1.00 98.31 585 VAL A C 1
ATOM 4504 O O . VAL A 1 585 ? -5.709 10.933 10.132 1.00 98.31 585 VAL A O 1
ATOM 4507 N N . ILE A 1 586 ? -5.754 11.221 7.889 1.00 98.56 586 ILE A N 1
ATOM 4508 C CA . ILE A 1 586 ? -4.781 10.205 7.509 1.00 98.56 586 ILE A CA 1
ATOM 4509 C C . ILE A 1 586 ? -3.521 10.929 7.031 1.00 98.56 586 ILE A C 1
ATOM 4511 O O . ILE A 1 586 ? -3.590 11.754 6.120 1.00 98.56 586 ILE A O 1
ATOM 4515 N N . CYS A 1 587 ? -2.370 10.588 7.607 1.00 97.56 587 CYS A N 1
ATOM 4516 C CA . CYS A 1 587 ? -1.075 11.151 7.230 1.00 97.56 587 CYS A CA 1
ATOM 4517 C C . CYS A 1 587 ? -0.059 10.055 6.889 1.00 97.56 587 CYS A C 1
ATOM 4519 O O . CYS A 1 587 ? -0.101 8.944 7.425 1.00 97.56 587 CYS A O 1
ATOM 4521 N N . SER A 1 588 ? 0.909 10.385 6.040 1.00 95.94 588 SER A N 1
ATOM 4522 C CA . SER A 1 588 ? 2.068 9.534 5.761 1.00 95.94 588 SER A CA 1
ATOM 4523 C C . SER A 1 588 ? 2.991 9.400 6.991 1.00 95.94 588 SER A C 1
ATOM 4525 O O . SER A 1 588 ? 3.136 10.335 7.782 1.00 95.94 588 SER A O 1
ATOM 4527 N N . ALA A 1 589 ? 3.613 8.228 7.187 1.00 95.75 589 ALA A N 1
ATOM 4528 C CA . ALA A 1 589 ? 4.547 7.980 8.296 1.00 95.75 589 ALA A CA 1
ATOM 4529 C C . ALA A 1 589 ? 5.941 8.607 8.112 1.00 95.75 589 ALA A C 1
ATOM 4531 O O . ALA A 1 589 ? 6.677 8.726 9.095 1.00 95.75 589 ALA A O 1
ATOM 4532 N N . GLY A 1 590 ? 6.293 9.013 6.887 1.00 89.75 590 GLY A N 1
ATOM 4533 C CA . GLY A 1 590 ? 7.605 9.540 6.505 1.00 89.75 590 GLY A CA 1
ATOM 4534 C C . GLY A 1 590 ? 8.440 8.529 5.711 1.00 89.75 590 GLY A C 1
ATOM 4535 O O . GLY A 1 590 ? 8.251 7.319 5.823 1.00 89.75 590 GLY A O 1
ATOM 4536 N N . ASN A 1 591 ? 9.375 9.033 4.901 1.00 89.69 591 ASN A N 1
ATOM 4537 C CA . ASN A 1 591 ? 10.249 8.229 4.032 1.00 89.69 591 ASN A CA 1
ATOM 4538 C C . ASN A 1 591 ? 11.718 8.253 4.520 1.00 89.69 591 ASN A C 1
ATOM 4540 O O . ASN A 1 591 ? 12.649 8.335 3.721 1.00 89.69 591 ASN A O 1
ATOM 4544 N N . SER A 1 592 ? 11.937 8.261 5.841 1.00 86.75 592 SER A N 1
ATOM 4545 C CA . SER A 1 592 ? 13.258 8.453 6.468 1.00 86.75 592 SER A CA 1
ATOM 4546 C C . SER A 1 592 ? 13.813 7.208 7.178 1.00 86.75 592 SER A C 1
ATOM 4548 O O . SER A 1 592 ? 14.826 7.313 7.878 1.00 86.75 592 SER A O 1
ATOM 4550 N N . GLY A 1 593 ? 13.189 6.043 6.980 1.00 87.25 593 GLY A N 1
ATOM 4551 C CA . GLY A 1 593 ? 13.642 4.737 7.470 1.00 87.25 593 GLY A CA 1
ATOM 4552 C C . GLY A 1 593 ? 14.975 4.257 6.860 1.00 87.25 593 GLY A C 1
ATOM 4553 O O . GLY A 1 593 ? 15.641 5.013 6.142 1.00 87.25 593 GLY A O 1
ATOM 4554 N N . PRO A 1 594 ? 15.417 3.024 7.183 1.00 88.12 594 PRO A N 1
ATOM 4555 C CA . PRO A 1 594 ? 14.761 2.030 8.048 1.00 88.12 594 PRO A CA 1
ATOM 4556 C C . PRO A 1 594 ? 15.074 2.219 9.546 1.00 88.12 594 PRO A C 1
ATOM 4558 O O . PRO A 1 594 ? 14.675 1.405 10.376 1.00 88.12 594 PRO A O 1
ATOM 4561 N N . TYR A 1 595 ? 15.831 3.257 9.916 1.00 87.94 595 TYR A N 1
ATOM 4562 C CA . TYR A 1 595 ? 16.269 3.466 11.298 1.00 87.94 595 TYR A CA 1
ATOM 4563 C C . TYR A 1 595 ? 15.096 3.773 12.256 1.00 87.94 595 TYR A C 1
ATOM 4565 O O . TYR A 1 595 ? 14.161 4.476 11.860 1.00 87.94 595 TYR A O 1
ATOM 4573 N N . PRO A 1 596 ? 15.140 3.309 13.522 1.00 89.94 596 PRO A N 1
ATOM 4574 C CA . PRO A 1 596 ? 14.137 3.643 14.535 1.00 89.94 596 PRO A CA 1
ATOM 4575 C C . PRO A 1 596 ? 14.009 5.148 14.810 1.00 89.94 596 PRO A C 1
ATOM 4577 O O . PRO A 1 596 ? 14.951 5.912 14.613 1.00 89.94 596 PRO A O 1
ATOM 4580 N N . GLN A 1 597 ? 12.860 5.549 15.359 1.00 91.00 597 GLN A N 1
ATOM 4581 C CA . GLN A 1 597 ? 12.528 6.930 15.753 1.00 91.00 597 GLN A CA 1
ATOM 4582 C C . GLN A 1 597 ? 12.508 7.945 14.593 1.00 91.00 597 GLN A C 1
ATOM 4584 O O . GLN A 1 597 ? 12.680 9.145 14.805 1.00 91.00 597 GLN A O 1
ATOM 4589 N N . THR A 1 598 ? 12.256 7.469 13.372 1.00 92.06 598 THR A N 1
ATOM 4590 C CA . THR A 1 598 ? 12.157 8.276 12.144 1.00 92.06 598 THR A CA 1
ATOM 4591 C C . THR A 1 598 ? 10.715 8.620 11.754 1.00 92.06 598 THR A C 1
ATOM 4593 O O . THR A 1 598 ? 10.507 9.369 10.799 1.00 92.06 598 THR A O 1
ATOM 4596 N N . VAL A 1 599 ? 9.715 8.078 12.465 1.00 94.06 599 VAL A N 1
ATOM 4597 C CA . VAL A 1 599 ? 8.281 8.309 12.210 1.00 94.06 599 VAL A CA 1
ATOM 4598 C C . VAL A 1 599 ? 7.837 9.736 12.543 1.00 94.06 599 VAL A C 1
ATOM 4600 O O . VAL A 1 599 ? 8.099 10.250 13.631 1.00 94.06 599 VAL A O 1
ATOM 4603 N N . ILE A 1 600 ? 7.130 10.352 11.595 1.00 91.81 600 ILE A N 1
ATOM 4604 C CA . ILE A 1 600 ? 6.586 11.715 11.686 1.00 91.81 600 ILE A CA 1
ATOM 4605 C C . ILE A 1 600 ? 5.060 11.673 11.895 1.00 91.81 600 ILE A C 1
ATOM 4607 O O . ILE A 1 600 ? 4.486 10.597 12.080 1.00 91.81 600 ILE A O 1
ATOM 4611 N N . ASN A 1 601 ? 4.387 12.832 11.919 1.00 93.00 601 ASN A N 1
ATOM 4612 C CA . ASN A 1 601 ? 2.923 12.928 12.068 1.00 93.00 601 ASN A CA 1
ATOM 4613 C C . ASN A 1 601 ? 2.380 12.154 13.295 1.00 93.00 601 ASN A C 1
ATOM 4615 O O . ASN A 1 601 ? 1.347 11.485 13.241 1.00 93.00 601 ASN A O 1
ATOM 4619 N N . SER A 1 602 ? 3.113 12.197 14.415 1.00 93.25 602 SER A N 1
ATOM 4620 C CA . SER A 1 602 ? 3.006 11.203 15.495 1.00 93.25 602 SER A CA 1
ATOM 4621 C C . SER A 1 602 ? 1.873 11.427 16.510 1.00 93.25 602 SER A C 1
ATOM 4623 O O . SER A 1 602 ? 1.826 10.738 17.533 1.00 93.25 602 SER A O 1
ATOM 4625 N N . ALA A 1 603 ? 0.958 12.370 16.271 1.00 93.06 603 ALA A N 1
ATOM 4626 C CA . ALA A 1 603 ? -0.113 12.686 17.217 1.00 93.06 603 ALA A CA 1
ATOM 4627 C C . ALA A 1 603 ? -1.117 11.516 17.371 1.00 93.06 603 ALA A C 1
ATOM 4629 O O . ALA A 1 603 ? -1.392 10.812 16.393 1.00 93.06 603 ALA A O 1
ATOM 4630 N N . PRO A 1 604 ? -1.707 11.285 18.565 1.00 95.00 604 PRO A N 1
ATOM 4631 C CA . PRO A 1 604 ? -2.557 10.109 18.806 1.00 95.00 604 PRO A CA 1
ATOM 4632 C C . PRO A 1 604 ? -3.821 10.054 17.935 1.00 95.00 604 PRO A C 1
ATOM 4634 O O . PRO A 1 604 ? -4.255 8.969 17.544 1.00 95.00 604 PRO A O 1
ATOM 4637 N N . TRP A 1 605 ? -4.387 11.228 17.634 1.00 94.94 605 TRP A N 1
ATOM 4638 C CA . TRP A 1 605 ? -5.606 11.413 16.842 1.00 94.94 605 TRP A CA 1
ATOM 4639 C C . TRP A 1 605 ? -5.384 11.318 15.325 1.00 94.94 605 TRP A C 1
ATOM 4641 O O . TRP A 1 605 ? -6.335 11.043 14.599 1.00 94.94 605 TRP A O 1
ATOM 4651 N N . ILE A 1 606 ? -4.148 11.495 14.845 1.00 95.69 606 ILE A N 1
ATOM 4652 C CA . ILE A 1 606 ? -3.776 11.243 13.444 1.00 95.69 606 ILE A CA 1
ATOM 4653 C C . ILE A 1 606 ? -3.747 9.731 13.192 1.00 95.69 606 ILE A C 1
ATOM 4655 O O . ILE A 1 606 ? -3.287 8.966 14.047 1.00 95.69 606 ILE A O 1
ATOM 4659 N N . PHE A 1 607 ? -4.181 9.300 12.008 1.00 97.38 607 PHE A N 1
ATOM 4660 C CA . PHE A 1 607 ? -3.952 7.952 11.490 1.00 97.38 607 PHE A CA 1
ATOM 4661 C C . PHE A 1 607 ? -2.686 7.949 10.611 1.00 97.38 607 PHE A C 1
ATOM 4663 O O . PHE A 1 607 ? -2.690 8.481 9.506 1.00 97.38 607 PHE A O 1
ATOM 4670 N N . THR A 1 608 ? -1.580 7.405 11.119 1.00 98.12 608 THR A N 1
ATOM 4671 C CA . THR A 1 608 ? -0.246 7.476 10.496 1.00 98.12 608 THR A CA 1
ATOM 4672 C C . THR A 1 608 ? 0.089 6.179 9.758 1.00 98.12 608 THR A C 1
ATOM 4674 O O . THR A 1 608 ? 0.129 5.116 10.381 1.00 98.12 608 THR A O 1
ATOM 4677 N N . VAL A 1 609 ? 0.363 6.263 8.453 1.00 98.44 609 VAL A N 1
ATOM 4678 C CA . VAL A 1 609 ? 0.413 5.099 7.548 1.00 98.44 609 VAL A CA 1
ATOM 4679 C C . VAL A 1 609 ? 1.826 4.791 7.043 1.00 98.44 609 VAL A C 1
ATOM 4681 O O . VAL A 1 609 ? 2.477 5.642 6.432 1.00 98.44 609 VAL A O 1
ATOM 4684 N N . ALA A 1 610 ? 2.277 3.556 7.268 1.00 98.12 610 ALA A N 1
ATOM 4685 C CA . ALA A 1 610 ? 3.533 2.999 6.769 1.00 98.12 610 ALA A CA 1
ATOM 4686 C C . ALA A 1 610 ? 3.396 2.459 5.334 1.00 98.12 610 ALA A C 1
ATOM 4688 O O . ALA A 1 610 ? 2.317 2.029 4.919 1.00 98.12 610 ALA A O 1
ATOM 4689 N N . ALA A 1 611 ? 4.499 2.440 4.586 1.00 96.62 611 ALA A N 1
ATOM 4690 C CA . ALA A 1 611 ? 4.539 1.912 3.228 1.00 96.62 611 ALA A CA 1
ATOM 4691 C C . ALA A 1 611 ? 4.967 0.445 3.226 1.00 96.62 611 ALA A C 1
ATOM 4693 O O . ALA A 1 611 ? 5.935 0.062 3.885 1.00 96.62 611 ALA A O 1
ATOM 4694 N N . SER A 1 612 ? 4.264 -0.358 2.436 1.00 95.38 612 SER A N 1
ATOM 4695 C CA . SER A 1 612 ? 4.584 -1.764 2.214 1.00 95.38 612 SER A CA 1
ATOM 4696 C C . SER A 1 612 ? 4.467 -2.155 0.743 1.00 95.38 612 SER A C 1
ATOM 4698 O O . SER A 1 612 ? 3.843 -1.447 -0.057 1.00 95.38 612 SER A O 1
ATOM 4700 N N . THR A 1 613 ? 5.132 -3.248 0.384 1.00 92.75 613 THR A N 1
ATOM 4701 C CA . THR A 1 613 ? 5.217 -3.758 -0.985 1.00 92.75 613 THR A CA 1
ATOM 4702 C C . THR A 1 613 ? 3.917 -4.408 -1.449 1.00 92.75 613 THR A C 1
ATOM 4704 O O . THR A 1 613 ? 3.074 -4.820 -0.653 1.00 92.75 613 THR A O 1
ATOM 4707 N N . ILE A 1 614 ? 3.794 -4.530 -2.768 1.00 91.38 614 ILE A N 1
ATOM 4708 C CA . ILE A 1 614 ? 2.853 -5.433 -3.433 1.00 91.38 614 ILE A CA 1
ATOM 4709 C C . ILE A 1 614 ? 3.645 -6.485 -4.213 1.00 91.38 614 ILE A C 1
ATOM 4711 O O . ILE A 1 614 ? 4.823 -6.297 -4.520 1.00 91.38 614 ILE A O 1
ATOM 4715 N N . ASP A 1 615 ? 2.977 -7.558 -4.613 1.00 87.50 615 ASP A N 1
ATOM 4716 C CA . ASP A 1 615 ? 3.515 -8.706 -5.356 1.00 87.50 615 ASP A CA 1
ATOM 4717 C C . ASP A 1 615 ? 3.971 -8.407 -6.808 1.00 87.50 615 ASP A C 1
ATOM 4719 O O . ASP A 1 615 ? 4.159 -9.324 -7.614 1.00 87.50 615 ASP A O 1
ATOM 4723 N N . ARG A 1 616 ? 4.130 -7.123 -7.164 1.00 87.31 616 ARG A N 1
ATOM 4724 C CA . ARG A 1 616 ? 4.552 -6.645 -8.485 1.00 87.31 616 ARG A CA 1
ATOM 4725 C C . ARG A 1 616 ? 6.024 -6.236 -8.497 1.00 87.31 616 ARG A C 1
ATOM 4727 O O . ARG A 1 616 ? 6.448 -5.408 -7.692 1.00 87.31 616 ARG A O 1
ATOM 4734 N N . ALA A 1 617 ? 6.752 -6.727 -9.496 1.00 83.50 617 ALA A N 1
ATOM 4735 C CA . ALA A 1 617 ? 8.158 -6.413 -9.745 1.00 83.50 617 ALA A CA 1
ATOM 4736 C C . ALA A 1 617 ? 8.399 -5.954 -11.192 1.00 83.50 617 ALA A C 1
ATOM 4738 O O . ALA A 1 617 ? 7.584 -6.225 -12.086 1.00 83.50 617 ALA A O 1
ATOM 4739 N N . PHE A 1 618 ? 9.543 -5.298 -11.422 1.00 85.06 618 PHE A N 1
ATOM 4740 C CA . PHE A 1 618 ? 9.939 -4.776 -12.738 1.00 85.06 618 PHE A CA 1
ATOM 4741 C C . PHE A 1 618 ? 11.324 -5.281 -13.197 1.00 85.06 618 PHE A C 1
ATOM 4743 O O . PHE A 1 618 ? 12.256 -4.491 -13.400 1.00 85.06 618 PHE A O 1
ATOM 4750 N N . PRO A 1 619 ? 11.502 -6.610 -13.353 1.00 83.44 619 PRO A N 1
ATOM 4751 C CA . PRO A 1 619 ? 12.777 -7.188 -13.756 1.00 83.44 619 PRO A CA 1
ATOM 4752 C C . PRO A 1 619 ? 13.186 -6.773 -15.172 1.00 83.44 619 PRO A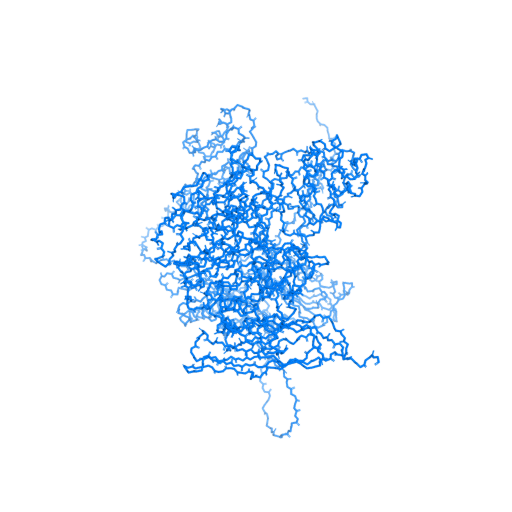 C 1
ATOM 4754 O O . PRO A 1 619 ? 12.379 -6.668 -16.101 1.00 83.44 619 PRO A O 1
ATOM 4757 N N . THR A 1 620 ? 14.490 -6.572 -15.314 1.00 81.50 620 THR A N 1
ATOM 4758 C CA . THR A 1 620 ? 15.178 -5.987 -16.462 1.00 81.50 620 THR A CA 1
ATOM 4759 C C . THR A 1 620 ? 16.434 -6.814 -16.719 1.00 81.50 620 THR A C 1
ATOM 4761 O O . THR A 1 620 ? 17.313 -6.916 -15.863 1.00 81.50 620 THR A O 1
ATOM 4764 N N . VAL A 1 621 ? 16.510 -7.469 -17.880 1.00 81.38 621 VAL A N 1
ATOM 4765 C CA . VAL A 1 621 ? 17.612 -8.401 -18.173 1.00 81.38 621 VAL A CA 1
ATOM 4766 C C . VAL A 1 621 ? 18.842 -7.629 -18.642 1.00 81.38 621 VAL A C 1
ATOM 4768 O O . VAL A 1 621 ? 18.784 -6.876 -19.615 1.00 81.38 621 VAL A O 1
ATOM 4771 N N . ILE A 1 622 ? 19.964 -7.867 -17.962 1.00 83.44 622 ILE A N 1
ATOM 4772 C CA . ILE A 1 622 ? 21.286 -7.345 -18.312 1.00 83.44 622 ILE A CA 1
ATOM 4773 C C . ILE A 1 622 ? 22.019 -8.416 -19.132 1.00 83.44 622 ILE A C 1
ATOM 4775 O O . ILE A 1 622 ? 22.172 -9.549 -18.674 1.00 83.44 622 ILE A O 1
ATOM 4779 N N . THR A 1 623 ? 22.475 -8.074 -20.337 1.00 84.56 623 THR A N 1
ATOM 4780 C CA . THR A 1 623 ? 23.273 -8.957 -21.207 1.00 84.56 623 THR A CA 1
ATOM 4781 C C . THR A 1 623 ? 24.693 -8.416 -21.342 1.00 84.56 623 THR A C 1
ATOM 4783 O O . THR A 1 623 ? 24.871 -7.261 -21.727 1.00 84.56 623 THR A O 1
ATOM 4786 N N . LEU A 1 624 ? 25.700 -9.242 -21.066 1.00 86.12 624 LEU A N 1
ATOM 4787 C CA . LEU A 1 624 ? 27.116 -8.878 -21.165 1.00 86.12 624 LEU A CA 1
ATOM 4788 C C . LEU A 1 624 ? 27.709 -9.230 -22.537 1.00 86.12 624 LEU A C 1
ATOM 4790 O O . LEU A 1 624 ? 27.194 -10.086 -23.258 1.00 86.12 624 LEU A O 1
ATOM 4794 N N . GLY A 1 625 ? 28.826 -8.591 -22.896 1.00 83.69 625 GLY A N 1
ATOM 4795 C CA . GLY A 1 625 ? 29.525 -8.816 -24.171 1.00 83.69 625 GLY A CA 1
ATOM 4796 C C . GLY A 1 625 ? 30.109 -10.221 -24.373 1.00 83.69 625 GLY A C 1
ATOM 4797 O O . GLY A 1 625 ? 30.496 -10.564 -25.484 1.00 83.69 625 GLY A O 1
ATOM 4798 N N . ASN A 1 626 ? 30.160 -11.047 -23.325 1.00 78.38 626 ASN A N 1
ATOM 4799 C CA . ASN A 1 626 ? 30.529 -12.467 -23.397 1.00 78.38 626 ASN A CA 1
ATOM 4800 C C . ASN A 1 626 ? 29.306 -13.399 -23.587 1.00 78.38 626 ASN A C 1
ATOM 4802 O O . ASN A 1 626 ? 29.424 -14.608 -23.398 1.00 78.38 626 ASN A O 1
ATOM 4806 N N . ASN A 1 627 ? 28.135 -12.840 -23.924 1.00 72.12 627 ASN A N 1
ATOM 4807 C CA . ASN A 1 627 ? 26.828 -13.506 -24.008 1.00 72.12 627 ASN A CA 1
ATOM 4808 C C . ASN A 1 627 ? 26.313 -14.145 -22.704 1.00 72.12 627 ASN A C 1
ATOM 4810 O O . ASN A 1 627 ? 25.269 -14.796 -22.727 1.00 72.12 627 ASN A O 1
ATOM 4814 N N . GLN A 1 628 ? 26.953 -13.910 -21.553 1.00 69.94 628 GLN A N 1
ATOM 4815 C CA . GLN A 1 628 ? 26.312 -14.183 -20.270 1.00 69.94 628 GLN A CA 1
ATOM 4816 C C . GLN A 1 628 ? 25.209 -13.145 -20.044 1.00 69.94 628 GLN A C 1
ATOM 4818 O O . GLN A 1 628 ? 25.457 -11.944 -19.928 1.00 69.94 628 GLN A O 1
ATOM 4823 N N . THR A 1 629 ? 23.967 -13.610 -19.975 1.00 62.62 629 THR A N 1
ATOM 4824 C CA . THR A 1 629 ? 22.876 -12.837 -19.381 1.00 62.62 629 THR A CA 1
ATOM 4825 C C . THR A 1 629 ? 22.947 -12.971 -17.866 1.00 62.62 629 THR A C 1
ATOM 4827 O O . THR A 1 629 ? 23.147 -14.078 -17.363 1.00 62.62 629 THR A O 1
ATOM 4830 N N . VAL A 1 630 ? 22.721 -11.885 -17.125 1.00 60.06 630 VAL A N 1
ATOM 4831 C CA . VAL A 1 630 ? 22.544 -11.935 -15.666 1.00 60.06 630 VAL A CA 1
ATOM 4832 C C . VAL A 1 630 ? 21.159 -12.519 -15.367 1.00 60.06 630 VAL A C 1
ATOM 4834 O O . VAL A 1 630 ? 20.181 -11.806 -15.161 1.00 60.06 630 VAL A O 1
ATOM 4837 N N . VAL A 1 631 ? 21.098 -13.849 -15.448 1.00 44.78 631 VAL A N 1
ATOM 4838 C CA . VAL A 1 631 ? 19.961 -14.735 -15.154 1.00 44.78 631 VAL A CA 1
ATOM 4839 C C . VAL A 1 631 ? 20.556 -15.980 -14.481 1.00 44.78 631 VAL A C 1
ATOM 4841 O O . VAL A 1 631 ? 20.584 -17.076 -15.037 1.00 44.78 631 VAL A O 1
ATOM 4844 N N . VAL A 1 632 ? 21.186 -15.775 -13.321 1.00 29.31 632 VAL A N 1
ATOM 4845 C CA . VAL A 1 632 ? 22.120 -16.745 -12.720 1.00 29.31 632 VAL A CA 1
ATOM 4846 C C . VAL A 1 632 ? 21.373 -17.814 -11.917 1.00 29.31 632 VAL A C 1
ATOM 4848 O O . VAL A 1 632 ? 21.208 -17.679 -10.710 1.00 29.31 632 VAL A O 1
ATOM 4851 N N . ASP A 1 633 ? 20.952 -18.888 -12.581 1.00 31.89 633 ASP A N 1
ATOM 4852 C CA . ASP A 1 633 ? 20.316 -20.089 -12.015 1.00 31.89 633 ASP A CA 1
ATOM 4853 C C . ASP A 1 633 ? 19.033 -19.882 -11.191 1.00 31.89 633 ASP A C 1
ATOM 4855 O O . ASP A 1 633 ? 19.034 -19.430 -10.041 1.00 31.89 633 ASP A O 1
ATOM 4859 N N . HIS A 1 634 ? 17.927 -20.388 -11.739 1.00 29.05 634 HIS A N 1
ATOM 4860 C CA . HIS A 1 634 ? 16.602 -20.419 -11.109 1.00 29.05 634 HIS A CA 1
ATOM 4861 C C . HIS A 1 634 ? 16.455 -21.495 -10.005 1.00 29.05 634 HIS A C 1
ATOM 4863 O O . HIS A 1 634 ? 15.350 -21.759 -9.535 1.00 29.05 634 HIS A O 1
ATOM 4869 N N . HIS A 1 635 ? 17.557 -22.135 -9.595 1.00 30.75 635 HIS A N 1
ATOM 4870 C CA . HIS A 1 635 ? 17.585 -23.352 -8.772 1.00 30.75 635 HIS A CA 1
ATOM 4871 C C . HIS A 1 635 ? 17.513 -23.109 -7.246 1.00 30.75 635 HIS A C 1
ATOM 4873 O O . HIS A 1 635 ? 17.883 -23.977 -6.462 1.00 30.75 635 HIS A O 1
ATOM 4879 N N . PHE A 1 636 ? 17.070 -21.930 -6.794 1.00 31.41 636 PHE A N 1
ATOM 4880 C CA . PHE A 1 636 ? 16.883 -21.645 -5.364 1.00 31.41 636 PHE A CA 1
ATOM 4881 C C . PHE A 1 636 ? 15.693 -20.701 -5.150 1.00 31.41 636 PHE A C 1
ATOM 4883 O O . PHE A 1 636 ? 15.806 -19.491 -5.331 1.00 31.41 636 PHE A O 1
ATOM 4890 N N . LEU A 1 637 ? 14.548 -21.260 -4.751 1.00 32.75 637 LEU A N 1
ATOM 4891 C CA . LEU A 1 637 ? 13.265 -20.553 -4.592 1.00 32.75 637 LEU A CA 1
ATOM 4892 C C . LEU A 1 637 ? 13.145 -19.733 -3.285 1.00 32.75 637 LEU A C 1
ATOM 4894 O O . LEU A 1 637 ? 12.047 -19.371 -2.881 1.00 32.75 637 LEU A O 1
ATOM 4898 N N . LEU A 1 638 ? 14.270 -19.459 -2.614 1.00 32.22 638 LEU A N 1
ATOM 4899 C CA . LEU A 1 638 ? 14.350 -18.807 -1.295 1.00 32.22 638 LEU A CA 1
ATOM 4900 C C . LEU A 1 638 ? 15.440 -17.715 -1.231 1.00 32.22 638 LEU A C 1
ATOM 4902 O O . LEU A 1 638 ? 15.979 -17.427 -0.165 1.00 32.22 638 LEU A O 1
ATOM 4906 N N . LEU A 1 639 ? 15.800 -17.124 -2.373 1.00 33.91 639 LEU A N 1
ATOM 4907 C CA . LEU A 1 639 ? 16.711 -15.976 -2.458 1.00 33.91 639 LEU A CA 1
ATOM 4908 C C . LEU A 1 639 ? 16.044 -14.825 -3.233 1.00 33.91 639 LEU A C 1
ATOM 4910 O O . LEU A 1 639 ? 15.219 -15.096 -4.109 1.00 33.91 639 LEU A O 1
ATOM 4914 N N . PRO A 1 640 ? 16.376 -13.552 -2.929 1.00 37.56 640 PRO A N 1
ATOM 4915 C CA . PRO A 1 640 ? 15.817 -12.395 -3.627 1.00 37.56 640 PRO A CA 1
ATOM 4916 C C . PRO A 1 640 ? 16.168 -12.388 -5.125 1.00 37.56 640 PRO A C 1
ATOM 4918 O O . PRO A 1 640 ? 17.048 -13.116 -5.587 1.00 37.56 640 PRO A O 1
ATOM 4921 N N . MET A 1 641 ? 15.444 -11.569 -5.895 1.00 40.50 641 MET A N 1
ATOM 4922 C CA . MET A 1 641 ? 15.484 -11.587 -7.360 1.00 40.50 641 MET A CA 1
ATOM 4923 C C . MET A 1 641 ? 16.893 -11.377 -7.924 1.00 40.50 641 MET A C 1
ATOM 4925 O O . MET A 1 641 ? 17.435 -10.279 -7.870 1.00 40.50 641 MET A O 1
ATOM 4929 N N . LYS A 1 642 ? 17.430 -12.404 -8.593 1.00 50.28 642 LYS A N 1
ATOM 4930 C CA . LYS A 1 642 ? 18.712 -12.356 -9.319 1.00 50.28 642 LYS A CA 1
ATOM 4931 C C . LYS A 1 642 ? 18.631 -11.607 -10.666 1.00 50.28 642 LYS A C 1
ATOM 4933 O O . LYS A 1 642 ? 19.290 -11.984 -11.635 1.00 50.28 642 LYS A O 1
ATOM 4938 N N . PHE A 1 643 ? 17.788 -10.582 -10.740 1.00 57.72 643 PHE A N 1
ATOM 4939 C CA . PHE A 1 643 ? 17.560 -9.733 -11.907 1.00 57.72 643 PHE A CA 1
ATOM 4940 C C . PHE A 1 643 ? 17.734 -8.274 -11.492 1.00 57.72 643 PHE A C 1
ATOM 4942 O O . PHE A 1 643 ? 17.367 -7.904 -10.379 1.00 57.72 643 PHE A O 1
ATOM 4949 N N . GLY A 1 644 ? 18.219 -7.426 -12.398 1.00 65.12 644 GLY A N 1
ATOM 4950 C CA . GLY A 1 644 ? 18.151 -5.986 -12.169 1.00 65.12 644 GLY A CA 1
ATOM 4951 C C . GLY A 1 644 ? 16.704 -5.497 -12.216 1.00 65.12 644 GLY A C 1
ATOM 4952 O O . GLY A 1 644 ? 15.925 -5.975 -13.041 1.00 65.12 644 GLY A O 1
ATOM 4953 N N . GLN A 1 645 ? 16.334 -4.546 -11.364 1.00 81.44 645 GLN A N 1
ATOM 4954 C CA . GLN A 1 645 ? 15.035 -3.875 -11.419 1.00 81.44 645 GLN A CA 1
ATOM 4955 C C . GLN A 1 645 ? 15.175 -2.491 -12.056 1.00 81.44 645 GLN A C 1
ATOM 4957 O O . GLN A 1 645 ? 16.120 -1.758 -11.766 1.00 81.44 645 GLN A O 1
ATOM 4962 N N . ALA A 1 646 ? 14.250 -2.141 -12.950 1.00 82.50 646 ALA A N 1
ATOM 4963 C CA . ALA A 1 646 ? 14.206 -0.834 -13.604 1.00 82.50 646 ALA A CA 1
ATOM 4964 C C . ALA A 1 646 ? 12.806 -0.544 -14.154 1.00 82.50 646 ALA A C 1
ATOM 4966 O O . ALA A 1 646 ? 11.994 -1.448 -14.331 1.00 82.50 646 ALA A O 1
ATOM 4967 N N . LEU A 1 647 ? 12.559 0.714 -14.511 1.00 78.62 647 LEU A N 1
ATOM 4968 C CA . LEU A 1 647 ? 11.385 1.138 -15.281 1.00 78.62 647 LEU A CA 1
ATOM 4969 C C . LEU A 1 647 ? 11.812 1.568 -16.698 1.00 78.62 647 LEU A C 1
ATOM 4971 O O . LEU A 1 647 ? 11.444 2.630 -17.197 1.00 78.62 647 LEU A O 1
ATOM 4975 N N . TYR A 1 648 ? 12.650 0.742 -17.334 1.00 77.44 648 TYR A N 1
ATOM 4976 C CA . TYR A 1 648 ? 13.284 1.021 -18.620 1.00 77.44 648 TYR A CA 1
ATOM 4977 C C . TYR A 1 648 ? 12.464 0.480 -19.798 1.00 77.44 648 TYR A C 1
ATOM 4979 O O . TYR A 1 648 ? 12.379 -0.724 -20.030 1.00 77.44 648 TYR A O 1
ATOM 4987 N N . THR A 1 649 ? 11.917 1.390 -20.602 1.00 70.88 649 THR A N 1
ATOM 4988 C CA . THR A 1 649 ? 11.123 1.074 -21.804 1.00 70.88 649 THR A CA 1
ATOM 4989 C C . THR A 1 649 ? 11.802 1.547 -23.097 1.00 70.88 649 THR A C 1
ATOM 4991 O O . THR A 1 649 ? 11.132 1.858 -24.081 1.00 70.88 649 THR A O 1
ATOM 4994 N N . GLY A 1 650 ? 13.133 1.690 -23.089 1.00 65.88 650 GLY A N 1
ATOM 4995 C CA . GLY A 1 650 ? 13.885 2.224 -24.226 1.00 65.88 650 GLY A CA 1
ATOM 4996 C C . GLY A 1 650 ? 13.896 1.284 -25.436 1.00 65.88 650 GLY A C 1
ATOM 4997 O O . GLY A 1 650 ? 13.982 0.067 -25.302 1.00 65.88 650 GLY A O 1
ATOM 4998 N N . MET A 1 651 ? 13.816 1.869 -26.633 1.00 49.91 651 MET A N 1
ATOM 4999 C CA . MET A 1 651 ? 13.599 1.136 -27.890 1.00 49.91 651 MET A CA 1
ATOM 5000 C C . MET A 1 651 ? 14.885 0.621 -28.567 1.00 49.91 651 MET A C 1
ATOM 5002 O O . MET A 1 651 ? 14.801 -0.093 -29.563 1.00 49.91 651 MET A O 1
ATOM 5006 N N . ASP A 1 652 ? 16.074 0.936 -28.043 1.00 60.28 652 ASP A N 1
ATOM 5007 C CA . ASP A 1 652 ? 17.380 0.616 -28.656 1.00 60.28 652 ASP A CA 1
ATOM 5008 C C . ASP A 1 652 ? 17.859 -0.819 -28.291 1.00 60.28 652 ASP A C 1
ATOM 5010 O O . ASP A 1 652 ? 18.995 -1.056 -27.884 1.00 60.28 652 ASP A O 1
ATOM 5014 N N . ILE A 1 653 ? 16.941 -1.793 -28.400 1.00 59.59 653 ILE A N 1
ATOM 5015 C CA . ILE A 1 653 ? 16.983 -3.153 -27.804 1.00 59.59 653 ILE A CA 1
ATOM 5016 C C . ILE A 1 653 ? 18.232 -3.975 -28.188 1.00 59.59 653 ILE A C 1
ATOM 5018 O O . ILE A 1 653 ? 18.620 -4.898 -27.470 1.00 59.59 653 ILE A O 1
ATOM 5022 N N . ASN A 1 654 ? 18.872 -3.654 -29.313 1.00 65.06 654 ASN A N 1
ATOM 5023 C CA . ASN A 1 654 ? 20.016 -4.393 -29.855 1.00 65.06 654 ASN A CA 1
ATOM 5024 C C . ASN A 1 654 ? 21.380 -3.744 -29.559 1.00 65.06 654 ASN A C 1
ATOM 5026 O O . ASN A 1 654 ? 22.412 -4.289 -29.954 1.00 65.06 654 ASN A O 1
ATOM 5030 N N . LYS A 1 655 ? 21.412 -2.600 -28.869 1.00 82.50 655 LYS A N 1
ATOM 5031 C CA . LYS A 1 655 ? 22.622 -1.794 -28.706 1.00 82.50 655 LYS A CA 1
ATOM 5032 C C . LYS A 1 655 ? 23.426 -2.169 -27.468 1.00 82.50 655 LYS A C 1
ATOM 5034 O O . LYS A 1 655 ? 22.949 -2.082 -26.340 1.00 82.50 655 LYS A O 1
ATOM 5039 N N . TYR A 1 656 ? 24.684 -2.528 -27.695 1.00 88.56 656 TYR A N 1
ATOM 5040 C CA . TYR A 1 656 ? 25.679 -2.639 -26.636 1.00 88.56 656 TYR A CA 1
ATOM 5041 C C . TYR A 1 656 ? 26.314 -1.272 -26.368 1.00 88.56 656 TYR A C 1
ATOM 5043 O O . TYR A 1 656 ? 26.697 -0.559 -27.296 1.00 88.56 656 TYR A O 1
ATOM 5051 N N . TYR A 1 657 ? 26.456 -0.942 -25.091 1.00 90.62 657 TYR A N 1
ATOM 5052 C CA . TYR A 1 657 ? 27.132 0.247 -24.591 1.00 90.62 657 TYR A CA 1
ATOM 5053 C C . TYR A 1 657 ? 28.424 -0.170 -23.874 1.00 90.62 657 TYR A C 1
ATOM 5055 O O . TYR A 1 657 ? 28.429 -1.219 -23.222 1.00 90.62 657 TYR A O 1
ATOM 5063 N N . PRO A 1 658 ? 29.515 0.617 -23.942 1.00 94.19 658 PRO A N 1
ATOM 5064 C CA . PRO A 1 658 ? 30.683 0.395 -23.093 1.00 94.19 658 PRO A CA 1
ATOM 5065 C C . PRO A 1 658 ? 30.290 0.489 -21.617 1.00 94.19 658 PRO A C 1
ATOM 5067 O O . PRO A 1 658 ? 29.548 1.397 -21.246 1.00 94.19 658 PRO A O 1
ATOM 5070 N N . LEU A 1 659 ? 30.787 -0.431 -20.795 1.00 94.38 659 LEU A N 1
ATOM 5071 C CA . LEU A 1 659 ? 30.575 -0.459 -19.349 1.00 94.38 659 LEU A CA 1
ATOM 5072 C C . LEU A 1 659 ? 31.852 0.014 -18.638 1.00 94.38 659 LEU A C 1
ATOM 5074 O O . LEU A 1 659 ? 32.942 -0.403 -19.013 1.00 94.38 659 LEU A O 1
ATOM 5078 N N . VAL A 1 660 ? 31.733 0.858 -17.617 1.00 95.06 660 VAL A N 1
ATOM 5079 C CA . VAL A 1 660 ? 32.851 1.294 -16.756 1.00 95.06 660 VAL A CA 1
ATOM 5080 C C . VAL A 1 660 ? 32.424 1.303 -15.292 1.00 95.06 660 VAL A C 1
ATOM 5082 O O . VAL A 1 660 ? 31.245 1.502 -15.005 1.00 95.06 660 VAL A O 1
ATOM 5085 N N . TYR A 1 661 ? 33.357 1.090 -14.367 1.00 96.06 661 TYR A N 1
ATOM 5086 C CA . TYR A 1 661 ? 33.125 1.325 -12.941 1.00 96.06 661 TYR A CA 1
ATOM 5087 C C . TYR A 1 661 ? 33.353 2.808 -12.616 1.00 96.06 661 TYR A C 1
ATOM 5089 O O . TYR A 1 661 ? 34.204 3.446 -13.232 1.00 96.06 661 TYR A O 1
ATOM 5097 N N . GLY A 1 662 ? 32.583 3.366 -11.676 1.00 94.06 662 GLY A N 1
ATOM 5098 C CA . GLY A 1 662 ? 32.670 4.780 -11.299 1.00 94.06 662 GLY A CA 1
ATOM 5099 C C . GLY A 1 662 ? 34.056 5.203 -10.791 1.00 94.06 662 GLY A C 1
ATOM 5100 O O . GLY A 1 662 ? 34.541 6.267 -11.169 1.00 94.06 662 GLY A O 1
ATOM 5101 N N . GLY A 1 663 ? 34.731 4.345 -10.016 1.00 92.62 663 GLY A N 1
ATOM 5102 C CA . GLY A 1 663 ? 36.069 4.628 -9.478 1.00 92.62 663 GLY A CA 1
ATOM 5103 C C . GLY A 1 663 ? 37.137 4.759 -10.568 1.00 92.62 663 GLY A C 1
ATOM 5104 O O . GLY A 1 663 ? 37.957 5.671 -10.519 1.00 92.62 663 GLY A O 1
ATOM 5105 N N . ASP A 1 664 ? 37.050 3.941 -11.627 1.00 92.69 664 ASP A N 1
ATOM 5106 C CA . ASP A 1 664 ? 37.970 3.968 -12.781 1.00 92.69 664 ASP A CA 1
ATOM 5107 C C . ASP A 1 664 ? 37.904 5.287 -13.586 1.00 92.69 664 ASP A C 1
ATOM 5109 O O . ASP A 1 664 ? 38.708 5.510 -14.496 1.00 92.69 664 ASP A O 1
ATOM 5113 N N . ILE A 1 665 ? 36.904 6.136 -13.318 1.00 93.94 665 ILE A N 1
ATOM 5114 C CA . ILE A 1 665 ? 36.611 7.371 -14.059 1.00 93.94 665 ILE A CA 1
ATOM 5115 C C . ILE A 1 665 ? 36.447 8.597 -13.143 1.00 93.94 665 ILE A C 1
ATOM 5117 O O . ILE A 1 665 ? 35.767 9.557 -13.524 1.00 93.94 665 ILE A O 1
ATOM 5121 N N . ALA A 1 666 ? 37.070 8.577 -11.962 1.00 92.50 666 ALA A N 1
ATOM 5122 C CA . ALA A 1 666 ? 37.080 9.692 -11.016 1.00 92.50 666 ALA A CA 1
ATOM 5123 C C . ALA A 1 666 ? 37.481 11.035 -11.667 1.00 92.50 666 ALA A C 1
ATOM 5125 O O . ALA A 1 666 ? 38.312 11.102 -12.584 1.00 92.50 666 ALA A O 1
ATOM 5126 N N . SER A 1 667 ? 36.879 12.131 -11.201 1.00 90.94 667 SER A N 1
ATOM 5127 C CA . SER A 1 667 ? 37.315 13.489 -11.531 1.00 90.94 667 SER A CA 1
ATOM 5128 C C . SER A 1 667 ? 38.603 13.830 -10.766 1.00 90.94 667 SER A C 1
ATOM 5130 O O . SER A 1 667 ? 38.890 13.241 -9.725 1.00 90.94 667 SER A O 1
ATOM 5132 N N . ILE A 1 668 ? 39.404 14.762 -11.297 1.00 85.44 668 ILE A N 1
ATOM 5133 C CA . ILE A 1 668 ? 40.780 15.045 -10.831 1.00 85.44 668 ILE A CA 1
ATOM 5134 C C . ILE A 1 668 ? 40.839 15.423 -9.339 1.00 85.44 668 ILE A C 1
ATOM 5136 O O . ILE A 1 668 ? 41.834 15.143 -8.675 1.00 85.44 668 ILE A O 1
ATOM 5140 N N . ASP A 1 669 ? 39.767 16.023 -8.822 1.00 83.81 669 ASP A N 1
ATOM 5141 C CA . ASP A 1 669 ? 39.649 16.522 -7.451 1.00 83.81 669 ASP A CA 1
ATOM 5142 C C . ASP A 1 669 ? 38.799 15.597 -6.544 1.00 83.81 669 ASP A C 1
ATOM 5144 O O . ASP A 1 669 ? 38.342 16.022 -5.482 1.00 83.81 669 ASP A O 1
ATOM 5148 N N . SER A 1 670 ? 38.562 14.343 -6.958 1.00 84.38 670 SER A N 1
ATOM 5149 C CA . SER A 1 670 ? 37.748 13.345 -6.240 1.00 84.38 670 SER A CA 1
ATOM 5150 C C . SER A 1 670 ? 38.494 12.031 -5.988 1.00 84.38 670 SER A C 1
ATOM 5152 O O . SER A 1 670 ? 39.456 11.704 -6.682 1.00 84.38 670 SER A O 1
ATOM 5154 N N . ASP A 1 671 ? 38.051 11.278 -4.983 1.00 86.94 671 ASP A N 1
ATOM 5155 C CA . ASP A 1 671 ? 38.586 9.961 -4.634 1.00 86.94 671 ASP A CA 1
ATOM 5156 C C . ASP A 1 671 ? 37.841 8.806 -5.333 1.00 86.94 671 ASP A C 1
ATOM 5158 O O . ASP A 1 671 ? 36.692 8.934 -5.761 1.00 86.94 671 ASP A O 1
ATOM 5162 N N . GLU A 1 672 ? 38.501 7.649 -5.427 1.00 87.50 672 GLU A N 1
ATOM 5163 C CA . GLU A 1 672 ? 37.980 6.460 -6.119 1.00 87.50 672 GLU A CA 1
ATOM 5164 C C . GLU A 1 672 ? 36.739 5.843 -5.438 1.00 87.50 672 GLU A C 1
ATOM 5166 O O . GLU A 1 672 ? 35.948 5.188 -6.120 1.00 87.50 672 GLU A O 1
ATOM 5171 N N . ASP A 1 673 ? 36.520 6.068 -4.134 1.00 84.94 673 ASP A N 1
ATOM 5172 C CA . ASP A 1 673 ? 35.373 5.523 -3.392 1.00 84.94 673 ASP A CA 1
ATOM 5173 C C . ASP A 1 673 ? 34.104 6.368 -3.617 1.00 84.94 673 ASP A C 1
ATOM 5175 O O . ASP A 1 673 ? 33.030 5.824 -3.899 1.00 84.94 673 ASP A O 1
ATOM 5179 N N . THR A 1 674 ? 34.202 7.702 -3.558 1.00 87.81 674 THR A N 1
ATOM 5180 C CA . THR A 1 674 ? 33.075 8.602 -3.869 1.00 87.81 674 THR A CA 1
ATOM 5181 C C . THR A 1 674 ? 32.751 8.608 -5.365 1.00 87.81 674 THR A C 1
ATOM 5183 O O . THR A 1 674 ? 31.571 8.622 -5.730 1.00 87.81 674 THR A O 1
ATOM 5186 N N . ALA A 1 675 ? 33.756 8.464 -6.238 1.00 89.75 675 ALA A N 1
ATOM 5187 C CA . ALA A 1 675 ? 33.563 8.205 -7.667 1.00 89.75 675 ALA A CA 1
ATOM 5188 C C . ALA A 1 675 ? 32.966 6.812 -7.937 1.00 89.75 675 ALA A C 1
ATOM 5190 O O . ALA A 1 675 ? 32.033 6.687 -8.729 1.00 89.75 675 ALA A O 1
ATOM 5191 N N . GLY A 1 676 ? 33.408 5.772 -7.221 1.00 90.94 676 GLY A N 1
ATOM 5192 C CA . GLY A 1 676 ? 32.801 4.432 -7.224 1.00 90.94 676 GLY A CA 1
ATOM 5193 C C . GLY A 1 676 ? 31.348 4.410 -6.745 1.00 90.94 676 GLY A C 1
ATOM 5194 O O . GLY A 1 676 ? 30.557 3.565 -7.170 1.00 90.94 676 GLY A O 1
ATOM 5195 N N . SER A 1 677 ? 30.979 5.395 -5.927 1.00 90.62 677 SER A N 1
ATOM 5196 C CA . SER A 1 677 ? 29.610 5.666 -5.486 1.00 90.62 677 SER A CA 1
ATOM 5197 C C . SER A 1 677 ? 28.840 6.595 -6.433 1.00 90.62 677 SER A C 1
ATOM 5199 O O . SER A 1 677 ? 27.617 6.701 -6.345 1.00 90.62 677 SER A O 1
ATOM 5201 N N . CYS A 1 678 ? 29.529 7.250 -7.371 1.00 92.62 678 CYS A N 1
ATOM 5202 C CA . CYS A 1 678 ? 28.991 8.259 -8.282 1.00 92.62 678 CYS A CA 1
ATOM 5203 C C . CYS A 1 678 ? 28.343 9.454 -7.551 1.00 92.62 678 CYS A C 1
ATOM 5205 O O . CYS A 1 678 ? 27.320 9.992 -7.990 1.00 92.62 678 CYS A O 1
ATOM 5207 N N . ASP A 1 679 ? 28.933 9.878 -6.428 1.00 90.12 679 ASP A N 1
ATOM 5208 C CA . ASP A 1 679 ? 28.481 11.041 -5.655 1.00 90.12 679 ASP A CA 1
ATOM 5209 C C . ASP A 1 679 ? 28.587 12.359 -6.466 1.00 90.12 679 ASP A C 1
ATOM 5211 O O . ASP A 1 679 ? 29.346 12.432 -7.439 1.00 90.12 679 ASP A O 1
ATOM 5215 N N . PRO A 1 680 ? 27.823 13.417 -6.128 1.00 88.38 680 PRO A N 1
ATOM 5216 C CA . PRO A 1 680 ? 27.742 14.630 -6.947 1.00 88.38 680 PRO A CA 1
ATOM 5217 C C . PRO A 1 680 ? 29.106 15.284 -7.239 1.00 88.38 680 PRO A C 1
ATOM 5219 O O . PRO A 1 680 ? 29.803 15.722 -6.330 1.00 88.38 680 PRO A O 1
ATOM 5222 N N . GLY A 1 681 ? 29.465 15.385 -8.526 1.00 87.00 681 GLY A N 1
ATOM 5223 C CA . GLY A 1 681 ? 30.714 16.006 -9.005 1.00 87.00 681 GLY A CA 1
ATOM 5224 C C . GLY A 1 681 ? 31.931 15.073 -9.135 1.00 87.00 681 GLY A C 1
ATOM 5225 O O . GLY A 1 681 ? 32.982 15.504 -9.609 1.00 87.00 681 GLY A O 1
ATOM 5226 N N . THR A 1 682 ? 31.803 13.796 -8.768 1.00 91.62 682 THR A N 1
ATOM 5227 C CA . THR A 1 682 ? 32.934 12.844 -8.703 1.00 91.62 682 THR A CA 1
ATOM 5228 C C . THR A 1 682 ? 33.297 12.164 -10.027 1.00 91.62 682 THR A C 1
ATOM 5230 O O . THR A 1 682 ? 34.343 11.533 -10.122 1.00 91.62 682 THR A O 1
ATOM 5233 N N . LEU A 1 683 ? 32.472 12.277 -11.074 1.00 93.19 683 LEU A N 1
ATOM 5234 C CA . LEU A 1 683 ? 32.701 11.585 -12.350 1.00 93.19 683 LEU A CA 1
ATOM 5235 C C . LEU A 1 683 ? 33.327 12.499 -13.410 1.00 93.19 683 LEU A C 1
ATOM 5237 O O . LEU A 1 683 ? 32.857 13.611 -13.656 1.00 93.19 683 LEU A O 1
ATOM 5241 N N . ASN A 1 684 ? 34.344 11.999 -14.109 1.00 94.56 684 ASN A N 1
ATOM 5242 C CA . ASN A 1 684 ? 34.966 12.682 -15.238 1.00 94.56 684 ASN A CA 1
ATOM 5243 C C . ASN A 1 684 ? 34.071 12.611 -16.491 1.00 94.56 684 ASN A C 1
ATOM 5245 O O . ASN A 1 684 ? 33.970 11.565 -17.133 1.00 94.56 684 ASN A O 1
ATOM 5249 N N . GLU A 1 685 ? 33.468 13.740 -16.883 1.00 92.25 685 GLU A N 1
ATOM 5250 C CA . GLU A 1 685 ? 32.566 13.869 -18.044 1.00 92.25 685 GLU A CA 1
ATOM 5251 C C . GLU A 1 685 ? 33.144 13.261 -19.339 1.00 92.25 685 GLU A C 1
ATOM 5253 O O . GLU A 1 685 ? 32.430 12.591 -20.085 1.00 92.25 685 GLU A O 1
ATOM 5258 N N . THR A 1 686 ? 34.449 13.417 -19.595 1.00 92.12 686 THR A N 1
ATOM 5259 C CA . THR A 1 686 ? 35.092 12.893 -20.818 1.00 92.12 686 THR A CA 1
ATOM 5260 C C . THR A 1 686 ? 35.213 11.366 -20.797 1.00 92.12 686 THR A C 1
ATOM 5262 O O . THR A 1 686 ? 35.130 10.719 -21.841 1.00 92.12 686 THR A O 1
ATOM 5265 N N . LEU A 1 687 ? 35.383 10.770 -19.614 1.00 92.75 687 LEU A N 1
ATOM 5266 C CA . LEU A 1 687 ? 35.454 9.317 -19.443 1.00 92.75 687 LEU A CA 1
ATOM 5267 C C . LEU A 1 687 ? 34.069 8.673 -19.272 1.00 92.75 687 LEU A C 1
ATOM 5269 O O . LEU A 1 687 ? 33.921 7.498 -19.607 1.00 92.75 687 LEU A O 1
ATOM 5273 N N . ALA A 1 688 ? 33.075 9.424 -18.801 1.00 92.88 688 ALA A N 1
ATOM 5274 C CA . ALA A 1 688 ? 31.687 9.004 -18.619 1.00 92.88 688 ALA A CA 1
ATOM 5275 C C . ALA A 1 688 ? 30.844 9.066 -19.910 1.00 92.88 688 ALA A C 1
ATOM 5277 O O . ALA A 1 688 ? 29.991 8.200 -20.127 1.00 92.88 688 ALA A O 1
ATOM 5278 N N . THR A 1 689 ? 31.083 10.067 -20.770 1.00 93.81 689 THR A N 1
ATOM 5279 C CA . THR A 1 689 ? 30.235 10.377 -21.936 1.00 93.81 689 THR A CA 1
ATOM 5280 C C . THR A 1 689 ? 29.942 9.145 -22.799 1.00 93.81 689 THR A C 1
ATOM 5282 O O . THR A 1 689 ? 30.845 8.498 -23.331 1.00 93.81 689 THR A O 1
ATOM 5285 N N . GLY A 1 690 ? 28.654 8.836 -22.975 1.00 89.75 690 GLY A N 1
ATOM 5286 C CA . GLY A 1 690 ? 28.178 7.755 -23.845 1.00 89.75 690 GLY A CA 1
ATOM 5287 C C . GLY A 1 690 ? 28.344 6.327 -23.302 1.00 89.75 690 GLY A C 1
ATOM 5288 O O . GLY A 1 690 ? 28.008 5.380 -24.016 1.00 89.75 690 GLY A O 1
ATOM 5289 N N . LYS A 1 691 ? 28.827 6.146 -22.066 1.00 93.38 691 LYS A N 1
ATOM 5290 C CA . LYS A 1 691 ? 29.030 4.830 -21.431 1.00 93.38 691 LYS A CA 1
ATOM 5291 C C . LYS A 1 691 ? 27.963 4.517 -20.383 1.00 93.38 691 LYS A C 1
ATOM 5293 O O . LYS A 1 691 ? 27.353 5.422 -19.821 1.00 93.38 691 LYS A O 1
ATOM 5298 N N . VAL A 1 692 ? 27.753 3.236 -20.098 1.00 93.44 692 VAL A N 1
ATOM 5299 C CA . VAL A 1 692 ? 27.022 2.787 -18.907 1.00 93.44 692 VAL A CA 1
ATOM 5300 C C . VAL A 1 692 ? 27.995 2.726 -17.735 1.00 93.44 692 VAL A C 1
ATOM 5302 O O . VAL A 1 692 ? 29.105 2.214 -17.878 1.00 93.44 692 VAL A O 1
ATOM 5305 N N . ILE A 1 693 ? 27.579 3.244 -16.584 1.00 95.06 693 ILE A N 1
ATOM 5306 C CA . ILE A 1 693 ? 28.426 3.390 -15.398 1.00 95.06 693 ILE A CA 1
ATOM 5307 C C . ILE A 1 693 ? 27.888 2.478 -14.292 1.00 95.06 693 ILE A C 1
ATOM 5309 O O . ILE A 1 693 ? 26.696 2.504 -13.990 1.00 95.06 693 ILE A O 1
ATOM 5313 N N . LEU A 1 694 ? 28.754 1.638 -13.727 1.00 95.25 694 LEU A N 1
ATOM 5314 C CA . LEU A 1 694 ? 28.486 0.818 -12.550 1.00 95.25 694 LEU A CA 1
ATOM 5315 C C . LEU A 1 694 ? 28.898 1.605 -11.302 1.00 95.25 694 LEU A C 1
ATOM 5317 O O . LEU A 1 694 ? 30.072 1.941 -11.155 1.00 95.25 694 LEU A O 1
ATOM 5321 N N . CYS A 1 695 ? 27.943 1.851 -10.410 1.00 94.38 695 CYS A N 1
ATOM 5322 C CA . CYS A 1 695 ? 28.151 2.534 -9.134 1.00 94.38 695 CYS A CA 1
ATOM 5323 C C . CYS A 1 695 ? 27.680 1.631 -7.983 1.00 94.38 695 CYS A C 1
ATOM 5325 O O . CYS A 1 695 ? 26.712 0.882 -8.148 1.00 94.38 695 CYS A O 1
ATOM 5327 N N . PHE A 1 696 ? 28.325 1.709 -6.820 1.00 92.12 696 PHE A N 1
ATOM 5328 C CA . PHE A 1 696 ? 27.927 0.986 -5.606 1.00 92.12 696 PHE A CA 1
ATOM 5329 C C . PHE A 1 696 ? 27.379 1.964 -4.561 1.00 92.12 696 PHE A C 1
ATOM 5331 O O . PHE A 1 696 ? 27.948 3.025 -4.340 1.00 92.12 696 PHE A O 1
ATOM 5338 N N . GLN A 1 697 ? 26.286 1.607 -3.891 1.00 88.19 697 GLN A N 1
ATOM 5339 C CA . GLN A 1 697 ? 25.674 2.432 -2.853 1.00 88.19 697 GLN A CA 1
ATOM 5340 C C . GLN A 1 697 ? 26.637 2.655 -1.672 1.00 88.19 697 GLN A C 1
ATOM 5342 O O . GLN A 1 697 ? 26.986 1.714 -0.954 1.00 88.19 697 GLN A O 1
ATOM 5347 N N . SER A 1 698 ? 26.997 3.915 -1.425 1.00 82.69 698 SER A N 1
ATOM 5348 C CA . SER A 1 698 ? 27.765 4.325 -0.243 1.00 82.69 698 SER A CA 1
ATOM 5349 C C . SER A 1 698 ? 26.915 4.340 1.036 1.00 82.69 698 SER A C 1
ATOM 5351 O O . SER A 1 698 ? 25.686 4.302 1.001 1.00 82.69 698 SER A O 1
ATOM 5353 N N . GLN A 1 699 ? 27.558 4.467 2.204 1.00 69.94 699 GLN A N 1
ATOM 5354 C CA . GLN A 1 699 ? 26.841 4.594 3.485 1.00 69.94 699 GLN A CA 1
ATOM 5355 C C . GLN A 1 699 ? 26.048 5.911 3.622 1.00 69.94 699 GLN A C 1
ATOM 5357 O O . GLN A 1 699 ? 25.139 5.989 4.450 1.00 69.94 699 GLN A O 1
ATOM 5362 N N . SER A 1 700 ? 26.380 6.947 2.843 1.00 67.00 700 SER A N 1
ATOM 5363 C CA . SER A 1 700 ? 25.649 8.222 2.807 1.00 67.00 700 SER A CA 1
ATOM 5364 C C . SER A 1 700 ? 24.461 8.189 1.836 1.00 67.00 700 SER A C 1
ATOM 5366 O O . SER A 1 700 ? 23.456 8.866 2.072 1.00 67.00 700 SER A O 1
ATOM 5368 N N . GLN A 1 701 ? 24.534 7.386 0.770 1.00 72.94 701 GLN A N 1
ATOM 5369 C CA . GLN A 1 701 ? 23.475 7.256 -0.227 1.00 72.94 701 GLN A CA 1
ATOM 5370 C C . GLN A 1 701 ? 22.326 6.355 0.249 1.00 72.94 701 GLN A C 1
ATOM 5372 O O . GLN A 1 701 ? 22.509 5.191 0.600 1.00 72.94 701 GLN A O 1
ATOM 5377 N N . ARG A 1 702 ? 21.093 6.874 0.191 1.00 67.38 702 ARG A N 1
ATOM 5378 C CA . ARG A 1 702 ? 19.863 6.113 0.500 1.00 67.38 702 ARG A CA 1
ATOM 5379 C C . ARG A 1 702 ? 19.070 5.650 -0.726 1.00 67.38 702 ARG A C 1
ATOM 5381 O O . ARG A 1 702 ? 18.227 4.775 -0.588 1.00 67.38 702 ARG A O 1
ATOM 5388 N N . PHE A 1 703 ? 19.318 6.254 -1.887 1.00 73.38 703 PHE A N 1
ATOM 5389 C CA . PHE A 1 703 ? 18.573 6.059 -3.135 1.00 73.38 703 PHE A CA 1
ATOM 5390 C C . PHE A 1 703 ? 19.527 6.227 -4.324 1.00 73.38 703 PHE A C 1
ATOM 5392 O O . PHE A 1 703 ? 20.522 6.939 -4.198 1.00 73.38 703 PHE A O 1
ATOM 5399 N N . SER A 1 704 ? 19.192 5.682 -5.498 1.00 79.50 704 SER A N 1
ATOM 5400 C CA . SER A 1 704 ? 20.006 5.845 -6.718 1.00 79.50 704 SER A CA 1
ATOM 5401 C C . SER A 1 704 ? 19.882 7.224 -7.391 1.00 79.50 704 SER A C 1
ATOM 5403 O O . SER A 1 704 ? 20.565 7.487 -8.381 1.00 79.50 704 SER A O 1
ATOM 5405 N N . ILE A 1 705 ? 19.021 8.121 -6.893 1.00 80.69 705 ILE A N 1
ATOM 5406 C CA . ILE A 1 705 ? 18.724 9.427 -7.516 1.00 80.69 705 ILE A CA 1
ATOM 5407 C C . ILE A 1 705 ? 19.956 10.361 -7.596 1.00 80.69 705 ILE A C 1
ATOM 5409 O O . ILE A 1 705 ? 20.170 10.928 -8.673 1.00 80.69 705 ILE A O 1
ATOM 5413 N N . PRO A 1 706 ? 20.808 10.514 -6.555 1.00 84.31 706 PRO A N 1
ATOM 5414 C CA . PRO A 1 706 ? 22.029 11.317 -6.654 1.00 84.31 706 PRO A CA 1
ATOM 5415 C C . PRO A 1 706 ? 22.975 10.773 -7.727 1.00 84.31 706 PRO A C 1
ATOM 5417 O O . PRO A 1 706 ? 23.311 11.506 -8.651 1.00 84.31 706 PRO A O 1
ATOM 5420 N N . ALA A 1 707 ? 23.284 9.470 -7.694 1.00 87.62 707 ALA A N 1
ATOM 5421 C CA . ALA A 1 707 ? 24.109 8.809 -8.707 1.00 87.62 707 ALA A CA 1
ATOM 5422 C C . ALA A 1 707 ? 23.530 8.963 -10.126 1.00 87.62 707 ALA A C 1
ATOM 5424 O O . ALA A 1 707 ? 24.250 9.310 -11.058 1.00 87.62 707 ALA A O 1
ATOM 5425 N N . THR A 1 708 ? 22.212 8.803 -10.293 1.00 85.81 708 THR A N 1
ATOM 5426 C CA . THR A 1 708 ? 21.506 9.041 -11.569 1.00 85.81 708 THR A CA 1
ATOM 5427 C C . THR A 1 708 ? 21.724 10.471 -12.067 1.00 85.81 708 THR A C 1
ATOM 5429 O O . THR A 1 708 ? 21.960 10.689 -13.256 1.00 85.81 708 THR A O 1
ATOM 5432 N N . THR A 1 709 ? 21.685 11.450 -11.161 1.00 86.62 709 THR A N 1
ATOM 5433 C CA . THR A 1 709 ? 21.885 12.870 -11.478 1.00 86.62 709 THR A CA 1
ATOM 5434 C C . THR A 1 709 ? 23.345 13.145 -11.855 1.00 86.62 709 THR A C 1
ATOM 5436 O O . THR A 1 709 ? 23.590 13.802 -12.869 1.00 86.62 709 THR A O 1
ATOM 5439 N N . THR A 1 710 ? 24.318 12.576 -11.133 1.00 89.44 710 THR A N 1
ATOM 5440 C CA . THR A 1 710 ? 25.753 12.659 -11.466 1.00 89.44 710 THR A CA 1
ATOM 5441 C C . THR A 1 710 ? 26.041 12.061 -12.844 1.00 89.44 710 THR A C 1
ATOM 5443 O O . THR A 1 710 ? 26.635 12.728 -13.689 1.00 89.44 710 THR A O 1
ATOM 5446 N N . VAL A 1 711 ? 25.564 10.840 -13.115 1.00 89.69 711 VAL A N 1
ATOM 5447 C CA . VAL A 1 711 ? 25.744 10.149 -14.404 1.00 89.69 711 VAL A CA 1
ATOM 5448 C C . VAL A 1 711 ? 25.087 10.922 -15.553 1.00 89.69 711 VAL A C 1
ATOM 5450 O O . VAL A 1 711 ? 25.689 11.053 -16.617 1.00 89.69 711 VAL A O 1
ATOM 5453 N N . THR A 1 712 ? 23.893 11.488 -15.340 1.00 88.44 712 THR A N 1
ATOM 5454 C CA . THR A 1 712 ? 23.215 12.336 -16.340 1.00 88.44 712 THR A CA 1
ATOM 5455 C C . THR A 1 712 ? 24.022 13.605 -16.630 1.00 88.44 712 THR A C 1
ATOM 5457 O O . THR A 1 712 ? 24.216 13.961 -17.792 1.00 88.44 712 THR A O 1
ATOM 5460 N N . SER A 1 713 ? 24.551 14.253 -15.587 1.00 89.06 713 SER A N 1
ATOM 5461 C CA . SER A 1 713 ? 25.375 15.466 -15.703 1.00 89.06 713 SER A CA 1
ATOM 5462 C C . SER A 1 713 ? 26.691 15.187 -16.440 1.00 89.06 713 SER A C 1
ATOM 5464 O O . SER A 1 713 ? 27.103 15.968 -17.291 1.00 89.06 713 SER A O 1
ATOM 5466 N N . ALA A 1 714 ? 27.297 14.024 -16.191 1.00 90.69 714 ALA A N 1
ATOM 5467 C CA . ALA A 1 714 ? 28.495 13.529 -16.868 1.00 90.69 714 ALA A CA 1
ATOM 5468 C C . ALA A 1 714 ? 28.223 12.904 -18.262 1.00 90.69 714 ALA A C 1
ATOM 5470 O O . ALA A 1 714 ? 29.106 12.270 -18.840 1.00 90.69 714 ALA A O 1
ATOM 5471 N N . ARG A 1 715 ? 27.003 13.064 -18.805 1.00 90.00 715 ARG A N 1
ATOM 5472 C CA . ARG A 1 715 ? 26.538 12.551 -20.114 1.00 90.00 715 ARG A CA 1
ATOM 5473 C C . ARG A 1 715 ? 26.689 11.036 -20.309 1.00 90.00 715 ARG A C 1
ATOM 5475 O O . ARG A 1 715 ? 26.868 10.561 -21.437 1.00 90.00 715 ARG A O 1
ATOM 5482 N N . GLY A 1 716 ? 26.603 10.267 -19.227 1.00 89.94 716 GLY A N 1
ATOM 5483 C CA . GLY A 1 716 ? 26.525 8.811 -19.293 1.00 89.94 716 GLY A CA 1
ATOM 5484 C C . GLY A 1 716 ? 25.297 8.341 -20.082 1.00 89.94 716 GLY A C 1
ATOM 5485 O O . GLY A 1 716 ? 24.276 9.020 -20.155 1.00 89.94 716 GLY A O 1
ATOM 5486 N N . ALA A 1 717 ? 25.400 7.160 -20.685 1.00 89.19 717 ALA A N 1
ATOM 5487 C CA . ALA A 1 717 ? 24.324 6.512 -21.434 1.00 89.19 717 ALA A CA 1
ATOM 5488 C C . ALA A 1 717 ? 23.451 5.573 -20.580 1.00 89.19 717 ALA A C 1
ATOM 5490 O O . ALA A 1 717 ? 22.402 5.131 -21.046 1.00 89.19 717 ALA A O 1
ATOM 5491 N N . GLY A 1 718 ? 23.866 5.266 -19.348 1.00 89.12 718 GLY A N 1
ATOM 5492 C CA . GLY A 1 718 ? 23.070 4.524 -18.371 1.00 89.12 718 GLY A CA 1
ATOM 5493 C C . GLY A 1 718 ? 23.794 4.329 -17.041 1.00 89.12 718 GLY A C 1
ATOM 5494 O O . GLY A 1 718 ? 24.997 4.560 -16.936 1.00 89.12 718 GLY A O 1
ATOM 5495 N N . LEU A 1 719 ? 23.052 3.874 -16.039 1.00 90.56 719 LEU A N 1
ATOM 5496 C CA . LEU A 1 719 ? 23.516 3.576 -14.688 1.00 90.56 719 LEU A CA 1
ATOM 5497 C C . LEU A 1 719 ? 23.131 2.137 -14.319 1.00 90.56 719 LEU A C 1
ATOM 5499 O O . LEU A 1 719 ? 21.973 1.743 -14.469 1.00 90.56 719 LEU A O 1
ATOM 5503 N N . ILE A 1 720 ? 24.086 1.373 -13.793 1.00 91.75 720 ILE A N 1
ATOM 5504 C CA . ILE A 1 720 ? 23.821 0.176 -12.991 1.00 91.75 720 ILE A CA 1
ATOM 5505 C C . ILE A 1 720 ? 24.171 0.522 -11.546 1.00 91.75 720 ILE A C 1
ATOM 5507 O O . ILE A 1 720 ? 25.318 0.854 -11.256 1.00 91.75 720 ILE A O 1
ATOM 5511 N N . PHE A 1 721 ? 23.189 0.467 -10.651 1.00 90.88 721 PHE A N 1
ATOM 5512 C CA . PHE A 1 721 ? 23.355 0.866 -9.256 1.00 90.88 721 PHE A CA 1
ATOM 5513 C C . PHE A 1 721 ? 23.271 -0.363 -8.348 1.00 90.88 721 PHE A C 1
ATOM 5515 O O . PHE A 1 721 ? 22.197 -0.938 -8.171 1.00 90.88 721 PHE A O 1
ATOM 5522 N N . ALA A 1 722 ? 24.414 -0.790 -7.815 1.00 90.06 722 ALA A N 1
ATOM 5523 C CA . ALA A 1 722 ? 24.512 -1.916 -6.896 1.00 90.06 722 ALA A CA 1
ATOM 5524 C C . ALA A 1 722 ? 24.201 -1.453 -5.468 1.00 90.06 722 ALA A C 1
ATOM 5526 O O . ALA A 1 722 ? 24.912 -0.612 -4.925 1.00 90.06 722 ALA A O 1
ATOM 5527 N N . GLN A 1 723 ? 23.137 -1.985 -4.872 1.00 85.69 723 GLN A N 1
ATOM 5528 C CA . GLN A 1 723 ? 22.577 -1.519 -3.600 1.00 85.69 723 GLN A CA 1
ATOM 5529 C C . GLN A 1 723 ? 22.174 -2.680 -2.678 1.00 85.69 723 GLN A C 1
ATOM 5531 O O . GLN A 1 723 ? 22.245 -3.858 -3.049 1.00 85.69 723 GLN A O 1
ATOM 5536 N N . PHE A 1 724 ? 21.720 -2.358 -1.462 1.00 78.00 724 PHE A N 1
ATOM 5537 C CA . PHE A 1 724 ? 21.016 -3.336 -0.627 1.00 78.00 724 PHE A CA 1
ATOM 5538 C C . PHE A 1 724 ? 19.745 -3.841 -1.344 1.00 78.00 724 PHE A C 1
ATOM 5540 O O . PHE A 1 724 ? 19.077 -3.047 -2.011 1.00 78.00 724 PHE A O 1
ATOM 5547 N N . PRO A 1 725 ? 19.372 -5.132 -1.208 1.00 71.38 725 PRO A N 1
ATOM 5548 C CA . PRO A 1 725 ? 18.130 -5.651 -1.776 1.00 71.38 725 PRO A CA 1
ATOM 5549 C C . PRO A 1 725 ? 16.914 -4.825 -1.337 1.00 71.38 725 PRO A C 1
ATOM 5551 O O . PRO A 1 725 ? 16.667 -4.655 -0.143 1.00 71.38 725 PRO A O 1
ATOM 5554 N N . SER A 1 726 ? 16.180 -4.320 -2.326 1.00 77.50 726 SER A N 1
ATOM 5555 C CA . SER A 1 726 ? 15.011 -3.450 -2.187 1.00 77.50 726 SER A CA 1
ATOM 5556 C C . SER A 1 726 ? 14.011 -3.781 -3.293 1.00 77.50 726 SER A C 1
ATOM 5558 O O . SER A 1 726 ? 14.405 -4.093 -4.424 1.00 77.50 726 SER A O 1
ATOM 5560 N N . LYS A 1 727 ? 12.720 -3.709 -2.972 1.00 79.81 727 LYS A N 1
ATOM 5561 C CA . LYS A 1 727 ? 11.609 -3.862 -3.921 1.00 79.81 727 LYS A CA 1
ATOM 5562 C C . LYS A 1 727 ? 11.108 -2.524 -4.468 1.00 79.81 727 LYS A C 1
ATOM 5564 O O . LYS A 1 727 ? 10.340 -2.522 -5.429 1.00 79.81 727 LYS A O 1
ATOM 5569 N N . ASP A 1 728 ? 11.554 -1.401 -3.904 1.00 81.56 728 ASP A N 1
ATOM 5570 C CA . ASP A 1 728 ? 11.376 -0.072 -4.496 1.00 81.56 728 ASP A CA 1
ATOM 5571 C C . ASP A 1 728 ? 12.257 0.090 -5.740 1.00 81.56 728 ASP A C 1
ATOM 5573 O O . ASP A 1 728 ? 13.468 -0.114 -5.662 1.00 81.56 728 ASP A O 1
ATOM 5577 N N . VAL A 1 729 ? 11.650 0.460 -6.872 1.00 78.94 729 VAL A N 1
ATOM 5578 C CA . VAL A 1 729 ? 12.331 0.663 -8.157 1.00 78.94 729 VAL A CA 1
ATOM 5579 C C . VAL A 1 729 ? 12.338 2.153 -8.476 1.00 78.94 729 VAL A C 1
ATOM 5581 O O . VAL A 1 729 ? 11.456 2.669 -9.166 1.00 78.94 729 VAL A O 1
ATOM 5584 N N . SER A 1 730 ? 13.337 2.859 -7.946 1.00 67.38 730 SER A N 1
ATOM 5585 C CA . SER A 1 730 ? 13.394 4.322 -8.020 1.00 67.38 730 SER A CA 1
ATOM 5586 C C . SER A 1 730 ? 13.446 4.815 -9.474 1.00 67.38 730 SER A C 1
ATOM 5588 O O . SER A 1 730 ? 14.329 4.429 -10.243 1.00 67.38 730 SER A O 1
ATOM 5590 N N . LEU A 1 731 ? 12.521 5.705 -9.850 1.00 59.16 731 LEU A N 1
ATOM 5591 C CA . LEU A 1 731 ? 12.520 6.330 -11.173 1.00 59.16 731 LEU A CA 1
ATOM 5592 C C . LEU A 1 731 ? 13.762 7.205 -11.376 1.00 59.16 731 LEU A C 1
ATOM 5594 O O . LEU A 1 731 ? 14.074 8.069 -10.554 1.00 59.16 731 LEU A O 1
ATOM 5598 N N . SER A 1 732 ? 14.429 7.036 -12.518 1.00 51.31 732 SER A N 1
ATOM 5599 C CA . SER A 1 732 ? 15.456 7.968 -12.967 1.00 51.31 732 SER A CA 1
ATOM 5600 C C . SER A 1 732 ? 14.834 9.294 -13.416 1.00 51.31 732 SER A C 1
ATOM 5602 O O . SER A 1 732 ? 13.797 9.341 -14.079 1.00 51.31 732 SER A O 1
ATOM 5604 N N . SER A 1 733 ? 15.495 10.398 -13.072 1.00 45.81 733 SER A N 1
ATOM 5605 C CA . SER A 1 733 ? 15.117 11.772 -13.417 1.00 45.81 733 SER A CA 1
ATOM 5606 C C . SER A 1 733 ? 15.438 12.115 -14.883 1.00 45.81 733 SER A C 1
ATOM 5608 O O . SER A 1 733 ? 16.188 13.041 -15.177 1.00 45.81 733 SER A O 1
ATOM 5610 N N . GLY A 1 734 ? 14.871 11.358 -15.828 1.00 51.25 734 GLY A N 1
ATOM 5611 C CA . GLY A 1 734 ? 15.022 11.588 -17.266 1.00 51.25 734 GLY A CA 1
ATOM 5612 C C . GLY A 1 734 ? 14.878 10.315 -18.098 1.00 51.25 734 GLY A C 1
ATOM 5613 O O . GLY A 1 734 ? 14.314 9.318 -17.659 1.00 51.25 734 GLY A O 1
ATOM 5614 N N . SER A 1 735 ? 15.414 10.336 -19.318 1.00 58.94 735 SER A N 1
ATOM 5615 C CA . SER A 1 735 ? 15.460 9.181 -20.228 1.00 58.94 735 SER A CA 1
ATOM 5616 C C . SER A 1 735 ? 16.642 8.229 -19.974 1.00 58.94 735 SER A C 1
ATOM 5618 O O . SER A 1 735 ? 16.823 7.271 -20.728 1.00 58.94 735 SER A O 1
ATOM 5620 N N . LEU A 1 736 ? 17.446 8.471 -18.930 1.00 75.06 736 LEU A N 1
ATOM 5621 C CA . LEU A 1 736 ? 18.594 7.637 -18.576 1.00 75.06 736 LEU A CA 1
ATOM 5622 C C . LEU A 1 736 ? 18.126 6.262 -18.046 1.00 75.06 736 LEU A C 1
ATOM 5624 O O . LEU A 1 736 ? 17.372 6.224 -17.068 1.00 75.06 736 LEU A O 1
ATOM 5628 N N . PRO A 1 737 ? 18.591 5.131 -18.613 1.00 78.38 737 PRO A N 1
ATOM 5629 C CA . PRO A 1 737 ? 18.388 3.814 -18.018 1.00 78.38 737 PRO A CA 1
ATOM 5630 C C . PRO A 1 737 ? 19.083 3.754 -16.654 1.00 78.38 737 PRO A C 1
ATOM 5632 O O . PRO A 1 737 ? 20.297 3.931 -16.579 1.00 78.38 737 PRO A O 1
ATOM 5635 N N . CYS A 1 738 ? 18.333 3.480 -15.589 1.00 86.12 738 CYS A N 1
ATOM 5636 C CA . CYS A 1 738 ? 18.868 3.171 -14.266 1.00 86.12 738 CYS A CA 1
ATOM 5637 C C . CYS A 1 738 ? 18.398 1.767 -13.886 1.00 86.12 738 CYS A C 1
ATOM 5639 O O . CYS A 1 738 ? 17.195 1.536 -13.772 1.00 86.12 738 CYS A O 1
ATOM 5641 N N . VAL A 1 739 ? 19.336 0.827 -13.761 1.00 87.75 739 VAL A N 1
ATOM 5642 C CA . VAL A 1 739 ? 19.056 -0.564 -13.388 1.00 87.75 739 VAL A CA 1
ATOM 5643 C C . VAL A 1 739 ? 19.651 -0.832 -12.015 1.00 87.75 739 VAL A C 1
ATOM 5645 O O . VAL A 1 739 ? 20.869 -0.880 -11.848 1.00 87.75 739 VAL A O 1
ATOM 5648 N N . GLN A 1 740 ? 18.784 -0.994 -11.023 1.00 87.62 740 GLN A N 1
ATOM 5649 C CA . GLN A 1 740 ? 19.176 -1.318 -9.658 1.00 87.62 740 GLN A CA 1
ATOM 5650 C C . GLN A 1 740 ? 19.441 -2.824 -9.545 1.00 87.62 740 GLN A C 1
ATOM 5652 O O . GLN A 1 740 ? 18.665 -3.634 -10.050 1.00 87.62 740 GLN A O 1
ATOM 5657 N N . VAL A 1 741 ? 20.542 -3.208 -8.903 1.00 87.06 741 VAL A N 1
ATOM 5658 C CA . VAL A 1 741 ? 20.961 -4.605 -8.700 1.00 87.06 741 VAL A CA 1
ATOM 5659 C C . VAL A 1 741 ? 21.413 -4.811 -7.255 1.00 87.06 741 VAL A C 1
ATOM 5661 O O . VAL A 1 741 ? 21.755 -3.847 -6.573 1.00 87.06 741 VAL A O 1
ATOM 5664 N N . ASP A 1 742 ? 21.453 -6.055 -6.775 1.00 84.88 742 ASP A N 1
ATOM 5665 C CA . ASP A 1 742 ? 22.096 -6.342 -5.489 1.00 84.88 742 ASP A CA 1
ATOM 5666 C C . ASP A 1 742 ? 23.637 -6.241 -5.577 1.00 84.88 742 ASP A C 1
ATOM 5668 O O . ASP A 1 742 ? 24.238 -6.292 -6.657 1.00 84.88 742 ASP A O 1
ATOM 5672 N N . PHE A 1 743 ? 24.299 -6.109 -4.425 1.00 86.25 743 PHE A N 1
ATOM 5673 C CA . PHE A 1 743 ? 25.762 -6.036 -4.346 1.00 86.25 743 PHE A CA 1
ATOM 5674 C C . PHE A 1 743 ? 26.506 -7.270 -4.895 1.00 86.25 743 PHE A C 1
ATOM 5676 O O . PHE A 1 743 ? 27.653 -7.132 -5.328 1.00 86.25 743 PHE A O 1
ATOM 5683 N N . ALA A 1 744 ? 25.907 -8.466 -4.912 1.00 84.69 744 ALA A N 1
ATOM 5684 C CA . ALA A 1 744 ? 26.549 -9.665 -5.458 1.00 84.69 744 ALA A CA 1
ATOM 5685 C C . ALA A 1 744 ? 26.543 -9.637 -6.995 1.00 84.69 744 ALA A C 1
ATOM 5687 O O . ALA A 1 744 ? 27.568 -9.909 -7.622 1.00 84.69 744 ALA A O 1
ATOM 5688 N N . ILE A 1 745 ? 25.435 -9.215 -7.611 1.00 85.38 745 ILE A N 1
ATOM 5689 C CA . ILE A 1 745 ? 25.365 -8.896 -9.043 1.00 85.38 745 ILE A CA 1
ATOM 5690 C C . ILE A 1 745 ? 26.348 -7.768 -9.379 1.00 85.38 745 ILE A C 1
ATOM 5692 O O . ILE A 1 745 ? 27.131 -7.920 -10.314 1.00 85.38 745 ILE A O 1
ATOM 5696 N N . GLY A 1 746 ? 26.375 -6.681 -8.599 1.00 89.62 746 GLY A N 1
ATOM 5697 C CA . GLY A 1 746 ? 27.344 -5.592 -8.770 1.00 89.62 746 GLY A CA 1
ATOM 5698 C C . GLY A 1 746 ? 28.797 -6.080 -8.757 1.00 89.62 746 GLY A C 1
ATOM 5699 O O . GLY A 1 746 ? 29.571 -5.761 -9.657 1.00 89.62 746 GLY A O 1
ATOM 5700 N N . THR A 1 747 ? 29.157 -6.933 -7.794 1.00 89.69 747 THR A N 1
ATOM 5701 C CA . THR A 1 747 ? 30.505 -7.522 -7.679 1.00 89.69 747 THR A CA 1
ATOM 5702 C C . THR A 1 747 ? 30.842 -8.436 -8.866 1.00 89.69 747 THR A C 1
ATOM 5704 O O . THR A 1 747 ? 31.962 -8.401 -9.383 1.00 89.69 747 THR A O 1
ATOM 5707 N N . ASN A 1 748 ? 29.874 -9.212 -9.366 1.00 87.81 748 ASN A N 1
ATOM 5708 C CA . ASN A 1 748 ? 30.050 -10.020 -10.577 1.00 87.81 748 ASN A CA 1
ATOM 5709 C C . ASN A 1 748 ? 30.266 -9.140 -11.824 1.00 87.81 748 ASN A C 1
ATOM 5711 O O . ASN A 1 748 ? 31.118 -9.451 -12.658 1.00 87.81 748 ASN A O 1
ATOM 5715 N N . LEU A 1 749 ? 29.550 -8.015 -11.937 1.00 90.38 749 LEU A N 1
ATOM 5716 C CA . LEU A 1 749 ? 29.730 -7.042 -13.020 1.00 90.38 749 LEU A CA 1
ATOM 5717 C C . LEU A 1 749 ? 31.106 -6.364 -12.955 1.00 90.38 749 LEU A C 1
ATOM 5719 O O . LEU A 1 749 ? 31.779 -6.267 -13.979 1.00 90.38 749 LEU A O 1
ATOM 5723 N N . LEU A 1 750 ? 31.563 -5.972 -11.763 1.00 91.81 750 LEU A N 1
ATOM 5724 C CA . LEU A 1 750 ? 32.902 -5.412 -11.545 1.00 91.81 750 LEU A CA 1
ATOM 5725 C C . LEU A 1 750 ? 34.006 -6.420 -11.915 1.00 91.81 750 LEU A C 1
ATOM 5727 O O . LEU A 1 750 ? 34.987 -6.072 -12.571 1.00 91.81 750 LEU A O 1
ATOM 5731 N N . THR A 1 751 ? 33.798 -7.699 -11.594 1.00 90.44 751 THR A N 1
ATOM 5732 C CA . THR A 1 751 ? 34.698 -8.793 -11.995 1.00 90.44 751 THR A CA 1
ATOM 5733 C C . THR A 1 751 ? 34.733 -8.970 -13.522 1.00 90.44 751 THR A C 1
ATOM 5735 O O . THR A 1 751 ? 35.803 -9.177 -14.093 1.00 90.44 751 THR A O 1
ATOM 5738 N N . TYR A 1 752 ? 33.592 -8.834 -14.212 1.00 89.75 752 TYR A N 1
ATOM 5739 C CA . TYR A 1 752 ? 33.527 -8.855 -15.681 1.00 89.75 752 TYR A CA 1
ATOM 5740 C C . TYR A 1 752 ? 34.259 -7.665 -16.331 1.00 89.75 752 TYR A C 1
ATOM 5742 O O . TYR A 1 752 ? 34.935 -7.862 -17.347 1.00 89.75 752 TYR A O 1
ATOM 5750 N N . ILE A 1 753 ? 34.168 -6.465 -15.739 1.00 92.88 753 ILE A N 1
ATOM 5751 C CA . ILE A 1 753 ? 34.918 -5.272 -16.169 1.00 92.88 753 ILE A CA 1
ATOM 5752 C C . ILE A 1 753 ? 36.423 -5.560 -16.097 1.00 92.88 753 ILE A C 1
ATOM 5754 O O . ILE A 1 753 ? 37.098 -5.499 -17.122 1.00 92.88 753 ILE A O 1
ATOM 5758 N N . GLY A 1 754 ? 36.936 -5.984 -14.936 1.00 90.19 754 GLY A N 1
ATOM 5759 C CA . GLY A 1 754 ? 38.363 -6.293 -14.759 1.00 90.19 754 GLY A CA 1
ATOM 5760 C C . GLY A 1 754 ? 38.884 -7.450 -15.629 1.00 90.19 754 GLY A C 1
ATOM 5761 O O . GLY A 1 754 ? 40.061 -7.478 -15.987 1.00 90.19 754 GLY A O 1
ATOM 5762 N N . ALA A 1 755 ? 38.020 -8.396 -16.012 1.00 89.06 755 ALA A N 1
ATOM 5763 C CA . ALA A 1 755 ? 38.381 -9.535 -16.859 1.00 89.06 755 ALA A CA 1
ATOM 5764 C C . ALA A 1 755 ? 38.407 -9.228 -18.374 1.00 89.06 755 ALA A C 1
ATOM 5766 O O . ALA A 1 755 ? 38.902 -10.047 -19.153 1.00 89.06 755 ALA A O 1
ATOM 5767 N N . THR A 1 756 ? 37.879 -8.081 -18.819 1.00 88.50 756 THR A N 1
ATOM 5768 C CA . THR A 1 756 ? 37.611 -7.807 -20.242 1.00 88.50 756 THR A CA 1
ATOM 5769 C C . THR A 1 756 ? 38.249 -6.493 -20.686 1.00 88.50 756 THR A C 1
ATOM 5771 O O . THR A 1 756 ? 38.024 -5.460 -20.078 1.00 88.50 756 THR A O 1
ATOM 5774 N N . ARG A 1 757 ? 38.995 -6.476 -21.804 1.00 87.25 757 ARG A N 1
ATOM 5775 C CA . ARG A 1 757 ? 39.610 -5.226 -22.316 1.00 87.25 757 ARG A CA 1
ATOM 5776 C C . ARG A 1 757 ? 38.603 -4.191 -22.830 1.00 87.25 757 ARG A C 1
ATOM 5778 O O . ARG A 1 757 ? 38.871 -3.002 -22.752 1.00 87.25 757 ARG A O 1
ATOM 5785 N N . ASN A 1 758 ? 37.483 -4.660 -23.378 1.00 90.00 758 ASN A N 1
ATOM 5786 C CA . ASN A 1 758 ? 36.376 -3.846 -23.884 1.00 90.00 758 ASN A CA 1
ATOM 5787 C C . ASN A 1 758 ? 35.064 -4.364 -23.259 1.00 90.00 758 ASN A C 1
ATOM 5789 O O . ASN A 1 758 ? 34.324 -5.090 -23.930 1.00 90.00 758 ASN A O 1
ATOM 5793 N N . PRO A 1 759 ? 34.800 -4.099 -21.968 1.00 93.00 759 PRO A N 1
ATOM 5794 C CA . PRO A 1 759 ? 33.581 -4.555 -21.316 1.00 93.00 759 PRO A CA 1
ATOM 5795 C C . PRO A 1 759 ? 32.377 -3.792 -21.877 1.00 93.00 759 PRO A C 1
ATOM 5797 O O . PRO A 1 759 ? 32.391 -2.565 -21.995 1.00 93.00 759 PRO A O 1
ATOM 5800 N N . VAL A 1 760 ? 31.330 -4.527 -22.251 1.00 92.69 760 VAL A N 1
ATOM 5801 C CA . VAL A 1 760 ? 30.107 -3.961 -22.835 1.00 92.69 760 VAL A CA 1
ATOM 5802 C C . VAL A 1 760 ? 28.862 -4.611 -22.247 1.00 92.69 760 VAL A C 1
ATOM 5804 O O . VAL A 1 760 ? 28.866 -5.787 -21.877 1.00 92.69 760 VAL A O 1
ATOM 5807 N N . VAL A 1 761 ? 27.782 -3.838 -22.197 1.00 89.69 761 VAL A N 1
ATOM 5808 C CA . VAL A 1 761 ? 26.497 -4.235 -21.622 1.00 89.69 761 VAL A CA 1
ATOM 5809 C C . VAL A 1 761 ? 25.338 -3.803 -22.516 1.00 89.69 761 VAL A C 1
ATOM 5811 O O . VAL A 1 761 ? 25.409 -2.788 -23.206 1.00 89.69 761 VAL A O 1
ATOM 5814 N N . LYS A 1 762 ? 24.260 -4.584 -22.505 1.00 86.50 762 LYS A N 1
ATOM 5815 C CA . LYS A 1 762 ? 22.997 -4.306 -23.191 1.00 86.50 762 LYS A CA 1
ATOM 5816 C C . LYS A 1 762 ? 21.840 -4.541 -22.225 1.00 86.50 762 LYS A C 1
ATOM 5818 O O . LYS A 1 762 ? 21.815 -5.562 -21.534 1.00 86.50 762 LYS A O 1
ATOM 5823 N N . PHE A 1 763 ? 20.883 -3.621 -22.209 1.00 82.88 763 PHE A N 1
ATOM 5824 C CA . PHE A 1 763 ? 19.658 -3.735 -21.421 1.00 82.88 763 PHE A CA 1
ATOM 5825 C C . PHE A 1 763 ? 18.494 -4.167 -22.307 1.00 82.88 763 PHE A C 1
ATOM 5827 O O . PHE A 1 763 ? 18.227 -3.550 -23.337 1.00 82.88 763 PHE A O 1
ATOM 5834 N N . ASN A 1 764 ? 17.768 -5.197 -21.887 1.00 79.75 764 ASN A N 1
ATOM 5835 C CA . ASN A 1 764 ? 16.458 -5.492 -22.453 1.00 79.75 764 ASN A CA 1
ATOM 5836 C C . ASN A 1 764 ? 15.398 -4.591 -21.785 1.00 79.75 764 ASN A C 1
ATOM 5838 O O . ASN A 1 764 ? 15.572 -4.244 -20.615 1.00 79.75 764 ASN A O 1
ATOM 5842 N N . PRO A 1 765 ? 14.280 -4.259 -22.459 1.00 81.06 765 PRO A N 1
ATOM 5843 C CA . PRO A 1 765 ? 13.166 -3.561 -21.823 1.00 81.06 765 PRO A CA 1
ATOM 5844 C C . PRO A 1 765 ? 12.652 -4.303 -20.584 1.00 81.06 765 PRO A C 1
ATOM 5846 O O . PRO A 1 765 ? 12.547 -5.536 -20.582 1.00 81.06 765 PRO A O 1
ATOM 5849 N N . SER A 1 766 ? 12.318 -3.540 -19.547 1.00 83.62 766 SER A N 1
ATOM 5850 C CA . SER A 1 766 ? 11.719 -4.037 -18.310 1.00 83.62 766 SER A CA 1
ATOM 5851 C C . SER A 1 766 ? 10.383 -4.726 -18.591 1.00 83.62 766 SER A C 1
ATOM 5853 O O . SER A 1 766 ? 9.638 -4.339 -19.494 1.00 83.62 766 SER A O 1
ATOM 5855 N N . LYS A 1 767 ? 10.050 -5.748 -17.802 1.00 81.44 767 LYS A N 1
ATOM 5856 C CA . LYS A 1 767 ? 8.743 -6.422 -17.848 1.00 81.44 767 LYS A CA 1
ATOM 5857 C C . LYS A 1 767 ? 8.008 -6.215 -16.536 1.00 81.44 767 LYS A C 1
ATOM 5859 O O . LYS A 1 767 ? 8.637 -6.093 -15.498 1.00 81.44 767 LYS A O 1
ATOM 5864 N N . THR A 1 768 ? 6.680 -6.217 -16.564 1.00 83.44 768 THR A N 1
ATOM 5865 C CA . THR A 1 768 ? 5.875 -6.292 -15.338 1.00 83.44 768 THR A CA 1
ATOM 5866 C C . THR A 1 768 ? 5.604 -7.751 -14.999 1.00 83.44 768 THR A C 1
ATOM 5868 O O . THR A 1 768 ? 5.001 -8.451 -15.811 1.00 83.44 768 THR A O 1
ATOM 5871 N N . LEU A 1 769 ? 6.018 -8.196 -13.812 1.00 78.31 769 LEU A N 1
ATOM 5872 C CA . LEU A 1 769 ? 5.625 -9.489 -13.240 1.00 78.31 769 LEU A CA 1
ATOM 5873 C C . LEU A 1 769 ? 4.738 -9.266 -12.009 1.00 78.31 769 LEU A C 1
ATOM 5875 O O . LEU A 1 769 ? 4.857 -8.243 -11.338 1.00 78.31 769 LEU A O 1
ATOM 5879 N N . VAL A 1 770 ? 3.835 -10.211 -11.750 1.00 81.62 770 VAL A N 1
ATOM 5880 C CA . VAL A 1 770 ? 2.812 -10.197 -10.689 1.00 81.62 770 VAL A CA 1
ATOM 5881 C C . VAL A 1 770 ? 2.697 -11.629 -10.149 1.00 81.62 770 VAL A C 1
ATOM 5883 O O . VAL A 1 770 ? 2.851 -12.568 -10.931 1.00 81.62 770 VAL A O 1
ATOM 5886 N N . GLY A 1 771 ? 2.466 -11.813 -8.847 1.00 72.00 771 GLY A N 1
ATOM 5887 C CA . GLY A 1 771 ? 2.399 -13.134 -8.204 1.00 72.00 771 GLY A CA 1
ATOM 5888 C C . GLY A 1 771 ? 3.728 -13.901 -8.197 1.00 72.00 771 GLY A C 1
ATOM 5889 O O . GLY A 1 771 ? 3.734 -15.127 -8.212 1.00 72.00 771 GLY A O 1
ATOM 5890 N N . GLN A 1 772 ? 4.861 -13.190 -8.254 1.00 63.81 772 GLN A N 1
ATOM 5891 C CA . GLN A 1 772 ? 6.218 -13.771 -8.241 1.00 63.81 772 GLN A CA 1
ATOM 5892 C C . GLN A 1 772 ? 7.147 -13.063 -7.239 1.00 63.81 772 GLN A C 1
ATOM 5894 O O . GLN A 1 772 ? 8.371 -13.128 -7.347 1.00 63.81 772 GLN A O 1
ATOM 5899 N N . GLN A 1 773 ? 6.566 -12.350 -6.274 1.00 69.69 773 GLN A N 1
ATOM 5900 C CA . GLN A 1 773 ? 7.278 -11.579 -5.264 1.00 69.69 773 GLN A CA 1
ATOM 5901 C C . GLN A 1 773 ? 6.527 -11.670 -3.938 1.00 69.69 773 GLN A C 1
ATOM 5903 O O . GLN A 1 773 ? 5.414 -11.162 -3.844 1.00 69.69 773 GLN A O 1
ATOM 5908 N N . ILE A 1 774 ? 7.167 -12.245 -2.914 1.00 79.75 774 ILE A N 1
ATOM 5909 C CA . ILE A 1 774 ? 6.635 -12.280 -1.543 1.00 79.75 774 ILE A CA 1
ATOM 5910 C C . ILE A 1 774 ? 6.270 -10.854 -1.110 1.00 79.75 774 ILE A C 1
ATOM 5912 O O . ILE A 1 774 ? 7.051 -9.913 -1.313 1.00 79.75 774 ILE A O 1
ATOM 5916 N N . SER A 1 775 ? 5.051 -10.682 -0.601 1.00 86.75 775 SER A N 1
ATOM 5917 C CA . SER A 1 775 ? 4.474 -9.414 -0.147 1.00 86.75 775 SER A CA 1
ATOM 5918 C C . SER A 1 775 ? 3.244 -9.679 0.734 1.00 86.75 775 SER A C 1
ATOM 5920 O O . SER A 1 775 ? 2.574 -10.690 0.531 1.00 86.75 775 SER A O 1
ATOM 5922 N N . PRO A 1 776 ? 2.904 -8.773 1.668 1.00 92.06 776 PRO A N 1
ATOM 5923 C CA . PRO A 1 776 ? 3.492 -7.448 1.859 1.00 92.06 776 PRO A CA 1
ATOM 5924 C C . PRO A 1 776 ? 4.724 -7.461 2.774 1.00 92.06 776 PRO A C 1
ATOM 5926 O O . PRO A 1 776 ? 4.768 -8.156 3.783 1.00 92.06 776 PRO A O 1
ATOM 5929 N N . GLU A 1 777 ? 5.704 -6.619 2.458 1.00 92.25 777 GLU A N 1
ATOM 5930 C CA . GLU A 1 777 ? 6.871 -6.341 3.302 1.00 92.25 777 GLU A CA 1
ATOM 5931 C C . GLU A 1 777 ? 6.949 -4.839 3.589 1.00 92.25 777 GLU A C 1
ATOM 5933 O O . GLU A 1 777 ? 6.576 -4.029 2.738 1.00 92.25 777 GLU A O 1
ATOM 5938 N N . VAL A 1 778 ? 7.405 -4.430 4.777 1.00 94.88 778 VAL A N 1
ATOM 5939 C CA . VAL A 1 778 ? 7.529 -2.999 5.114 1.00 94.88 778 VAL A CA 1
ATOM 5940 C C . VAL A 1 778 ? 8.747 -2.400 4.413 1.00 94.88 778 VAL A C 1
ATOM 5942 O O . VAL A 1 778 ? 9.869 -2.863 4.615 1.00 94.88 778 VAL A O 1
ATOM 5945 N N . ALA A 1 779 ? 8.523 -1.343 3.631 1.00 91.81 779 ALA A N 1
ATOM 5946 C CA . ALA A 1 779 ? 9.519 -0.771 2.730 1.00 91.81 779 ALA A CA 1
ATOM 5947 C C . ALA A 1 779 ? 10.725 -0.157 3.465 1.00 91.81 779 ALA A C 1
ATOM 5949 O O . ALA A 1 779 ? 10.582 0.425 4.549 1.00 91.81 779 ALA A O 1
ATOM 5950 N N . PHE A 1 780 ? 11.906 -0.208 2.846 1.00 89.31 780 PHE A N 1
ATOM 5951 C CA . PHE A 1 780 ? 13.180 0.252 3.410 1.00 89.31 780 PHE A CA 1
ATOM 5952 C C . PHE A 1 780 ? 13.109 1.718 3.846 1.00 89.31 780 PHE A C 1
ATOM 5954 O O . PHE A 1 780 ? 13.462 2.064 4.974 1.00 89.31 780 PHE A O 1
ATOM 5961 N N . PHE A 1 781 ? 12.572 2.576 2.975 1.00 88.62 781 PHE A N 1
ATOM 5962 C CA . PHE A 1 781 ? 12.402 4.000 3.251 1.00 88.62 781 PHE A CA 1
ATOM 5963 C C . PHE A 1 781 ? 11.312 4.293 4.291 1.00 88.62 781 PHE A C 1
ATOM 5965 O O . PHE A 1 781 ? 11.329 5.377 4.871 1.00 88.62 781 PHE A O 1
ATOM 5972 N N . SER A 1 782 ? 10.354 3.387 4.534 1.00 94.25 782 SER A N 1
ATOM 5973 C CA . SER A 1 782 ? 9.214 3.666 5.417 1.00 94.25 782 SER A CA 1
ATOM 5974 C C . SER A 1 782 ? 9.721 3.983 6.820 1.00 94.25 782 SER A C 1
ATOM 5976 O O . SER A 1 782 ? 10.406 3.165 7.432 1.00 94.25 782 SER A O 1
ATOM 5978 N N . SER A 1 783 ? 9.414 5.172 7.330 1.00 94.25 783 SER A N 1
ATOM 5979 C CA . SER A 1 783 ? 9.861 5.613 8.650 1.00 94.25 783 SER A CA 1
ATOM 5980 C C . SER A 1 783 ? 9.308 4.729 9.773 1.00 94.25 783 SER A C 1
ATOM 5982 O O . SER A 1 783 ? 8.157 4.293 9.734 1.00 94.25 783 SER A O 1
ATOM 5984 N N . ARG A 1 784 ? 10.132 4.494 10.800 1.00 94.31 784 ARG A N 1
ATOM 5985 C CA . ARG A 1 784 ? 9.876 3.541 11.891 1.00 94.31 784 ARG A CA 1
ATOM 5986 C C . ARG A 1 784 ? 9.711 4.238 13.243 1.00 94.31 784 ARG A C 1
ATOM 5988 O O . ARG A 1 784 ? 10.310 5.286 13.504 1.00 94.31 784 ARG A O 1
ATOM 5995 N N . GLY A 1 785 ? 8.927 3.633 14.132 1.00 93.81 785 GLY A N 1
ATOM 5996 C CA . GLY A 1 785 ? 8.826 4.020 15.542 1.00 93.81 785 GLY A CA 1
ATOM 5997 C C . GLY A 1 785 ? 10.089 3.697 16.361 1.00 93.81 785 GLY A C 1
ATOM 5998 O O . GLY A 1 785 ? 11.104 3.279 15.802 1.00 93.81 785 GLY A O 1
ATOM 5999 N N . PRO A 1 786 ? 10.074 3.882 17.696 1.00 93.25 786 PRO A N 1
ATOM 6000 C CA . PRO A 1 786 ? 9.007 4.491 18.494 1.00 93.25 786 PRO A CA 1
ATOM 6001 C C . PRO A 1 786 ? 8.777 5.981 18.202 1.00 93.25 786 PRO A C 1
ATOM 6003 O O . PRO A 1 786 ? 9.683 6.691 17.774 1.00 93.25 786 PRO A O 1
ATOM 6006 N N . ASN A 1 787 ? 7.586 6.476 18.545 1.00 90.50 787 ASN A N 1
ATOM 6007 C CA . ASN A 1 787 ? 7.295 7.908 18.639 1.00 90.50 787 ASN A CA 1
ATOM 6008 C C . ASN A 1 787 ? 8.243 8.593 19.646 1.00 90.50 787 ASN A C 1
ATOM 6010 O O . ASN A 1 787 ? 8.307 8.185 20.806 1.00 90.50 787 ASN A O 1
ATOM 6014 N N . SER A 1 788 ? 8.964 9.633 19.221 1.00 88.25 788 SER A N 1
ATOM 6015 C CA . SER A 1 788 ? 9.930 10.361 20.058 1.00 88.25 788 SER A CA 1
ATOM 6016 C C . SER A 1 788 ? 9.291 11.354 21.040 1.00 88.25 788 SER A C 1
ATOM 6018 O O . SER A 1 788 ? 9.867 11.599 22.096 1.00 88.25 788 SER A O 1
ATOM 6020 N N . LEU A 1 789 ? 8.095 11.880 20.740 1.00 86.88 789 LEU A N 1
ATOM 6021 C CA . LEU A 1 789 ? 7.372 12.832 21.600 1.00 86.88 789 LEU A CA 1
ATOM 6022 C C . LEU A 1 789 ? 6.599 12.139 22.721 1.00 86.88 789 LEU A C 1
ATOM 6024 O O . LEU A 1 789 ? 6.645 12.561 23.874 1.00 86.88 789 LEU A O 1
ATOM 6028 N N . SER A 1 790 ? 5.866 11.075 22.386 1.00 89.06 790 SER A N 1
ATOM 6029 C CA . SER A 1 790 ? 5.109 10.286 23.361 1.00 89.06 790 SER A CA 1
ATOM 6030 C C . SER A 1 790 ? 5.329 8.780 23.152 1.00 89.06 790 SER A C 1
ATOM 6032 O O . SER A 1 790 ? 4.506 8.109 22.534 1.00 89.06 790 SER A O 1
ATOM 6034 N N . PRO A 1 791 ? 6.420 8.203 23.701 1.00 88.38 791 PRO A N 1
ATOM 6035 C CA . PRO A 1 791 ? 6.780 6.792 23.502 1.00 88.38 791 PRO A CA 1
ATOM 6036 C C . PRO A 1 791 ? 5.760 5.745 23.986 1.00 88.38 791 PRO A C 1
ATOM 6038 O O . PRO A 1 791 ? 5.948 4.563 23.717 1.00 88.38 791 PRO A O 1
ATOM 6041 N N . SER A 1 792 ? 4.703 6.138 24.708 1.00 88.06 792 SER A N 1
ATOM 6042 C CA . SER A 1 792 ? 3.559 5.272 25.058 1.00 88.06 792 SER A CA 1
ATOM 6043 C C . SER A 1 792 ? 2.464 5.221 23.976 1.00 88.06 792 SER A C 1
ATOM 6045 O O . SER A 1 792 ? 1.474 4.510 24.140 1.00 88.06 792 SER A O 1
ATOM 6047 N N . VAL A 1 793 ? 2.621 5.967 22.881 1.00 92.62 793 VAL A N 1
ATOM 6048 C CA . VAL A 1 793 ? 1.735 5.968 21.711 1.00 92.62 793 VAL A CA 1
ATOM 6049 C C . VAL A 1 793 ? 2.452 5.221 20.591 1.00 92.62 793 VAL A C 1
ATOM 6051 O O . VAL A 1 793 ? 3.541 5.623 20.174 1.00 92.62 793 VAL A O 1
ATOM 6054 N N . LEU A 1 794 ? 1.865 4.117 20.127 1.00 94.94 794 LEU A N 1
ATOM 6055 C CA . LEU A 1 794 ? 2.390 3.368 18.989 1.00 94.94 794 LEU A CA 1
ATOM 6056 C C . LEU A 1 794 ? 2.315 4.227 17.720 1.00 94.94 794 LEU A C 1
ATOM 6058 O O . LEU A 1 794 ? 1.299 4.873 17.474 1.00 94.94 794 LEU A O 1
ATOM 6062 N N . LYS A 1 795 ? 3.405 4.239 16.949 1.00 96.19 795 LYS A N 1
ATOM 6063 C CA . LYS A 1 795 ? 3.490 4.794 15.594 1.00 96.19 795 LYS A CA 1
ATOM 6064 C C . LYS A 1 795 ? 4.503 3.962 14.787 1.00 96.19 795 LYS A C 1
ATOM 6066 O O . LYS A 1 795 ? 5.537 3.621 15.375 1.00 96.19 795 LYS A O 1
ATOM 6071 N N . PRO A 1 796 ? 4.263 3.683 13.490 1.00 97.44 796 PRO A N 1
ATOM 6072 C CA . PRO A 1 796 ? 3.046 3.989 12.719 1.00 97.44 796 PRO A CA 1
ATOM 6073 C C . PRO A 1 796 ? 1.808 3.252 13.266 1.00 97.44 796 PRO A C 1
ATOM 6075 O O . PRO A 1 796 ? 1.924 2.455 14.191 1.00 97.44 796 PRO A O 1
ATOM 6078 N N . ASP A 1 797 ? 0.613 3.579 12.770 1.00 98.00 797 ASP A N 1
ATOM 6079 C CA . ASP A 1 797 ? -0.632 2.935 13.217 1.00 98.00 797 ASP A CA 1
ATOM 6080 C C . ASP A 1 797 ? -0.989 1.708 12.354 1.00 98.00 797 ASP A C 1
ATOM 6082 O O . ASP A 1 797 ? -1.501 0.727 12.884 1.00 98.00 797 ASP A O 1
ATOM 6086 N N . ILE A 1 798 ? -0.716 1.746 11.043 1.00 97.88 798 ILE A N 1
ATOM 6087 C CA . ILE A 1 798 ? -0.998 0.659 10.084 1.00 97.88 798 ILE A CA 1
ATOM 6088 C C . ILE A 1 798 ? -0.035 0.723 8.883 1.00 97.88 798 ILE A C 1
ATOM 6090 O O . ILE A 1 798 ? 0.490 1.800 8.585 1.00 97.88 798 ILE A O 1
ATOM 6094 N N . ALA A 1 799 ? 0.156 -0.381 8.158 1.00 98.06 799 ALA A N 1
ATOM 6095 C CA . ALA A 1 799 ? 0.830 -0.427 6.859 1.00 98.06 799 ALA A CA 1
ATOM 6096 C C . ALA A 1 799 ? -0.161 -0.621 5.694 1.00 98.06 799 ALA A C 1
ATOM 6098 O O . ALA A 1 799 ? -1.166 -1.320 5.819 1.00 98.06 799 ALA A O 1
ATOM 6099 N N . ALA A 1 800 ? 0.138 -0.018 4.541 1.00 97.62 800 ALA A N 1
ATOM 6100 C CA . ALA A 1 800 ? -0.642 -0.167 3.308 1.00 97.62 800 ALA A CA 1
ATOM 6101 C C . ALA A 1 800 ? 0.267 -0.152 2.056 1.00 97.62 800 ALA A C 1
ATOM 6103 O O . ALA A 1 800 ? 1.449 0.202 2.171 1.00 97.62 800 ALA A O 1
ATOM 6104 N N . PRO A 1 801 ? -0.238 -0.531 0.864 1.00 97.38 801 PRO A N 1
ATOM 6105 C CA . PRO A 1 801 ? 0.517 -0.487 -0.388 1.00 97.38 801 PRO A CA 1
ATOM 6106 C C . PRO A 1 801 ? 1.096 0.902 -0.681 1.00 97.38 801 PRO A C 1
ATOM 6108 O O . PRO A 1 801 ? 0.365 1.875 -0.847 1.00 97.38 801 PRO A O 1
ATOM 6111 N N . GLY A 1 802 ? 2.423 0.992 -0.754 1.00 94.69 802 GLY A N 1
ATOM 6112 C CA . GLY A 1 802 ? 3.141 2.259 -0.922 1.00 94.69 802 GLY A CA 1
ATOM 6113 C C . GLY A 1 802 ? 4.433 2.151 -1.727 1.00 94.69 802 GLY A C 1
ATOM 6114 O O . GLY A 1 802 ? 5.249 3.061 -1.660 1.00 94.69 802 GLY A O 1
ATOM 6115 N N . VAL A 1 803 ? 4.640 1.052 -2.456 1.00 92.44 803 VAL A N 1
ATOM 6116 C CA . VAL A 1 803 ? 5.830 0.816 -3.288 1.00 92.44 803 VAL A CA 1
ATOM 6117 C C . VAL A 1 803 ? 5.394 0.515 -4.722 1.00 92.44 803 VAL A C 1
ATOM 6119 O O . VAL A 1 803 ? 4.501 -0.306 -4.940 1.00 92.44 803 VAL A O 1
ATOM 6122 N N . ASN A 1 804 ? 6.019 1.182 -5.693 1.00 91.25 804 ASN A N 1
ATOM 6123 C CA . ASN A 1 804 ? 5.764 1.065 -7.130 1.00 91.25 804 ASN A CA 1
ATOM 6124 C C . ASN A 1 804 ? 4.269 1.184 -7.521 1.00 91.25 804 ASN A C 1
ATOM 6126 O O . ASN A 1 804 ? 3.757 0.388 -8.320 1.00 91.25 804 ASN A O 1
ATOM 6130 N N . ILE A 1 805 ? 3.540 2.153 -6.962 1.00 93.19 805 ILE A N 1
ATOM 6131 C CA . ILE A 1 805 ? 2.103 2.371 -7.191 1.00 93.19 805 ILE A CA 1
ATOM 6132 C C . ILE A 1 805 ? 1.876 3.155 -8.493 1.00 93.19 805 ILE A C 1
ATOM 6134 O O . ILE A 1 805 ? 2.382 4.264 -8.648 1.00 93.19 805 ILE A O 1
ATOM 6138 N N . LEU A 1 806 ? 1.086 2.595 -9.419 1.00 93.69 806 LEU A N 1
ATOM 6139 C CA . LEU A 1 806 ? 0.679 3.259 -10.665 1.00 93.69 806 LEU A CA 1
ATOM 6140 C C . LEU A 1 806 ? -0.619 4.047 -10.443 1.00 93.69 806 LEU A C 1
ATOM 6142 O O . LEU A 1 806 ? -1.669 3.436 -10.235 1.00 93.69 806 LEU A O 1
ATOM 6146 N N . ALA A 1 807 ? -0.548 5.371 -10.561 1.00 94.38 807 ALA A N 1
ATOM 6147 C CA . ALA A 1 807 ? -1.706 6.266 -10.554 1.00 94.38 807 ALA A CA 1
ATOM 6148 C C . ALA A 1 807 ? -1.499 7.437 -11.536 1.00 94.38 807 ALA A C 1
ATOM 6150 O O . ALA A 1 807 ? -0.463 7.518 -12.205 1.00 94.38 807 ALA A O 1
ATOM 6151 N N . SER A 1 808 ? -2.506 8.298 -11.689 1.00 94.56 808 SER A N 1
ATOM 6152 C CA . SER A 1 808 ? -2.486 9.398 -12.664 1.00 94.56 808 SER A CA 1
ATOM 6153 C C . SER A 1 808 ? -1.481 10.481 -12.273 1.00 94.56 808 SER A C 1
ATOM 6155 O O . SER A 1 808 ? -1.213 10.697 -11.093 1.00 94.56 808 SER A O 1
ATOM 6157 N N . TRP A 1 809 ? -0.923 11.174 -13.262 1.00 92.62 809 TRP A N 1
ATOM 6158 C CA . TRP A 1 809 ? 0.161 12.137 -13.074 1.00 92.62 809 TRP A CA 1
ATOM 6159 C C . TRP A 1 809 ? -0.101 13.448 -13.819 1.00 92.62 809 TRP A C 1
ATOM 6161 O O . TRP A 1 809 ? -0.824 13.470 -14.814 1.00 92.62 809 TRP A O 1
ATOM 6171 N N . SER A 1 810 ? 0.491 14.549 -13.345 1.00 90.12 810 SER A N 1
ATOM 6172 C CA . SER A 1 810 ? 0.408 15.833 -14.047 1.00 90.12 810 SER A CA 1
ATOM 6173 C C . SER A 1 810 ? 1.353 15.850 -15.257 1.00 90.12 810 SER A C 1
ATOM 6175 O O . SER A 1 810 ? 2.572 15.745 -15.080 1.00 90.12 810 SER A O 1
ATOM 6177 N N . PRO A 1 811 ? 0.847 16.064 -16.486 1.00 87.06 811 PRO A N 1
ATOM 6178 C CA . PRO A 1 811 ? 1.684 16.207 -17.669 1.00 87.06 811 PRO A CA 1
ATOM 6179 C C . PRO A 1 811 ? 2.427 17.554 -17.722 1.00 87.06 811 PRO A C 1
ATOM 6181 O O . PRO A 1 811 ? 3.136 17.796 -18.691 1.00 87.06 811 PRO A O 1
ATOM 6184 N N . ALA A 1 812 ? 2.291 18.448 -16.727 1.00 81.88 812 ALA A N 1
ATOM 6185 C CA . ALA A 1 812 ? 2.875 19.798 -16.726 1.00 81.88 812 ALA A CA 1
ATOM 6186 C C . ALA A 1 812 ? 4.366 19.835 -17.116 1.00 81.88 812 ALA A C 1
ATOM 6188 O O . ALA A 1 812 ? 4.762 20.618 -17.979 1.00 81.88 812 ALA A O 1
ATOM 6189 N N . ARG A 1 813 ? 5.178 18.930 -16.553 1.00 71.00 813 ARG A N 1
ATOM 6190 C CA . ARG A 1 813 ? 6.626 18.817 -16.828 1.00 71.00 813 ARG A CA 1
ATOM 6191 C C . ARG A 1 813 ? 6.972 17.991 -18.082 1.00 71.00 813 ARG A C 1
ATOM 6193 O O . ARG A 1 813 ? 8.147 17.833 -18.404 1.00 71.00 813 ARG A O 1
ATOM 6200 N N . SER A 1 814 ? 5.974 17.478 -18.804 1.00 65.69 814 SER A N 1
ATOM 6201 C CA . SER A 1 814 ? 6.127 16.674 -20.027 1.00 65.69 814 SER A CA 1
ATOM 6202 C C . SER A 1 814 ? 5.331 17.196 -21.237 1.00 65.69 814 SER A C 1
ATOM 6204 O O . SER A 1 814 ? 5.414 16.584 -22.297 1.00 65.69 814 SER A O 1
ATOM 6206 N N . GLN A 1 815 ? 4.646 18.349 -21.147 1.00 59.47 815 GLN A N 1
ATOM 6207 C CA . GLN A 1 815 ? 3.798 18.915 -22.223 1.00 59.47 815 GLN A CA 1
ATOM 6208 C C . GLN A 1 815 ? 4.506 19.084 -23.581 1.00 59.47 815 GLN A C 1
ATOM 6210 O O . GLN A 1 815 ? 3.864 19.002 -24.622 1.00 59.47 815 GLN A O 1
ATOM 6215 N N . ASN A 1 816 ? 5.826 19.296 -23.578 1.00 54.50 816 ASN A N 1
ATOM 6216 C CA . ASN A 1 816 ? 6.637 19.452 -24.793 1.00 54.50 816 ASN A CA 1
ATOM 6217 C C . ASN A 1 816 ? 7.105 18.111 -25.405 1.00 54.50 816 ASN A C 1
ATOM 6219 O O . ASN A 1 816 ? 7.877 18.112 -26.364 1.00 54.50 816 ASN A O 1
ATOM 6223 N N . GLN A 1 817 ? 6.693 16.966 -24.849 1.00 60.38 817 GLN A N 1
ATOM 6224 C CA . GLN A 1 817 ? 7.014 15.629 -25.357 1.00 60.38 817 GLN A CA 1
ATOM 6225 C C . GLN A 1 817 ? 5.864 15.093 -26.219 1.00 60.38 817 GLN A C 1
ATOM 6227 O O . GLN A 1 817 ? 4.697 15.304 -25.908 1.00 60.38 817 GLN A O 1
ATOM 6232 N N . ALA A 1 818 ? 6.188 14.349 -27.282 1.00 51.28 818 ALA A N 1
ATOM 6233 C CA . ALA A 1 818 ? 5.193 13.849 -28.241 1.00 51.28 818 ALA A CA 1
ATOM 6234 C C . ALA A 1 818 ? 4.136 12.905 -27.627 1.00 51.28 818 ALA A C 1
ATOM 6236 O O . ALA A 1 818 ? 3.030 12.821 -28.147 1.00 51.28 818 ALA A O 1
ATOM 6237 N N . ASN A 1 819 ? 4.474 12.228 -26.524 1.00 62.06 819 ASN A N 1
ATOM 6238 C CA . ASN A 1 819 ? 3.554 11.488 -25.661 1.00 62.06 819 ASN A CA 1
ATOM 6239 C C . ASN A 1 819 ? 3.885 11.858 -24.200 1.00 62.06 819 ASN A C 1
ATOM 6241 O O . ASN A 1 819 ? 4.912 11.393 -23.701 1.00 62.06 819 ASN A O 1
ATOM 6245 N N . PRO A 1 820 ? 3.091 12.702 -23.517 1.00 69.19 820 PRO A N 1
ATOM 6246 C CA . PRO A 1 820 ? 3.338 13.058 -22.122 1.00 69.19 820 PRO A CA 1
ATOM 6247 C C . PRO A 1 820 ? 2.946 11.925 -21.158 1.00 69.19 820 PRO A C 1
ATOM 6249 O O . PRO A 1 820 ? 1.931 11.252 -21.340 1.00 69.19 820 PRO A O 1
ATOM 6252 N N . ASP A 1 821 ? 3.727 11.750 -20.089 1.00 74.00 821 ASP A N 1
ATOM 6253 C CA . ASP A 1 821 ? 3.467 10.770 -19.023 1.00 74.00 821 ASP A CA 1
ATOM 6254 C C . ASP A 1 821 ? 2.234 11.164 -18.174 1.00 74.00 821 ASP A C 1
ATOM 6256 O O . ASP A 1 821 ? 2.356 11.859 -17.166 1.00 74.00 821 ASP A O 1
ATOM 6260 N N . ILE A 1 822 ? 1.040 10.720 -18.593 1.00 88.50 822 ILE A N 1
ATOM 6261 C CA . ILE A 1 822 ? -0.254 10.949 -17.906 1.00 88.50 822 ILE A CA 1
ATOM 6262 C C . ILE A 1 822 ? -0.526 10.001 -16.720 1.00 88.50 822 ILE A C 1
ATOM 6264 O O . ILE A 1 822 ? -1.439 10.233 -15.929 1.00 88.50 822 ILE A O 1
ATOM 6268 N N . PHE A 1 823 ? 0.281 8.951 -16.575 1.00 90.00 823 PHE A N 1
ATOM 6269 C CA . PHE A 1 823 ? 0.355 8.085 -15.397 1.00 90.00 823 PHE A CA 1
ATOM 6270 C C . PHE A 1 823 ? 1.808 8.001 -14.933 1.00 90.00 823 PHE A C 1
ATOM 6272 O O . PHE A 1 823 ? 2.721 8.235 -15.727 1.00 90.00 823 PHE A O 1
ATOM 6279 N N . LYS A 1 824 ? 2.040 7.617 -13.674 1.00 88.62 824 LYS A N 1
ATOM 6280 C CA . LYS A 1 824 ? 3.387 7.386 -13.136 1.00 88.62 824 LYS A CA 1
ATOM 6281 C C . LYS A 1 824 ? 3.391 6.298 -12.064 1.00 88.62 824 LYS A C 1
ATOM 6283 O O . LYS A 1 824 ? 2.432 6.154 -11.304 1.00 88.62 824 LYS A O 1
ATOM 6288 N N . ILE A 1 825 ? 4.479 5.533 -12.024 1.00 89.44 825 ILE A N 1
ATOM 6289 C CA . ILE A 1 825 ? 4.784 4.561 -10.969 1.00 89.44 825 ILE A CA 1
ATOM 6290 C C . ILE A 1 825 ? 5.593 5.296 -9.897 1.00 89.44 825 ILE A C 1
ATOM 6292 O O . ILE A 1 825 ? 6.647 5.828 -10.218 1.00 89.44 825 ILE A O 1
ATOM 6296 N N . GLU A 1 826 ? 5.106 5.344 -8.657 1.00 87.19 826 GLU A N 1
ATOM 6297 C CA . GLU A 1 826 ? 5.762 6.058 -7.550 1.00 87.19 826 GLU A CA 1
ATOM 6298 C C . GLU A 1 826 ? 5.770 5.261 -6.243 1.00 87.19 826 GLU A C 1
ATOM 6300 O O . GLU A 1 826 ? 4.917 4.396 -6.014 1.00 87.19 826 GLU A O 1
ATOM 6305 N N . SER A 1 827 ? 6.719 5.596 -5.369 1.00 90.06 827 SER A N 1
ATOM 6306 C CA . SER A 1 827 ? 6.925 4.956 -4.068 1.00 90.06 827 SER A CA 1
ATOM 6307 C C . SER A 1 827 ? 6.976 5.980 -2.937 1.00 90.06 827 SER A C 1
ATOM 6309 O O . SER A 1 827 ? 7.616 7.025 -3.034 1.00 90.06 827 SER A O 1
ATOM 6311 N N . GLY A 1 828 ? 6.329 5.659 -1.820 1.00 90.38 828 GLY A N 1
ATOM 6312 C CA . GLY A 1 828 ? 6.334 6.487 -0.625 1.00 90.38 828 GLY A CA 1
ATOM 6313 C C . GLY A 1 828 ? 5.222 6.134 0.358 1.00 90.38 828 GLY A C 1
ATOM 6314 O O . GLY A 1 828 ? 4.157 5.631 -0.002 1.00 90.38 828 GLY A O 1
ATOM 6315 N N . THR A 1 829 ? 5.412 6.516 1.621 1.00 92.25 829 THR A N 1
ATOM 6316 C CA . THR A 1 829 ? 4.304 6.587 2.594 1.00 92.25 829 THR A CA 1
ATOM 6317 C C . THR A 1 829 ? 3.212 7.566 2.141 1.00 92.25 829 THR A C 1
ATOM 6319 O O . THR A 1 829 ? 2.047 7.396 2.499 1.00 92.25 829 THR A O 1
ATOM 6322 N N . SER A 1 830 ? 3.556 8.518 1.265 1.00 91.56 830 SER A N 1
ATOM 6323 C CA . SER A 1 830 ? 2.634 9.372 0.508 1.00 91.56 830 SER A CA 1
ATOM 6324 C C . SER A 1 830 ? 1.660 8.625 -0.406 1.00 91.56 830 SER A C 1
ATOM 6326 O O . SER A 1 830 ? 0.591 9.160 -0.678 1.00 91.56 830 SER A O 1
ATOM 6328 N N . MET A 1 831 ? 1.988 7.407 -0.857 1.00 95.12 831 MET A N 1
ATOM 6329 C CA . MET A 1 831 ? 1.112 6.553 -1.675 1.00 95.12 831 MET A CA 1
ATOM 6330 C C . MET A 1 831 ? 0.339 5.544 -0.812 1.00 95.12 831 MET A C 1
ATOM 6332 O O . MET A 1 831 ? -0.781 5.171 -1.152 1.00 95.12 831 MET A O 1
ATOM 6336 N N . ALA A 1 832 ? 0.875 5.166 0.352 1.00 97.19 832 ALA A N 1
ATOM 6337 C CA . ALA A 1 832 ? 0.158 4.359 1.342 1.00 97.19 832 ALA A CA 1
ATOM 6338 C C . ALA A 1 832 ? -0.963 5.152 2.049 1.00 97.19 832 ALA A C 1
ATOM 6340 O O . ALA A 1 832 ? -2.062 4.636 2.253 1.00 97.19 832 ALA A O 1
ATOM 6341 N N . CYS A 1 833 ? -0.716 6.431 2.358 1.00 97.56 833 CYS A N 1
ATOM 6342 C CA . CYS A 1 833 ? -1.692 7.376 2.914 1.00 97.56 833 CYS A CA 1
ATOM 6343 C C . CYS A 1 833 ? -3.043 7.388 2.150 1.00 97.56 833 CYS A C 1
ATOM 6345 O O . CYS A 1 833 ? -4.059 7.045 2.760 1.00 97.56 833 CYS A O 1
ATOM 6347 N N . PRO A 1 834 ? -3.105 7.678 0.832 1.00 97.62 834 PRO A N 1
ATOM 6348 C CA . PRO A 1 834 ? -4.354 7.712 0.076 1.00 97.62 834 PRO A CA 1
ATOM 6349 C C . PRO A 1 834 ? -5.039 6.346 -0.067 1.00 97.62 834 PRO A C 1
ATOM 6351 O O . PRO A 1 834 ? -6.262 6.324 -0.206 1.00 97.62 834 PRO A O 1
ATOM 6354 N N . HIS A 1 835 ? -4.323 5.214 0.034 1.00 98.38 835 HIS A N 1
ATOM 6355 C CA . HIS A 1 835 ? -4.987 3.907 0.133 1.00 98.38 835 HIS A CA 1
ATOM 6356 C C . HIS A 1 835 ? -5.851 3.841 1.406 1.00 98.38 835 HIS A C 1
ATOM 6358 O O . HIS A 1 835 ? -7.045 3.545 1.329 1.00 98.38 835 HIS A O 1
ATOM 6364 N N . ILE A 1 836 ? -5.302 4.204 2.571 1.00 98.56 836 ILE A N 1
ATOM 6365 C CA . ILE A 1 836 ? -6.087 4.263 3.815 1.00 98.56 836 ILE A CA 1
ATOM 6366 C C . ILE A 1 836 ? -7.188 5.330 3.727 1.00 98.56 836 ILE A C 1
ATOM 6368 O O . ILE A 1 836 ? -8.315 5.040 4.113 1.00 98.56 836 ILE A O 1
ATOM 6372 N N . SER A 1 837 ? -6.937 6.511 3.153 1.00 98.50 837 SER A N 1
ATOM 6373 C CA . SER A 1 837 ? -7.978 7.541 2.959 1.00 98.50 837 SER A CA 1
ATOM 6374 C C . SER A 1 837 ? -9.155 7.048 2.108 1.00 98.50 837 SER A C 1
ATOM 6376 O O . SER A 1 837 ? -10.311 7.303 2.450 1.00 98.50 837 SER A O 1
ATOM 6378 N N . GLY A 1 838 ? -8.882 6.292 1.038 1.00 97.94 838 GLY A N 1
ATOM 6379 C CA . GLY A 1 838 ? -9.907 5.634 0.228 1.00 97.94 838 GLY A CA 1
ATOM 6380 C C . GLY A 1 838 ? -10.712 4.616 1.040 1.00 97.94 838 GLY A C 1
ATOM 6381 O O . GLY A 1 838 ? -11.938 4.686 1.068 1.00 97.94 838 GLY A O 1
ATOM 6382 N N . ILE A 1 839 ? -10.040 3.719 1.770 1.00 98.44 839 ILE A N 1
ATOM 6383 C CA . ILE A 1 839 ? -10.686 2.701 2.620 1.00 98.44 839 ILE A CA 1
ATOM 6384 C C . ILE A 1 839 ? -11.537 3.350 3.726 1.00 98.44 839 ILE A C 1
ATOM 6386 O O . ILE A 1 839 ? -12.668 2.930 3.962 1.00 98.44 839 ILE A O 1
ATOM 6390 N N . VAL A 1 840 ? -11.044 4.417 4.360 1.00 98.50 840 VAL A N 1
ATOM 6391 C CA . VAL A 1 840 ? -11.774 5.195 5.372 1.00 98.50 840 VAL A CA 1
ATOM 6392 C C . VAL A 1 840 ? -13.028 5.850 4.780 1.00 98.50 840 VAL A C 1
ATOM 6394 O O . VAL A 1 840 ? -14.058 5.878 5.451 1.00 98.50 840 VAL A O 1
ATOM 6397 N N . ALA A 1 841 ? -12.998 6.312 3.524 1.00 97.94 841 ALA A N 1
ATOM 6398 C CA . ALA A 1 841 ? -14.192 6.812 2.837 1.00 97.94 841 ALA A CA 1
ATOM 6399 C C . ALA A 1 841 ? -15.222 5.696 2.563 1.00 97.94 841 ALA A C 1
ATOM 6401 O O . ALA A 1 841 ? -16.416 5.891 2.802 1.00 97.94 841 ALA A O 1
ATOM 6402 N N . LEU A 1 842 ? -14.776 4.500 2.150 1.00 97.75 842 LEU A N 1
ATOM 6403 C CA . LEU A 1 842 ? -15.666 3.338 2.019 1.00 97.75 842 LEU A CA 1
ATOM 6404 C C . LEU A 1 842 ? -16.306 2.970 3.375 1.00 97.75 842 LEU A C 1
ATOM 6406 O O . LEU A 1 842 ? -17.519 2.774 3.453 1.00 97.75 842 LEU A O 1
ATOM 6410 N N . LEU A 1 843 ? -15.518 2.935 4.458 1.00 97.44 843 LEU A N 1
ATOM 6411 C CA . LEU A 1 843 ? -16.017 2.659 5.811 1.00 97.44 843 LEU A CA 1
ATOM 6412 C C . LEU A 1 843 ? -16.955 3.758 6.330 1.00 97.44 843 LEU A C 1
ATOM 6414 O O . LEU A 1 843 ? -17.943 3.427 6.976 1.00 97.44 843 LEU A O 1
ATOM 6418 N N . LYS A 1 844 ? -16.727 5.040 6.005 1.00 95.31 844 LYS A N 1
ATOM 6419 C CA . LYS A 1 844 ? -17.673 6.135 6.301 1.00 95.31 844 LYS A CA 1
ATOM 6420 C C . LYS A 1 844 ? -19.002 5.982 5.558 1.00 95.31 844 LYS A C 1
ATOM 6422 O O . LYS A 1 844 ? -20.031 6.338 6.121 1.00 95.31 844 LYS A O 1
ATOM 6427 N N . SER A 1 845 ? -19.005 5.441 4.339 1.00 94.31 845 SER A N 1
ATOM 6428 C CA . SER A 1 845 ? -20.249 5.149 3.606 1.00 94.31 845 SER A CA 1
ATOM 6429 C C . SER A 1 845 ? -21.044 3.994 4.238 1.00 94.31 845 SER A C 1
ATOM 6431 O O . SER A 1 845 ? -22.271 4.037 4.252 1.00 94.31 845 SER A O 1
ATOM 6433 N N . ILE A 1 846 ? -20.363 2.984 4.798 1.00 94.88 846 ILE A N 1
ATOM 6434 C CA . ILE A 1 846 ? -21.001 1.843 5.489 1.00 94.88 846 ILE A CA 1
ATOM 6435 C C . ILE A 1 846 ? -21.445 2.222 6.913 1.00 94.88 846 ILE A C 1
ATOM 6437 O O . ILE A 1 846 ? -22.545 1.867 7.334 1.00 94.88 846 ILE A O 1
ATOM 6441 N N . HIS A 1 847 ? -20.614 2.977 7.639 1.00 95.38 847 HIS A N 1
ATOM 6442 C CA . HIS A 1 847 ? -20.817 3.367 9.039 1.00 95.38 847 HIS A CA 1
ATOM 6443 C C . HIS A 1 847 ? -20.739 4.897 9.237 1.00 95.38 847 HIS A C 1
ATOM 6445 O O . HIS A 1 847 ? -19.800 5.392 9.872 1.00 95.38 847 HIS A O 1
ATOM 6451 N N . PRO A 1 848 ? -21.724 5.689 8.759 1.00 93.94 848 PRO A N 1
ATOM 6452 C CA . PRO A 1 848 ? -21.651 7.157 8.797 1.00 93.94 848 PRO A CA 1
ATOM 6453 C C . PRO A 1 848 ? -21.501 7.764 10.200 1.00 93.94 848 PRO A C 1
ATOM 6455 O O . PRO A 1 848 ? -20.990 8.872 10.352 1.00 93.94 848 PRO A O 1
ATOM 6458 N N . THR A 1 849 ? -21.943 7.043 11.234 1.00 94.12 849 THR A N 1
ATOM 6459 C CA . THR A 1 849 ? -21.928 7.479 12.638 1.00 94.12 849 THR A CA 1
ATOM 6460 C C . THR A 1 849 ? -20.643 7.130 13.394 1.00 94.12 849 THR A C 1
ATOM 6462 O O . THR A 1 849 ? -20.500 7.544 14.544 1.00 94.12 849 THR A O 1
ATOM 6465 N N . TRP A 1 850 ? -19.701 6.389 12.798 1.00 95.94 850 TRP A N 1
ATOM 6466 C CA . TRP A 1 850 ? -18.438 6.061 13.463 1.00 95.94 850 TRP A CA 1
ATOM 6467 C C . TRP A 1 850 ? -17.522 7.289 13.590 1.00 95.94 850 TRP A C 1
ATOM 6469 O O . TRP A 1 850 ? -17.333 8.072 12.647 1.00 95.94 850 TRP A O 1
ATOM 6479 N N . SER A 1 851 ? -16.918 7.434 14.773 1.00 97.00 851 SER A N 1
ATOM 6480 C CA . SER A 1 851 ? -15.887 8.436 15.051 1.00 97.00 851 SER A CA 1
ATOM 6481 C C . SER A 1 851 ? -14.598 8.136 14.260 1.00 97.00 851 SER A C 1
ATOM 6483 O O . SER A 1 851 ? -14.374 6.993 13.850 1.00 97.00 851 SER A O 1
ATOM 6485 N N . PRO A 1 852 ? -13.695 9.119 14.077 1.00 97.31 852 PRO A N 1
ATOM 6486 C CA . PRO A 1 852 ? -12.358 8.858 13.541 1.00 97.31 852 PRO A CA 1
ATOM 6487 C C . PRO A 1 852 ? -11.592 7.792 14.337 1.00 97.31 852 PRO A C 1
ATOM 6489 O O . PRO A 1 852 ? -10.890 6.971 13.753 1.00 97.31 852 PRO A O 1
ATOM 6492 N N . ALA A 1 853 ? -11.768 7.762 15.664 1.00 97.25 853 ALA A N 1
ATOM 6493 C CA . ALA A 1 853 ? -11.160 6.763 16.539 1.00 97.25 853 ALA A CA 1
ATOM 6494 C C . ALA A 1 853 ? -11.760 5.361 16.336 1.00 97.25 853 ALA A C 1
ATOM 6496 O O . ALA A 1 853 ? -11.018 4.385 16.316 1.00 97.25 853 ALA A O 1
ATOM 6497 N N . ALA A 1 854 ? -13.074 5.256 16.119 1.00 96.94 854 ALA A N 1
ATOM 6498 C CA . ALA A 1 854 ? -13.754 4.001 15.807 1.00 96.94 854 ALA A CA 1
ATOM 6499 C C . ALA A 1 854 ? -13.266 3.394 14.482 1.00 96.94 854 ALA A C 1
ATOM 6501 O O . ALA A 1 854 ? -12.930 2.215 14.442 1.00 96.94 854 ALA A O 1
ATOM 6502 N N . ILE A 1 855 ? -13.155 4.200 13.419 1.00 97.62 855 ILE A N 1
ATOM 6503 C CA . ILE A 1 855 ? -12.655 3.734 12.113 1.00 97.62 855 ILE A CA 1
ATOM 6504 C C . ILE A 1 855 ? -11.167 3.371 12.195 1.00 97.62 855 ILE A C 1
ATOM 6506 O O . ILE A 1 855 ? -10.753 2.334 11.680 1.00 97.62 855 ILE A O 1
ATOM 6510 N N . LYS A 1 856 ? -10.364 4.193 12.887 1.00 97.44 856 LYS A N 1
ATOM 6511 C CA . LYS A 1 856 ? -8.958 3.886 13.169 1.00 97.44 856 LYS A CA 1
ATOM 6512 C C . LYS A 1 856 ? -8.815 2.583 13.956 1.00 97.44 856 LYS A C 1
ATOM 6514 O O . LYS A 1 856 ? -7.950 1.785 13.626 1.00 97.44 856 LYS A O 1
ATOM 6519 N N . SER A 1 857 ? -9.673 2.339 14.948 1.00 97.25 857 SER A N 1
ATOM 6520 C CA . SER A 1 857 ? -9.713 1.062 15.660 1.00 97.25 857 SER A CA 1
ATOM 6521 C C . SER A 1 857 ? -10.024 -0.086 14.713 1.00 97.25 857 SER A C 1
ATOM 6523 O O . SER A 1 857 ? -9.223 -1.003 14.649 1.00 97.25 857 SER A O 1
ATOM 6525 N N . ALA A 1 858 ? -11.127 -0.020 13.964 1.00 96.56 858 ALA A N 1
ATOM 6526 C CA . ALA A 1 858 ? -11.565 -1.100 13.081 1.00 96.56 858 ALA A CA 1
ATOM 6527 C C . ALA A 1 858 ? -10.485 -1.525 12.073 1.00 96.56 858 ALA A C 1
ATOM 6529 O O . ALA A 1 858 ? -10.311 -2.708 11.824 1.00 96.56 858 ALA A O 1
ATOM 6530 N N . LEU A 1 859 ? -9.731 -0.569 11.520 1.00 97.06 859 LEU A N 1
ATOM 6531 C CA . LEU A 1 859 ? -8.642 -0.867 10.586 1.00 97.06 859 LEU A CA 1
ATOM 6532 C C . LEU A 1 859 ? -7.376 -1.401 11.273 1.00 97.06 859 LEU A C 1
ATOM 6534 O O . LEU A 1 859 ? -6.661 -2.193 10.670 1.00 97.06 859 LEU A O 1
ATOM 6538 N N . VAL A 1 860 ? -7.087 -0.982 12.510 1.00 96.62 860 VAL A N 1
ATOM 6539 C CA . VAL A 1 860 ? -5.909 -1.442 13.268 1.00 96.62 860 VAL A CA 1
ATOM 6540 C C . VAL A 1 860 ? -6.143 -2.808 13.917 1.00 96.62 860 VAL A C 1
ATOM 6542 O O . VAL A 1 860 ? -5.217 -3.611 13.942 1.00 96.62 860 VAL A O 1
ATOM 6545 N N . THR A 1 861 ? -7.351 -3.097 14.417 1.00 95.00 861 THR A N 1
ATOM 6546 C CA . THR A 1 861 ? -7.653 -4.351 15.130 1.00 95.00 861 THR A CA 1
ATOM 6547 C C . THR A 1 861 ? -7.981 -5.527 14.210 1.00 95.00 861 THR A C 1
ATOM 6549 O O . THR A 1 861 ? -7.975 -6.660 14.684 1.00 95.00 861 THR A O 1
ATOM 6552 N N . THR A 1 862 ? -8.201 -5.298 12.908 1.00 94.19 862 THR A N 1
ATOM 6553 C CA . THR A 1 862 ? -8.418 -6.366 11.911 1.00 94.19 862 THR A CA 1
ATOM 6554 C C . THR A 1 862 ? -7.316 -6.478 10.850 1.00 94.19 862 THR A C 1
ATOM 6556 O O . THR A 1 862 ? -7.527 -7.132 9.827 1.00 94.19 862 THR A O 1
ATOM 6559 N N . ALA A 1 863 ? -6.179 -5.803 11.029 1.00 94.88 863 ALA A N 1
ATOM 6560 C CA . ALA A 1 863 ? -5.053 -5.864 10.096 1.00 94.88 863 ALA A CA 1
ATOM 6561 C C . ALA A 1 863 ? -4.427 -7.276 10.042 1.00 94.88 863 ALA A C 1
ATOM 6563 O O . ALA A 1 863 ? -4.527 -8.047 10.992 1.00 94.88 863 ALA A O 1
ATOM 6564 N N . SER A 1 864 ? -3.771 -7.624 8.931 1.00 92.06 864 SER A N 1
ATOM 6565 C CA . SER A 1 864 ? -2.998 -8.867 8.820 1.00 92.06 864 SER A CA 1
ATOM 6566 C C . SER A 1 864 ? -1.586 -8.690 9.377 1.00 92.06 864 SER A C 1
ATOM 6568 O O . SER A 1 864 ? -0.897 -7.727 9.029 1.00 92.06 864 SER A O 1
ATOM 6570 N N . LEU A 1 865 ? -1.123 -9.656 10.171 1.00 89.88 865 LEU A N 1
ATOM 6571 C CA . LEU A 1 865 ? 0.295 -9.827 10.517 1.00 89.88 865 LEU A CA 1
ATOM 6572 C C . LEU A 1 865 ? 1.031 -10.797 9.577 1.00 89.88 865 LEU A C 1
ATOM 6574 O O . LEU A 1 865 ? 2.244 -10.973 9.715 1.00 89.88 865 LEU A O 1
ATOM 6578 N N . GLU A 1 866 ? 0.314 -11.413 8.636 1.00 86.19 866 GLU A N 1
ATOM 6579 C CA . GLU A 1 866 ? 0.797 -12.479 7.754 1.00 86.19 866 GLU A CA 1
ATOM 6580 C C . GLU A 1 866 ? 0.693 -12.101 6.265 1.00 86.19 866 GLU A C 1
ATOM 6582 O O . GLU A 1 866 ? -0.131 -11.264 5.875 1.00 86.19 866 GLU A O 1
ATOM 6587 N N . ASP A 1 867 ? 1.550 -12.720 5.451 1.00 77.69 867 ASP A N 1
ATOM 6588 C CA . ASP A 1 867 ? 1.560 -12.650 3.988 1.00 77.69 867 ASP A CA 1
ATOM 6589 C C . ASP A 1 867 ? 0.634 -13.692 3.324 1.00 77.69 867 ASP A C 1
ATOM 6591 O O . ASP A 1 867 ? -0.067 -14.454 3.993 1.00 77.69 867 ASP A O 1
ATOM 6595 N N . GLU A 1 868 ? 0.629 -13.745 1.986 1.00 72.31 868 GLU A N 1
ATOM 6596 C CA . GLU A 1 868 ? -0.194 -14.696 1.213 1.00 72.31 868 GLU A CA 1
ATOM 6597 C C . GLU A 1 868 ? 0.172 -16.187 1.433 1.00 72.31 868 GLU A C 1
ATOM 6599 O O . GLU A 1 868 ? -0.566 -17.070 0.993 1.00 72.31 868 GLU A O 1
ATOM 6604 N N . TYR A 1 869 ? 1.268 -16.480 2.148 1.00 75.38 869 TYR A N 1
ATOM 6605 C CA . TYR A 1 869 ? 1.747 -17.822 2.506 1.00 75.38 869 TYR A CA 1
ATOM 6606 C C . TYR A 1 869 ? 1.652 -18.109 4.020 1.00 75.38 869 TYR A C 1
ATOM 6608 O O . TYR A 1 869 ? 2.235 -19.088 4.504 1.00 75.38 869 TYR A O 1
ATOM 6616 N N . GLY A 1 870 ? 0.952 -17.264 4.789 1.00 77.38 870 GLY A N 1
ATOM 6617 C CA . GLY A 1 870 ? 0.824 -17.404 6.245 1.00 77.38 870 GLY A CA 1
ATOM 6618 C C . GLY A 1 870 ? 2.139 -17.186 7.005 1.00 77.38 870 GLY A C 1
ATOM 6619 O O . GLY A 1 870 ? 2.307 -17.695 8.112 1.00 77.38 870 GLY A O 1
ATOM 6620 N N . GLN A 1 871 ? 3.115 -16.497 6.405 1.00 82.25 871 GLN A N 1
ATOM 6621 C CA . GLN A 1 871 ? 4.370 -16.134 7.065 1.00 82.25 871 GLN A CA 1
ATOM 6622 C C . GLN A 1 871 ? 4.254 -14.733 7.661 1.00 82.25 871 GLN A C 1
ATOM 6624 O O . GLN A 1 871 ? 3.644 -13.846 7.068 1.00 82.25 871 GLN A O 1
ATOM 6629 N N . SER A 1 872 ? 4.857 -14.499 8.831 1.00 88.12 872 SER A N 1
ATOM 6630 C CA . SER A 1 872 ? 4.844 -13.165 9.441 1.00 88.12 872 SER A CA 1
ATOM 6631 C C . SER A 1 872 ? 5.491 -12.122 8.530 1.00 88.12 872 SER A C 1
ATOM 6633 O O . SER A 1 872 ? 6.605 -12.336 8.050 1.00 88.12 872 SER A O 1
ATOM 6635 N N . ILE A 1 873 ? 4.844 -10.962 8.396 1.00 90.56 873 ILE A N 1
ATOM 6636 C CA . ILE A 1 873 ? 5.355 -9.818 7.632 1.00 90.56 873 ILE A CA 1
ATOM 6637 C C . ILE A 1 873 ? 6.801 -9.496 8.042 1.00 90.56 873 ILE A C 1
ATOM 6639 O O . ILE A 1 873 ? 7.161 -9.453 9.225 1.00 90.56 873 ILE A O 1
ATOM 6643 N N . VAL A 1 874 ? 7.638 -9.242 7.040 1.00 91.56 874 VAL A N 1
ATOM 6644 C CA . VAL A 1 874 ? 9.044 -8.848 7.188 1.00 91.56 874 VAL A CA 1
ATOM 6645 C C . VAL A 1 874 ? 9.240 -7.377 6.817 1.00 91.56 874 VAL A C 1
ATOM 6647 O O . VAL A 1 874 ? 8.374 -6.742 6.213 1.00 91.56 874 VAL A O 1
ATOM 6650 N N . ALA A 1 875 ? 10.363 -6.805 7.237 1.00 91.44 875 ALA A N 1
ATOM 6651 C CA . ALA A 1 875 ? 10.712 -5.414 7.003 1.00 91.44 875 ALA A CA 1
ATOM 6652 C C . ALA A 1 875 ? 12.083 -5.304 6.331 1.00 91.44 875 ALA A C 1
ATOM 6654 O O . ALA A 1 875 ? 13.095 -5.777 6.866 1.00 91.44 875 ALA A O 1
ATOM 6655 N N . GLU A 1 876 ? 12.111 -4.594 5.204 1.00 87.50 876 GLU A N 1
ATOM 6656 C CA . GLU A 1 876 ? 13.339 -4.202 4.528 1.00 87.50 876 GLU A CA 1
ATOM 6657 C C . GLU A 1 876 ? 14.190 -3.325 5.464 1.00 87.50 876 GLU A C 1
ATOM 6659 O O . GLU A 1 876 ? 13.677 -2.477 6.209 1.00 87.50 876 GLU A O 1
ATOM 6664 N N . GLY A 1 877 ? 15.506 -3.537 5.448 1.00 74.88 877 GLY A N 1
ATOM 6665 C CA . GLY A 1 877 ? 16.440 -2.872 6.352 1.00 74.88 877 GLY A CA 1
ATOM 6666 C C . GLY A 1 877 ? 17.845 -3.471 6.307 1.00 74.88 877 GLY A C 1
ATOM 6667 O O . GLY A 1 877 ? 18.114 -4.413 5.564 1.00 74.88 877 GLY A O 1
ATOM 6668 N N . ALA A 1 878 ? 18.743 -2.927 7.131 1.00 66.69 878 ALA A N 1
ATOM 6669 C CA . ALA A 1 878 ? 20.123 -3.386 7.271 1.00 66.69 878 ALA A CA 1
ATOM 6670 C C . ALA A 1 878 ? 20.422 -3.755 8.745 1.00 66.69 878 ALA A C 1
ATOM 6672 O O . ALA A 1 878 ? 20.728 -2.863 9.540 1.00 66.69 878 ALA A O 1
ATOM 6673 N N . PRO A 1 879 ? 20.338 -5.042 9.143 1.00 73.62 879 PRO A N 1
ATOM 6674 C CA . PRO A 1 879 ? 19.884 -6.192 8.354 1.00 73.62 879 PRO A CA 1
ATOM 6675 C C . PRO A 1 879 ? 18.361 -6.213 8.141 1.00 73.62 879 PRO A C 1
ATOM 6677 O O . PRO A 1 879 ? 17.603 -5.564 8.864 1.00 73.62 879 PRO A O 1
ATOM 6680 N N . HIS A 1 880 ? 17.927 -7.022 7.174 1.00 78.62 880 HIS A N 1
ATOM 6681 C CA . HIS A 1 880 ? 16.530 -7.407 6.982 1.00 78.62 880 HIS A CA 1
ATOM 6682 C C . HIS A 1 880 ? 16.005 -8.129 8.235 1.00 78.62 880 HIS A C 1
ATOM 6684 O O . HIS A 1 880 ? 16.743 -8.917 8.837 1.00 78.62 880 HIS A O 1
ATOM 6690 N N . LYS A 1 881 ? 14.756 -7.883 8.649 1.00 88.06 881 LYS A N 1
ATOM 6691 C CA . LYS A 1 881 ? 14.206 -8.457 9.893 1.00 88.06 881 LYS A CA 1
ATOM 6692 C C . LYS A 1 881 ? 12.733 -8.843 9.778 1.00 88.06 881 LYS A C 1
ATOM 6694 O O . LYS A 1 881 ? 12.023 -8.341 8.915 1.00 88.06 881 LYS A O 1
ATOM 6699 N N . GLN A 1 882 ? 12.258 -9.690 10.693 1.00 91.00 882 GLN A N 1
ATOM 6700 C CA . GLN A 1 882 ? 10.822 -9.825 10.956 1.00 91.00 882 GLN A CA 1
ATOM 6701 C C . GLN A 1 882 ? 10.273 -8.454 11.378 1.00 91.00 882 GLN A C 1
ATOM 6703 O O . GLN A 1 882 ? 10.908 -7.744 12.174 1.00 91.00 882 GLN A O 1
ATOM 6708 N N . ALA A 1 883 ? 9.137 -8.054 10.812 1.00 92.62 883 ALA A N 1
ATOM 6709 C CA . ALA A 1 883 ? 8.548 -6.766 11.124 1.00 92.62 883 ALA A CA 1
ATOM 6710 C C . ALA A 1 883 ? 7.895 -6.805 12.512 1.00 92.62 883 ALA A C 1
ATOM 6712 O O . ALA A 1 883 ? 7.311 -7.808 12.930 1.00 92.62 883 ALA A O 1
ATOM 6713 N N . ASP A 1 884 ? 8.015 -5.698 13.233 1.00 93.00 884 ASP A N 1
ATOM 6714 C CA . ASP A 1 884 ? 7.409 -5.485 14.539 1.00 93.00 884 ASP A CA 1
ATOM 6715 C C . ASP A 1 884 ? 6.462 -4.267 14.496 1.00 93.00 884 ASP A C 1
ATOM 6717 O O . ASP A 1 884 ? 6.456 -3.520 13.511 1.00 93.00 884 ASP A O 1
ATOM 6721 N N . PRO A 1 885 ? 5.637 -4.031 15.532 1.00 95.00 885 PRO A N 1
ATOM 6722 C CA . PRO A 1 885 ? 4.699 -2.909 15.556 1.00 95.00 885 PRO A CA 1
ATOM 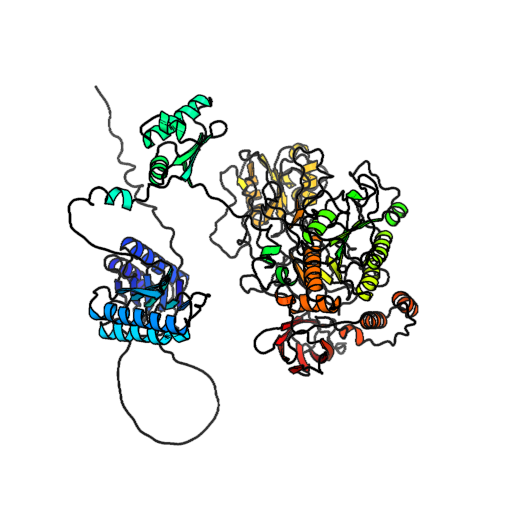6723 C C . PRO A 1 885 ? 5.307 -1.508 15.342 1.00 95.00 885 PRO A C 1
ATOM 6725 O O . PRO A 1 885 ? 4.565 -0.584 15.019 1.00 95.00 885 PRO A O 1
ATOM 6728 N N . PHE A 1 886 ? 6.625 -1.299 15.474 1.00 95.81 886 PHE A N 1
ATOM 6729 C CA . PHE A 1 886 ? 7.256 -0.031 15.074 1.00 95.81 886 PHE A CA 1
ATOM 6730 C C . PHE A 1 886 ? 7.520 0.090 13.562 1.00 95.81 886 PHE A C 1
ATOM 6732 O O . PHE A 1 886 ? 7.870 1.182 13.111 1.00 95.81 886 PHE A O 1
ATOM 6739 N N . ASP A 1 887 ? 7.330 -0.976 12.781 1.00 95.62 887 ASP A N 1
ATOM 6740 C CA . ASP A 1 887 ? 7.374 -0.958 11.317 1.00 95.62 887 ASP A CA 1
ATOM 6741 C C . ASP A 1 887 ? 5.972 -0.849 10.692 1.00 95.62 887 ASP A C 1
ATOM 6743 O O . ASP A 1 887 ? 5.783 -0.040 9.786 1.00 95.62 887 ASP A O 1
ATOM 6747 N N . TYR A 1 888 ? 4.993 -1.631 11.175 1.00 95.56 888 TYR A N 1
ATOM 6748 C CA . TYR A 1 888 ? 3.641 -1.717 10.585 1.00 95.56 888 TYR A CA 1
ATOM 6749 C C . TYR A 1 888 ? 2.485 -1.240 11.482 1.00 95.56 888 TYR A C 1
ATOM 6751 O O . TYR A 1 888 ? 1.346 -1.206 11.023 1.00 95.56 888 TYR A O 1
ATOM 6759 N N . GLY A 1 889 ? 2.717 -0.893 12.752 1.00 96.12 889 GLY A N 1
ATOM 6760 C CA . GLY A 1 889 ? 1.637 -0.567 13.691 1.00 96.12 889 GLY A CA 1
ATOM 6761 C C . GLY A 1 889 ? 0.798 -1.791 14.075 1.00 96.12 889 GLY A C 1
ATOM 6762 O O . GLY A 1 889 ? 1.288 -2.665 14.788 1.00 96.12 889 GLY A O 1
ATOM 6763 N N . GLY A 1 890 ? -0.454 -1.849 13.614 1.00 93.62 890 GLY A N 1
ATOM 6764 C CA . GLY A 1 890 ? -1.337 -3.015 13.762 1.00 93.62 890 GLY A CA 1
ATOM 6765 C C . GLY A 1 890 ? -1.093 -4.149 12.760 1.00 93.62 890 GLY A C 1
ATOM 6766 O O . GLY A 1 890 ? -1.425 -5.284 13.066 1.00 93.62 890 GLY A O 1
ATOM 6767 N N . GLY A 1 891 ? -0.507 -3.865 11.591 1.00 95.25 891 GLY A N 1
ATOM 6768 C CA . GLY A 1 891 ? -0.291 -4.848 10.520 1.00 95.25 891 GLY A CA 1
ATOM 6769 C C . GLY A 1 891 ? -0.471 -4.242 9.126 1.00 95.25 891 GLY A C 1
ATOM 6770 O O . GLY A 1 891 ? -0.563 -3.020 8.983 1.00 95.25 891 GLY A O 1
ATOM 6771 N N . HIS A 1 892 ? -0.548 -5.081 8.092 1.00 96.88 892 HIS A N 1
ATOM 6772 C CA . HIS A 1 892 ? -0.997 -4.663 6.761 1.00 96.88 892 HIS A CA 1
ATOM 6773 C C . HIS A 1 892 ? -2.528 -4.585 6.713 1.00 96.88 892 HIS A C 1
ATOM 6775 O O . HIS A 1 892 ? -3.217 -5.453 7.243 1.00 96.88 892 HIS A O 1
ATOM 6781 N N . VAL A 1 893 ? -3.075 -3.545 6.087 1.00 96.88 893 VAL A N 1
ATOM 6782 C CA . VAL A 1 893 ? -4.522 -3.295 6.091 1.00 96.88 893 VAL A CA 1
ATOM 6783 C C . VAL A 1 893 ? -5.337 -4.410 5.421 1.00 96.88 893 VAL A C 1
ATOM 6785 O O . VAL A 1 893 ? -5.076 -4.779 4.280 1.00 96.88 893 VAL A O 1
ATOM 6788 N N . ASP A 1 894 ? -6.383 -4.879 6.109 1.00 95.19 894 ASP A N 1
ATOM 6789 C CA . ASP A 1 894 ? -7.444 -5.723 5.546 1.00 95.19 894 ASP A CA 1
ATOM 6790 C C . ASP A 1 894 ? -8.751 -4.908 5.458 1.00 95.19 894 ASP A C 1
ATOM 6792 O O . ASP A 1 894 ? -9.425 -4.690 6.473 1.00 95.19 894 ASP A O 1
ATOM 6796 N N . PRO A 1 895 ? -9.132 -4.424 4.262 1.00 95.00 895 PRO A N 1
ATOM 6797 C CA . PRO A 1 895 ? -10.337 -3.616 4.100 1.00 95.00 895 PRO A CA 1
ATOM 6798 C C . PRO A 1 895 ? -11.640 -4.403 4.282 1.00 95.00 895 PRO A C 1
ATOM 6800 O O . PRO A 1 895 ? -12.673 -3.799 4.562 1.00 95.00 895 PRO A O 1
ATOM 6803 N N . ASN A 1 896 ? -11.630 -5.726 4.093 1.00 93.56 896 ASN A N 1
ATOM 6804 C CA . ASN A 1 896 ? -12.842 -6.542 4.108 1.00 93.56 896 ASN A CA 1
ATOM 6805 C C . ASN A 1 896 ? -13.216 -6.982 5.534 1.00 93.56 896 ASN A C 1
ATOM 6807 O O . ASN A 1 896 ? -14.403 -6.959 5.873 1.00 93.56 896 ASN A O 1
ATOM 6811 N N . LYS A 1 897 ? -12.238 -7.288 6.399 1.00 91.69 897 LYS A N 1
ATOM 6812 C CA . LYS A 1 897 ? -12.476 -7.525 7.836 1.00 91.69 897 LYS A CA 1
ATOM 6813 C C . LYS A 1 897 ? -12.902 -6.246 8.567 1.00 91.69 897 LYS A C 1
ATOM 6815 O O . LYS A 1 897 ? -13.866 -6.278 9.333 1.00 91.69 897 LYS A O 1
ATOM 6820 N N . ALA A 1 898 ? -12.289 -5.100 8.249 1.00 94.94 898 ALA A N 1
ATOM 6821 C CA . ALA A 1 898 ? -12.567 -3.807 8.894 1.00 94.94 898 ALA A CA 1
ATOM 6822 C C . ALA A 1 898 ? -14.023 -3.303 8.740 1.00 94.94 898 ALA A C 1
ATOM 6824 O O . ALA A 1 898 ? -14.440 -2.364 9.420 1.00 94.94 898 ALA A O 1
ATOM 6825 N N . ILE A 1 899 ? -14.825 -3.933 7.870 1.00 93.94 899 ILE A N 1
ATOM 6826 C CA . ILE A 1 899 ? -16.273 -3.702 7.751 1.00 93.94 899 ILE A CA 1
ATOM 6827 C C . ILE A 1 899 ? -17.015 -4.086 9.043 1.00 93.94 899 ILE A C 1
ATOM 6829 O O . ILE A 1 899 ? -18.026 -3.464 9.372 1.00 93.94 899 ILE A O 1
ATOM 6833 N N . ALA A 1 900 ? -16.565 -5.128 9.746 1.00 91.69 900 ALA A N 1
ATOM 6834 C CA . ALA A 1 900 ? -17.275 -5.727 10.876 1.00 91.69 900 ALA A CA 1
ATOM 6835 C C . ALA A 1 900 ? -16.295 -6.260 11.947 1.00 91.69 900 ALA A C 1
ATOM 6837 O O . ALA A 1 900 ? -16.241 -7.466 12.166 1.00 91.69 900 ALA A O 1
ATOM 6838 N N . PRO A 1 901 ? -15.552 -5.376 12.642 1.00 92.25 901 PRO A N 1
ATOM 6839 C CA . PRO A 1 901 ? -14.462 -5.737 13.560 1.00 92.25 901 PRO A CA 1
ATOM 6840 C C . PRO A 1 901 ? -14.920 -6.351 14.897 1.00 92.25 901 PRO A C 1
ATOM 6842 O O . PRO A 1 901 ? -14.103 -6.562 15.778 1.00 92.25 901 PRO A O 1
ATOM 6845 N N . GLY A 1 902 ? -16.221 -6.571 15.115 1.00 92.56 902 GLY A N 1
ATOM 6846 C CA . GLY A 1 902 ? -16.760 -6.989 16.415 1.00 92.56 902 GLY A CA 1
ATOM 6847 C C . GLY A 1 902 ? -16.753 -5.862 17.454 1.00 92.56 902 GLY A C 1
ATOM 6848 O O . GLY A 1 902 ? -17.821 -5.337 17.790 1.00 92.56 902 GLY A O 1
ATOM 6849 N N . LEU A 1 903 ? -15.581 -5.453 17.947 1.00 93.94 903 LEU A N 1
ATOM 6850 C CA . LEU A 1 903 ? -15.418 -4.343 18.890 1.00 93.94 903 LEU A CA 1
ATOM 6851 C C . LEU A 1 903 ? -14.699 -3.141 18.252 1.00 93.94 903 LEU A C 1
ATOM 6853 O O . LEU A 1 903 ? -14.222 -3.177 17.124 1.00 93.94 903 LEU A O 1
ATOM 6857 N N . ILE A 1 904 ? -14.666 -2.028 18.990 1.00 95.06 904 ILE A N 1
ATOM 6858 C CA . ILE A 1 904 ? -13.836 -0.851 18.697 1.00 95.06 904 ILE A CA 1
ATOM 6859 C C . ILE A 1 904 ? -13.345 -0.167 19.983 1.00 95.06 904 ILE A C 1
ATOM 6861 O O . ILE A 1 904 ? -14.074 -0.044 20.978 1.00 95.06 904 ILE A O 1
ATOM 6865 N N . TYR A 1 905 ? -12.124 0.359 19.921 1.00 95.81 905 TYR A N 1
ATOM 6866 C CA . TYR A 1 905 ? -11.477 1.213 20.918 1.00 95.81 905 TYR A CA 1
ATOM 6867 C C . TYR A 1 905 ? -11.742 2.693 20.588 1.00 95.81 905 TYR A C 1
ATOM 6869 O O . TYR A 1 905 ? -10.905 3.414 20.050 1.00 95.81 905 TYR A O 1
ATOM 6877 N N . ASP A 1 906 ? -12.971 3.127 20.866 1.00 94.25 906 ASP A N 1
ATOM 6878 C CA . ASP A 1 906 ? -13.461 4.491 20.622 1.00 94.25 906 ASP A CA 1
ATOM 6879 C C . ASP A 1 906 ? -12.840 5.517 21.601 1.00 94.25 906 ASP A C 1
ATOM 6881 O O . ASP A 1 906 ? -12.539 5.186 22.754 1.00 94.25 906 ASP A O 1
ATOM 6885 N N . ILE A 1 907 ? -12.645 6.764 21.151 1.00 93.31 907 ILE A N 1
ATOM 6886 C CA . ILE A 1 907 ? -11.977 7.845 21.903 1.00 93.31 907 ILE A CA 1
ATOM 6887 C C . ILE A 1 907 ? -12.715 9.168 21.671 1.00 93.31 907 ILE A C 1
ATOM 6889 O O . ILE A 1 907 ? -12.866 9.612 20.533 1.00 93.31 907 ILE A O 1
ATOM 6893 N N . GLU A 1 908 ? -13.115 9.838 22.752 1.00 88.31 908 GLU A N 1
ATOM 6894 C CA . GLU A 1 908 ? -13.727 11.168 22.688 1.00 88.31 908 GLU A CA 1
ATOM 6895 C C . GLU A 1 908 ? -12.666 12.281 22.652 1.00 88.31 908 GLU A C 1
ATOM 6897 O O . GLU A 1 908 ? -11.593 12.168 23.247 1.00 88.31 908 GLU A O 1
ATOM 6902 N N . SER A 1 909 ? -12.990 13.432 22.053 1.00 83.75 909 SER A N 1
ATOM 6903 C CA . SER A 1 909 ? -12.103 14.611 22.018 1.00 83.75 909 SER A CA 1
ATOM 6904 C C . SER A 1 909 ? -11.655 15.067 23.417 1.00 83.75 909 SER A C 1
ATOM 6906 O O . SER A 1 909 ? -10.556 15.597 23.589 1.00 83.75 909 SER A O 1
ATOM 6908 N N . SER A 1 910 ? -12.481 14.811 24.441 1.00 84.31 910 SER A N 1
ATOM 6909 C CA . SER A 1 910 ? -12.156 15.093 25.843 1.00 84.31 910 SER A CA 1
ATOM 6910 C C . SER A 1 910 ? -10.988 14.247 26.378 1.00 84.31 910 SER A C 1
ATOM 6912 O O . SER A 1 910 ? -10.237 14.722 27.233 1.00 84.31 910 SER A O 1
ATOM 6914 N N . ASP A 1 911 ? -10.765 13.043 25.843 1.00 88.69 911 ASP A N 1
ATOM 6915 C CA . ASP A 1 911 ? -9.662 12.158 26.227 1.00 88.69 911 ASP A CA 1
ATOM 6916 C C . ASP A 1 911 ? -8.333 12.552 25.580 1.00 88.69 911 ASP A C 1
ATOM 6918 O O . ASP A 1 911 ? -7.302 12.521 26.254 1.00 88.69 911 ASP A O 1
ATOM 6922 N N . TYR A 1 912 ? -8.337 13.045 24.338 1.00 88.50 912 TYR A N 1
ATOM 6923 C CA . TYR A 1 912 ? -7.144 13.676 23.757 1.00 88.50 912 TYR A CA 1
ATOM 6924 C C . TYR A 1 912 ? -6.720 14.921 24.557 1.00 88.50 912 TYR A C 1
ATOM 6926 O O . TYR A 1 912 ? -5.530 15.131 24.799 1.00 88.50 912 TYR A O 1
ATOM 6934 N N . ILE A 1 913 ? -7.676 15.698 25.076 1.00 83.94 913 ILE A N 1
ATOM 6935 C CA . ILE A 1 913 ? -7.370 16.829 25.963 1.00 83.94 913 ILE A CA 1
ATOM 6936 C C . ILE A 1 913 ? -6.828 16.351 27.326 1.00 83.94 913 ILE A C 1
ATOM 6938 O O . ILE A 1 913 ? -5.849 16.908 27.826 1.00 83.94 913 ILE A O 1
ATOM 6942 N N . ARG A 1 914 ? -7.390 15.286 27.921 1.00 85.31 914 ARG A N 1
ATOM 6943 C CA . ARG A 1 914 ? -6.844 14.655 29.145 1.00 85.31 914 ARG A CA 1
ATOM 6944 C C . ARG A 1 914 ? -5.422 14.119 28.931 1.00 85.31 914 ARG A C 1
ATOM 6946 O O . ARG A 1 914 ? -4.592 14.222 29.839 1.00 85.31 914 ARG A O 1
ATOM 6953 N N . PHE A 1 915 ? -5.117 13.604 27.740 1.00 87.94 915 PHE A N 1
ATOM 6954 C CA . PHE A 1 915 ? -3.772 13.196 27.334 1.00 87.94 915 PHE A CA 1
ATOM 6955 C C . PHE A 1 915 ? -2.811 14.395 27.283 1.00 87.94 915 PHE A C 1
ATOM 6957 O O . PHE A 1 915 ? -1.779 14.356 27.953 1.00 87.94 915 PHE A O 1
ATOM 6964 N N . LEU A 1 916 ? -3.174 15.502 26.620 1.00 84.38 916 LEU A N 1
ATOM 6965 C CA . LEU A 1 916 ? -2.363 16.733 26.595 1.00 84.38 916 LEU A CA 1
ATOM 6966 C C . LEU A 1 916 ? -2.151 17.330 28.002 1.00 84.38 916 LEU A C 1
ATOM 6968 O O . LEU A 1 916 ? -1.027 17.676 28.370 1.00 84.38 916 LEU A O 1
ATOM 6972 N N . CYS A 1 917 ? -3.192 17.348 28.840 1.00 83.19 917 CYS A N 1
ATOM 6973 C CA . CYS A 1 917 ? -3.089 17.709 30.260 1.00 83.19 917 CYS A CA 1
ATOM 6974 C C . CYS A 1 917 ? -2.084 16.841 31.042 1.00 83.19 917 CYS A C 1
ATOM 6976 O O . CYS A 1 917 ? -1.513 17.295 32.035 1.00 83.19 917 CYS A O 1
ATOM 6978 N N . SER A 1 918 ? -1.889 15.587 30.629 1.00 84.12 918 SER A N 1
ATOM 6979 C CA . SER A 1 918 ? -1.032 14.614 31.317 1.00 84.12 918 SER A CA 1
ATOM 6980 C C . SER A 1 918 ? 0.398 14.594 30.774 1.00 84.12 918 SER A C 1
ATOM 6982 O O . SER A 1 918 ? 1.321 14.345 31.545 1.00 84.12 918 SER A O 1
ATOM 6984 N N . MET A 1 919 ? 0.586 14.953 29.497 1.00 80.81 919 MET A N 1
ATOM 6985 C CA . MET A 1 919 ? 1.880 15.319 28.898 1.00 80.81 919 MET A CA 1
ATOM 6986 C C . MET A 1 919 ? 2.504 16.559 29.565 1.00 80.81 919 MET A C 1
ATOM 6988 O O . MET A 1 919 ? 3.717 16.735 29.526 1.00 80.81 919 MET A O 1
ATOM 6992 N N . GLY A 1 920 ? 1.690 17.401 30.215 1.00 78.75 920 GLY A N 1
ATOM 6993 C CA . GLY A 1 920 ? 2.153 18.542 31.011 1.00 78.75 920 GLY A CA 1
ATOM 6994 C C . GLY A 1 920 ? 2.096 19.899 30.306 1.00 78.75 920 GLY A C 1
ATOM 6995 O O . GLY A 1 920 ? 2.647 20.863 30.838 1.00 78.75 920 GLY A O 1
ATOM 6996 N N . TYR A 1 921 ? 1.419 19.996 29.156 1.00 76.25 921 TYR A N 1
ATOM 6997 C CA . TYR A 1 921 ? 1.180 21.272 28.475 1.00 76.25 921 TYR A CA 1
ATOM 6998 C C . TYR A 1 921 ? 0.397 22.260 29.362 1.00 76.25 921 TYR A C 1
ATOM 7000 O O . TYR A 1 921 ? -0.355 21.879 30.262 1.00 76.25 921 TYR A O 1
ATOM 7008 N N . ASN A 1 922 ? 0.579 23.557 29.107 1.00 70.81 922 ASN A N 1
ATOM 7009 C CA . ASN A 1 922 ? 0.008 24.633 29.917 1.00 70.81 922 ASN A CA 1
ATOM 7010 C C . ASN A 1 922 ? -1.533 24.664 29.834 1.00 70.81 922 ASN A C 1
ATOM 7012 O O . ASN A 1 922 ? -2.092 24.748 28.740 1.00 70.81 922 ASN A O 1
ATOM 7016 N N . ASN A 1 923 ? -2.211 24.696 30.991 1.00 68.94 923 ASN A N 1
ATOM 7017 C CA . ASN A 1 923 ? -3.669 24.832 31.120 1.00 68.94 923 ASN A CA 1
ATOM 7018 C C . ASN A 1 923 ? -4.256 25.943 30.232 1.00 68.94 923 ASN A C 1
ATOM 7020 O O . ASN A 1 923 ? -5.336 25.764 29.671 1.00 68.94 923 ASN A O 1
ATOM 7024 N N . THR A 1 924 ? -3.570 27.084 30.103 1.00 66.31 924 THR A N 1
ATOM 7025 C CA . THR A 1 924 ? -4.042 28.214 29.286 1.00 66.31 924 THR A CA 1
ATOM 7026 C C . THR A 1 924 ? -4.028 27.869 27.796 1.00 66.31 924 THR A C 1
ATOM 7028 O O . THR A 1 924 ? -5.022 28.100 27.117 1.00 66.31 924 THR A O 1
ATOM 7031 N N . ALA A 1 925 ? -2.951 27.249 27.302 1.00 60.12 925 ALA A N 1
ATOM 7032 C CA . ALA A 1 925 ? -2.844 26.814 25.908 1.00 60.12 925 ALA A CA 1
ATOM 7033 C C . ALA A 1 925 ? -3.856 25.700 25.591 1.00 60.12 925 ALA A C 1
ATOM 7035 O O . ALA A 1 925 ? -4.594 25.797 24.614 1.00 60.12 925 ALA A O 1
ATOM 7036 N N . ILE A 1 926 ? -3.976 24.699 26.472 1.00 67.12 926 ILE A N 1
ATOM 7037 C CA . ILE A 1 926 ? -4.983 23.634 26.346 1.00 67.12 926 ILE A CA 1
ATOM 7038 C C . ILE A 1 926 ? -6.403 24.214 26.327 1.00 67.12 926 ILE A C 1
ATOM 7040 O O . ILE A 1 926 ? -7.226 23.769 25.534 1.00 67.12 926 ILE A O 1
ATOM 7044 N N . SER A 1 927 ? -6.702 25.211 27.167 1.00 65.44 927 SER A N 1
ATOM 7045 C CA . SER A 1 927 ? -8.036 25.830 27.206 1.00 65.44 927 SER A CA 1
ATOM 7046 C C . SER A 1 927 ? -8.394 26.559 25.908 1.00 65.44 927 SER A C 1
ATOM 7048 O O . SER A 1 927 ? -9.561 26.583 25.526 1.00 65.44 927 SER A O 1
ATOM 7050 N N . LEU A 1 928 ? -7.400 27.144 25.231 1.00 62.12 928 LEU A N 1
ATOM 7051 C CA . LEU A 1 928 ? -7.577 27.795 23.932 1.00 62.12 928 LEU A CA 1
ATOM 7052 C C . LEU A 1 928 ? -7.803 26.753 22.826 1.00 62.12 928 LEU A C 1
ATOM 7054 O O . LEU A 1 928 ? -8.809 26.832 22.127 1.00 62.12 928 LEU A O 1
ATOM 7058 N N . VAL A 1 929 ? -6.949 25.725 22.737 1.00 56.28 929 VAL A N 1
ATOM 7059 C CA . VAL A 1 929 ? -7.079 24.622 21.757 1.00 56.28 929 VAL A CA 1
ATOM 7060 C C . VAL A 1 929 ? -8.393 23.843 21.936 1.00 56.28 929 VAL A C 1
ATOM 7062 O O . VAL A 1 929 ? -9.019 23.433 20.964 1.00 56.28 929 VAL A O 1
ATOM 7065 N N . ALA A 1 930 ? -8.864 23.674 23.172 1.00 61.72 930 ALA A N 1
ATOM 7066 C CA . ALA A 1 930 ? -10.135 23.015 23.469 1.00 61.72 930 ALA A CA 1
ATOM 7067 C C . ALA A 1 930 ? -11.379 23.907 23.283 1.00 61.72 930 ALA A C 1
ATOM 7069 O O . ALA A 1 930 ? -12.496 23.410 23.424 1.00 61.72 930 ALA A O 1
ATOM 7070 N N . GLY A 1 931 ? -11.219 25.219 23.059 1.00 59.06 931 GLY A N 1
ATOM 7071 C CA . GLY A 1 931 ? -12.325 26.187 23.048 1.00 59.06 931 GLY A CA 1
ATOM 7072 C C . GLY A 1 931 ? -13.089 26.303 24.380 1.00 59.06 931 GLY A C 1
ATOM 7073 O O . GLY A 1 931 ? -14.196 26.838 24.415 1.00 59.06 931 GLY A O 1
ATOM 7074 N N . ALA A 1 932 ? -12.533 25.783 25.478 1.00 64.69 932 ALA A N 1
ATOM 7075 C CA . ALA A 1 932 ? -13.212 25.625 26.761 1.00 64.69 932 ALA A CA 1
ATOM 7076 C C . ALA A 1 932 ? -12.224 25.744 27.931 1.00 64.69 932 ALA A C 1
ATOM 7078 O O . ALA A 1 932 ? -11.102 25.247 27.872 1.00 64.69 932 ALA A O 1
ATOM 7079 N N . LYS A 1 933 ? -12.644 26.367 29.039 1.00 67.81 933 LYS A N 1
ATOM 7080 C CA . LYS A 1 933 ? -11.787 26.579 30.218 1.00 67.81 933 LYS A CA 1
ATOM 7081 C C . LYS A 1 933 ? -11.481 25.256 30.931 1.00 67.81 933 LYS A C 1
ATOM 7083 O O . LYS A 1 933 ? -12.307 24.752 31.690 1.00 67.81 933 LYS A O 1
ATOM 7088 N N . ILE A 1 934 ? -10.271 24.728 30.746 1.00 70.94 934 ILE A N 1
ATOM 7089 C CA . ILE A 1 934 ? -9.857 23.413 31.247 1.00 70.94 934 ILE A CA 1
ATOM 7090 C C . ILE A 1 934 ? -8.746 23.547 32.290 1.00 70.94 934 ILE A C 1
ATOM 7092 O O . ILE A 1 934 ? -7.644 24.029 32.041 1.00 70.94 934 ILE A O 1
ATOM 7096 N N . THR A 1 935 ? -9.051 23.083 33.503 1.00 69.19 935 THR A N 1
ATOM 7097 C CA . THR A 1 935 ? -8.088 22.982 34.606 1.00 69.19 935 THR A CA 1
ATOM 7098 C C . THR A 1 935 ? -7.529 21.565 34.650 1.00 69.19 935 THR A C 1
ATOM 7100 O O . THR A 1 935 ? -8.160 20.662 35.202 1.00 69.19 935 THR A O 1
ATOM 7103 N N . CYS A 1 936 ? -6.347 21.358 34.070 1.00 69.38 936 CYS A N 1
ATOM 7104 C CA . CYS A 1 936 ? -5.694 20.054 34.080 1.00 69.38 936 CYS A CA 1
ATOM 7105 C C . CYS A 1 936 ? -5.372 19.604 35.510 1.00 69.38 936 CYS A C 1
ATOM 7107 O O . CYS A 1 936 ? -4.588 20.235 36.223 1.00 69.38 936 CYS A O 1
ATOM 7109 N N . ARG A 1 937 ? -5.939 18.466 35.923 1.00 67.25 937 ARG A N 1
ATOM 7110 C CA . ARG A 1 937 ? -5.476 17.727 37.102 1.00 67.25 937 ARG A CA 1
ATOM 7111 C C . ARG A 1 937 ? -4.324 16.826 36.663 1.00 67.25 937 ARG A C 1
ATOM 7113 O O . ARG A 1 937 ? -4.540 15.936 35.845 1.00 67.25 937 ARG A O 1
ATOM 7120 N N . LYS A 1 938 ? -3.115 17.048 37.191 1.00 57.75 938 LYS A N 1
ATOM 7121 C CA . LYS A 1 938 ? -1.934 16.235 36.851 1.00 57.75 938 LYS A CA 1
ATOM 7122 C C . LYS A 1 938 ? -2.175 14.765 37.221 1.00 57.75 938 LYS A C 1
ATOM 7124 O O . LYS A 1 938 ? -2.214 14.425 38.399 1.00 57.75 938 LYS A O 1
ATOM 7129 N N . SER A 1 939 ? -2.312 13.908 36.210 1.00 60.50 939 SER A N 1
ATOM 7130 C CA . SER A 1 939 ? -2.455 12.456 36.353 1.00 60.50 939 SER A CA 1
ATOM 7131 C C . SER A 1 939 ? -1.487 11.755 35.404 1.00 60.50 939 SER A C 1
ATOM 7133 O O . SER A 1 939 ? -1.810 11.465 34.255 1.00 60.50 939 SER A O 1
ATOM 7135 N N . THR A 1 940 ? -0.281 11.462 35.891 1.00 57.72 940 THR A N 1
ATOM 7136 C CA . THR A 1 940 ? 0.769 10.767 35.119 1.00 57.72 940 THR A CA 1
ATOM 7137 C C . THR A 1 940 ? 0.319 9.405 34.583 1.00 57.72 940 THR A C 1
ATOM 7139 O O . THR A 1 940 ? 0.829 8.938 33.569 1.00 57.72 940 THR A O 1
ATOM 7142 N N . ASN A 1 941 ? -0.677 8.785 35.220 1.00 64.25 941 ASN A N 1
ATOM 7143 C CA . ASN A 1 941 ? -1.246 7.513 34.787 1.00 64.25 941 ASN A CA 1
ATOM 7144 C C . ASN A 1 941 ? -2.046 7.609 33.477 1.00 64.25 941 ASN A C 1
ATOM 7146 O O . ASN A 1 941 ? -2.180 6.590 32.803 1.00 64.25 941 ASN A O 1
ATOM 7150 N N . PHE A 1 942 ? -2.596 8.769 33.097 1.00 75.06 942 PHE A N 1
ATOM 7151 C CA . PHE A 1 942 ? -3.536 8.823 31.968 1.00 75.06 942 PHE A CA 1
ATOM 7152 C C . PHE A 1 942 ? -2.869 8.556 30.608 1.00 75.06 942 PHE A C 1
ATOM 7154 O O . PHE A 1 942 ? -3.498 7.951 29.750 1.00 75.06 942 PHE A O 1
ATOM 7161 N N . ILE A 1 943 ? -1.585 8.902 30.430 1.00 81.94 943 ILE A N 1
ATOM 7162 C CA . ILE A 1 943 ? -0.852 8.728 29.157 1.00 81.94 943 ILE A CA 1
ATOM 7163 C C . ILE A 1 943 ? -0.949 7.282 28.633 1.00 81.94 943 ILE A C 1
ATOM 7165 O O . ILE A 1 943 ? -1.273 7.067 27.470 1.00 81.94 943 ILE A O 1
ATOM 7169 N N . ASN A 1 944 ? -0.745 6.283 29.499 1.00 84.06 944 ASN A N 1
ATOM 7170 C CA . ASN A 1 944 ? -0.820 4.863 29.120 1.00 84.06 944 ASN A CA 1
ATOM 7171 C C . ASN A 1 944 ? -2.275 4.347 29.005 1.00 84.06 944 ASN A C 1
ATOM 7173 O O . ASN A 1 944 ? -2.526 3.288 28.426 1.00 84.06 944 ASN A O 1
ATOM 7177 N N . ASN A 1 945 ? -3.232 5.076 29.586 1.00 88.19 945 ASN A N 1
ATOM 7178 C CA . ASN A 1 945 ? -4.654 4.728 29.655 1.00 88.19 945 ASN A CA 1
ATOM 7179 C C . ASN A 1 945 ? -5.512 5.429 28.584 1.00 88.19 945 ASN A C 1
ATOM 7181 O O . ASN A 1 945 ? -6.715 5.185 28.544 1.00 88.19 945 ASN A O 1
ATOM 7185 N N . LEU A 1 946 ? -4.921 6.246 27.699 1.00 91.69 946 LEU A N 1
ATOM 7186 C CA . LEU A 1 946 ? -5.596 6.688 26.476 1.00 91.69 946 LEU A CA 1
ATOM 7187 C C . LEU A 1 946 ? -6.040 5.447 25.687 1.00 91.69 946 LEU A C 1
ATOM 7189 O O . LEU A 1 946 ? -5.246 4.524 25.493 1.00 91.69 946 LEU A O 1
ATOM 7193 N N . ASN A 1 947 ? -7.303 5.418 25.262 1.00 94.81 947 ASN A N 1
ATOM 7194 C CA . ASN A 1 947 ? -7.979 4.213 24.781 1.00 94.81 947 ASN A CA 1
ATOM 7195 C C . ASN A 1 947 ? -7.619 3.838 23.328 1.00 94.81 947 ASN A C 1
ATOM 7197 O O . ASN A 1 947 ? -8.492 3.660 22.492 1.00 94.81 947 ASN A O 1
ATOM 7201 N N . LEU A 1 948 ? -6.324 3.759 23.019 1.00 93.88 948 LEU A N 1
ATOM 7202 C CA . LEU A 1 948 ? -5.808 3.385 21.701 1.00 93.88 948 LEU A CA 1
ATOM 7203 C C . LEU A 1 948 ? -5.968 1.876 21.425 1.00 93.88 948 LEU A C 1
ATOM 7205 O O . LEU A 1 948 ? -5.817 1.087 22.369 1.00 93.88 948 LEU A O 1
ATOM 7209 N N . PRO A 1 949 ? -6.113 1.468 20.146 1.00 94.31 949 PRO A N 1
ATOM 7210 C CA . PRO A 1 949 ? -6.014 0.078 19.680 1.00 94.31 949 PRO A CA 1
ATOM 7211 C C . PRO A 1 949 ? -4.558 -0.453 19.702 1.00 94.31 949 PRO A C 1
ATOM 7213 O O . PRO A 1 949 ? -4.097 -1.126 18.792 1.00 94.31 949 PRO A O 1
ATOM 7216 N N . SER A 1 950 ? -3.808 -0.144 20.762 1.00 94.00 950 SER A N 1
ATOM 7217 C CA . SER A 1 950 ? -2.475 -0.677 21.070 1.00 94.00 950 SER A CA 1
ATOM 7218 C C . SER A 1 950 ? -2.137 -0.403 22.542 1.00 94.00 950 SER A C 1
ATOM 7220 O O . SER A 1 950 ? -2.674 0.543 23.133 1.00 94.00 950 SER A O 1
ATOM 7222 N N . ILE A 1 951 ? -1.203 -1.144 23.149 1.00 93.62 951 ILE A N 1
ATOM 7223 C CA . ILE A 1 951 ? -0.664 -0.824 24.486 1.00 93.62 951 ILE A CA 1
ATOM 7224 C C . ILE A 1 951 ? 0.868 -0.780 24.474 1.00 93.62 951 ILE A C 1
ATOM 7226 O O . ILE A 1 951 ? 1.533 -1.813 24.563 1.00 93.62 951 ILE A O 1
ATOM 7230 N N . THR A 1 952 ? 1.428 0.432 24.474 1.00 91.56 952 THR A N 1
ATOM 7231 C CA . THR A 1 952 ? 2.875 0.653 24.606 1.00 91.56 952 THR A CA 1
ATOM 7232 C C . THR A 1 952 ? 3.241 1.091 26.027 1.00 91.56 952 THR A C 1
ATOM 7234 O O . THR A 1 952 ? 2.664 2.034 26.568 1.00 91.56 952 THR A O 1
ATOM 7237 N N . ILE A 1 953 ? 4.223 0.427 26.645 1.00 88.25 953 ILE A N 1
ATOM 7238 C CA . ILE A 1 953 ? 4.777 0.782 27.961 1.00 88.25 953 ILE A CA 1
ATOM 7239 C C . ILE A 1 953 ? 6.296 0.923 27.839 1.00 88.25 953 ILE A C 1
ATOM 7241 O O . ILE A 1 953 ? 7.041 -0.058 27.887 1.00 88.25 953 ILE A O 1
ATOM 7245 N N . HIS A 1 954 ? 6.757 2.169 27.721 1.00 82.44 954 HIS A N 1
ATOM 7246 C CA . HIS A 1 954 ? 8.172 2.490 27.523 1.00 82.44 954 HIS A CA 1
ATOM 7247 C C . HIS A 1 954 ? 9.069 2.209 28.750 1.00 82.44 954 HIS A C 1
ATOM 7249 O O . HIS A 1 954 ? 10.258 1.942 28.587 1.00 82.44 954 HIS A O 1
ATOM 7255 N N . GLU A 1 955 ? 8.517 2.240 29.972 1.00 81.31 955 GLU A N 1
ATOM 7256 C CA . GLU A 1 955 ? 9.254 1.955 31.216 1.00 81.31 955 GLU A CA 1
ATOM 7257 C C . GLU A 1 955 ? 8.498 0.994 32.153 1.00 81.31 955 GLU A C 1
ATOM 7259 O O . GLU A 1 955 ? 7.962 1.386 33.195 1.00 81.31 955 GLU A O 1
ATOM 7264 N N . LEU A 1 956 ? 8.466 -0.299 31.821 1.00 82.06 956 LEU A N 1
ATOM 7265 C CA . LEU A 1 956 ? 7.923 -1.327 32.712 1.00 82.06 956 LEU A CA 1
ATOM 7266 C C . LEU A 1 956 ? 8.931 -1.656 33.831 1.00 82.06 956 LEU A C 1
ATOM 7268 O O . LEU A 1 956 ? 9.821 -2.485 33.656 1.00 82.06 956 LEU A O 1
ATOM 7272 N N . LYS A 1 957 ? 8.794 -0.996 34.991 1.00 75.81 957 LYS A N 1
ATOM 7273 C CA . LYS A 1 957 ? 9.711 -1.150 36.144 1.00 75.81 957 LYS A CA 1
ATOM 7274 C C . LYS A 1 957 ? 9.519 -2.455 36.930 1.00 75.81 957 LYS A C 1
ATOM 7276 O O . LYS A 1 957 ? 10.478 -3.155 37.220 1.00 75.81 957 LYS A O 1
ATOM 7281 N N . GLN A 1 958 ? 8.282 -2.777 37.315 1.00 79.81 958 GLN A N 1
ATOM 7282 C CA . GLN A 1 958 ? 7.979 -3.987 38.100 1.00 79.81 958 GLN A CA 1
ATOM 7283 C C . GLN A 1 958 ? 6.578 -4.517 37.786 1.00 79.81 958 GLN A C 1
ATOM 7285 O O . GLN A 1 958 ? 6.432 -5.647 37.321 1.00 79.81 958 GLN A O 1
ATOM 7290 N N . ARG A 1 959 ? 5.553 -3.683 37.991 1.00 88.19 959 ARG A N 1
ATOM 7291 C CA . ARG A 1 959 ? 4.165 -3.946 37.605 1.00 88.19 959 ARG A CA 1
ATOM 7292 C C . ARG A 1 959 ? 3.509 -2.653 37.126 1.00 88.19 959 ARG A C 1
ATOM 7294 O O . ARG A 1 959 ? 3.548 -1.660 37.844 1.00 88.19 959 ARG A O 1
ATOM 7301 N N . THR A 1 960 ? 2.840 -2.708 35.980 1.00 89.69 960 THR A N 1
ATOM 7302 C CA . THR A 1 960 ? 1.975 -1.635 35.465 1.00 89.69 960 THR A CA 1
ATOM 7303 C C . THR A 1 960 ? 0.605 -2.232 35.157 1.00 89.69 960 THR A C 1
ATOM 7305 O O . THR A 1 960 ? 0.506 -3.401 34.794 1.00 89.69 960 THR A O 1
ATOM 7308 N N . THR A 1 961 ? -0.474 -1.474 35.349 1.00 92.06 961 THR A N 1
ATOM 7309 C CA . THR A 1 961 ? -1.829 -1.889 34.946 1.00 92.06 961 THR A CA 1
ATOM 7310 C C . THR A 1 961 ? -2.445 -0.795 34.090 1.00 92.06 961 THR A C 1
ATOM 7312 O O . THR A 1 961 ? -2.325 0.381 34.430 1.00 92.06 961 THR A O 1
ATOM 7315 N N . VAL A 1 962 ? -3.060 -1.193 32.981 1.00 92.19 962 VAL A N 1
ATOM 7316 C CA . VAL A 1 962 ? -3.652 -0.315 31.969 1.00 92.19 962 VAL A CA 1
ATOM 7317 C C . VAL A 1 962 ? -5.107 -0.724 31.751 1.00 92.19 962 VAL A C 1
ATOM 7319 O O . VAL A 1 962 ? -5.392 -1.916 31.643 1.00 92.19 962 VAL A O 1
ATOM 7322 N N . SER A 1 963 ? -6.015 0.245 31.695 1.00 93.06 963 SER A N 1
ATOM 7323 C CA . SER A 1 963 ? -7.402 0.073 31.265 1.00 93.06 963 SER A CA 1
ATOM 7324 C C . SER A 1 963 ? -7.548 0.264 29.757 1.00 93.06 963 SER A C 1
ATOM 7326 O O . SER A 1 963 ? -6.857 1.083 29.142 1.00 93.06 963 SER A O 1
ATOM 7328 N N . ARG A 1 964 ? -8.520 -0.444 29.187 1.00 94.19 964 ARG A N 1
ATOM 7329 C CA . ARG A 1 964 ? -9.134 -0.152 27.891 1.00 94.19 964 ARG A CA 1
ATOM 7330 C C . ARG A 1 964 ? -10.648 -0.313 28.002 1.00 94.19 964 ARG A C 1
ATOM 7332 O O . ARG A 1 964 ? -11.130 -1.099 28.818 1.00 94.19 964 ARG A O 1
ATOM 7339 N N . THR A 1 965 ? -11.374 0.419 27.171 1.00 95.50 965 THR A N 1
ATOM 7340 C CA . THR A 1 965 ? -12.831 0.359 27.055 1.00 95.50 965 THR A CA 1
ATOM 7341 C C . THR A 1 965 ? -13.187 0.011 25.619 1.00 95.50 965 THR A C 1
ATOM 7343 O O . THR A 1 965 ? -12.832 0.742 24.698 1.00 95.50 965 THR A O 1
ATOM 7346 N N . VAL A 1 966 ? -13.909 -1.084 25.429 1.00 95.38 966 VAL A N 1
ATOM 7347 C CA . VAL A 1 966 ? -14.374 -1.535 24.113 1.00 95.38 966 VAL A CA 1
ATOM 7348 C C . VAL A 1 966 ? -15.865 -1.293 23.960 1.00 95.38 966 VAL A C 1
ATOM 7350 O O . VAL A 1 966 ? -16.635 -1.454 24.911 1.00 95.38 966 VAL A O 1
ATOM 7353 N N . THR A 1 967 ? -16.267 -0.902 22.753 1.00 95.31 967 THR A N 1
ATOM 7354 C CA . THR A 1 967 ? -17.671 -0.791 22.339 1.00 95.31 967 THR A CA 1
ATOM 7355 C C . THR A 1 967 ? -17.975 -1.914 21.360 1.00 95.31 967 THR A C 1
ATOM 7357 O O . THR A 1 967 ? -17.253 -2.049 20.380 1.00 95.31 967 THR A O 1
ATOM 7360 N N . ASN A 1 968 ? -19.027 -2.697 21.596 1.00 93.94 968 ASN A N 1
ATOM 7361 C CA . ASN A 1 968 ? -19.469 -3.714 20.641 1.00 93.94 968 ASN A CA 1
ATOM 7362 C C . ASN A 1 968 ? -20.228 -3.052 19.478 1.00 93.94 968 ASN A C 1
ATOM 7364 O O . ASN A 1 968 ? -21.211 -2.339 19.703 1.00 93.94 968 ASN A O 1
ATOM 7368 N N . VAL A 1 969 ? -19.758 -3.298 18.255 1.00 92.81 969 VAL A N 1
ATOM 7369 C CA . VAL A 1 969 ? -20.374 -2.884 16.981 1.00 92.81 969 VAL A CA 1
ATOM 7370 C C . VAL A 1 969 ? -20.808 -4.077 16.120 1.00 92.81 969 VAL A C 1
ATOM 7372 O O . VAL A 1 969 ? -21.464 -3.881 15.100 1.00 92.81 969 VAL A O 1
ATOM 7375 N N . GLY A 1 970 ? -20.481 -5.302 16.544 1.00 88.19 970 GLY A N 1
ATOM 7376 C CA . GLY A 1 970 ? -20.991 -6.551 15.987 1.00 88.19 970 GLY A CA 1
ATOM 7377 C C . GLY A 1 970 ? -22.415 -6.900 16.461 1.00 88.19 970 GLY A C 1
ATOM 7378 O O . GLY A 1 970 ? -23.201 -6.015 16.818 1.00 88.19 970 GLY A O 1
ATOM 7379 N N . PRO A 1 971 ? -22.784 -8.197 16.467 1.00 88.50 971 PRO A N 1
ATOM 7380 C CA . PRO A 1 971 ? -24.090 -8.663 16.928 1.00 88.50 971 PRO A CA 1
ATOM 7381 C C . PRO A 1 971 ? -24.419 -8.210 18.357 1.00 88.50 971 PRO A C 1
ATOM 7383 O O . PRO A 1 971 ? -23.547 -8.093 19.214 1.00 88.50 971 PRO A O 1
ATOM 7386 N N . VAL A 1 972 ? -25.705 -7.969 18.633 1.00 88.25 972 VAL A N 1
ATOM 7387 C CA . VAL A 1 972 ? -26.153 -7.397 19.919 1.00 88.25 972 VAL A CA 1
ATOM 7388 C C . VAL A 1 972 ? -25.800 -8.292 21.110 1.00 88.25 972 VAL A C 1
ATOM 7390 O O . VAL A 1 972 ? -25.381 -7.779 22.145 1.00 88.25 972 VAL A O 1
ATOM 7393 N N . ASN A 1 973 ? -25.956 -9.608 20.954 1.00 90.12 973 ASN A N 1
ATOM 7394 C CA . ASN A 1 973 ? -25.631 -10.609 21.965 1.00 90.12 973 ASN A CA 1
ATOM 7395 C C . ASN A 1 973 ? -24.347 -11.337 21.546 1.00 90.12 973 ASN A C 1
ATOM 7397 O O . ASN A 1 973 ? -24.419 -12.327 20.821 1.00 90.12 973 ASN A O 1
ATOM 7401 N N . SER A 1 974 ? -23.197 -10.848 22.007 1.00 90.12 974 SER A N 1
ATOM 7402 C CA . SER A 1 974 ? -21.880 -11.434 21.723 1.00 90.12 974 SER A CA 1
ATOM 7403 C C . SER A 1 974 ? -21.089 -11.642 23.010 1.00 90.12 974 SER A C 1
ATOM 7405 O O . SER A 1 974 ? -21.160 -10.830 23.938 1.00 90.12 974 SER A O 1
ATOM 7407 N N . ILE A 1 975 ? -20.320 -12.729 23.060 1.00 92.31 975 ILE A N 1
ATOM 7408 C CA . ILE A 1 975 ? -19.410 -13.051 24.161 1.00 92.31 975 ILE A CA 1
ATOM 7409 C C . ILE A 1 975 ? -18.014 -13.213 23.568 1.00 92.31 975 ILE A C 1
ATOM 7411 O O . ILE A 1 975 ? -17.832 -14.037 22.683 1.00 92.31 975 ILE A O 1
ATOM 7415 N N . TYR A 1 976 ? -17.049 -12.443 24.063 1.00 92.88 976 TYR A N 1
ATOM 7416 C CA . TYR A 1 976 ? -15.668 -12.455 23.582 1.00 92.88 976 TYR A CA 1
ATOM 7417 C C . TYR A 1 976 ? -14.723 -12.918 24.693 1.00 92.88 976 TYR A C 1
ATOM 7419 O O . TYR A 1 976 ? -14.800 -12.428 25.825 1.00 92.88 976 TYR A O 1
ATOM 7427 N N . ASN A 1 977 ? -13.811 -13.832 24.370 1.00 94.00 977 ASN A N 1
ATOM 7428 C CA . ASN A 1 977 ? -12.799 -14.371 25.278 1.00 94.00 977 ASN A CA 1
ATOM 7429 C C . ASN A 1 977 ? -11.422 -13.755 24.991 1.00 94.00 977 ASN A C 1
ATOM 7431 O O . ASN A 1 977 ? -11.076 -13.521 23.836 1.00 94.00 977 ASN A O 1
ATOM 7435 N N . ALA A 1 978 ? -10.637 -13.500 26.041 1.00 93.62 978 ALA A N 1
ATOM 7436 C CA . ALA A 1 978 ? -9.301 -12.911 25.937 1.00 93.62 978 ALA A CA 1
ATOM 7437 C C . ALA A 1 978 ? -8.208 -13.980 25.775 1.00 93.62 978 ALA A C 1
ATOM 7439 O O . ALA A 1 978 ? -7.867 -14.668 26.744 1.00 93.62 978 ALA A O 1
ATOM 7440 N N . ARG A 1 979 ? -7.580 -14.042 24.598 1.00 92.50 979 ARG A N 1
ATOM 7441 C CA . ARG A 1 979 ? -6.369 -14.838 24.328 1.00 92.50 979 ARG A CA 1
ATOM 7442 C C . ARG A 1 979 ? -5.148 -13.919 24.276 1.00 92.50 979 ARG A C 1
ATOM 7444 O O . ARG A 1 979 ? -5.224 -12.819 23.747 1.00 92.50 979 ARG A O 1
ATOM 7451 N N . VAL A 1 980 ? -4.013 -14.334 24.848 1.00 91.62 980 VAL A N 1
ATOM 7452 C CA . VAL A 1 980 ? -2.818 -13.475 24.970 1.00 91.62 980 VAL A CA 1
ATOM 7453 C C . VAL A 1 980 ? -1.542 -14.196 24.550 1.00 91.62 980 VAL A C 1
ATOM 7455 O O . VAL A 1 980 ? -1.185 -15.216 25.135 1.00 91.62 980 VAL A O 1
ATOM 7458 N N . ILE A 1 981 ? -0.803 -13.589 23.622 1.00 90.12 981 ILE A N 1
ATOM 7459 C CA . ILE A 1 981 ? 0.603 -13.889 23.341 1.00 90.12 981 ILE A CA 1
ATOM 7460 C C . ILE A 1 981 ? 1.454 -12.976 24.234 1.00 90.12 981 ILE A C 1
ATOM 7462 O O . ILE A 1 981 ? 1.464 -11.754 24.083 1.00 90.12 981 ILE A O 1
ATOM 7466 N N . THR A 1 982 ? 2.138 -13.554 25.224 1.00 88.56 982 THR A N 1
ATOM 7467 C CA . THR A 1 982 ? 2.894 -12.790 26.231 1.00 88.56 982 THR A CA 1
ATOM 7468 C C . THR A 1 982 ? 4.255 -12.320 25.705 1.00 88.56 982 THR A C 1
ATOM 7470 O O . THR A 1 982 ? 5.050 -13.174 25.306 1.00 88.56 982 THR A O 1
ATOM 7473 N N . PRO A 1 983 ? 4.596 -11.019 25.793 1.00 87.75 983 PRO A N 1
ATOM 7474 C CA . PRO A 1 983 ? 5.912 -10.531 25.392 1.00 87.75 983 PRO A CA 1
ATOM 7475 C C . PRO A 1 983 ? 7.066 -11.159 26.175 1.00 87.75 983 PRO A C 1
ATOM 7477 O O . PRO A 1 983 ? 6.993 -11.337 27.394 1.00 87.75 983 PRO A O 1
ATOM 7480 N N . ALA A 1 984 ? 8.168 -11.442 25.478 1.00 86.00 984 ALA A N 1
ATOM 7481 C CA . ALA A 1 984 ? 9.349 -12.074 26.059 1.00 86.00 984 ALA A CA 1
ATOM 7482 C C . ALA A 1 984 ? 9.840 -11.333 27.322 1.00 86.00 984 ALA A C 1
ATOM 7484 O O . ALA A 1 984 ? 10.097 -10.126 27.306 1.00 86.00 984 ALA A O 1
ATOM 7485 N N . GLY A 1 985 ? 9.960 -12.068 28.434 1.00 85.62 985 GLY A N 1
ATOM 7486 C CA . GLY A 1 985 ? 10.373 -11.524 29.734 1.00 85.62 985 GLY A CA 1
ATOM 7487 C C . GLY A 1 985 ? 9.277 -10.804 30.538 1.00 85.62 985 GLY A C 1
ATOM 7488 O O . GLY A 1 985 ? 9.588 -10.236 31.590 1.00 85.62 985 GLY A O 1
ATOM 7489 N N . VAL A 1 986 ? 8.011 -10.831 30.100 1.00 88.06 986 VAL A N 1
ATOM 7490 C CA . VAL A 1 986 ? 6.881 -10.181 30.786 1.00 88.06 986 VAL A CA 1
ATOM 7491 C C . VAL A 1 986 ? 5.707 -11.145 30.983 1.00 88.06 986 VAL A C 1
ATOM 7493 O O . VAL A 1 986 ? 5.238 -11.788 30.053 1.00 88.06 986 VAL A O 1
ATOM 7496 N N . SER A 1 987 ? 5.169 -11.192 32.203 1.00 90.94 987 SER A N 1
ATOM 7497 C CA . SER A 1 987 ? 3.891 -11.851 32.488 1.00 90.94 987 SER A CA 1
ATOM 7498 C C . SER A 1 987 ? 2.734 -10.867 32.297 1.00 90.94 987 SER A C 1
ATOM 7500 O O . SER A 1 987 ? 2.778 -9.745 32.813 1.00 90.94 987 SER A O 1
ATOM 7502 N N . VAL A 1 988 ? 1.693 -11.295 31.578 1.00 93.88 988 VAL A N 1
ATOM 7503 C CA . VAL A 1 988 ? 0.486 -10.505 31.292 1.00 93.88 988 VAL A CA 1
ATOM 7504 C C . VAL A 1 988 ? -0.742 -11.177 31.915 1.00 93.88 988 VAL A C 1
ATOM 7506 O O . VAL A 1 988 ? -0.848 -12.401 31.925 1.00 93.88 988 VAL A O 1
ATOM 7509 N N . ARG A 1 989 ? -1.685 -10.388 32.442 1.00 94.44 989 ARG A N 1
ATOM 7510 C CA . ARG A 1 989 ? -3.006 -10.859 32.894 1.00 94.44 989 ARG A CA 1
ATOM 7511 C C . ARG A 1 989 ? -4.089 -9.842 32.545 1.00 94.44 989 ARG A C 1
ATOM 7513 O O . ARG A 1 989 ? -4.005 -8.696 32.983 1.00 94.44 989 ARG A O 1
ATOM 7520 N N . VAL A 1 990 ? -5.133 -10.288 31.853 1.00 95.75 990 VAL A N 1
ATOM 7521 C CA . VAL A 1 990 ? -6.341 -9.502 31.548 1.00 95.75 990 VAL A CA 1
ATOM 7522 C C . VAL A 1 990 ? -7.419 -9.768 32.611 1.00 95.75 990 VAL A C 1
ATOM 7524 O O . VAL A 1 990 ? -7.514 -10.881 33.135 1.00 95.75 990 VAL A O 1
ATOM 7527 N N . LYS A 1 991 ? -8.211 -8.754 32.983 1.00 96.50 991 LYS A N 1
ATOM 7528 C CA . LYS A 1 991 ? -9.409 -8.903 33.828 1.00 96.50 991 LYS A CA 1
ATOM 7529 C C . LYS A 1 991 ? -10.502 -7.881 33.444 1.00 96.50 991 LYS A C 1
ATOM 7531 O O . LYS A 1 991 ? -10.198 -6.688 33.470 1.00 96.50 991 LYS A O 1
ATOM 7536 N N . PRO A 1 992 ? -11.764 -8.299 33.220 1.00 96.38 992 PRO A N 1
ATOM 7537 C CA . PRO A 1 992 ? -12.199 -9.691 33.058 1.00 96.38 992 PRO A CA 1
ATOM 7538 C C . PRO A 1 992 ? -11.566 -10.321 31.806 1.00 96.38 992 PRO A C 1
ATOM 7540 O O . PRO A 1 992 ? -11.137 -9.608 30.909 1.00 96.38 992 PRO A O 1
ATOM 7543 N N . SER A 1 993 ? -11.472 -11.650 31.768 1.00 93.94 993 SER A N 1
ATOM 7544 C CA . SER A 1 993 ? -10.998 -12.409 30.596 1.00 93.94 993 SER A CA 1
ATOM 7545 C C . SER A 1 993 ? -12.127 -12.800 29.635 1.00 93.94 993 SER A C 1
ATOM 7547 O O . SER A 1 993 ? -11.872 -13.465 28.640 1.00 93.94 993 SER A O 1
ATOM 7549 N N . ILE A 1 994 ? -13.365 -12.420 29.958 1.00 94.94 994 ILE A N 1
ATOM 7550 C CA . ILE A 1 994 ? -14.574 -12.651 29.168 1.00 94.94 994 ILE A CA 1
ATOM 7551 C C . ILE A 1 994 ? -15.374 -11.347 29.187 1.00 94.94 994 ILE A C 1
ATOM 7553 O O . ILE A 1 994 ? -15.562 -10.757 30.256 1.00 94.94 994 ILE A O 1
ATOM 7557 N N . LEU A 1 995 ? -15.843 -10.903 28.025 1.00 94.81 995 LEU A N 1
ATOM 7558 C CA . LEU A 1 995 ? -16.721 -9.747 27.855 1.00 94.81 995 LEU A CA 1
ATOM 7559 C C . LEU A 1 995 ? -18.050 -10.224 27.275 1.00 94.81 995 LEU A C 1
ATOM 7561 O O . LEU A 1 995 ? -18.061 -10.914 26.265 1.00 94.81 995 LEU A O 1
ATOM 7565 N N . SER A 1 996 ? -19.165 -9.871 27.915 1.00 95.06 996 SER A N 1
ATOM 7566 C CA . SER A 1 996 ? -20.510 -10.301 27.519 1.00 95.06 996 SER A CA 1
ATOM 7567 C C . SER A 1 996 ? -21.371 -9.071 27.252 1.00 95.06 996 SER A C 1
ATOM 7569 O O . SER A 1 996 ? -21.627 -8.275 28.158 1.00 95.06 996 SER A O 1
ATOM 7571 N N . PHE A 1 997 ? -21.772 -8.902 25.995 1.00 94.88 997 PHE A N 1
ATOM 7572 C CA . PHE A 1 997 ? -22.569 -7.780 25.510 1.00 94.88 997 PHE A CA 1
ATOM 7573 C C . PHE A 1 997 ? -24.012 -8.218 25.248 1.00 94.88 997 PHE A C 1
ATOM 7575 O O . PHE A 1 997 ? -24.287 -9.388 24.980 1.00 94.88 997 PHE A O 1
ATOM 7582 N N . ASN A 1 998 ? -24.939 -7.269 25.357 1.00 93.50 998 ASN A N 1
ATOM 7583 C CA . ASN A 1 998 ? -26.364 -7.472 25.098 1.00 93.50 998 ASN A CA 1
ATOM 7584 C C . ASN A 1 998 ? -27.026 -6.134 24.707 1.00 93.50 998 ASN A C 1
ATOM 7586 O O . ASN A 1 998 ? -26.359 -5.110 24.544 1.00 93.50 998 ASN A O 1
ATOM 7590 N N . SER A 1 999 ? -28.356 -6.108 24.593 1.00 90.88 999 SER A N 1
ATOM 7591 C CA . SER A 1 999 ? -29.113 -4.917 24.182 1.00 90.88 999 SER A CA 1
ATOM 7592 C C . SER A 1 999 ? -28.941 -3.681 25.079 1.00 90.88 999 SER A C 1
ATOM 7594 O O . SER A 1 999 ? -29.141 -2.568 24.589 1.00 90.88 999 SER A O 1
ATOM 7596 N N . THR A 1 1000 ? -28.572 -3.838 26.357 1.00 91.25 1000 THR A N 1
ATOM 7597 C CA . THR A 1 1000 ? -28.319 -2.720 27.288 1.00 91.25 1000 THR A CA 1
ATOM 7598 C C . THR A 1 1000 ? -26.827 -2.482 27.543 1.00 91.25 1000 THR A C 1
ATOM 7600 O O . THR A 1 1000 ? -26.411 -1.337 27.722 1.00 91.25 1000 THR A O 1
ATOM 7603 N N . VAL A 1 1001 ? -26.000 -3.530 27.509 1.00 92.69 1001 VAL A N 1
ATOM 7604 C CA . VAL A 1 1001 ? -24.550 -3.468 27.743 1.00 92.69 1001 VAL A CA 1
ATOM 7605 C C . VAL A 1 1001 ? -23.805 -3.394 26.409 1.00 92.69 1001 VAL A C 1
ATOM 7607 O O . VAL A 1 1001 ? -23.508 -4.419 25.799 1.00 92.69 1001 VAL A O 1
ATOM 7610 N N . LYS A 1 1002 ? -23.488 -2.166 25.966 1.00 92.44 1002 LYS A N 1
ATOM 7611 C CA . LYS A 1 1002 ? -22.755 -1.892 24.708 1.00 92.44 1002 LYS A CA 1
ATOM 7612 C C . LYS A 1 1002 ? -21.283 -1.496 24.870 1.00 92.44 1002 LYS A C 1
ATOM 7614 O O . LYS A 1 1002 ? -20.519 -1.676 23.926 1.00 92.44 1002 LYS A O 1
ATOM 7619 N N . LYS A 1 1003 ? -20.879 -0.951 26.024 1.00 95.12 1003 LYS A N 1
ATOM 7620 C CA . LYS A 1 1003 ? -19.483 -0.585 26.342 1.00 95.12 1003 LYS A CA 1
ATOM 7621 C C . LYS A 1 1003 ? -19.024 -1.326 27.604 1.00 95.12 1003 LYS A C 1
ATOM 7623 O O . LYS A 1 1003 ? -19.783 -1.382 28.570 1.00 95.12 1003 LYS A O 1
ATOM 7628 N N . LEU A 1 1004 ? -17.803 -1.866 27.608 1.00 96.06 1004 LEU A N 1
ATOM 7629 C CA . LEU A 1 1004 ? -17.200 -2.567 28.753 1.00 96.06 1004 LEU A CA 1
ATOM 7630 C C . LEU A 1 1004 ? -15.731 -2.167 28.958 1.00 96.06 1004 LEU A C 1
ATOM 7632 O O . LEU A 1 1004 ? -14.990 -1.999 27.992 1.00 96.06 1004 LEU A O 1
ATOM 7636 N N . GLU A 1 1005 ? -15.307 -2.047 30.220 1.00 96.25 1005 GLU A N 1
ATOM 7637 C CA . GLU A 1 1005 ? -13.913 -1.787 30.613 1.00 96.25 1005 GLU A CA 1
ATOM 7638 C C . GLU A 1 1005 ? -13.196 -3.102 30.972 1.00 96.25 1005 GLU A C 1
ATOM 7640 O O . GLU A 1 1005 ? -13.705 -3.899 31.766 1.00 96.25 1005 GLU A O 1
ATOM 7645 N N . PHE A 1 1006 ? -11.974 -3.292 30.472 1.00 95.50 1006 PHE A N 1
ATOM 7646 C CA . PHE A 1 1006 ? -11.058 -4.339 30.927 1.00 95.50 1006 PHE A CA 1
ATOM 7647 C C . PHE A 1 1006 ? -9.686 -3.776 31.307 1.00 95.50 1006 PHE A C 1
ATOM 7649 O O . PHE A 1 1006 ? -9.284 -2.690 30.889 1.00 95.50 1006 PHE A O 1
ATOM 7656 N N . LYS A 1 1007 ? -8.957 -4.524 32.141 1.00 96.00 1007 LYS A N 1
ATOM 7657 C CA . LYS A 1 1007 ? -7.664 -4.132 32.714 1.00 96.00 1007 LYS A CA 1
ATOM 7658 C C . LYS A 1 1007 ? -6.589 -5.160 32.394 1.00 96.00 1007 LYS A C 1
ATOM 7660 O O . LYS A 1 1007 ? -6.706 -6.322 32.780 1.00 96.00 1007 LYS A O 1
ATOM 7665 N N . VAL A 1 1008 ? -5.515 -4.712 31.751 1.00 95.00 1008 VAL A N 1
ATOM 7666 C CA . VAL A 1 1008 ? -4.322 -5.507 31.447 1.00 95.00 1008 VAL A CA 1
ATOM 7667 C C . VAL A 1 1008 ? -3.232 -5.177 32.466 1.00 95.00 1008 VAL A C 1
ATOM 7669 O O . VAL A 1 1008 ? -2.752 -4.048 32.555 1.00 95.00 1008 VAL A O 1
ATOM 7672 N N . THR A 1 1009 ? -2.855 -6.159 33.284 1.00 94.12 1009 THR A N 1
ATOM 7673 C CA . THR A 1 1009 ? -1.697 -6.091 34.183 1.00 94.12 1009 THR A CA 1
ATOM 7674 C C . THR A 1 1009 ? -0.475 -6.674 33.484 1.00 94.12 1009 THR A C 1
ATOM 7676 O O . THR A 1 1009 ? -0.487 -7.845 33.116 1.00 94.12 1009 THR A O 1
ATOM 7679 N N . PHE A 1 1010 ? 0.600 -5.896 33.411 1.00 91.88 1010 PHE A N 1
ATOM 7680 C CA . PHE A 1 1010 ? 1.924 -6.322 32.961 1.00 91.88 1010 PHE A CA 1
ATOM 7681 C C . PHE A 1 1010 ? 2.872 -6.406 34.161 1.00 91.88 1010 PHE A C 1
ATOM 7683 O O . PHE A 1 1010 ? 2.883 -5.506 35.008 1.00 91.88 1010 PHE A O 1
ATOM 7690 N N . ARG A 1 1011 ? 3.685 -7.462 34.242 1.00 89.62 1011 ARG A N 1
ATOM 7691 C CA . ARG A 1 1011 ? 4.683 -7.678 35.300 1.00 89.62 1011 ARG A CA 1
ATOM 7692 C C . ARG A 1 1011 ? 6.015 -8.107 34.693 1.00 89.62 1011 ARG A C 1
ATOM 7694 O O . ARG A 1 1011 ? 6.081 -9.160 34.063 1.00 89.62 1011 ARG A O 1
ATOM 7701 N N . SER A 1 1012 ? 7.074 -7.330 34.926 1.00 86.25 1012 SER A N 1
ATOM 7702 C CA . SER A 1 1012 ? 8.422 -7.714 34.489 1.00 86.25 1012 SER A CA 1
ATOM 7703 C C . SER A 1 1012 ? 8.871 -8.983 35.216 1.00 86.25 1012 SER A C 1
ATOM 7705 O O . SER A 1 1012 ? 8.762 -9.070 36.443 1.00 86.25 1012 SER A O 1
ATOM 7707 N N . LEU A 1 1013 ? 9.383 -9.953 34.460 1.00 82.31 1013 LEU A N 1
ATOM 7708 C CA . LEU A 1 1013 ? 10.127 -11.101 34.984 1.00 82.31 1013 LEU A CA 1
ATOM 7709 C C . LEU A 1 1013 ? 11.637 -10.805 34.993 1.00 82.31 1013 LEU A C 1
ATOM 7711 O O . LEU A 1 1013 ? 12.375 -11.334 35.824 1.00 82.31 1013 LEU A O 1
ATOM 7715 N N . LEU A 1 1014 ? 12.086 -9.907 34.110 1.00 73.06 1014 LEU A N 1
ATOM 7716 C CA . LEU A 1 1014 ? 13.459 -9.414 34.046 1.00 73.06 1014 LEU A CA 1
ATOM 7717 C C . LEU A 1 1014 ? 13.752 -8.450 35.207 1.00 73.06 1014 LEU A C 1
ATOM 7719 O O . LEU A 1 1014 ? 12.966 -7.543 35.492 1.00 73.06 1014 LEU A O 1
ATOM 7723 N N . ARG A 1 1015 ? 14.915 -8.626 35.848 1.00 65.00 1015 ARG A N 1
ATOM 7724 C CA . ARG A 1 1015 ? 15.446 -7.713 36.883 1.00 65.00 1015 ARG A CA 1
ATOM 7725 C C . ARG A 1 1015 ? 16.319 -6.585 36.316 1.00 65.00 1015 ARG A C 1
ATOM 7727 O O . ARG A 1 1015 ? 16.601 -5.628 37.027 1.00 65.00 1015 ARG A O 1
ATOM 7734 N N . ILE A 1 1016 ? 16.735 -6.711 35.056 1.00 59.97 1016 ILE A N 1
ATOM 7735 C CA . ILE A 1 1016 ? 17.586 -5.764 34.325 1.00 59.97 1016 ILE A CA 1
ATOM 7736 C C . ILE A 1 1016 ? 16.760 -4.914 33.349 1.00 59.97 1016 ILE A C 1
ATOM 7738 O O . ILE A 1 1016 ? 15.628 -5.263 33.001 1.00 59.97 1016 ILE A O 1
ATOM 7742 N N . GLN A 1 1017 ? 17.342 -3.812 32.872 1.00 65.12 1017 GLN A N 1
ATOM 7743 C CA . GLN A 1 1017 ? 16.781 -3.057 31.752 1.00 65.12 1017 GLN A CA 1
ATOM 7744 C C . GLN A 1 1017 ? 16.835 -3.903 30.472 1.00 65.12 1017 GLN A C 1
ATOM 7746 O O . GLN A 1 1017 ? 17.895 -4.398 30.096 1.00 65.12 1017 GLN A O 1
ATOM 7751 N N . GLY A 1 1018 ? 15.687 -4.071 29.822 1.00 63.97 1018 GLY A N 1
ATOM 7752 C CA . GLY A 1 1018 ? 15.534 -4.875 28.617 1.00 63.97 1018 GLY A CA 1
ATOM 7753 C C . GLY A 1 1018 ? 15.535 -4.052 27.331 1.00 63.97 1018 GLY A C 1
ATOM 7754 O O . GLY A 1 1018 ? 15.578 -2.817 27.328 1.00 63.97 1018 GLY A O 1
ATOM 7755 N N . ARG A 1 1019 ? 15.449 -4.779 26.214 1.00 77.00 1019 ARG A N 1
ATOM 7756 C CA . ARG A 1 1019 ? 15.052 -4.235 24.908 1.00 77.00 1019 ARG A CA 1
ATOM 7757 C C . ARG A 1 1019 ? 13.529 -4.012 24.896 1.00 77.00 1019 ARG A C 1
ATOM 7759 O O . ARG A 1 1019 ? 12.858 -4.284 25.892 1.00 77.00 1019 ARG A O 1
ATOM 7766 N N . PHE A 1 1020 ? 12.986 -3.513 23.787 1.00 85.69 1020 PHE A N 1
ATOM 7767 C CA . PHE A 1 1020 ? 11.552 -3.675 23.540 1.00 85.69 1020 PHE A CA 1
ATOM 7768 C C . PHE A 1 1020 ? 11.235 -5.164 23.318 1.00 85.69 1020 PHE A C 1
ATOM 7770 O O . PHE A 1 1020 ? 12.057 -5.901 22.769 1.00 85.69 1020 PHE A O 1
ATOM 7777 N N . SER A 1 1021 ? 10.065 -5.593 23.776 1.00 88.00 1021 SER A N 1
ATOM 7778 C CA . SER A 1 1021 ? 9.478 -6.908 23.559 1.00 88.00 1021 SER A CA 1
ATOM 7779 C C . SER A 1 1021 ? 8.019 -6.755 23.139 1.00 88.00 1021 SER A C 1
ATOM 7781 O O . SER A 1 1021 ? 7.321 -5.835 23.577 1.00 88.00 1021 SER A O 1
ATOM 7783 N N . PHE A 1 1022 ? 7.582 -7.657 22.264 1.00 91.19 1022 PHE A N 1
ATOM 7784 C CA . PHE A 1 1022 ? 6.312 -7.573 21.547 1.00 91.19 1022 PHE A CA 1
ATOM 7785 C C . PHE A 1 1022 ? 5.439 -8.798 21.831 1.00 91.19 1022 PHE A C 1
ATOM 7787 O O . PHE A 1 1022 ? 5.954 -9.852 22.207 1.00 91.19 1022 PHE A O 1
ATOM 7794 N N . GLY A 1 1023 ? 4.128 -8.639 21.697 1.00 90.81 1023 GLY A N 1
ATOM 7795 C CA . GLY A 1 1023 ? 3.105 -9.663 21.917 1.00 90.81 1023 GLY A CA 1
ATOM 7796 C C . GLY A 1 1023 ? 1.719 -9.055 21.707 1.00 90.81 1023 GLY A C 1
ATOM 7797 O O . GLY A 1 1023 ? 1.619 -7.887 21.339 1.00 90.81 1023 GLY A O 1
ATOM 7798 N N . ASN A 1 1024 ? 0.650 -9.820 21.912 1.00 90.81 1024 ASN A N 1
ATOM 7799 C CA . ASN A 1 1024 ? -0.662 -9.503 21.335 1.00 90.81 1024 ASN A CA 1
ATOM 7800 C C . ASN A 1 1024 ? -1.793 -9.957 22.278 1.00 90.81 1024 ASN A C 1
ATOM 7802 O O . ASN A 1 1024 ? -1.647 -10.951 22.996 1.00 90.81 1024 ASN A O 1
ATOM 7806 N N . LEU A 1 1025 ? -2.922 -9.245 22.283 1.00 92.12 1025 LEU A N 1
ATOM 7807 C CA . LEU A 1 1025 ? -4.188 -9.672 22.894 1.00 92.12 1025 LEU A CA 1
ATOM 7808 C C . LEU A 1 1025 ? -5.254 -9.777 21.809 1.00 92.12 1025 LEU A C 1
ATOM 7810 O O . LEU A 1 1025 ? -5.483 -8.814 21.089 1.00 92.12 1025 LEU A O 1
ATOM 7814 N N . PHE A 1 1026 ? -5.927 -10.920 21.761 1.00 91.06 1026 PHE A N 1
ATOM 7815 C CA . PHE A 1 1026 ? -7.029 -11.205 20.856 1.00 91.06 1026 PHE A CA 1
ATOM 7816 C C . PHE A 1 1026 ? -8.350 -11.300 21.618 1.00 91.06 1026 PHE A C 1
ATOM 7818 O O . PHE A 1 1026 ? -8.392 -11.865 22.718 1.00 91.06 1026 PHE A O 1
ATOM 7825 N N . TRP A 1 1027 ? -9.422 -10.797 21.010 1.00 91.81 1027 TRP A N 1
ATOM 7826 C CA . TRP A 1 1027 ? -10.798 -11.069 21.421 1.00 91.81 1027 TRP A CA 1
ATOM 7827 C C . TRP A 1 1027 ? -11.462 -12.019 20.418 1.00 91.81 1027 TRP A C 1
ATOM 7829 O O . TRP A 1 1027 ? -11.667 -11.678 19.253 1.00 91.81 1027 TRP A O 1
ATOM 7839 N N . GLU A 1 1028 ? -11.786 -13.223 20.887 1.00 87.75 1028 GLU A N 1
ATOM 7840 C CA . GLU A 1 1028 ? -12.321 -14.328 20.079 1.00 87.75 1028 GLU A CA 1
ATOM 7841 C C . GLU A 1 1028 ? -13.768 -14.631 20.505 1.00 87.75 1028 GLU A C 1
ATOM 7843 O O . GLU A 1 1028 ? -14.026 -14.801 21.701 1.00 87.75 1028 GLU A O 1
ATOM 7848 N N . ASP A 1 1029 ? -14.716 -14.718 19.562 1.00 80.38 1029 ASP A N 1
ATOM 7849 C CA . ASP A 1 1029 ? -16.133 -15.031 19.864 1.00 80.38 1029 ASP A CA 1
ATOM 7850 C C . ASP A 1 1029 ? -16.449 -16.542 19.898 1.00 80.38 1029 ASP A C 1
ATOM 7852 O O . ASP A 1 1029 ? -17.550 -16.948 20.267 1.00 80.38 1029 ASP A O 1
ATOM 7856 N N . GLY A 1 1030 ? -15.468 -17.376 19.536 1.00 63.00 1030 GLY A N 1
ATOM 7857 C CA . GLY A 1 1030 ? -15.592 -18.831 19.397 1.00 63.00 1030 GLY A CA 1
ATOM 7858 C C . GLY A 1 1030 ? -15.728 -19.327 17.952 1.00 63.00 1030 GLY A C 1
ATOM 7859 O O . GLY A 1 1030 ? -15.626 -20.530 17.729 1.00 63.00 1030 GLY A O 1
ATOM 7860 N N . LEU A 1 1031 ? -15.910 -18.427 16.980 1.00 58.03 1031 LEU A N 1
ATOM 7861 C CA . LEU A 1 1031 ? -15.920 -18.714 15.539 1.00 58.03 1031 LEU A CA 1
ATOM 7862 C C . LEU A 1 1031 ? -14.893 -17.868 14.769 1.00 58.03 1031 LEU A C 1
ATOM 7864 O O . LEU A 1 1031 ? -14.328 -18.343 13.787 1.00 58.03 1031 LEU A O 1
ATOM 7868 N N . HIS A 1 1032 ? -14.626 -16.641 15.221 1.00 58.12 1032 HIS A N 1
ATOM 7869 C CA . HIS A 1 1032 ? -13.710 -15.697 14.588 1.00 58.12 1032 HIS A CA 1
ATOM 7870 C C . HIS A 1 1032 ? -12.856 -14.955 15.627 1.00 58.12 1032 HIS A C 1
ATOM 7872 O O . HIS A 1 1032 ? -13.292 -14.663 16.748 1.00 58.12 1032 HIS A O 1
ATOM 7878 N N . THR A 1 1033 ? -11.647 -14.583 15.212 1.00 59.16 1033 THR A N 1
ATOM 7879 C CA . THR A 1 1033 ? -10.856 -13.530 15.856 1.00 59.16 1033 THR A CA 1
ATOM 7880 C C . THR A 1 1033 ? -11.387 -12.185 15.368 1.00 59.16 1033 THR A C 1
ATOM 7882 O O . THR A 1 1033 ? -11.345 -11.924 14.167 1.00 59.16 1033 THR A O 1
ATOM 7885 N N . HIS A 1 1034 ? -11.909 -11.357 16.274 1.00 58.09 1034 HIS A N 1
ATOM 7886 C CA . HIS A 1 1034 ? -12.537 -10.075 15.918 1.00 58.09 1034 HIS A CA 1
ATOM 7887 C C . HIS A 1 1034 ? -11.585 -8.891 16.076 1.00 58.09 1034 HIS A C 1
ATOM 7889 O O . HIS A 1 1034 ? -11.445 -8.097 15.153 1.00 58.09 1034 HIS A O 1
ATOM 7895 N N . ASP A 1 1035 ? -10.872 -8.825 17.203 1.00 60.94 1035 ASP A N 1
ATOM 7896 C CA . ASP A 1 1035 ? -9.930 -7.743 17.492 1.00 60.94 1035 ASP A CA 1
ATOM 7897 C C . ASP A 1 1035 ? -8.564 -8.26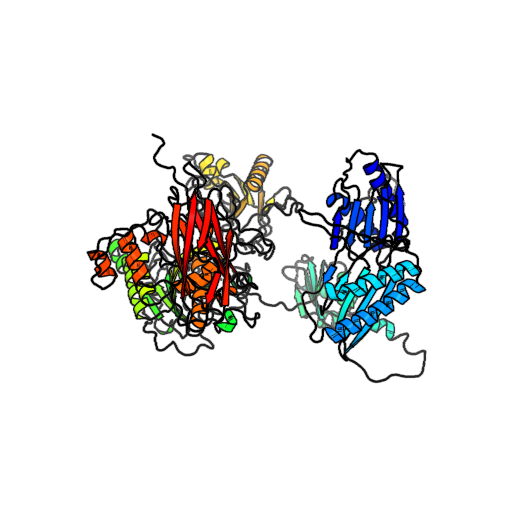6 17.918 1.00 60.94 1035 ASP A C 1
ATOM 7899 O O . ASP A 1 1035 ? -8.458 -9.019 18.889 1.00 60.94 1035 ASP A O 1
ATOM 7903 N N . GLU A 1 1036 ? -7.519 -7.756 17.275 1.00 75.38 1036 GLU A N 1
ATOM 7904 C CA . GLU A 1 1036 ? -6.131 -7.829 17.713 1.00 75.38 1036 GLU A CA 1
ATOM 7905 C C . GLU A 1 1036 ? -5.667 -6.508 18.360 1.00 75.38 1036 GLU A C 1
ATOM 7907 O O . GLU A 1 1036 ? -5.948 -5.411 17.882 1.00 75.38 1036 GLU A O 1
ATOM 7912 N N . LEU A 1 1037 ? -4.938 -6.608 19.474 1.00 77.75 1037 LEU A N 1
ATOM 7913 C CA . LEU A 1 1037 ? -4.400 -5.480 20.230 1.00 77.75 1037 LEU A CA 1
ATOM 7914 C C . LEU A 1 1037 ? -2.897 -5.684 20.516 1.00 77.75 1037 LEU A C 1
ATOM 7916 O O . LEU A 1 1037 ? -2.553 -6.432 21.441 1.00 77.75 1037 LEU A O 1
ATOM 7920 N N . PRO A 1 1038 ? -1.982 -5.017 19.786 1.00 68.06 1038 PRO A N 1
ATOM 7921 C CA . PRO A 1 1038 ? -0.546 -5.204 19.972 1.00 68.06 1038 PRO A CA 1
ATOM 7922 C C . PRO A 1 1038 ? -0.037 -4.601 21.294 1.00 68.06 1038 PRO A C 1
ATOM 7924 O O . PRO A 1 1038 ? -0.421 -3.504 21.720 1.00 68.06 1038 PRO A O 1
ATOM 7927 N N . PHE A 1 1039 ? 0.875 -5.327 21.939 1.00 76.62 1039 PHE A N 1
ATOM 7928 C CA . PHE A 1 1039 ? 1.583 -4.978 23.168 1.00 76.62 1039 PHE A CA 1
ATOM 7929 C C . PHE A 1 1039 ? 3.057 -4.695 22.879 1.00 76.62 1039 PHE A C 1
ATOM 7931 O O . PHE A 1 1039 ? 3.756 -5.524 22.301 1.00 76.62 1039 PHE A O 1
ATOM 7938 N N . ILE A 1 1040 ? 3.552 -3.549 23.349 1.00 78.38 1040 ILE A N 1
ATOM 7939 C CA . ILE A 1 1040 ? 4.917 -3.087 23.084 1.00 78.38 1040 ILE A CA 1
ATOM 7940 C C . ILE A 1 1040 ? 5.561 -2.634 24.394 1.00 78.38 1040 ILE A C 1
ATOM 7942 O O . ILE A 1 1040 ? 5.234 -1.579 24.937 1.00 78.38 1040 ILE A O 1
ATOM 7946 N N . LEU A 1 1041 ? 6.466 -3.436 24.950 1.00 73.31 1041 LEU A N 1
ATOM 7947 C CA . LEU A 1 1041 ? 6.928 -3.283 26.332 1.00 73.31 1041 LEU A CA 1
ATOM 7948 C C . LEU A 1 1041 ? 8.449 -3.177 26.399 1.00 73.31 1041 LEU A C 1
ATOM 7950 O O . LEU A 1 1041 ? 9.151 -4.010 25.845 1.00 73.31 1041 LEU A O 1
ATOM 7954 N N . LYS A 1 1042 ? 8.982 -2.201 27.135 1.00 69.56 1042 LYS A N 1
ATOM 7955 C CA . LYS A 1 1042 ? 10.416 -2.130 27.459 1.00 69.56 1042 LYS A CA 1
ATOM 7956 C C . LYS A 1 1042 ? 10.596 -2.176 28.969 1.00 69.56 1042 LYS A C 1
ATOM 7958 O O . LYS A 1 1042 ? 10.082 -1.318 29.691 1.00 69.56 1042 LYS A O 1
ATOM 7963 N N . THR A 1 1043 ? 11.299 -3.191 29.469 1.00 63.12 1043 THR A N 1
ATOM 7964 C CA . THR A 1 1043 ? 11.555 -3.323 30.911 1.00 63.12 1043 THR A CA 1
ATOM 7965 C C . THR A 1 1043 ? 12.659 -2.366 31.349 1.00 63.12 1043 THR A C 1
ATOM 7967 O O . THR A 1 1043 ? 13.648 -2.167 30.642 1.00 63.12 1043 THR A O 1
ATOM 7970 N N . LYS A 1 1044 ? 12.514 -1.777 32.537 1.00 56.72 1044 LYS A N 1
ATOM 7971 C CA . LYS A 1 1044 ? 13.517 -0.888 33.138 1.00 56.72 1044 LYS A CA 1
ATOM 7972 C C . LYS A 1 1044 ? 13.981 -1.470 34.465 1.00 56.72 1044 LYS A C 1
ATOM 7974 O O . LYS A 1 1044 ? 13.152 -1.924 35.247 1.00 56.72 1044 LYS A O 1
ATOM 7979 N N . SER A 1 1045 ? 15.291 -1.439 34.714 1.00 45.81 1045 SER A N 1
ATOM 7980 C CA . SER A 1 1045 ? 15.862 -1.914 35.979 1.00 45.81 1045 SER A CA 1
ATOM 7981 C C . SER A 1 1045 ? 15.211 -1.209 37.170 1.00 45.81 1045 SER A C 1
ATOM 7983 O O . SER A 1 1045 ? 14.955 -0.001 37.126 1.00 45.81 1045 SER A O 1
ATOM 7985 N N . GLY A 1 1046 ? 14.997 -1.948 38.260 1.00 46.19 1046 GLY A N 1
ATOM 7986 C CA . GLY A 1 1046 ? 14.748 -1.331 39.560 1.00 46.19 1046 GLY A CA 1
ATOM 7987 C C . GLY A 1 1046 ? 15.963 -0.498 39.976 1.00 46.19 1046 GLY A C 1
ATOM 7988 O O . GLY A 1 1046 ? 17.100 -0.910 39.742 1.00 46.19 1046 GLY A O 1
ATOM 7989 N N . ALA A 1 1047 ? 15.732 0.667 40.581 1.00 41.94 1047 ALA A N 1
ATOM 7990 C CA . ALA A 1 1047 ? 16.782 1.601 41.001 1.00 41.94 1047 ALA A CA 1
ATOM 7991 C C . ALA A 1 1047 ? 17.426 1.198 42.349 1.00 41.94 1047 ALA A C 1
ATOM 7993 O O . ALA A 1 1047 ? 17.579 2.023 43.241 1.00 41.94 1047 ALA A O 1
ATOM 7994 N N . ASN A 1 1048 ? 17.784 -0.084 42.475 1.00 40.44 1048 ASN A N 1
ATOM 7995 C CA . ASN A 1 1048 ? 18.465 -0.689 43.627 1.00 40.44 1048 ASN A CA 1
ATOM 7996 C C . ASN A 1 1048 ? 19.747 -1.415 43.156 1.00 40.44 1048 ASN A C 1
ATOM 7998 O O . ASN A 1 1048 ? 20.018 -2.543 43.563 1.00 40.44 1048 ASN A O 1
ATOM 8002 N N . LEU A 1 1049 ? 20.478 -0.798 42.222 1.00 37.28 1049 LEU A N 1
ATOM 8003 C CA . LEU A 1 1049 ? 21.782 -1.253 41.714 1.00 37.28 1049 LEU A CA 1
ATOM 8004 C C . LEU A 1 1049 ? 22.783 -0.083 41.632 1.00 37.28 1049 LEU A C 1
ATOM 8006 O O . LEU A 1 1049 ? 23.502 0.072 40.649 1.00 37.28 1049 LEU A O 1
ATOM 8010 N N . LEU A 1 1050 ? 22.781 0.731 42.690 1.00 31.42 1050 LEU A N 1
ATOM 8011 C CA . LEU A 1 1050 ? 23.886 1.520 43.239 1.00 31.42 1050 LEU A CA 1
ATOM 8012 C C . LEU A 1 1050 ? 23.636 1.637 44.753 1.00 31.42 1050 LEU A C 1
ATOM 8014 O O . LEU A 1 1050 ? 22.437 1.708 45.115 1.00 31.42 1050 LEU A O 1
#

Sequence (1050 aa):
MFFFKSIPLGLLVLCLLHHSAIGASPLYHFCFSPENYTADSPYGANLNSLFSLLYTKVPPTGFGLGSTGQAKNQVNGLALCRGDVSSKDCNTCVVDASKEIRERCPYRKGAIIWYDHCLLKYSDVSFFGQIDSRNRFYMWNVQEVENGTLFNEKVKELLSGLSNEASEANQKLYATGEVQLDTFTTLYGIAQCTRDLSGVDCKKCLDSAISELPNCCDAKRGGRDETLVRKEDCLNEFTKDYPKNTPLDDIAVCDKDFVFISLTVYWVLSPVDRYAVWVMAEFVGLVDRLLGCHLEHVYIVYMGERQHGEPELVSESHHQTLSSVFGSKEAAKESILYNYKHGFSGFAAVLTPCQAKLIADSPGVVHVIPNRILNLHTTRSWNFLEVNSHIRNGILSKSQSGIGSIIGIMDTGIWPESESFRDEGMGDAPSRFRGICQEGEKFNRSHCNRKIIGARWYSKGYEAEFGNLSTSDEFEYLSPRDAAGHGTHTSSTAAGDSIENASYKGLSAGLARGGAPSARLAVYKVCWATGGCSSADLLAAFDDAIYDGVDVLSVSLGSPPPLSSYVEDAVAIGSFHAVARGISVICSAGNSGPYPQTVINSAPWIFTVAASTIDRAFPTVITLGNNQTVVVDHHFLLLPMKFGQALYTGMDINKYYPLVYGGDIASIDSDEDTAGSCDPGTLNETLATGKVILCFQSQSQRFSIPATTTVTSARGAGLIFAQFPSKDVSLSSGSLPCVQVDFAIGTNLLTYIGATRNPVVKFNPSKTLVGQQISPEVAFFSSRGPNSLSPSVLKPDIAAPGVNILASWSPARSQNQANPDIFKIESGTSMACPHISGIVALLKSIHPTWSPAAIKSALVTTASLEDEYGQSIVAEGAPHKQADPFDYGGGHVDPNKAIAPGLIYDIESSDYIRFLCSMGYNNTAISLVAGAKITCRKSTNFINNLNLPSITIHELKQRTTVSRTVTNVGPVNSIYNARVITPAGVSVRVKPSILSFNSTVKKLEFKVTFRSLLRIQGRFSFGNLFWEDGLHTHDELPFILKTKSGANLL

Organism: Malus domestica (NCBI:txid3750)